Protein 2JS4 (pdb70)

Organism: Bordetella bronchiseptica (strain ATCC BAA-588 / NCTC 13252 / RB50) (NCBI:txid257310)

CATH classification: 2.20.25.10

Solvent-accessible surface area: 6591 Å² total; per-residue (Å²): 241,162,97,224,118,169,50,156,83,49,2,73,116,61,144,27,155,19,67,120,71,210,69,115,33,2,22,9,2,113,74,57,129,46,0,3,32,32,194,142,64,94,62,45,59,99,103,90,123,23,51,15,87,106,59,101,83,135,86,144,126,100,146,122,189,125,132,146,190,196

Foldseek 3Di:
DDDDVDDFDAQPPPRQGWDADPPQGWTQRPVQQKTFHADVPRTRSDPVPIGGNVVVDDDDDDDDDPDDDD

Radius of gyration: 17.33 Å; Cα contacts (8 Å, |Δi|>4): 86; chains: 1; bounding box: 53×32×44 Å

Sequence (70 aa):
MESRLLDILVCPVCKGRLEFQRAQAELVCNADRLAFPVRDGVPIMLEAEARSLDAEAPAQPSLEHHHHHHMESRLLDILVCPVCKGRLEFQRAQAELVCNADRLAFPVRDGVPIMLEAEARSLDAEAPAQPSLEHHHHHHMESRLLDILVCPVCKGRLEFQRAQAELVCNADRLAFPVRDGVPIMLEAEARSLDAEAPAQPSLEHHHHHHMESRLLDILVCPVCKGRLEFQRAQAELVCNADRLAFPVRDGVPIMLEAEARSLDAEAPAQPSLEHHHHHHMESRLLDILVCPVCKGRLEFQRAQAELVCNADRLAFPVRDGVPIMLEAEARSLDAEAPAQPSLEHHHHHHMESRLLDILVCPVCKGRLEFQRAQAELVCNADRLAFPVRDGVPIMLEAEARSLDAEAPAQPSLEHHHHHHMESRLLDILVCPVCKGRLEFQRAQAELVCNADRLAFPVRDGVPIMLEAEARSLDAEAPAQPSLEHHHHHHMESRLLDILVCPVCKGRLEFQRAQAELVCNADRLAFPVRDGVPIMLEAEARSLDAEAPAQPSLEHHHHHHMESRLLDILVCPVCKGRLEFQRAQAELVCNADRLAFPVRDGVPIMLEAEARSLDAEAPAQPSLEHHHHHHMESRLLDILVCPVCKGRLEFQRAQAELVCNADRLAFPVRDGVPIMLEAEARSLDAEAPAQPSLEHHHHHHMESRLLDILVCPVCKGRLEFQRAQAELVCNADRLAFPVRDGVPIMLEAEARSLDAEAPAQPSLEHHHHHHMESRLLDILVCPVCKGRLEFQRAQAELVCNADRLAFPVRDGVPIMLEAEARSLDAEAPAQPSLEHHHHHHMESRLLDILVCPVCKGRLEFQRAQAELVCNADRLAFPVRDGVPIMLEAEARSLDAEAPAQPSLEHHHHHHMESRLLDILVCPVCKGRLEFQRAQAELVCNADRLAFPVRDGVPIMLEAEARSLDAEAPAQPSLEHHHHHHMESRLLDILVCPVCKGRLEFQRAQAELVCNADRLAFPVRDGVPIMLEAEARSLDAEAPAQPSLEHHHHHHMESRLLDILVCPVCKGRLEFQRAQAELVCNADRLAFPVRDGVPIMLEAEARSLDAEAPAQPSLEHHHHHHMESRLLDILVCPVCKGRLEFQRAQAELVCNADRLAFPVRDGVPIMLEAEARSLDAEAPAQPSLEHHHHHHMESRLLDILVCPVCKGRLEFQRAQAELVCNADRLAFPVRDGVPIMLEAEARSLDAEAPAQPSLEHHHHHHMESRLLDILVCPVCKGRLEFQRAQAELVCNADRLAFPVRDGVPIMLEAEARSLDAEAPAQPSLEHHHHHHMESRLLDILVCPVCKGRLEFQRAQAELVCNADRLAFPVRDGVPIMLEAEARSLDAEAPAQPSLEHHHHHH

Nearest PDB structures (foldseek):
  2js4-assembly1_A  TM=6.477E-01  e=1.943E-09  Bordetella bronchiseptica RB50
  2hf1-assembly1_A  TM=7.783E-01  e=9.566E-06  Chromobacterium violaceum ATCC 12472
  2jr6-assembly1_A  TM=6.343E-01  e=2.479E-05  Neisseria meningitidis Z2491
  2pk7-assembly1_B  TM=7.072E-01  e=9.026E-05  Pseudomonas protegens Pf-5
  2jny-assembly1_A  TM=7.180E-01  e=1.571E-03  Corynebacterium glutamicum

InterPro domains:
  IPR005651 Trm112-like [MF_01187] (1-54)
  IPR005651 Trm112-like [PF03966] (3-41)

Secondary structure (DSSP, 8-state):
---------B-TTT-PBEEEETTTTEEEETTTTEEEEEETTEE---GGGSEESSS--------S------

Structure (mmCIF, N/CA/C/O backbone):
data_2JS4
#
_entry.id   2JS4
#
loop_
_atom_site.group_PDB
_atom_site.id
_atom_site.type_symbol
_atom_site.label_atom_id
_atom_site.label_alt_id
_atom_site.label_comp_id
_atom_site.label_asym_id
_atom_site.label_entity_id
_atom_site.label_seq_id
_atom_site.pdbx_PDB_ins_code
_atom_site.Cartn_x
_atom_site.Cartn_y
_atom_site.Cartn_z
_atom_site.occupancy
_atom_site.B_iso_or_equiv
_atom_site.auth_seq_id
_atom_site.auth_comp_id
_atom_site.auth_asym_id
_atom_site.auth_atom_id
_atom_site.pdbx_PDB_model_num
ATOM 1 N N . MET A 1 1 ? -28.354 -2.216 -19.984 1.00 0.00 1 MET A N 1
ATOM 2 C CA . MET A 1 1 ? -27.042 -1.625 -20.321 1.00 0.00 1 MET A CA 1
ATOM 3 C C . MET A 1 1 ? -25.930 -2.571 -19.915 1.00 0.00 1 MET A C 1
ATOM 4 O O . MET A 1 1 ? -26.035 -3.265 -18.902 1.00 0.00 1 MET A O 1
ATOM 20 N N . GLU A 1 2 ? -24.874 -2.604 -20.711 1.00 0.00 2 GLU A N 1
ATOM 21 C CA . GLU A 1 2 ? -23.742 -3.474 -20.441 1.00 0.00 2 GLU A CA 1
ATOM 22 C C . GLU A 1 2 ? -22.562 -2.652 -19.950 1.00 0.00 2 GLU A C 1
ATOM 23 O O . GLU A 1 2 ? -22.160 -1.679 -20.590 1.00 0.00 2 GLU A O 1
ATOM 35 N N . SER A 1 3 ? -22.013 -3.040 -18.812 1.00 0.00 3 SER A N 1
ATOM 36 C CA . SER A 1 3 ? -20.891 -2.325 -18.231 1.00 0.00 3 SER A CA 1
ATOM 37 C C . SER A 1 3 ? -19.587 -3.049 -18.543 1.00 0.00 3 SER A C 1
ATOM 38 O O . SER A 1 3 ? -19.539 -4.282 -18.551 1.00 0.00 3 SER A O 1
ATOM 46 N N . ARG A 1 4 ? -18.544 -2.281 -18.829 1.00 0.00 4 ARG A N 1
ATOM 47 C CA . ARG A 1 4 ? -17.227 -2.843 -19.089 1.00 0.00 4 ARG A CA 1
ATOM 48 C C . ARG A 1 4 ? -16.300 -2.511 -17.921 1.00 0.00 4 ARG A C 1
ATOM 49 O O . ARG A 1 4 ? -16.258 -3.246 -16.931 1.00 0.00 4 ARG A O 1
ATOM 70 N N . LEU A 1 5 ? -15.590 -1.386 -18.043 1.00 0.00 5 LEU A N 1
ATOM 71 C CA . LEU A 1 5 ? -14.790 -0.812 -16.954 1.00 0.00 5 LEU A CA 1
ATOM 72 C C . LEU A 1 5 ? -13.600 -1.680 -16.537 1.00 0.00 5 LEU A C 1
ATOM 73 O O . LEU A 1 5 ? -13.632 -2.906 -16.604 1.00 0.00 5 LEU A O 1
ATOM 89 N N . LEU A 1 6 ? -12.536 -1.007 -16.125 1.00 0.00 6 LEU A N 1
ATOM 90 C CA . LEU A 1 6 ? -11.402 -1.657 -15.480 1.00 0.00 6 LEU A CA 1
ATOM 91 C C . LEU A 1 6 ? -11.280 -1.106 -14.064 1.00 0.00 6 LEU A C 1
ATOM 92 O O . LEU A 1 6 ? -10.240 -1.208 -13.416 1.00 0.00 6 LEU A O 1
ATOM 108 N N . ASP A 1 7 ? -12.377 -0.527 -13.594 1.00 0.00 7 ASP A N 1
ATOM 109 C CA . ASP A 1 7 ? -12.408 0.166 -12.317 1.00 0.00 7 ASP A CA 1
ATOM 110 C C . ASP A 1 7 ? -12.937 -0.756 -11.224 1.00 0.00 7 ASP A C 1
ATOM 111 O O . ASP A 1 7 ? -14.148 -0.931 -11.073 1.00 0.00 7 ASP A O 1
ATOM 120 N N . ILE A 1 8 ? -12.021 -1.378 -10.502 1.00 0.00 8 ILE A N 1
ATOM 121 C CA . ILE A 1 8 ? -12.385 -2.310 -9.438 1.00 0.00 8 ILE A CA 1
ATOM 122 C C . ILE A 1 8 ? -12.261 -1.686 -8.046 1.00 0.00 8 ILE A C 1
ATOM 123 O O . ILE A 1 8 ? -13.150 -1.849 -7.209 1.00 0.00 8 ILE A O 1
ATOM 139 N N . LEU A 1 9 ? -11.167 -0.971 -7.798 1.00 0.00 9 LEU A N 1
ATOM 140 C CA . LEU A 1 9 ? -10.886 -0.455 -6.463 1.00 0.00 9 LEU A CA 1
ATOM 141 C C . LEU A 1 9 ? -10.659 1.051 -6.468 1.00 0.00 9 LEU A C 1
ATOM 142 O O . LEU A 1 9 ? -9.725 1.553 -7.099 1.00 0.00 9 LEU A O 1
ATOM 158 N N . VAL A 1 10 ? -11.521 1.759 -5.761 1.00 0.00 10 VAL A N 1
ATOM 159 C CA . VAL A 1 10 ? -11.348 3.184 -5.541 1.00 0.00 10 VAL A CA 1
ATOM 160 C C . VAL A 1 10 ? -11.057 3.446 -4.068 1.00 0.00 10 VAL A C 1
ATOM 161 O O . VAL A 1 10 ? -11.408 2.635 -3.209 1.00 0.00 10 VAL A O 1
ATOM 174 N N . CYS A 1 11 ? -10.407 4.567 -3.784 1.00 0.00 11 CYS A N 1
ATOM 175 C CA . CYS A 1 11 ? -10.107 4.959 -2.412 1.00 0.00 11 CYS A CA 1
ATOM 176 C C . CYS A 1 11 ? -11.388 5.037 -1.586 1.00 0.00 11 CYS A C 1
ATOM 177 O O . CYS A 1 11 ? -12.347 5.697 -1.980 1.00 0.00 11 CYS A O 1
ATOM 185 N N . PRO A 1 12 ? -11.424 4.358 -0.432 1.00 0.00 12 PRO A N 1
ATOM 186 C CA . PRO A 1 12 ? -12.613 4.323 0.431 1.00 0.00 12 PRO A CA 1
ATOM 187 C C . PRO A 1 12 ? -12.914 5.677 1.076 1.00 0.00 12 PRO A C 1
ATOM 188 O O . PRO A 1 12 ? -13.982 5.876 1.657 1.00 0.00 12 PRO A O 1
ATOM 199 N N . VAL A 1 13 ? -11.968 6.602 0.977 1.00 0.00 13 VAL A N 1
ATOM 200 C CA . VAL A 1 13 ? -12.133 7.919 1.576 1.00 0.00 13 VAL A CA 1
ATOM 201 C C . VAL A 1 13 ? -12.370 8.992 0.512 1.00 0.00 13 VAL A C 1
ATOM 202 O O . VAL A 1 13 ? -13.353 9.731 0.573 1.00 0.00 13 VAL A O 1
ATOM 215 N N . CYS A 1 14 ? -11.474 9.068 -0.462 1.00 0.00 14 CYS A N 1
ATOM 216 C CA . CYS A 1 14 ? -11.532 10.116 -1.474 1.00 0.00 14 CYS A CA 1
ATOM 217 C C . CYS A 1 14 ? -12.297 9.653 -2.714 1.00 0.00 14 CYS A C 1
ATOM 218 O O . CYS A 1 14 ? -12.648 10.462 -3.572 1.00 0.00 14 CYS A O 1
ATOM 226 N N . LYS A 1 15 ? -12.563 8.347 -2.790 1.00 0.00 15 LYS A N 1
ATOM 227 C CA . LYS A 1 15 ? -13.244 7.735 -3.938 1.00 0.00 15 LYS A CA 1
ATOM 228 C C . LYS A 1 15 ? -12.474 7.942 -5.245 1.00 0.00 15 LYS A C 1
ATOM 229 O O . LYS A 1 15 ? -13.025 7.792 -6.335 1.00 0.00 15 LYS A O 1
ATOM 248 N N . GLY A 1 16 ? -11.194 8.262 -5.126 1.00 0.00 16 GLY A N 1
ATOM 249 C CA . GLY A 1 16 ? -10.344 8.354 -6.291 1.00 0.00 16 GLY A CA 1
ATOM 250 C C . GLY A 1 16 ? -9.791 6.998 -6.655 1.00 0.00 16 GLY A C 1
ATOM 251 O O . GLY A 1 16 ? -9.535 6.177 -5.772 1.00 0.00 16 GLY A O 1
ATOM 255 N N . ARG A 1 17 ? -9.626 6.746 -7.944 1.00 0.00 17 ARG A N 1
ATOM 256 C CA . ARG A 1 17 ? -9.142 5.453 -8.406 1.00 0.00 17 ARG A CA 1
ATOM 257 C C . ARG A 1 17 ? -7.708 5.218 -7.941 1.00 0.00 17 ARG A C 1
ATOM 258 O O . ARG A 1 17 ? -6.874 6.126 -7.980 1.00 0.00 17 ARG A O 1
ATOM 279 N N . LEU A 1 18 ? -7.434 4.000 -7.493 1.00 0.00 18 LEU A N 1
ATOM 280 C CA . LEU A 1 18 ? -6.116 3.649 -6.992 1.00 0.00 18 LEU A CA 1
ATOM 281 C C . LEU A 1 18 ? -5.139 3.449 -8.144 1.00 0.00 18 LEU A C 1
ATOM 282 O O . LEU A 1 18 ? -5.526 3.034 -9.238 1.00 0.00 18 LEU A O 1
ATOM 298 N N . GLU A 1 19 ? -3.877 3.756 -7.893 1.00 0.00 19 GLU A N 1
ATOM 299 C CA . GLU A 1 19 ? -2.846 3.672 -8.913 1.00 0.00 19 GLU A CA 1
ATOM 300 C C . GLU A 1 19 ? -1.870 2.567 -8.542 1.00 0.00 19 GLU A C 1
ATOM 301 O O . GLU A 1 19 ? -1.076 2.702 -7.610 1.00 0.00 19 GLU A O 1
ATOM 313 N N . PHE A 1 20 ? -1.963 1.469 -9.264 1.00 0.00 20 PHE A N 1
ATOM 314 C CA . PHE A 1 20 ? -1.226 0.258 -8.925 1.00 0.00 20 PHE A CA 1
ATOM 315 C C . PHE A 1 20 ? 0.208 0.311 -9.431 1.00 0.00 20 PHE A C 1
ATOM 316 O O . PHE A 1 20 ? 0.463 0.213 -10.631 1.00 0.00 20 PHE A O 1
ATOM 333 N N . GLN A 1 21 ? 1.138 0.463 -8.506 1.00 0.00 21 GLN A N 1
ATOM 334 C CA . GLN A 1 21 ? 2.545 0.454 -8.832 1.00 0.00 21 GLN A CA 1
ATOM 335 C C . GLN A 1 21 ? 3.180 -0.853 -8.380 1.00 0.00 21 GLN A C 1
ATOM 336 O O . GLN A 1 21 ? 2.590 -1.611 -7.608 1.00 0.00 21 GLN A O 1
ATOM 350 N N . ARG A 1 22 ? 4.375 -1.119 -8.871 1.00 0.00 22 ARG A N 1
ATOM 351 C CA . ARG A 1 22 ? 5.053 -2.368 -8.568 1.00 0.00 22 ARG A CA 1
ATOM 352 C C . ARG A 1 22 ? 6.394 -2.102 -7.903 1.00 0.00 22 ARG A C 1
ATOM 353 O O . ARG A 1 22 ? 7.303 -2.931 -7.969 1.00 0.00 22 ARG A O 1
ATOM 374 N N . ALA A 1 23 ? 6.506 -0.957 -7.243 1.00 0.00 23 ALA A N 1
ATOM 375 C CA . ALA A 1 23 ? 7.734 -0.604 -6.544 1.00 0.00 23 ALA A CA 1
ATOM 376 C C . ALA A 1 23 ? 7.815 -1.389 -5.243 1.00 0.00 23 ALA A C 1
ATOM 377 O O . ALA A 1 23 ? 8.669 -2.262 -5.078 1.00 0.00 23 ALA A O 1
ATOM 384 N N . GLN A 1 24 ? 6.906 -1.086 -4.333 1.00 0.00 24 GLN A N 1
ATOM 385 C CA . GLN A 1 24 ? 6.742 -1.870 -3.120 1.00 0.00 24 GLN A CA 1
ATOM 386 C C . GLN A 1 24 ? 5.412 -2.606 -3.188 1.00 0.00 24 GLN A C 1
ATOM 387 O O . GLN A 1 24 ? 4.918 -3.119 -2.182 1.00 0.00 24 GLN A O 1
ATOM 401 N N . ALA A 1 25 ? 4.855 -2.650 -4.400 1.00 0.00 25 ALA A N 1
ATOM 402 C CA . ALA A 1 25 ? 3.537 -3.227 -4.649 1.00 0.00 25 ALA A CA 1
ATOM 403 C C . ALA A 1 25 ? 2.475 -2.446 -3.888 1.00 0.00 25 ALA A C 1
ATOM 404 O O . ALA A 1 25 ? 1.949 -2.901 -2.874 1.00 0.00 25 ALA A O 1
ATOM 411 N N . GLU A 1 26 ? 2.186 -1.253 -4.374 1.00 0.00 26 GLU A N 1
ATOM 412 C CA . GLU A 1 26 ? 1.320 -0.338 -3.661 1.00 0.00 26 GLU A CA 1
ATOM 413 C C . GLU A 1 26 ? 0.225 0.240 -4.553 1.00 0.00 26 GLU A C 1
ATOM 414 O O . GLU A 1 26 ? 0.428 0.481 -5.745 1.00 0.00 26 GLU A O 1
ATOM 426 N N . LEU A 1 27 ? -0.945 0.441 -3.962 1.00 0.00 27 LEU A N 1
ATOM 427 C CA . LEU A 1 27 ? -2.042 1.125 -4.627 1.00 0.00 27 LEU A CA 1
ATOM 428 C C . LEU A 1 27 ? -2.048 2.588 -4.202 1.00 0.00 27 LEU A C 1
ATOM 429 O O . LEU A 1 27 ? -2.543 2.933 -3.126 1.00 0.00 27 LEU A O 1
ATOM 445 N N . VAL A 1 28 ? -1.473 3.438 -5.029 1.00 0.00 28 VAL A N 1
ATOM 446 C CA . VAL A 1 28 ? -1.334 4.844 -4.699 1.00 0.00 28 VAL A CA 1
ATOM 447 C C . VAL A 1 28 ? -2.667 5.575 -4.817 1.00 0.00 28 VAL A C 1
ATOM 448 O O . VAL A 1 28 ? -3.315 5.547 -5.861 1.00 0.00 28 VAL A O 1
ATOM 461 N N . CYS A 1 29 ? -3.078 6.208 -3.733 1.00 0.00 29 CYS A N 1
ATOM 462 C CA . CYS A 1 29 ? -4.237 7.079 -3.755 1.00 0.00 29 CYS A CA 1
ATOM 463 C C . CYS A 1 29 ? -3.834 8.401 -4.387 1.00 0.00 29 CYS A C 1
ATOM 464 O O . CYS A 1 29 ? -3.243 9.260 -3.723 1.00 0.00 29 CYS A O 1
ATOM 472 N N . ASN A 1 30 ? -4.131 8.545 -5.672 1.00 0.00 30 ASN A N 1
ATOM 473 C CA . ASN A 1 30 ? -3.628 9.651 -6.472 1.00 0.00 30 ASN A CA 1
ATOM 474 C C . ASN A 1 30 ? -4.394 10.942 -6.188 1.00 0.00 30 ASN A C 1
ATOM 475 O O . ASN A 1 30 ? -4.908 11.598 -7.095 1.00 0.00 30 ASN A O 1
ATOM 486 N N . ALA A 1 31 ? -4.459 11.289 -4.915 1.00 0.00 31 ALA A N 1
ATOM 487 C CA . ALA A 1 31 ? -5.071 12.525 -4.459 1.00 0.00 31 ALA A CA 1
ATOM 488 C C . ALA A 1 31 ? -4.655 12.799 -3.023 1.00 0.00 31 ALA A C 1
ATOM 489 O O . ALA A 1 31 ? -4.388 13.938 -2.640 1.00 0.00 31 ALA A O 1
ATOM 496 N N . ASP A 1 32 ? -4.592 11.732 -2.236 1.00 0.00 32 ASP A N 1
ATOM 497 C CA . ASP A 1 32 ? -4.220 11.828 -0.829 1.00 0.00 32 ASP A CA 1
ATOM 498 C C . ASP A 1 32 ? -2.725 11.593 -0.646 1.00 0.00 32 ASP A C 1
ATOM 499 O O . ASP A 1 32 ? -2.192 11.782 0.446 1.00 0.00 32 ASP A O 1
ATOM 508 N N . ARG A 1 33 ? -2.063 11.169 -1.723 1.00 0.00 33 ARG A N 1
ATOM 509 C CA . ARG A 1 33 ? -0.643 10.822 -1.686 1.00 0.00 33 ARG A CA 1
ATOM 510 C C . ARG A 1 33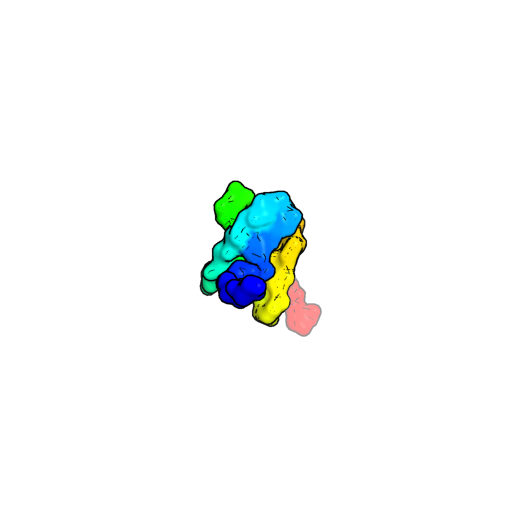 ? -0.400 9.644 -0.748 1.00 0.00 33 ARG A C 1
ATOM 511 O O . ARG A 1 33 ? 0.637 9.553 -0.089 1.00 0.00 33 ARG A O 1
ATOM 532 N N . LEU A 1 34 ? -1.361 8.733 -0.711 1.00 0.00 34 LEU A N 1
ATOM 533 C CA . LEU A 1 34 ? -1.245 7.532 0.102 1.00 0.00 34 LEU A CA 1
ATOM 534 C C . LEU A 1 34 ? -0.979 6.336 -0.793 1.00 0.00 34 LEU A C 1
ATOM 535 O O . LEU A 1 34 ? -1.056 6.446 -2.014 1.00 0.00 34 LEU A O 1
ATOM 551 N N . ALA A 1 35 ? -0.668 5.205 -0.193 1.00 0.00 35 ALA A N 1
ATOM 552 C CA . ALA A 1 35 ? -0.400 3.996 -0.951 1.00 0.00 35 ALA A CA 1
ATOM 553 C C . ALA A 1 35 ? -0.680 2.753 -0.116 1.00 0.00 35 ALA A C 1
ATOM 554 O O . ALA A 1 35 ? 0.011 2.484 0.868 1.00 0.00 35 ALA A O 1
ATOM 561 N N . PHE A 1 36 ? -1.710 2.011 -0.503 1.00 0.00 36 PHE A N 1
ATOM 562 C CA . PHE A 1 36 ? -2.063 0.773 0.180 1.00 0.00 36 PHE A CA 1
ATOM 563 C C . PHE A 1 36 ? -1.159 -0.360 -0.295 1.00 0.00 36 PHE A C 1
ATOM 564 O O . PHE A 1 36 ? -1.120 -0.672 -1.484 1.00 0.00 36 PHE A O 1
ATOM 581 N N . PRO A 1 37 ? -0.413 -0.981 0.620 1.00 0.00 37 PRO A N 1
ATOM 582 C CA . PRO A 1 37 ? 0.554 -2.014 0.267 1.00 0.00 37 PRO A CA 1
ATOM 583 C C . PRO A 1 37 ? -0.086 -3.377 0.028 1.00 0.00 37 PRO A C 1
ATOM 584 O O . PRO A 1 37 ? -0.918 -3.842 0.816 1.00 0.00 37 PRO A O 1
ATOM 595 N N . VAL A 1 38 ? 0.299 -4.012 -1.066 1.00 0.00 38 VAL A N 1
ATOM 596 C CA . VAL A 1 38 ? -0.147 -5.359 -1.360 1.00 0.00 38 VAL A CA 1
ATOM 597 C C . VAL A 1 38 ? 0.876 -6.354 -0.826 1.00 0.00 38 VAL A C 1
ATOM 598 O O . VAL A 1 38 ? 1.936 -6.550 -1.419 1.00 0.00 38 VAL A O 1
ATOM 611 N N . ARG A 1 39 ? 0.560 -6.971 0.299 1.00 0.00 39 ARG A N 1
ATOM 612 C CA . ARG A 1 39 ? 1.482 -7.882 0.956 1.00 0.00 39 ARG A CA 1
ATOM 613 C C . ARG A 1 39 ? 1.361 -9.267 0.341 1.00 0.00 39 ARG A C 1
ATOM 614 O O . ARG A 1 39 ? 0.759 -10.169 0.925 1.00 0.00 39 ARG A O 1
ATOM 635 N N . ASP A 1 40 ? 1.904 -9.390 -0.870 1.00 0.00 40 ASP A N 1
ATOM 636 C CA . ASP A 1 40 ? 1.878 -10.633 -1.643 1.00 0.00 40 ASP A CA 1
ATOM 637 C C . ASP A 1 40 ? 0.473 -11.226 -1.692 1.00 0.00 40 ASP A C 1
ATOM 638 O O . ASP A 1 40 ? 0.145 -12.155 -0.954 1.00 0.00 40 ASP A O 1
ATOM 647 N N . GLY A 1 41 ? -0.366 -10.645 -2.536 1.00 0.00 41 GLY A N 1
ATOM 648 C CA . GLY A 1 41 ? -1.721 -11.126 -2.688 1.00 0.00 41 GLY A CA 1
ATOM 649 C C . GLY A 1 41 ? -2.713 -10.367 -1.833 1.00 0.00 41 GLY A C 1
ATOM 650 O O . GLY A 1 41 ? -3.790 -10.007 -2.304 1.00 0.00 41 GLY A O 1
ATOM 654 N N . VAL A 1 42 ? -2.346 -10.106 -0.582 1.00 0.00 42 VAL A N 1
ATOM 655 C CA . VAL A 1 42 ? -3.254 -9.467 0.360 1.00 0.00 42 VAL A CA 1
ATOM 656 C C . VAL A 1 42 ? -2.985 -7.965 0.452 1.00 0.00 42 VAL A C 1
ATOM 657 O O . VAL A 1 42 ? -1.961 -7.540 0.989 1.00 0.00 42 VAL A O 1
ATOM 670 N N . PRO A 1 43 ? -3.896 -7.143 -0.084 1.00 0.00 43 PRO A N 1
ATOM 671 C CA . PRO A 1 43 ? -3.779 -5.691 -0.050 1.00 0.00 43 PRO A CA 1
ATOM 672 C C . PRO A 1 43 ? -4.284 -5.109 1.267 1.00 0.00 43 PRO A C 1
ATOM 673 O O . PRO A 1 43 ? -5.406 -5.389 1.695 1.00 0.00 43 PRO A O 1
ATOM 684 N N . ILE A 1 44 ? -3.453 -4.302 1.904 1.00 0.00 44 ILE A N 1
ATOM 685 C CA . ILE A 1 44 ? -3.819 -3.670 3.163 1.00 0.00 44 ILE A CA 1
ATOM 686 C C . ILE A 1 44 ? -4.523 -2.344 2.896 1.00 0.00 44 ILE A C 1
ATOM 687 O O . ILE A 1 44 ? -3.878 -1.329 2.636 1.00 0.00 44 ILE A O 1
ATOM 703 N N . MET A 1 45 ? -5.849 -2.366 2.955 1.00 0.00 45 MET A N 1
ATOM 704 C CA . MET A 1 45 ? -6.660 -1.185 2.667 1.00 0.00 45 MET A CA 1
ATOM 705 C C . MET A 1 45 ? -6.850 -0.327 3.919 1.00 0.00 45 MET A C 1
ATOM 706 O O . MET A 1 45 ? -7.789 0.463 4.008 1.00 0.00 45 MET A O 1
ATOM 720 N N . LEU A 1 46 ? -5.946 -0.478 4.875 1.00 0.00 46 LEU A N 1
ATOM 721 C CA . LEU A 1 46 ? -6.000 0.278 6.116 1.00 0.00 46 LEU A CA 1
ATOM 722 C C . LEU A 1 46 ? -4.995 1.422 6.068 1.00 0.00 46 LEU A C 1
ATOM 723 O O . LEU A 1 46 ? -3.790 1.188 5.997 1.00 0.00 46 LEU A O 1
ATOM 739 N N . GLU A 1 47 ? -5.493 2.651 6.122 1.00 0.00 47 GLU A N 1
ATOM 740 C CA . GLU A 1 47 ? -4.661 3.837 5.925 1.00 0.00 47 GLU A CA 1
ATOM 741 C C . GLU A 1 47 ? -3.555 3.944 6.980 1.00 0.00 47 GLU A C 1
ATOM 742 O O . GLU A 1 47 ? -2.418 4.295 6.668 1.00 0.00 47 GLU A O 1
ATOM 754 N N . ALA A 1 48 ? -3.891 3.624 8.221 1.00 0.00 48 ALA A N 1
ATOM 755 C CA . ALA A 1 48 ? -2.948 3.729 9.326 1.00 0.00 48 ALA A CA 1
ATOM 756 C C . ALA A 1 48 ? -1.801 2.733 9.191 1.00 0.00 48 ALA A C 1
ATOM 757 O O . ALA A 1 48 ? -0.692 2.978 9.672 1.00 0.00 48 ALA A O 1
ATOM 764 N N . GLU A 1 49 ? -2.060 1.619 8.523 1.00 0.00 49 GLU A N 1
ATOM 765 C CA . GLU A 1 49 ? -1.068 0.563 8.404 1.00 0.00 49 GLU A CA 1
ATOM 766 C C . GLU A 1 49 ? -0.490 0.521 6.995 1.00 0.00 49 GLU A C 1
ATOM 767 O O . GLU A 1 49 ? 0.255 -0.393 6.639 1.00 0.00 49 GLU A O 1
ATOM 779 N N . ALA A 1 50 ? -0.824 1.532 6.207 1.00 0.00 50 ALA A N 1
ATOM 780 C CA . ALA A 1 50 ? -0.311 1.652 4.855 1.00 0.00 50 ALA A CA 1
ATOM 781 C C . ALA A 1 50 ? 0.897 2.578 4.836 1.00 0.00 50 ALA A C 1
ATOM 782 O O . ALA A 1 50 ? 1.420 2.949 5.890 1.00 0.00 50 ALA A O 1
ATOM 789 N N . ARG A 1 51 ? 1.338 2.948 3.644 1.00 0.00 51 ARG A N 1
ATOM 790 C CA . ARG A 1 51 ? 2.447 3.878 3.502 1.00 0.00 51 ARG A CA 1
ATOM 791 C C . ARG A 1 51 ? 1.969 5.142 2.800 1.00 0.00 51 ARG A C 1
ATOM 792 O O . ARG A 1 51 ? 0.983 5.119 2.065 1.00 0.00 51 ARG A O 1
ATOM 813 N N . SER A 1 52 ? 2.650 6.239 3.044 1.00 0.00 52 SER A N 1
ATOM 814 C CA . SER A 1 52 ? 2.348 7.478 2.373 1.00 0.00 52 SER A CA 1
ATOM 815 C C . SER A 1 52 ? 3.523 7.885 1.504 1.00 0.00 52 SER A C 1
ATOM 816 O O . SER A 1 52 ? 4.573 7.246 1.527 1.00 0.00 52 SER A O 1
ATOM 824 N N . LEU A 1 53 ? 3.331 8.938 0.735 1.00 0.00 53 LEU A N 1
ATOM 825 C CA . LEU A 1 53 ? 4.406 9.519 -0.056 1.00 0.00 53 LEU A CA 1
ATOM 826 C C . LEU A 1 53 ? 5.014 10.677 0.714 1.00 0.00 53 LEU A C 1
ATOM 827 O O . LEU A 1 53 ? 6.024 11.256 0.318 1.00 0.00 53 LEU A O 1
ATOM 843 N N . ASP A 1 54 ? 4.363 11.007 1.822 1.00 0.00 54 ASP A N 1
ATOM 844 C CA . ASP A 1 54 ? 4.827 12.052 2.725 1.00 0.00 54 ASP A CA 1
ATOM 845 C C . ASP A 1 54 ? 5.470 11.431 3.962 1.00 0.00 54 ASP A C 1
ATOM 846 O O . ASP A 1 54 ? 6.402 11.987 4.547 1.00 0.00 54 ASP A O 1
ATOM 855 N N . ALA A 1 55 ? 4.974 10.260 4.335 1.00 0.00 55 ALA A N 1
ATOM 856 C CA . ALA A 1 55 ? 5.441 9.565 5.519 1.00 0.00 55 ALA A CA 1
ATOM 857 C C . ALA A 1 55 ? 5.823 8.136 5.174 1.00 0.00 55 ALA A C 1
ATOM 858 O O . ALA A 1 55 ? 4.960 7.288 4.937 1.00 0.00 55 ALA A O 1
ATOM 865 N N . GLU A 1 56 ? 7.120 7.891 5.107 1.00 0.00 56 GLU A N 1
ATOM 866 C CA . GLU A 1 56 ? 7.636 6.559 4.832 1.00 0.00 56 GLU A CA 1
ATOM 867 C C . GLU A 1 56 ? 7.653 5.722 6.106 1.00 0.00 56 GLU A C 1
ATOM 868 O O . GLU A 1 56 ? 7.438 6.244 7.199 1.00 0.00 56 GLU A O 1
ATOM 880 N N . ALA A 1 57 ? 7.923 4.433 5.959 1.00 0.00 57 ALA A N 1
ATOM 881 C CA . ALA A 1 57 ? 7.987 3.530 7.099 1.00 0.00 57 ALA A CA 1
ATOM 882 C C . ALA A 1 57 ? 9.429 3.309 7.541 1.00 0.00 57 ALA A C 1
ATOM 883 O O . ALA A 1 57 ? 10.227 2.707 6.817 1.00 0.00 57 ALA A O 1
ATOM 890 N N . PRO A 1 58 ? 9.795 3.822 8.721 1.00 0.00 58 PRO A N 1
ATOM 891 C CA . PRO A 1 58 ? 11.130 3.637 9.285 1.00 0.00 58 PRO A CA 1
ATOM 892 C C . PRO A 1 58 ? 11.310 2.233 9.853 1.00 0.00 58 PRO A C 1
ATOM 893 O O . PRO A 1 58 ? 10.633 1.845 10.806 1.00 0.00 58 PRO A O 1
ATOM 904 N N . ALA A 1 59 ? 12.209 1.470 9.258 1.00 0.00 59 ALA A N 1
ATOM 905 C CA . ALA A 1 59 ? 12.439 0.099 9.682 1.00 0.00 59 ALA A CA 1
ATOM 906 C C . ALA A 1 59 ? 13.928 -0.191 9.800 1.00 0.00 59 ALA A C 1
ATOM 907 O O . ALA A 1 59 ? 14.619 -0.379 8.795 1.00 0.00 59 ALA A O 1
ATOM 914 N N . GLN A 1 60 ? 14.425 -0.192 11.029 1.00 0.00 60 GLN A N 1
ATOM 915 C CA . GLN A 1 60 ? 15.816 -0.529 11.298 1.00 0.00 60 GLN A CA 1
ATOM 916 C C . GLN A 1 60 ? 15.888 -1.506 12.466 1.00 0.00 60 GLN A C 1
ATOM 917 O O . GLN A 1 60 ? 15.790 -1.107 13.626 1.00 0.00 60 GLN A O 1
ATOM 931 N N . PRO A 1 61 ? 16.032 -2.804 12.163 1.00 0.00 61 PRO A N 1
ATOM 932 C CA . PRO A 1 61 ? 15.976 -3.874 13.165 1.00 0.00 61 PRO A CA 1
ATOM 933 C C . PRO A 1 61 ? 17.151 -3.852 14.141 1.00 0.00 61 PRO A C 1
ATOM 934 O O . PRO A 1 61 ? 18.257 -4.269 13.795 1.00 0.00 61 PRO A O 1
ATOM 945 N N . SER A 1 62 ? 16.878 -3.322 15.338 1.00 0.00 62 SER A N 1
ATOM 946 C CA . SER A 1 62 ? 17.790 -3.337 16.490 1.00 0.00 62 SER A CA 1
ATOM 947 C C . SER A 1 62 ? 19.269 -3.205 16.119 1.00 0.00 62 SER A C 1
ATOM 948 O O . SER A 1 62 ? 19.956 -4.198 15.867 1.00 0.00 62 SER A O 1
ATOM 956 N N . LEU A 1 63 ? 19.762 -1.976 16.090 1.00 0.00 63 LEU A N 1
ATOM 957 C CA . LEU A 1 63 ? 21.183 -1.739 15.885 1.00 0.00 63 LEU A CA 1
ATOM 958 C C . LEU A 1 63 ? 21.904 -1.876 17.215 1.00 0.00 63 LEU A C 1
ATOM 959 O O . LEU A 1 63 ? 22.015 -0.916 17.980 1.00 0.00 63 LEU A O 1
ATOM 975 N N . GLU A 1 64 ? 22.353 -3.090 17.495 1.00 0.00 64 GLU A N 1
ATOM 976 C CA . GLU A 1 64 ? 22.935 -3.422 18.785 1.00 0.00 64 GLU A CA 1
ATOM 977 C C . GLU A 1 64 ? 23.886 -4.606 18.654 1.00 0.00 64 GLU A C 1
ATOM 978 O O . GLU A 1 64 ? 23.666 -5.497 17.833 1.00 0.00 64 GLU A O 1
ATOM 990 N N . HIS A 1 65 ? 24.946 -4.604 19.453 1.00 0.00 65 HIS A N 1
ATOM 991 C CA . HIS A 1 65 ? 25.830 -5.754 19.540 1.00 0.00 65 HIS A CA 1
ATOM 992 C C . HIS A 1 65 ? 25.271 -6.729 20.574 1.00 0.00 65 HIS A C 1
ATOM 993 O O . HIS A 1 65 ? 25.650 -6.711 21.749 1.00 0.00 65 HIS A O 1
ATOM 1008 N N . HIS A 1 66 ? 24.337 -7.551 20.133 1.00 0.00 66 HIS A N 1
ATOM 1009 C CA . HIS A 1 66 ? 23.598 -8.429 21.025 1.00 0.00 66 HIS A CA 1
ATOM 1010 C C . HIS A 1 66 ? 24.253 -9.801 21.097 1.00 0.00 66 HIS A C 1
ATOM 1011 O O . HIS A 1 66 ? 24.617 -10.379 20.073 1.00 0.00 66 HIS A O 1
ATOM 1026 N N . HIS A 1 67 ? 24.387 -10.318 22.311 1.00 0.00 67 HIS A N 1
ATOM 1027 C CA . HIS A 1 67 ? 24.984 -11.627 22.530 1.00 0.00 67 HIS A CA 1
ATOM 1028 C C . HIS A 1 67 ? 24.078 -12.726 21.977 1.00 0.00 67 HIS A C 1
ATOM 1029 O O . HIS A 1 67 ? 22.875 -12.743 22.234 1.00 0.00 67 HIS A O 1
ATOM 1044 N N . HIS A 1 68 ? 24.666 -13.635 21.217 1.00 0.00 68 HIS A N 1
ATOM 1045 C CA . HIS A 1 68 ? 23.919 -14.735 20.618 1.00 0.00 68 HIS A CA 1
ATOM 1046 C C . HIS A 1 68 ? 24.651 -16.058 20.811 1.00 0.00 68 HIS A C 1
ATOM 1047 O O . HIS A 1 68 ? 25.590 -16.137 21.609 1.00 0.00 68 HIS A O 1
ATOM 1062 N N . HIS A 1 69 ? 24.192 -17.090 20.095 1.00 0.00 69 HIS A N 1
ATOM 1063 C CA . HIS A 1 69 ? 24.740 -18.450 20.182 1.00 0.00 69 HIS A CA 1
ATOM 1064 C C . HIS A 1 69 ? 24.309 -19.140 21.476 1.00 0.00 69 HIS A C 1
ATOM 1065 O O . HIS A 1 69 ? 23.815 -20.268 21.453 1.00 0.00 69 HIS A O 1
ATOM 1080 N N . HIS A 1 70 ? 24.500 -18.466 22.596 1.00 0.00 70 HIS A N 1
ATOM 1081 C CA . HIS A 1 70 ? 24.078 -18.989 23.884 1.00 0.00 70 HIS A CA 1
ATOM 1082 C C . HIS A 1 70 ? 23.692 -17.834 24.797 1.00 0.00 70 HIS A C 1
ATOM 1083 O O . HIS A 1 70 ? 22.591 -17.281 24.614 1.00 0.00 70 HIS A O 1
ATOM 1099 N N . MET A 1 1 ? -11.182 -13.126 -5.900 1.00 0.00 1 MET A N 2
ATOM 1100 C CA . MET A 1 1 ? -10.132 -12.105 -5.690 1.00 0.00 1 MET A CA 2
ATOM 1101 C C . MET A 1 1 ? -8.987 -12.330 -6.681 1.00 0.00 1 MET A C 2
ATOM 1102 O O . MET A 1 1 ? -7.852 -11.895 -6.467 1.00 0.00 1 MET A O 2
ATOM 1118 N N . GLU A 1 2 ? -9.297 -12.999 -7.783 1.00 0.00 2 GLU A N 2
ATOM 1119 C CA . GLU A 1 2 ? -8.292 -13.344 -8.771 1.00 0.00 2 GLU A CA 2
ATOM 1120 C C . GLU A 1 2 ? -8.163 -12.225 -9.797 1.00 0.00 2 GLU A C 2
ATOM 1121 O O . GLU A 1 2 ? -8.921 -11.255 -9.757 1.00 0.00 2 GLU A O 2
ATOM 1133 N N . SER A 1 3 ? -7.193 -12.360 -10.701 1.00 0.00 3 SER A N 2
ATOM 1134 C CA . SER A 1 3 ? -6.913 -11.342 -11.718 1.00 0.00 3 SER A CA 2
ATOM 1135 C C . SER A 1 3 ? -6.382 -10.053 -11.077 1.00 0.00 3 SER A C 2
ATOM 1136 O O . SER A 1 3 ? -6.214 -9.032 -11.745 1.00 0.00 3 SER A O 2
ATOM 1144 N N . ARG A 1 4 ? -6.087 -10.123 -9.781 1.00 0.00 4 ARG A N 2
ATOM 1145 C CA . ARG A 1 4 ? -5.552 -8.985 -9.039 1.00 0.00 4 ARG A CA 2
ATOM 1146 C C . ARG A 1 4 ? -4.045 -8.859 -9.275 1.00 0.00 4 ARG A C 2
ATOM 1147 O O . ARG A 1 4 ? -3.401 -7.932 -8.796 1.00 0.00 4 ARG A O 2
ATOM 1168 N N . LEU A 1 5 ? -3.491 -9.786 -10.047 1.00 0.00 5 LEU A N 2
ATOM 1169 C CA . LEU A 1 5 ? -2.054 -9.805 -10.310 1.00 0.00 5 LEU A CA 2
ATOM 1170 C C . LEU A 1 5 ? -1.639 -8.637 -11.206 1.00 0.00 5 LEU A C 2
ATOM 1171 O O . LEU A 1 5 ? -0.452 -8.412 -11.441 1.00 0.00 5 LEU A O 2
ATOM 1187 N N . LEU A 1 6 ? -2.621 -7.912 -11.721 1.00 0.00 6 LEU A N 2
ATOM 1188 C CA . LEU A 1 6 ? -2.355 -6.684 -12.449 1.00 0.00 6 LEU A CA 2
ATOM 1189 C C . LEU A 1 6 ? -2.674 -5.491 -11.556 1.00 0.00 6 LEU A C 2
ATOM 1190 O O . LEU A 1 6 ? -3.782 -4.941 -11.593 1.00 0.00 6 LEU A O 2
ATOM 1206 N N . ASP A 1 7 ? -1.713 -5.119 -10.725 1.00 0.00 7 ASP A N 2
ATOM 1207 C CA . ASP A 1 7 ? -1.914 -4.063 -9.746 1.00 0.00 7 ASP A CA 2
ATOM 1208 C C . ASP A 1 7 ? -1.764 -2.690 -10.377 1.00 0.00 7 ASP A C 2
ATOM 1209 O O . ASP A 1 7 ? -0.686 -2.102 -10.390 1.00 0.00 7 ASP A O 2
ATOM 1218 N N . ILE A 1 8 ? -2.859 -2.214 -10.946 1.00 0.00 8 ILE A N 2
ATOM 1219 C CA . ILE A 1 8 ? -2.929 -0.869 -11.499 1.00 0.00 8 ILE A CA 2
ATOM 1220 C C . ILE A 1 8 ? -3.994 -0.064 -10.769 1.00 0.00 8 ILE A C 2
ATOM 1221 O O . ILE A 1 8 ? -4.502 0.932 -11.278 1.00 0.00 8 ILE A O 2
ATOM 1237 N N . LEU A 1 9 ? -4.305 -0.511 -9.557 1.00 0.00 9 LEU A N 2
ATOM 1238 C CA . LEU A 1 9 ? -5.321 0.121 -8.726 1.00 0.00 9 LEU A CA 2
ATOM 1239 C C . LEU A 1 9 ? -4.896 1.550 -8.403 1.00 0.00 9 LEU A C 2
ATOM 1240 O O . LEU A 1 9 ? -3.758 1.787 -8.000 1.00 0.00 9 LEU A O 2
ATOM 1256 N N . VAL A 1 10 ? -5.800 2.497 -8.601 1.00 0.00 10 VAL A N 2
ATOM 1257 C CA . VAL A 1 10 ? -5.480 3.902 -8.412 1.00 0.00 10 VAL A CA 2
ATOM 1258 C C . VAL A 1 10 ? -6.178 4.478 -7.182 1.00 0.00 10 VAL A C 2
ATOM 1259 O O . VAL A 1 10 ? -7.194 3.953 -6.727 1.00 0.00 10 VAL A O 2
ATOM 1272 N N . CYS A 1 11 ? -5.610 5.550 -6.645 1.00 0.00 11 CYS A N 2
ATOM 1273 C CA . CYS A 1 11 ? -6.221 6.288 -5.548 1.00 0.00 11 CYS A CA 2
ATOM 1274 C C . CYS A 1 11 ? -7.517 6.937 -6.019 1.00 0.00 11 CYS A C 2
ATOM 1275 O O . CYS A 1 11 ? -7.552 7.542 -7.088 1.00 0.00 11 CYS A O 2
ATOM 1283 N N . PRO A 1 12 ? -8.595 6.832 -5.230 1.00 0.00 12 PRO A N 2
ATOM 1284 C CA . PRO A 1 12 ? -9.896 7.389 -5.603 1.00 0.00 12 PRO A CA 2
ATOM 1285 C C . PRO A 1 12 ? -9.885 8.915 -5.627 1.00 0.00 12 PRO A C 2
ATOM 1286 O O . PRO A 1 12 ? -10.775 9.548 -6.201 1.00 0.00 12 PRO A O 2
ATOM 1297 N N . VAL A 1 13 ? -8.866 9.500 -5.011 1.00 0.00 13 VAL A N 2
ATOM 1298 C CA . VAL A 1 13 ? -8.755 10.946 -4.918 1.00 0.00 13 VAL A CA 2
ATOM 1299 C C . VAL A 1 13 ? -7.877 11.502 -6.036 1.00 0.00 13 VAL A C 2
ATOM 1300 O O . VAL A 1 13 ? -8.358 12.201 -6.926 1.00 0.00 13 VAL A O 2
ATOM 1313 N N . CYS A 1 14 ? -6.596 11.161 -6.004 1.00 0.00 14 CYS A N 2
ATOM 1314 C CA . CYS A 1 14 ? -5.629 11.741 -6.932 1.00 0.00 14 CYS A CA 2
ATOM 1315 C C . CYS A 1 14 ? -5.491 10.905 -8.202 1.00 0.00 14 CYS A C 2
ATOM 1316 O O . CYS A 1 14 ? -4.802 11.308 -9.140 1.00 0.00 14 CYS A O 2
ATOM 1324 N N . LYS A 1 15 ? -6.154 9.747 -8.221 1.00 0.00 15 LYS A N 2
ATOM 1325 C CA . LYS A 1 15 ? -6.065 8.794 -9.330 1.00 0.00 15 LYS A CA 2
ATOM 1326 C C . LYS A 1 15 ? -4.625 8.389 -9.640 1.00 0.00 15 LYS A C 2
ATOM 1327 O O . LYS A 1 15 ? -4.306 7.971 -10.757 1.00 0.00 15 LYS A O 2
ATOM 1346 N N . GLY A 1 16 ? -3.764 8.481 -8.636 1.00 0.00 16 GLY A N 2
ATOM 1347 C CA . GLY A 1 16 ? -2.410 8.008 -8.782 1.00 0.00 16 GLY A CA 2
ATOM 1348 C C . GLY A 1 16 ? -2.338 6.509 -8.602 1.00 0.00 16 GLY A C 2
ATOM 1349 O O . GLY A 1 16 ? -3.093 5.943 -7.812 1.00 0.00 16 GLY A O 2
ATOM 1353 N N . ARG A 1 17 ? -1.448 5.861 -9.336 1.00 0.00 17 ARG A N 2
ATOM 1354 C CA . ARG A 1 17 ? -1.317 4.410 -9.261 1.00 0.00 17 ARG A CA 2
ATOM 1355 C C . ARG A 1 17 ? -0.718 4.000 -7.926 1.00 0.00 17 ARG A C 2
ATOM 1356 O O . ARG A 1 17 ? 0.287 4.571 -7.481 1.00 0.00 17 ARG A O 2
ATOM 1377 N N . LEU A 1 18 ? -1.350 3.030 -7.281 1.00 0.00 18 LEU A N 2
ATOM 1378 C CA . LEU A 1 18 ? -0.879 2.530 -6.002 1.00 0.00 18 LEU A CA 2
ATOM 1379 C C . LEU A 1 18 ? 0.149 1.428 -6.221 1.00 0.00 18 LEU A C 2
ATOM 1380 O O . LEU A 1 18 ? 0.363 0.986 -7.349 1.00 0.00 18 LEU A O 2
ATOM 1396 N N . GLU A 1 19 ? 0.775 0.982 -5.148 1.00 0.00 19 GLU A N 2
ATOM 1397 C CA . GLU A 1 19 ? 1.818 -0.024 -5.245 1.00 0.00 19 GLU A CA 2
ATOM 1398 C C . GLU A 1 19 ? 1.595 -1.090 -4.193 1.00 0.00 19 GLU A C 2
ATOM 1399 O O . GLU A 1 19 ? 1.799 -0.856 -3.000 1.00 0.00 19 GLU A O 2
ATOM 1411 N N . PHE A 1 20 ? 1.145 -2.245 -4.639 1.00 0.00 20 PHE A N 2
ATOM 1412 C CA . PHE A 1 20 ? 0.818 -3.340 -3.739 1.00 0.00 20 PHE A CA 2
ATOM 1413 C C . PHE A 1 20 ? 2.084 -4.040 -3.278 1.00 0.00 20 PHE A C 2
ATOM 1414 O O . PHE A 1 20 ? 2.735 -4.745 -4.046 1.00 0.00 20 PHE A O 2
ATOM 1431 N N . GLN A 1 21 ? 2.440 -3.831 -2.026 1.00 0.00 21 GLN A N 2
ATOM 1432 C CA . GLN A 1 21 ? 3.617 -4.456 -1.470 1.00 0.00 21 GLN A CA 2
ATOM 1433 C C . GLN A 1 21 ? 3.270 -5.813 -0.888 1.00 0.00 21 GLN A C 2
ATOM 1434 O O . GLN A 1 21 ? 2.233 -5.987 -0.248 1.00 0.00 21 GLN A O 2
ATOM 1448 N N . ARG A 1 22 ? 4.146 -6.774 -1.119 1.00 0.00 22 ARG A N 2
ATOM 1449 C CA . ARG A 1 22 ? 3.929 -8.135 -0.653 1.00 0.00 22 ARG A CA 2
ATOM 1450 C C . ARG A 1 22 ? 4.569 -8.334 0.719 1.00 0.00 22 ARG A C 2
ATOM 1451 O O . ARG A 1 22 ? 5.059 -9.415 1.046 1.00 0.00 22 ARG A O 2
ATOM 1472 N N . ALA A 1 23 ? 4.544 -7.281 1.526 1.00 0.00 23 ALA A N 2
ATOM 1473 C CA . ALA A 1 23 ? 5.096 -7.338 2.868 1.00 0.00 23 ALA A CA 2
ATOM 1474 C C . ALA A 1 23 ? 3.996 -7.621 3.882 1.00 0.00 23 ALA A C 2
ATOM 1475 O O . ALA A 1 23 ? 3.993 -8.664 4.531 1.00 0.00 23 ALA A O 2
ATOM 1482 N N . GLN A 1 24 ? 3.056 -6.696 3.998 1.00 0.00 24 GLN A N 2
ATOM 1483 C CA . GLN A 1 24 ? 1.932 -6.857 4.908 1.00 0.00 24 GLN A CA 2
ATOM 1484 C C . GLN A 1 24 ? 0.623 -6.770 4.122 1.00 0.00 24 GLN A C 2
ATOM 1485 O O . GLN A 1 24 ? -0.468 -6.827 4.695 1.00 0.00 24 GLN A O 2
ATOM 1499 N N . ALA A 1 25 ? 0.766 -6.669 2.798 1.00 0.00 25 ALA A N 2
ATOM 1500 C CA . ALA A 1 25 ? -0.352 -6.466 1.878 1.00 0.00 25 ALA A CA 2
ATOM 1501 C C . ALA A 1 25 ? -0.878 -5.044 2.010 1.00 0.00 25 ALA A C 2
ATOM 1502 O O . ALA A 1 25 ? -2.012 -4.809 2.432 1.00 0.00 25 ALA A O 2
ATOM 1509 N N . GLU A 1 26 ? -0.022 -4.094 1.677 1.00 0.00 26 GLU A N 2
ATOM 1510 C CA . GLU A 1 26 ? -0.372 -2.690 1.745 1.00 0.00 26 GLU A CA 2
ATOM 1511 C C . GLU A 1 26 ? -0.290 -2.041 0.367 1.00 0.00 26 GLU A C 2
ATOM 1512 O O . GLU A 1 26 ? 0.577 -2.380 -0.442 1.00 0.00 26 GLU A O 2
ATOM 1524 N N . LEU A 1 27 ? -1.209 -1.126 0.096 1.00 0.00 27 LEU A N 2
ATOM 1525 C CA . LEU A 1 27 ? -1.173 -0.349 -1.133 1.00 0.00 27 LEU A CA 2
ATOM 1526 C C . LEU A 1 27 ? -0.450 0.965 -0.887 1.00 0.00 27 LEU A C 2
ATOM 1527 O O . LEU A 1 27 ? -1.010 1.900 -0.310 1.00 0.00 27 LEU A O 2
ATOM 1543 N N . VAL A 1 28 ? 0.800 1.023 -1.300 1.00 0.00 28 VAL A N 2
ATOM 1544 C CA . VAL A 1 28 ? 1.605 2.216 -1.120 1.00 0.00 28 VAL A CA 2
ATOM 1545 C C . VAL A 1 28 ? 1.313 3.226 -2.226 1.00 0.00 28 VAL A C 2
ATOM 1546 O O . VAL A 1 28 ? 1.670 3.016 -3.383 1.00 0.00 28 VAL A O 2
ATOM 1559 N N . CYS A 1 29 ? 0.643 4.307 -1.868 1.00 0.00 29 CYS A N 2
ATOM 1560 C CA . CYS A 1 29 ? 0.327 5.361 -2.820 1.00 0.00 29 CYS A CA 2
ATOM 1561 C C . CYS A 1 29 ? 1.592 6.133 -3.165 1.00 0.00 29 CYS A C 2
ATOM 1562 O O . CYS A 1 29 ? 2.083 6.918 -2.360 1.00 0.00 29 CYS A O 2
ATOM 1570 N N . ASN A 1 30 ? 2.122 5.907 -4.360 1.00 0.00 30 ASN A N 2
ATOM 1571 C CA . ASN A 1 30 ? 3.376 6.543 -4.765 1.00 0.00 30 ASN A CA 2
ATOM 1572 C C . ASN A 1 30 ? 3.137 7.961 -5.274 1.00 0.00 30 ASN A C 2
ATOM 1573 O O . ASN A 1 30 ? 4.011 8.568 -5.890 1.00 0.00 30 ASN A O 2
ATOM 1584 N N . ALA A 1 31 ? 1.948 8.482 -5.012 1.00 0.00 31 ALA A N 2
ATOM 1585 C CA . ALA A 1 31 ? 1.615 9.855 -5.354 1.00 0.00 31 ALA A CA 2
ATOM 1586 C C . ALA A 1 31 ? 1.096 10.583 -4.119 1.00 0.00 31 ALA A C 2
ATOM 1587 O O . ALA A 1 31 ? 1.573 11.662 -3.765 1.00 0.00 31 ALA A O 2
ATOM 1594 N N . ASP A 1 32 ? 0.117 9.972 -3.465 1.00 0.00 32 ASP A N 2
ATOM 1595 C CA . ASP A 1 32 ? -0.462 10.508 -2.238 1.00 0.00 32 ASP A CA 2
ATOM 1596 C C . ASP A 1 32 ? 0.519 10.380 -1.078 1.00 0.00 32 ASP A C 2
ATOM 1597 O O . ASP A 1 32 ? 0.449 11.135 -0.108 1.00 0.00 32 ASP A O 2
ATOM 1606 N N . ARG A 1 33 ? 1.442 9.426 -1.207 1.00 0.00 33 ARG A N 2
ATOM 1607 C CA . ARG A 1 33 ? 2.368 9.065 -0.138 1.00 0.00 33 ARG A CA 2
ATOM 1608 C C . ARG A 1 33 ? 1.598 8.574 1.078 1.00 0.00 33 ARG A C 2
ATOM 1609 O O . ARG A 1 33 ? 1.743 9.085 2.191 1.00 0.00 33 ARG A O 2
ATOM 1630 N N . LEU A 1 34 ? 0.782 7.565 0.836 1.00 0.00 34 LEU A N 2
ATOM 1631 C CA . LEU A 1 34 ? -0.055 6.968 1.866 1.00 0.00 34 LEU A CA 2
ATOM 1632 C C . LEU A 1 34 ? 0.037 5.457 1.779 1.00 0.00 34 LEU A C 2
ATOM 1633 O O . LEU A 1 34 ? 0.613 4.918 0.833 1.00 0.00 34 LEU A O 2
ATOM 1649 N N . ALA A 1 35 ? -0.531 4.782 2.758 1.00 0.00 35 ALA A N 2
ATOM 1650 C CA . ALA A 1 35 ? -0.545 3.331 2.772 1.00 0.00 35 ALA A CA 2
ATOM 1651 C C . ALA A 1 35 ? -1.939 2.811 3.090 1.00 0.00 35 ALA A C 2
ATOM 1652 O O . ALA A 1 35 ? -2.402 2.911 4.230 1.00 0.00 35 ALA A O 2
ATOM 1659 N N . PHE A 1 36 ? -2.611 2.281 2.080 1.00 0.00 36 PHE A N 2
ATOM 1660 C CA . PHE A 1 36 ? -3.924 1.685 2.271 1.00 0.00 36 PHE A CA 2
ATOM 1661 C C . PHE A 1 36 ? -3.773 0.207 2.603 1.00 0.00 36 PHE A C 2
ATOM 1662 O O . PHE A 1 36 ? -3.360 -0.588 1.758 1.00 0.00 36 PHE A O 2
ATOM 1679 N N . PRO A 1 37 ? -4.092 -0.180 3.842 1.00 0.00 37 PRO A N 2
ATOM 1680 C CA . PRO A 1 37 ? -3.934 -1.554 4.306 1.00 0.00 37 PRO A CA 2
ATOM 1681 C C . PRO A 1 37 ? -5.018 -2.475 3.757 1.00 0.00 37 PRO A C 2
ATOM 1682 O O . PRO A 1 37 ? -6.213 -2.187 3.876 1.00 0.00 37 PRO A O 2
ATOM 1693 N N . VAL A 1 38 ? -4.601 -3.574 3.150 1.00 0.00 38 VAL A N 2
ATOM 1694 C CA . VAL A 1 38 ? -5.535 -4.575 2.672 1.00 0.00 38 VAL A CA 2
ATOM 1695 C C . VAL A 1 38 ? -5.842 -5.557 3.792 1.00 0.00 38 VAL A C 2
ATOM 1696 O O . VAL A 1 38 ? -4.992 -6.356 4.185 1.00 0.00 38 VAL A O 2
ATOM 1709 N N . ARG A 1 39 ? -7.048 -5.463 4.328 1.00 0.00 39 ARG A N 2
ATOM 1710 C CA . ARG A 1 39 ? -7.459 -6.303 5.440 1.00 0.00 39 ARG A CA 2
ATOM 1711 C C . ARG A 1 39 ? -8.271 -7.489 4.939 1.00 0.00 39 ARG A C 2
ATOM 1712 O O . ARG A 1 39 ? -9.461 -7.361 4.646 1.00 0.00 39 ARG A O 2
ATOM 1733 N N . ASP A 1 40 ? -7.599 -8.630 4.819 1.00 0.00 40 ASP A N 2
ATOM 1734 C CA . ASP A 1 40 ? -8.217 -9.870 4.350 1.00 0.00 40 ASP A CA 2
ATOM 1735 C C . ASP A 1 40 ? -8.916 -9.654 3.009 1.00 0.00 40 ASP A C 2
ATOM 1736 O O . ASP A 1 40 ? -10.109 -9.915 2.853 1.00 0.00 40 ASP A O 2
ATOM 1745 N N . GLY A 1 41 ? -8.168 -9.141 2.047 1.00 0.00 41 GLY A N 2
ATOM 1746 C CA . GLY A 1 41 ? -8.713 -8.928 0.721 1.00 0.00 41 GLY A CA 2
ATOM 1747 C C . GLY A 1 41 ? -9.375 -7.572 0.558 1.00 0.00 41 GLY A C 2
ATOM 1748 O O . GLY A 1 41 ? -9.384 -7.014 -0.536 1.00 0.00 41 GLY A O 2
ATOM 1752 N N . VAL A 1 42 ? -9.925 -7.043 1.643 1.00 0.00 42 VAL A N 2
ATOM 1753 C CA . VAL A 1 42 ? -10.627 -5.768 1.597 1.00 0.00 42 VAL A CA 2
ATOM 1754 C C . VAL A 1 42 ? -9.673 -4.616 1.916 1.00 0.00 42 VAL A C 2
ATOM 1755 O O . VAL A 1 42 ? -9.212 -4.476 3.048 1.00 0.00 42 VAL A O 2
ATOM 1768 N N . PRO A 1 43 ? -9.350 -3.788 0.914 1.00 0.00 43 PRO A N 2
ATOM 1769 C CA . PRO A 1 43 ? -8.443 -2.659 1.087 1.00 0.00 43 PRO A CA 2
ATOM 1770 C C . PRO A 1 43 ? -9.123 -1.461 1.744 1.00 0.00 43 PRO A C 2
ATOM 1771 O O . PRO A 1 43 ? -10.133 -0.952 1.252 1.00 0.00 43 PRO A O 2
ATOM 1782 N N . ILE A 1 44 ? -8.574 -1.017 2.864 1.00 0.00 44 ILE A N 2
ATOM 1783 C CA . ILE A 1 44 ? -9.089 0.162 3.538 1.00 0.00 44 ILE A CA 2
ATOM 1784 C C . ILE A 1 44 ? -8.605 1.408 2.808 1.00 0.00 44 ILE A C 2
ATOM 1785 O O . ILE A 1 44 ? -7.514 1.910 3.067 1.00 0.00 44 ILE A O 2
ATOM 1801 N N . MET A 1 45 ? -9.413 1.876 1.867 1.00 0.00 45 MET A N 2
ATOM 1802 C CA . MET A 1 45 ? -9.034 2.994 1.010 1.00 0.00 45 MET A CA 2
ATOM 1803 C C . MET A 1 45 ? -9.513 4.323 1.585 1.00 0.00 45 MET A C 2
ATOM 1804 O O . MET A 1 45 ? -9.567 5.333 0.883 1.00 0.00 45 MET A O 2
ATOM 1818 N N . LEU A 1 46 ? -9.858 4.316 2.865 1.00 0.00 46 LEU A N 2
ATOM 1819 C CA . LEU A 1 46 ? -10.244 5.536 3.559 1.00 0.00 46 LEU A CA 2
ATOM 1820 C C . LEU A 1 46 ? -9.000 6.337 3.912 1.00 0.00 46 LEU A C 2
ATOM 1821 O O . LEU A 1 46 ? -8.266 5.982 4.831 1.00 0.00 46 LEU A O 2
ATOM 1837 N N . GLU A 1 47 ? -8.772 7.417 3.183 1.00 0.00 47 GLU A N 2
ATOM 1838 C CA . GLU A 1 47 ? -7.542 8.194 3.320 1.00 0.00 47 GLU A CA 2
ATOM 1839 C C . GLU A 1 47 ? -7.488 8.969 4.636 1.00 0.00 47 GLU A C 2
ATOM 1840 O O . GLU A 1 47 ? -6.427 9.443 5.037 1.00 0.00 47 GLU A O 2
ATOM 1852 N N . ALA A 1 48 ? -8.623 9.094 5.312 1.00 0.00 48 ALA A N 2
ATOM 1853 C CA . ALA A 1 48 ? -8.663 9.774 6.601 1.00 0.00 48 ALA A CA 2
ATOM 1854 C C . ALA A 1 48 ? -8.391 8.798 7.741 1.00 0.00 48 ALA A C 2
ATOM 1855 O O . ALA A 1 48 ? -8.076 9.209 8.860 1.00 0.00 48 ALA A O 2
ATOM 1862 N N . GLU A 1 49 ? -8.511 7.509 7.443 1.00 0.00 49 GLU A N 2
ATOM 1863 C CA . GLU A 1 49 ? -8.330 6.457 8.441 1.00 0.00 49 GLU A CA 2
ATOM 1864 C C . GLU A 1 49 ? -7.107 5.604 8.119 1.00 0.00 49 GLU A C 2
ATOM 1865 O O . GLU A 1 49 ? -6.867 4.579 8.756 1.00 0.00 49 GLU A O 2
ATOM 1877 N N . ALA A 1 50 ? -6.334 6.036 7.135 1.00 0.00 50 ALA A N 2
ATOM 1878 C CA . ALA A 1 50 ? -5.178 5.277 6.685 1.00 0.00 50 ALA A CA 2
ATOM 1879 C C . ALA A 1 50 ? -3.896 5.803 7.312 1.00 0.00 50 ALA A C 2
ATOM 1880 O O . ALA A 1 50 ? -3.905 6.805 8.026 1.00 0.00 50 ALA A O 2
ATOM 1887 N N . ARG A 1 51 ? -2.798 5.120 7.035 1.00 0.00 51 ARG A N 2
ATOM 1888 C CA . ARG A 1 51 ? -1.498 5.525 7.543 1.00 0.00 51 ARG A CA 2
ATOM 1889 C C . ARG A 1 51 ? -0.767 6.339 6.483 1.00 0.00 51 ARG A C 2
ATOM 1890 O O . ARG A 1 51 ? -0.767 5.977 5.306 1.00 0.00 51 ARG A O 2
ATOM 1911 N N . SER A 1 52 ? -0.156 7.437 6.890 1.00 0.00 52 SER A N 2
ATOM 1912 C CA . SER A 1 52 ? 0.559 8.280 5.956 1.00 0.00 52 SER A CA 2
ATOM 1913 C C . SER A 1 52 ? 2.023 7.893 5.872 1.00 0.00 52 SER A C 2
ATOM 1914 O O . SER A 1 52 ? 2.581 7.302 6.795 1.00 0.00 52 SER A O 2
ATOM 1922 N N . LEU A 1 53 ? 2.621 8.217 4.742 1.00 0.00 53 LEU A N 2
ATOM 1923 C CA . LEU A 1 53 ? 4.047 8.018 4.530 1.00 0.00 53 LEU A CA 2
ATOM 1924 C C . LEU A 1 53 ? 4.698 9.379 4.360 1.00 0.00 53 LEU A C 2
ATOM 1925 O O . LEU A 1 53 ? 5.913 9.511 4.232 1.00 0.00 53 LEU A O 2
ATOM 1941 N N . ASP A 1 54 ? 3.849 10.391 4.354 1.00 0.00 54 ASP A N 2
ATOM 1942 C CA . ASP A 1 54 ? 4.279 11.770 4.236 1.00 0.00 54 ASP A CA 2
ATOM 1943 C C . ASP A 1 54 ? 4.476 12.367 5.620 1.00 0.00 54 ASP A C 2
ATOM 1944 O O . ASP A 1 54 ? 5.349 13.210 5.833 1.00 0.00 54 ASP A O 2
ATOM 1953 N N . ALA A 1 55 ? 3.675 11.903 6.565 1.00 0.00 55 ALA A N 2
ATOM 1954 C CA . ALA A 1 55 ? 3.761 12.380 7.931 1.00 0.00 55 ALA A CA 2
ATOM 1955 C C . ALA A 1 55 ? 4.065 11.238 8.896 1.00 0.00 55 ALA A C 2
ATOM 1956 O O . ALA A 1 55 ? 3.156 10.558 9.380 1.00 0.00 55 ALA A O 2
ATOM 1963 N N . GLU A 1 56 ? 5.353 11.016 9.143 1.00 0.00 56 GLU A N 2
ATOM 1964 C CA . GLU A 1 56 ? 5.802 10.034 10.124 1.00 0.00 56 GLU A CA 2
ATOM 1965 C C . GLU A 1 56 ? 7.276 10.261 10.442 1.00 0.00 56 GLU A C 2
ATOM 1966 O O . GLU A 1 56 ? 7.875 11.226 9.968 1.00 0.00 56 GLU A O 2
ATOM 1978 N N . ALA A 1 57 ? 7.855 9.378 11.243 1.00 0.00 57 ALA A N 2
ATOM 1979 C CA . ALA A 1 57 ? 9.258 9.486 11.608 1.00 0.00 57 ALA A CA 2
ATOM 1980 C C . ALA A 1 57 ? 10.109 8.612 10.688 1.00 0.00 57 ALA A C 2
ATOM 1981 O O . ALA A 1 57 ? 9.739 7.474 10.390 1.00 0.00 57 ALA A O 2
ATOM 1988 N N . PRO A 1 58 ? 11.260 9.132 10.230 1.00 0.00 58 PRO A N 2
ATOM 1989 C CA . PRO A 1 58 ? 12.167 8.398 9.335 1.00 0.00 58 PRO A CA 2
ATOM 1990 C C . PRO A 1 58 ? 12.579 7.044 9.907 1.00 0.00 58 PRO A C 2
ATOM 1991 O O . PRO A 1 58 ? 13.032 6.952 11.048 1.00 0.00 58 PRO A O 2
ATOM 2002 N N . ALA A 1 59 ? 12.402 5.997 9.112 1.00 0.00 59 ALA A N 2
ATOM 2003 C CA . ALA A 1 59 ? 12.746 4.646 9.533 1.00 0.00 59 ALA A CA 2
ATOM 2004 C C . ALA A 1 59 ? 14.239 4.387 9.367 1.00 0.00 59 ALA A C 2
ATOM 2005 O O . ALA A 1 59 ? 14.961 5.198 8.787 1.00 0.00 59 ALA A O 2
ATOM 2012 N N . GLN A 1 60 ? 14.695 3.250 9.875 1.00 0.00 60 GLN A N 2
ATOM 2013 C CA . GLN A 1 60 ? 16.099 2.884 9.777 1.00 0.00 60 GLN A CA 2
ATOM 2014 C C . GLN A 1 60 ? 16.363 2.179 8.448 1.00 0.00 60 GLN A C 2
ATOM 2015 O O . GLN A 1 60 ? 15.555 1.358 8.010 1.00 0.00 60 GLN A O 2
ATOM 2029 N N . PRO A 1 61 ? 17.489 2.509 7.787 1.00 0.00 61 PRO A N 2
ATOM 2030 C CA . PRO A 1 61 ? 17.849 1.951 6.476 1.00 0.00 61 PRO A CA 2
ATOM 2031 C C . PRO A 1 61 ? 17.781 0.435 6.448 1.00 0.00 61 PRO A C 2
ATOM 2032 O O . PRO A 1 61 ? 17.115 -0.165 5.603 1.00 0.00 61 PRO A O 2
ATOM 2043 N N . SER A 1 62 ? 18.474 -0.169 7.375 1.00 0.00 62 SER A N 2
ATOM 2044 C CA . SER A 1 62 ? 18.449 -1.606 7.537 1.00 0.00 62 SER A CA 2
ATOM 2045 C C . SER A 1 62 ? 17.376 -1.989 8.547 1.00 0.00 62 SER A C 2
ATOM 2046 O O . SER A 1 62 ? 17.577 -1.845 9.752 1.00 0.00 62 SER A O 2
ATOM 2054 N N . LEU A 1 63 ? 16.230 -2.439 8.051 1.00 0.00 63 LEU A N 2
ATOM 2055 C CA . LEU A 1 63 ? 15.103 -2.778 8.912 1.00 0.00 63 LEU A CA 2
ATOM 2056 C C . LEU A 1 63 ? 15.463 -3.899 9.880 1.00 0.00 63 LEU A C 2
ATOM 2057 O O . LEU A 1 63 ? 16.384 -4.680 9.628 1.00 0.00 63 LEU A O 2
ATOM 2073 N N . GLU A 1 64 ? 14.711 -3.969 10.975 1.00 0.00 64 GLU A N 2
ATOM 2074 C CA . GLU A 1 64 ? 14.968 -4.910 12.063 1.00 0.00 64 GLU A CA 2
ATOM 2075 C C . GLU A 1 64 ? 14.950 -6.358 11.577 1.00 0.00 64 GLU A C 2
ATOM 2076 O O . GLU A 1 64 ? 13.884 -6.966 11.463 1.00 0.00 64 GLU A O 2
ATOM 2088 N N . HIS A 1 65 ? 16.136 -6.875 11.259 1.00 0.00 65 HIS A N 2
ATOM 2089 C CA . HIS A 1 65 ? 16.319 -8.262 10.822 1.00 0.00 65 HIS A CA 2
ATOM 2090 C C . HIS A 1 65 ? 15.403 -8.591 9.641 1.00 0.00 65 HIS A C 2
ATOM 2091 O O . HIS A 1 65 ? 14.916 -9.713 9.512 1.00 0.00 65 HIS A O 2
ATOM 2106 N N . HIS A 1 66 ? 15.186 -7.611 8.775 1.00 0.00 66 HIS A N 2
ATOM 2107 C CA . HIS A 1 66 ? 14.337 -7.800 7.604 1.00 0.00 66 HIS A CA 2
ATOM 2108 C C . HIS A 1 66 ? 15.178 -7.886 6.338 1.00 0.00 66 HIS A C 2
ATOM 2109 O O . HIS A 1 66 ? 16.060 -7.055 6.117 1.00 0.00 66 HIS A O 2
ATOM 2124 N N . HIS A 1 67 ? 14.903 -8.910 5.531 1.00 0.00 67 HIS A N 2
ATOM 2125 C CA . HIS A 1 67 ? 15.585 -9.122 4.253 1.00 0.00 67 HIS A CA 2
ATOM 2126 C C . HIS A 1 67 ? 17.056 -9.478 4.481 1.00 0.00 67 HIS A C 2
ATOM 2127 O O . HIS A 1 67 ? 17.919 -9.211 3.644 1.00 0.00 67 HIS A O 2
ATOM 2142 N N . HIS A 1 68 ? 17.328 -10.110 5.610 1.00 0.00 68 HIS A N 2
ATOM 2143 C CA . HIS A 1 68 ? 18.679 -10.532 5.944 1.00 0.00 68 HIS A CA 2
ATOM 2144 C C . HIS A 1 68 ? 19.076 -11.738 5.102 1.00 0.00 68 HIS A C 2
ATOM 2145 O O . HIS A 1 68 ? 18.670 -12.864 5.393 1.00 0.00 68 HIS A O 2
ATOM 2160 N N . HIS A 1 69 ? 19.843 -11.477 4.041 1.00 0.00 69 HIS A N 2
ATOM 2161 C CA . HIS A 1 69 ? 20.328 -12.511 3.115 1.00 0.00 69 HIS A CA 2
ATOM 2162 C C . HIS A 1 69 ? 19.210 -13.040 2.209 1.00 0.00 69 HIS A C 2
ATOM 2163 O O . HIS A 1 69 ? 19.471 -13.392 1.067 1.00 0.00 69 HIS A O 2
ATOM 2178 N N . HIS A 1 70 ? 17.984 -13.076 2.742 1.00 0.00 70 HIS A N 2
ATOM 2179 C CA . HIS A 1 70 ? 16.810 -13.698 2.107 1.00 0.00 70 HIS A CA 2
ATOM 2180 C C . HIS A 1 70 ? 17.000 -15.210 1.968 1.00 0.00 70 HIS A C 2
ATOM 2181 O O . HIS A 1 70 ? 17.995 -15.652 1.362 1.00 0.00 70 HIS A O 2
ATOM 2197 N N . MET A 1 1 ? -21.166 -5.535 -19.205 1.00 0.00 1 MET A N 3
ATOM 2198 C CA . MET A 1 1 ? -21.314 -5.466 -20.676 1.00 0.00 1 MET A CA 3
ATOM 2199 C C . MET A 1 1 ? -20.590 -4.245 -21.226 1.00 0.00 1 MET A C 3
ATOM 2200 O O . MET A 1 1 ? -19.463 -4.349 -21.709 1.00 0.00 1 MET A O 3
ATOM 2216 N N . GLU A 1 2 ? -21.227 -3.083 -21.138 1.00 0.00 2 GLU A N 3
ATOM 2217 C CA . GLU A 1 2 ? -20.641 -1.861 -21.662 1.00 0.00 2 GLU A CA 3
ATOM 2218 C C . GLU A 1 2 ? -20.595 -0.781 -20.591 1.00 0.00 2 GLU A C 3
ATOM 2219 O O . GLU A 1 2 ? -21.592 -0.101 -20.343 1.00 0.00 2 GLU A O 3
ATOM 2231 N N . SER A 1 3 ? -19.442 -0.650 -19.950 1.00 0.00 3 SER A N 3
ATOM 2232 C CA . SER A 1 3 ? -19.239 0.351 -18.911 1.00 0.00 3 SER A CA 3
ATOM 2233 C C . SER A 1 3 ? -17.773 0.385 -18.487 1.00 0.00 3 SER A C 3
ATOM 2234 O O . SER A 1 3 ? -17.061 1.350 -18.772 1.00 0.00 3 SER A O 3
ATOM 2242 N N . ARG A 1 4 ? -17.342 -0.692 -17.824 1.00 0.00 4 ARG A N 3
ATOM 2243 C CA . ARG A 1 4 ? -15.976 -0.827 -17.323 1.00 0.00 4 ARG A CA 3
ATOM 2244 C C . ARG A 1 4 ? -15.658 0.278 -16.322 1.00 0.00 4 ARG A C 3
ATOM 2245 O O . ARG A 1 4 ? -15.147 1.342 -16.679 1.00 0.00 4 ARG A O 3
ATOM 2266 N N . LEU A 1 5 ? -15.981 0.023 -15.065 1.00 0.00 5 LEU A N 3
ATOM 2267 C CA . LEU A 1 5 ? -15.782 1.002 -14.012 1.00 0.00 5 LEU A CA 3
ATOM 2268 C C . LEU A 1 5 ? -15.609 0.281 -12.684 1.00 0.00 5 LEU A C 3
ATOM 2269 O O . LEU A 1 5 ? -16.512 -0.433 -12.241 1.00 0.00 5 LEU A O 3
ATOM 2285 N N . LEU A 1 6 ? -14.437 0.456 -12.074 1.00 0.00 6 LEU A N 3
ATOM 2286 C CA . LEU A 1 6 ? -14.103 -0.196 -10.809 1.00 0.00 6 LEU A CA 3
ATOM 2287 C C . LEU A 1 6 ? -14.064 -1.705 -11.027 1.00 0.00 6 LEU A C 3
ATOM 2288 O O . LEU A 1 6 ? -14.660 -2.480 -10.281 1.00 0.00 6 LEU A O 3
ATOM 2304 N N . ASP A 1 7 ? -13.363 -2.109 -12.076 1.00 0.00 7 ASP A N 3
ATOM 2305 C CA . ASP A 1 7 ? -13.294 -3.512 -12.462 1.00 0.00 7 ASP A CA 3
ATOM 2306 C C . ASP A 1 7 ? -12.289 -4.266 -11.601 1.00 0.00 7 ASP A C 3
ATOM 2307 O O . ASP A 1 7 ? -12.658 -5.171 -10.851 1.00 0.00 7 ASP A O 3
ATOM 2316 N N . ILE A 1 8 ? -11.019 -3.889 -11.706 1.00 0.00 8 ILE A N 3
ATOM 2317 C CA . ILE A 1 8 ? -9.953 -4.612 -11.025 1.00 0.00 8 ILE A CA 3
ATOM 2318 C C . ILE A 1 8 ? -9.819 -4.161 -9.569 1.00 0.00 8 ILE A C 3
ATOM 2319 O O . ILE A 1 8 ? -10.496 -4.687 -8.686 1.00 0.00 8 ILE A O 3
ATOM 2335 N N . LEU A 1 9 ? -8.963 -3.169 -9.334 1.00 0.00 9 LEU A N 3
ATOM 2336 C CA . LEU A 1 9 ? -8.695 -2.670 -7.988 1.00 0.00 9 LEU A CA 3
ATOM 2337 C C . LEU A 1 9 ? -8.398 -1.178 -8.023 1.00 0.00 9 LEU A C 3
ATOM 2338 O O . LEU A 1 9 ? -7.628 -0.709 -8.866 1.00 0.00 9 LEU A O 3
ATOM 2354 N N . VAL A 1 10 ? -9.012 -0.433 -7.115 1.00 0.00 10 VAL A N 3
ATOM 2355 C CA . VAL A 1 10 ? -8.787 1.001 -7.021 1.00 0.00 10 VAL A CA 3
ATOM 2356 C C . VAL A 1 10 ? -8.441 1.397 -5.592 1.00 0.00 10 VAL A C 3
ATOM 2357 O O . VAL A 1 10 ? -8.810 0.705 -4.640 1.00 0.00 10 VAL A O 3
ATOM 2370 N N . CYS A 1 11 ? -7.710 2.492 -5.456 1.00 0.00 11 CYS A N 3
ATOM 2371 C CA . CYS A 1 11 ? -7.341 3.013 -4.153 1.00 0.00 11 CYS A CA 3
ATOM 2372 C C . CYS A 1 11 ? -8.586 3.384 -3.356 1.00 0.00 11 CYS A C 3
ATOM 2373 O O . CYS A 1 11 ? -9.438 4.130 -3.842 1.00 0.00 11 CYS A O 3
ATOM 2381 N N . PRO A 1 12 ? -8.703 2.872 -2.118 1.00 0.00 12 PRO A N 3
ATOM 2382 C CA . PRO A 1 12 ? -9.875 3.108 -1.266 1.00 0.00 12 PRO A CA 3
ATOM 2383 C C . PRO A 1 12 ? -10.114 4.591 -1.004 1.00 0.00 12 PRO A C 3
ATOM 2384 O O . PRO A 1 12 ? -11.248 5.022 -0.828 1.00 0.00 12 PRO A O 3
ATOM 2395 N N . VAL A 1 13 ? -9.042 5.371 -0.992 1.00 0.00 13 VAL A N 3
ATOM 2396 C CA . VAL A 1 13 ? -9.136 6.787 -0.670 1.00 0.00 13 VAL A CA 3
ATOM 2397 C C . VAL A 1 13 ? -9.183 7.649 -1.932 1.00 0.00 13 VAL A C 3
ATOM 2398 O O . VAL A 1 13 ? -10.090 8.463 -2.105 1.00 0.00 13 VAL A O 3
ATOM 2411 N N . CYS A 1 14 ? -8.217 7.451 -2.819 1.00 0.00 14 CYS A N 3
ATOM 2412 C CA . CYS A 1 14 ? -8.047 8.331 -3.970 1.00 0.00 14 CYS A CA 3
ATOM 2413 C C . CYS A 1 14 ? -8.816 7.839 -5.203 1.00 0.00 14 CYS A C 3
ATOM 2414 O O . CYS A 1 14 ? -8.928 8.566 -6.191 1.00 0.00 14 CYS A O 3
ATOM 2422 N N . LYS A 1 15 ? -9.363 6.624 -5.132 1.00 0.00 15 LYS A N 3
ATOM 2423 C CA . LYS A 1 15 ? -10.012 5.991 -6.280 1.00 0.00 15 LYS A CA 3
ATOM 2424 C C . LYS A 1 15 ? -9.100 5.942 -7.505 1.00 0.00 15 LYS A C 3
ATOM 2425 O O . LYS A 1 15 ? -9.565 5.887 -8.645 1.00 0.00 15 LYS A O 3
ATOM 2444 N N . GLY A 1 16 ? -7.800 5.931 -7.259 1.00 0.00 16 GLY A N 3
ATOM 2445 C CA . GLY A 1 16 ? -6.845 5.805 -8.336 1.00 0.00 16 GLY A CA 3
ATOM 2446 C C . GLY A 1 16 ? -6.498 4.355 -8.600 1.00 0.00 16 GLY A C 3
ATOM 2447 O O . GLY A 1 16 ? -6.762 3.495 -7.761 1.00 0.00 16 GLY A O 3
ATOM 2451 N N . ARG A 1 17 ? -5.918 4.084 -9.759 1.00 0.00 17 ARG A N 3
ATOM 2452 C CA . ARG A 1 17 ? -5.543 2.722 -10.132 1.00 0.00 17 ARG A CA 3
ATOM 2453 C C . ARG A 1 17 ? -4.461 2.182 -9.201 1.00 0.00 17 ARG A C 3
ATOM 2454 O O . ARG A 1 17 ? -3.476 2.869 -8.918 1.00 0.00 17 ARG A O 3
ATOM 2475 N N . LEU A 1 18 ? -4.649 0.958 -8.725 1.00 0.00 18 LEU A N 3
ATOM 2476 C CA . LEU A 1 18 ? -3.647 0.303 -7.895 1.00 0.00 18 LEU A CA 3
ATOM 2477 C C . LEU A 1 18 ? -2.671 -0.465 -8.768 1.00 0.00 18 LEU A C 3
ATOM 2478 O O . LEU A 1 18 ? -3.078 -1.252 -9.623 1.00 0.00 18 LEU A O 3
ATOM 2494 N N . GLU A 1 19 ? -1.385 -0.231 -8.559 1.00 0.00 19 GLU A N 3
ATOM 2495 C CA . GLU A 1 19 ? -0.363 -0.888 -9.348 1.00 0.00 19 GLU A CA 3
ATOM 2496 C C . GLU A 1 19 ? 0.281 -2.012 -8.558 1.00 0.00 19 GLU A C 3
ATOM 2497 O O . GLU A 1 19 ? 0.810 -1.792 -7.469 1.00 0.00 19 GLU A O 3
ATOM 2509 N N . PHE A 1 20 ? 0.227 -3.213 -9.113 1.00 0.00 20 PHE A N 3
ATOM 2510 C CA . PHE A 1 20 ? 0.809 -4.380 -8.473 1.00 0.00 20 PHE A CA 3
ATOM 2511 C C . PHE A 1 20 ? 2.320 -4.393 -8.665 1.00 0.00 20 PHE A C 3
ATOM 2512 O O . PHE A 1 20 ? 2.823 -4.790 -9.720 1.00 0.00 20 PHE A O 3
ATOM 2529 N N . GLN A 1 21 ? 3.034 -3.923 -7.656 1.00 0.00 21 GLN A N 3
ATOM 2530 C CA . GLN A 1 21 ? 4.483 -3.951 -7.665 1.00 0.00 21 GLN A CA 3
ATOM 2531 C C . GLN A 1 21 ? 4.959 -5.232 -6.998 1.00 0.00 21 GLN A C 3
ATOM 2532 O O . GLN A 1 21 ? 4.149 -6.000 -6.480 1.00 0.00 21 GLN A O 3
ATOM 2546 N N . ARG A 1 22 ? 6.259 -5.477 -7.010 1.00 0.00 22 ARG A N 3
ATOM 2547 C CA . ARG A 1 22 ? 6.770 -6.738 -6.501 1.00 0.00 22 ARG A CA 3
ATOM 2548 C C . ARG A 1 22 ? 8.074 -6.561 -5.731 1.00 0.00 22 ARG A C 3
ATOM 2549 O O . ARG A 1 22 ? 8.962 -7.413 -5.779 1.00 0.00 22 ARG A O 3
ATOM 2570 N N . ALA A 1 23 ? 8.170 -5.466 -4.992 1.00 0.00 23 ALA A N 3
ATOM 2571 C CA . ALA A 1 23 ? 9.286 -5.264 -4.082 1.00 0.00 23 ALA A CA 3
ATOM 2572 C C . ALA A 1 23 ? 8.952 -5.915 -2.751 1.00 0.00 23 ALA A C 3
ATOM 2573 O O . ALA A 1 23 ? 9.724 -6.710 -2.208 1.00 0.00 23 ALA A O 3
ATOM 2580 N N . GLN A 1 24 ? 7.779 -5.577 -2.245 1.00 0.00 24 GLN A N 3
ATOM 2581 C CA . GLN A 1 24 ? 7.215 -6.217 -1.067 1.00 0.00 24 GLN A CA 3
ATOM 2582 C C . GLN A 1 24 ? 5.849 -6.779 -1.430 1.00 0.00 24 GLN A C 3
ATOM 2583 O O . GLN A 1 24 ? 5.062 -7.148 -0.557 1.00 0.00 24 GLN A O 3
ATOM 2597 N N . ALA A 1 25 ? 5.594 -6.832 -2.744 1.00 0.00 25 ALA A N 3
ATOM 2598 C CA . ALA A 1 25 ? 4.288 -7.204 -3.291 1.00 0.00 25 ALA A CA 3
ATOM 2599 C C . ALA A 1 25 ? 3.249 -6.177 -2.869 1.00 0.00 25 ALA A C 3
ATOM 2600 O O . ALA A 1 25 ? 2.211 -6.510 -2.302 1.00 0.00 25 ALA A O 3
ATOM 2607 N N . GLU A 1 26 ? 3.557 -4.919 -3.136 1.00 0.00 26 GLU A N 3
ATOM 2608 C CA . GLU A 1 26 ? 2.730 -3.811 -2.693 1.00 0.00 26 GLU A CA 3
ATOM 2609 C C . GLU A 1 26 ? 1.959 -3.175 -3.853 1.00 0.00 26 GLU A C 3
ATOM 2610 O O . GLU A 1 26 ? 2.433 -3.125 -4.988 1.00 0.00 26 GLU A O 3
ATOM 2622 N N . LEU A 1 27 ? 0.755 -2.709 -3.554 1.00 0.00 27 LEU A N 3
ATOM 2623 C CA . LEU A 1 27 ? -0.024 -1.935 -4.505 1.00 0.00 27 LEU A CA 3
ATOM 2624 C C . LEU A 1 27 ? 0.268 -0.455 -4.290 1.00 0.00 27 LEU A C 3
ATOM 2625 O O . LEU A 1 27 ? -0.177 0.136 -3.304 1.00 0.00 27 LEU A O 3
ATOM 2641 N N . VAL A 1 28 ? 1.031 0.131 -5.196 1.00 0.00 28 VAL A N 3
ATOM 2642 C CA . VAL A 1 28 ? 1.480 1.507 -5.038 1.00 0.00 28 VAL A CA 3
ATOM 2643 C C . VAL A 1 28 ? 0.480 2.491 -5.639 1.00 0.00 28 VAL A C 3
ATOM 2644 O O . VAL A 1 28 ? -0.026 2.293 -6.745 1.00 0.00 28 VAL A O 3
ATOM 2657 N N . CYS A 1 29 ? 0.178 3.530 -4.878 1.00 0.00 29 CYS A N 3
ATOM 2658 C CA . CYS A 1 29 ? -0.642 4.629 -5.354 1.00 0.00 29 CYS A CA 3
ATOM 2659 C C . CYS A 1 29 ? 0.257 5.822 -5.662 1.00 0.00 29 CYS A C 3
ATOM 2660 O O . CYS A 1 29 ? 0.788 6.446 -4.748 1.00 0.00 29 CYS A O 3
ATOM 2668 N N . ASN A 1 30 ? 0.428 6.138 -6.938 1.00 0.00 30 ASN A N 3
ATOM 2669 C CA . ASN A 1 30 ? 1.350 7.200 -7.351 1.00 0.00 30 ASN A CA 3
ATOM 2670 C C . ASN A 1 30 ? 0.831 8.585 -6.967 1.00 0.00 30 ASN A C 3
ATOM 2671 O O . ASN A 1 30 ? 1.531 9.581 -7.118 1.00 0.00 30 ASN A O 3
ATOM 2682 N N . ALA A 1 31 ? -0.396 8.641 -6.473 1.00 0.00 31 ALA A N 3
ATOM 2683 C CA . ALA A 1 31 ? -0.981 9.903 -6.048 1.00 0.00 31 ALA A CA 3
ATOM 2684 C C . ALA A 1 31 ? -0.558 10.246 -4.623 1.00 0.00 31 ALA A C 3
ATOM 2685 O O . ALA A 1 31 ? 0.106 11.258 -4.389 1.00 0.00 31 ALA A O 3
ATOM 2692 N N . ASP A 1 32 ? -0.935 9.396 -3.676 1.00 0.00 32 ASP A N 3
ATOM 2693 C CA . ASP A 1 32 ? -0.626 9.624 -2.266 1.00 0.00 32 ASP A CA 3
ATOM 2694 C C . ASP A 1 32 ? 0.756 9.094 -1.909 1.00 0.00 32 ASP A C 3
ATOM 2695 O O . ASP A 1 32 ? 1.255 9.339 -0.813 1.00 0.00 32 ASP A O 3
ATOM 2704 N N . ARG A 1 33 ? 1.363 8.366 -2.845 1.00 0.00 33 ARG A N 3
ATOM 2705 C CA . ARG A 1 33 ? 2.657 7.726 -2.622 1.00 0.00 33 ARG A CA 3
ATOM 2706 C C . ARG A 1 33 ? 2.569 6.706 -1.493 1.00 0.00 33 ARG A C 3
ATOM 2707 O O . ARG A 1 33 ? 3.482 6.564 -0.681 1.00 0.00 33 ARG A O 3
ATOM 2728 N N . LEU A 1 34 ? 1.454 5.989 -1.476 1.00 0.00 34 LEU A N 3
ATOM 2729 C CA . LEU A 1 34 ? 1.221 4.928 -0.506 1.00 0.00 34 LEU A CA 3
ATOM 2730 C C . LEU A 1 34 ? 1.398 3.571 -1.159 1.00 0.00 34 LEU A C 3
ATOM 2731 O O . LEU A 1 34 ? 1.139 3.409 -2.352 1.00 0.00 34 LEU A O 3
ATOM 2747 N N . ALA A 1 35 ? 1.846 2.608 -0.376 1.00 0.00 35 ALA A N 3
ATOM 2748 C CA . ALA A 1 35 ? 2.023 1.250 -0.858 1.00 0.00 35 ALA A CA 3
ATOM 2749 C C . ALA A 1 35 ? 1.293 0.260 0.041 1.00 0.00 35 ALA A C 3
ATOM 2750 O O . ALA A 1 35 ? 1.581 0.163 1.238 1.00 0.00 35 ALA A O 3
ATOM 2757 N N . PHE A 1 36 ? 0.337 -0.452 -0.536 1.00 0.00 36 PHE A N 3
ATOM 2758 C CA . PHE A 1 36 ? -0.423 -1.458 0.197 1.00 0.00 36 PHE A CA 3
ATOM 2759 C C . PHE A 1 36 ? 0.166 -2.845 -0.056 1.00 0.00 36 PHE A C 3
ATOM 2760 O O . PHE A 1 36 ? -0.100 -3.454 -1.091 1.00 0.00 36 PHE A O 3
ATOM 2777 N N . PRO A 1 37 ? 0.976 -3.360 0.880 1.00 0.00 37 PRO A N 3
ATOM 2778 C CA . PRO A 1 37 ? 1.687 -4.626 0.709 1.00 0.00 37 PRO A CA 3
ATOM 2779 C C . PRO A 1 37 ? 0.795 -5.842 0.949 1.00 0.00 37 PRO A C 3
ATOM 2780 O O . PRO A 1 37 ? -0.066 -5.836 1.831 1.00 0.00 37 PRO A O 3
ATOM 2791 N N . VAL A 1 38 ? 0.996 -6.876 0.148 1.00 0.00 38 VAL A N 3
ATOM 2792 C CA . VAL A 1 38 ? 0.286 -8.131 0.327 1.00 0.00 38 VAL A CA 3
ATOM 2793 C C . VAL A 1 38 ? 0.993 -8.989 1.369 1.00 0.00 38 VAL A C 3
ATOM 2794 O O . VAL A 1 38 ? 2.009 -9.628 1.089 1.00 0.00 38 VAL A O 3
ATOM 2807 N N . ARG A 1 39 ? 0.458 -8.978 2.579 1.00 0.00 39 ARG A N 3
ATOM 2808 C CA . ARG A 1 39 ? 1.049 -9.709 3.686 1.00 0.00 39 ARG A CA 3
ATOM 2809 C C . ARG A 1 39 ? 0.670 -11.186 3.622 1.00 0.00 39 ARG A C 3
ATOM 2810 O O . ARG A 1 39 ? -0.400 -11.582 4.087 1.00 0.00 39 ARG A O 3
ATOM 2831 N N . ASP A 1 40 ? 1.537 -11.976 2.986 1.00 0.00 40 ASP A N 3
ATOM 2832 C CA . ASP A 1 40 ? 1.401 -13.436 2.936 1.00 0.00 40 ASP A CA 3
ATOM 2833 C C . ASP A 1 40 ? 0.059 -13.851 2.325 1.00 0.00 40 ASP A C 3
ATOM 2834 O O . ASP A 1 40 ? -0.483 -14.912 2.633 1.00 0.00 40 ASP A O 3
ATOM 2843 N N . GLY A 1 41 ? -0.466 -13.015 1.438 1.00 0.00 41 GLY A N 3
ATOM 2844 C CA . GLY A 1 41 ? -1.705 -13.345 0.762 1.00 0.00 41 GLY A CA 3
ATOM 2845 C C . GLY A 1 41 ? -2.814 -12.351 1.045 1.00 0.00 41 GLY A C 3
ATOM 2846 O O . GLY A 1 41 ? -3.829 -12.337 0.349 1.00 0.00 41 GLY A O 3
ATOM 2850 N N . VAL A 1 42 ? -2.634 -11.526 2.069 1.00 0.00 42 VAL A N 3
ATOM 2851 C CA . VAL A 1 42 ? -3.636 -10.529 2.431 1.00 0.00 42 VAL A CA 3
ATOM 2852 C C . VAL A 1 42 ? -3.106 -9.116 2.201 1.00 0.00 42 VAL A C 3
ATOM 2853 O O . VAL A 1 42 ? -2.215 -8.656 2.917 1.00 0.00 42 VAL A O 3
ATOM 2866 N N . PRO A 1 43 ? -3.628 -8.420 1.184 1.00 0.00 43 PRO A N 3
ATOM 2867 C CA . PRO A 1 43 ? -3.236 -7.038 0.892 1.00 0.00 43 PRO A CA 3
ATOM 2868 C C . PRO A 1 43 ? -3.669 -6.076 1.992 1.00 0.00 43 PRO A C 3
ATOM 2869 O O . PRO A 1 43 ? -4.860 -5.922 2.268 1.00 0.00 43 PRO A O 3
ATOM 2880 N N . ILE A 1 44 ? -2.699 -5.436 2.625 1.00 0.00 44 ILE A N 3
ATOM 2881 C CA . ILE A 1 44 ? -2.987 -4.477 3.676 1.00 0.00 44 ILE A CA 3
ATOM 2882 C C . ILE A 1 44 ? -3.395 -3.145 3.062 1.00 0.00 44 ILE A C 3
ATOM 2883 O O . ILE A 1 44 ? -2.556 -2.294 2.774 1.00 0.00 44 ILE A O 3
ATOM 2899 N N . MET A 1 45 ? -4.692 -2.987 2.833 1.00 0.00 45 MET A N 3
ATOM 2900 C CA . MET A 1 45 ? -5.217 -1.784 2.200 1.00 0.00 45 MET A CA 3
ATOM 2901 C C . MET A 1 45 ? -5.676 -0.771 3.246 1.00 0.00 45 MET A C 3
ATOM 2902 O O . MET A 1 45 ? -6.417 0.163 2.941 1.00 0.00 45 MET A O 3
ATOM 2916 N N . LEU A 1 46 ? -5.227 -0.964 4.479 1.00 0.00 46 LEU A N 3
ATOM 2917 C CA . LEU A 1 46 ? -5.514 -0.029 5.558 1.00 0.00 46 LEU A CA 3
ATOM 2918 C C . LEU A 1 46 ? -4.448 1.056 5.585 1.00 0.00 46 LEU A C 3
ATOM 2919 O O . LEU A 1 46 ? -3.265 0.753 5.720 1.00 0.00 46 LEU A O 3
ATOM 2935 N N . GLU A 1 47 ? -4.872 2.307 5.465 1.00 0.00 47 GLU A N 3
ATOM 2936 C CA . GLU A 1 47 ? -3.949 3.438 5.389 1.00 0.00 47 GLU A CA 3
ATOM 2937 C C . GLU A 1 47 ? -3.039 3.481 6.612 1.00 0.00 47 GLU A C 3
ATOM 2938 O O . GLU A 1 47 ? -1.849 3.775 6.503 1.00 0.00 47 GLU A O 3
ATOM 2950 N N . ALA A 1 48 ? -3.606 3.169 7.771 1.00 0.00 48 ALA A N 3
ATOM 2951 C CA . ALA A 1 48 ? -2.868 3.216 9.029 1.00 0.00 48 ALA A CA 3
ATOM 2952 C C . ALA A 1 48 ? -1.739 2.185 9.071 1.00 0.00 48 ALA A C 3
ATOM 2953 O O . ALA A 1 48 ? -0.699 2.414 9.694 1.00 0.00 48 ALA A O 3
ATOM 2960 N N . GLU A 1 49 ? -1.935 1.057 8.403 1.00 0.00 49 GLU A N 3
ATOM 2961 C CA . GLU A 1 49 ? -0.962 -0.027 8.451 1.00 0.00 49 GLU A CA 3
ATOM 2962 C C . GLU A 1 49 ? -0.263 -0.194 7.104 1.00 0.00 49 GLU A C 3
ATOM 2963 O O . GLU A 1 49 ? 0.416 -1.194 6.859 1.00 0.00 49 GLU A O 3
ATOM 2975 N N . ALA A 1 50 ? -0.424 0.796 6.239 1.00 0.00 50 ALA A N 3
ATOM 2976 C CA . ALA A 1 50 ? 0.216 0.777 4.936 1.00 0.00 50 ALA A CA 3
ATOM 2977 C C . ALA A 1 50 ? 1.592 1.420 5.013 1.00 0.00 50 ALA A C 3
ATOM 2978 O O . ALA A 1 50 ? 1.894 2.151 5.959 1.00 0.00 50 ALA A O 3
ATOM 2985 N N . ARG A 1 51 ? 2.425 1.147 4.024 1.00 0.00 51 ARG A N 3
ATOM 2986 C CA . ARG A 1 51 ? 3.752 1.736 3.976 1.00 0.00 51 ARG A CA 3
ATOM 2987 C C . ARG A 1 51 ? 3.755 2.922 3.028 1.00 0.00 51 ARG A C 3
ATOM 2988 O O . ARG A 1 51 ? 3.504 2.773 1.836 1.00 0.00 51 ARG A O 3
ATOM 3009 N N . SER A 1 52 ? 4.015 4.099 3.563 1.00 0.00 52 SER A N 3
ATOM 3010 C CA . SER A 1 52 ? 4.084 5.295 2.747 1.00 0.00 52 SER A CA 3
ATOM 3011 C C . SER A 1 52 ? 5.497 5.535 2.268 1.00 0.00 52 SER A C 3
ATOM 3012 O O . SER A 1 52 ? 6.465 5.120 2.903 1.00 0.00 52 SER A O 3
ATOM 3020 N N . LEU A 1 53 ? 5.600 6.206 1.141 1.00 0.00 53 LEU A N 3
ATOM 3021 C CA . LEU A 1 53 ? 6.889 6.553 0.570 1.00 0.00 53 LEU A CA 3
ATOM 3022 C C . LEU A 1 53 ? 7.259 7.973 0.966 1.00 0.00 53 LEU A C 3
ATOM 3023 O O . LEU A 1 53 ? 8.394 8.412 0.788 1.00 0.00 53 LEU A O 3
ATOM 3039 N N . ASP A 1 54 ? 6.282 8.681 1.511 1.00 0.00 54 ASP A N 3
ATOM 3040 C CA . ASP A 1 54 ? 6.486 10.046 1.966 1.00 0.00 54 ASP A CA 3
ATOM 3041 C C . ASP A 1 54 ? 6.658 10.058 3.475 1.00 0.00 54 ASP A C 3
ATOM 3042 O O . ASP A 1 54 ? 7.477 10.797 4.018 1.00 0.00 54 ASP A O 3
ATOM 3051 N N . ALA A 1 55 ? 5.898 9.199 4.143 1.00 0.00 55 ALA A N 3
ATOM 3052 C CA . ALA A 1 55 ? 5.946 9.094 5.593 1.00 0.00 55 ALA A CA 3
ATOM 3053 C C . ALA A 1 55 ? 6.866 7.958 6.022 1.00 0.00 55 ALA A C 3
ATOM 3054 O O . ALA A 1 55 ? 6.715 7.393 7.103 1.00 0.00 55 ALA A O 3
ATOM 3061 N N . GLU A 1 56 ? 7.843 7.653 5.175 1.00 0.00 56 GLU A N 3
ATOM 3062 C CA . GLU A 1 56 ? 8.815 6.600 5.460 1.00 0.00 56 GLU A CA 3
ATOM 3063 C C . GLU A 1 56 ? 9.983 7.175 6.258 1.00 0.00 56 GLU A C 3
ATOM 3064 O O . GLU A 1 56 ? 11.084 6.624 6.292 1.00 0.00 56 GLU A O 3
ATOM 3076 N N . ALA A 1 57 ? 9.718 8.287 6.909 1.00 0.00 57 ALA A N 3
ATOM 3077 C CA . ALA A 1 57 ? 10.713 8.963 7.724 1.00 0.00 57 ALA A CA 3
ATOM 3078 C C . ALA A 1 57 ? 10.434 8.730 9.203 1.00 0.00 57 ALA A C 3
ATOM 3079 O O . ALA A 1 57 ? 9.486 9.290 9.758 1.00 0.00 57 ALA A O 3
ATOM 3086 N N . PRO A 1 58 ? 11.245 7.886 9.857 1.00 0.00 58 PRO A N 3
ATOM 3087 C CA . PRO A 1 58 ? 11.080 7.574 11.276 1.00 0.00 58 PRO A CA 3
ATOM 3088 C C . PRO A 1 58 ? 11.365 8.780 12.162 1.00 0.00 58 PRO A C 3
ATOM 3089 O O . PRO A 1 58 ? 12.312 9.535 11.924 1.00 0.00 58 PRO A O 3
ATOM 3100 N N . ALA A 1 59 ? 10.533 8.962 13.174 1.00 0.00 59 ALA A N 3
ATOM 3101 C CA . ALA A 1 59 ? 10.703 10.059 14.111 1.00 0.00 59 ALA A CA 3
ATOM 3102 C C . ALA A 1 59 ? 11.477 9.586 15.332 1.00 0.00 59 ALA A C 3
ATOM 3103 O O . ALA A 1 59 ? 11.795 10.370 16.229 1.00 0.00 59 ALA A O 3
ATOM 3110 N N . GLN A 1 60 ? 11.774 8.294 15.352 1.00 0.00 60 GLN A N 3
ATOM 3111 C CA . GLN A 1 60 ? 12.552 7.695 16.427 1.00 0.00 60 GLN A CA 3
ATOM 3112 C C . GLN A 1 60 ? 14.040 7.850 16.137 1.00 0.00 60 GLN A C 3
ATOM 3113 O O . GLN A 1 60 ? 14.460 7.769 14.982 1.00 0.00 60 GLN A O 3
ATOM 3127 N N . PRO A 1 61 ? 14.852 8.095 17.176 1.00 0.00 61 PRO A N 3
ATOM 3128 C CA . PRO A 1 61 ? 16.299 8.241 17.028 1.00 0.00 61 PRO A CA 3
ATOM 3129 C C . PRO A 1 61 ? 17.000 6.896 16.853 1.00 0.00 61 PRO A C 3
ATOM 3130 O O . PRO A 1 61 ? 16.355 5.864 16.652 1.00 0.00 61 PRO A O 3
ATOM 3141 N N . SER A 1 62 ? 18.322 6.913 16.926 1.00 0.00 62 SER A N 3
ATOM 3142 C CA . SER A 1 62 ? 19.105 5.695 16.797 1.00 0.00 62 SER A CA 3
ATOM 3143 C C . SER A 1 62 ? 19.110 4.910 18.110 1.00 0.00 62 SER A C 3
ATOM 3144 O O . SER A 1 62 ? 18.555 5.363 19.114 1.00 0.00 62 SER A O 3
ATOM 3152 N N . LEU A 1 63 ? 19.732 3.732 18.083 1.00 0.00 63 LEU A N 3
ATOM 3153 C CA . LEU A 1 63 ? 19.806 2.842 19.245 1.00 0.00 63 LEU A CA 3
ATOM 3154 C C . LEU A 1 63 ? 18.429 2.290 19.615 1.00 0.00 63 LEU A C 3
ATOM 3155 O O . LEU A 1 63 ? 18.229 1.790 20.723 1.00 0.00 63 LEU A O 3
ATOM 3171 N N . GLU A 1 64 ? 17.488 2.368 18.678 1.00 0.00 64 GLU A N 3
ATOM 3172 C CA . GLU A 1 64 ? 16.171 1.771 18.859 1.00 0.00 64 GLU A CA 3
ATOM 3173 C C . GLU A 1 64 ? 16.300 0.261 18.967 1.00 0.00 64 GLU A C 3
ATOM 3174 O O . GLU A 1 64 ? 17.017 -0.361 18.180 1.00 0.00 64 GLU A O 3
ATOM 3186 N N . HIS A 1 65 ? 15.602 -0.329 19.931 1.00 0.00 65 HIS A N 3
ATOM 3187 C CA . HIS A 1 65 ? 15.651 -1.777 20.136 1.00 0.00 65 HIS A CA 3
ATOM 3188 C C . HIS A 1 65 ? 14.703 -2.491 19.179 1.00 0.00 65 HIS A C 3
ATOM 3189 O O . HIS A 1 65 ? 14.245 -3.599 19.454 1.00 0.00 65 HIS A O 3
ATOM 3204 N N . HIS A 1 66 ? 14.412 -1.855 18.055 1.00 0.00 66 HIS A N 3
ATOM 3205 C CA . HIS A 1 66 ? 13.547 -2.450 17.052 1.00 0.00 66 HIS A CA 3
ATOM 3206 C C . HIS A 1 66 ? 14.363 -3.192 16.002 1.00 0.00 66 HIS A C 3
ATOM 3207 O O . HIS A 1 66 ? 14.714 -2.644 14.954 1.00 0.00 66 HIS A O 3
ATOM 3222 N N . HIS A 1 67 ? 14.682 -4.439 16.314 1.00 0.00 67 HIS A N 3
ATOM 3223 C CA . HIS A 1 67 ? 15.395 -5.316 15.399 1.00 0.00 67 HIS A CA 3
ATOM 3224 C C . HIS A 1 67 ? 14.395 -6.296 14.793 1.00 0.00 67 HIS A C 3
ATOM 3225 O O . HIS A 1 67 ? 13.588 -6.881 15.515 1.00 0.00 67 HIS A O 3
ATOM 3240 N N . HIS A 1 68 ? 14.432 -6.467 13.477 1.00 0.00 68 HIS A N 3
ATOM 3241 C CA . HIS A 1 68 ? 13.423 -7.284 12.808 1.00 0.00 68 HIS A CA 3
ATOM 3242 C C . HIS A 1 68 ? 13.512 -8.741 13.251 1.00 0.00 68 HIS A C 3
ATOM 3243 O O . HIS A 1 68 ? 14.592 -9.324 13.313 1.00 0.00 68 HIS A O 3
ATOM 3258 N N . HIS A 1 69 ? 12.362 -9.309 13.587 1.00 0.00 69 HIS A N 3
ATOM 3259 C CA . HIS A 1 69 ? 12.276 -10.712 13.983 1.00 0.00 69 HIS A CA 3
ATOM 3260 C C . HIS A 1 69 ? 12.011 -11.574 12.748 1.00 0.00 69 HIS A C 3
ATOM 3261 O O . HIS A 1 69 ? 11.852 -12.792 12.832 1.00 0.00 69 HIS A O 3
ATOM 3276 N N . HIS A 1 70 ? 11.964 -10.914 11.602 1.00 0.00 70 HIS A N 3
ATOM 3277 C CA . HIS A 1 70 ? 11.749 -11.585 10.332 1.00 0.00 70 HIS A CA 3
ATOM 3278 C C . HIS A 1 70 ? 13.091 -11.848 9.662 1.00 0.00 70 HIS A C 3
ATOM 3279 O O . HIS A 1 70 ? 13.505 -11.023 8.825 1.00 0.00 70 HIS A O 3
ATOM 3295 N N . MET A 1 1 ? -6.167 -22.181 -13.949 1.00 0.00 1 MET A N 4
ATOM 3296 C CA . MET A 1 1 ? -6.262 -20.725 -13.709 1.00 0.00 1 MET A CA 4
ATOM 3297 C C . MET A 1 1 ? -5.017 -20.008 -14.213 1.00 0.00 1 MET A C 4
ATOM 3298 O O . MET A 1 1 ? -3.894 -20.334 -13.821 1.00 0.00 1 MET A O 4
ATOM 3314 N N . GLU A 1 2 ? -5.231 -19.048 -15.103 1.00 0.00 2 GLU A N 4
ATOM 3315 C CA . GLU A 1 2 ? -4.168 -18.193 -15.619 1.00 0.00 2 GLU A CA 4
ATOM 3316 C C . GLU A 1 2 ? -4.691 -16.768 -15.751 1.00 0.00 2 GLU A C 4
ATOM 3317 O O . GLU A 1 2 ? -5.192 -16.369 -16.806 1.00 0.00 2 GLU A O 4
ATOM 3329 N N . SER A 1 3 ? -4.610 -16.013 -14.670 1.00 0.00 3 SER A N 4
ATOM 3330 C CA . SER A 1 3 ? -5.147 -14.660 -14.640 1.00 0.00 3 SER A CA 4
ATOM 3331 C C . SER A 1 3 ? -4.359 -13.786 -13.670 1.00 0.00 3 SER A C 4
ATOM 3332 O O . SER A 1 3 ? -4.219 -14.114 -12.492 1.00 0.00 3 SER A O 4
ATOM 3340 N N . ARG A 1 4 ? -3.844 -12.675 -14.172 1.00 0.00 4 ARG A N 4
ATOM 3341 C CA . ARG A 1 4 ? -3.101 -11.742 -13.342 1.00 0.00 4 ARG A CA 4
ATOM 3342 C C . ARG A 1 4 ? -4.002 -10.575 -12.958 1.00 0.00 4 ARG A C 4
ATOM 3343 O O . ARG A 1 4 ? -4.090 -9.582 -13.679 1.00 0.00 4 ARG A O 4
ATOM 3364 N N . LEU A 1 5 ? -4.695 -10.714 -11.837 1.00 0.00 5 LEU A N 4
ATOM 3365 C CA . LEU A 1 5 ? -5.664 -9.714 -11.411 1.00 0.00 5 LEU A CA 4
ATOM 3366 C C . LEU A 1 5 ? -5.011 -8.656 -10.525 1.00 0.00 5 LEU A C 4
ATOM 3367 O O . LEU A 1 5 ? -5.339 -8.521 -9.345 1.00 0.00 5 LEU A O 4
ATOM 3383 N N . LEU A 1 6 ? -4.067 -7.928 -11.100 1.00 0.00 6 LEU A N 4
ATOM 3384 C CA . LEU A 1 6 ? -3.402 -6.839 -10.402 1.00 0.00 6 LEU A CA 4
ATOM 3385 C C . LEU A 1 6 ? -3.699 -5.525 -11.105 1.00 0.00 6 LEU A C 4
ATOM 3386 O O . LEU A 1 6 ? -4.436 -5.500 -12.091 1.00 0.00 6 LEU A O 4
ATOM 3402 N N . ASP A 1 7 ? -3.130 -4.438 -10.583 1.00 0.00 7 ASP A N 4
ATOM 3403 C CA . ASP A 1 7 ? -3.310 -3.097 -11.150 1.00 0.00 7 ASP A CA 4
ATOM 3404 C C . ASP A 1 7 ? -4.774 -2.668 -11.068 1.00 0.00 7 ASP A C 4
ATOM 3405 O O . ASP A 1 7 ? -5.224 -1.790 -11.806 1.00 0.00 7 ASP A O 4
ATOM 3414 N N . ILE A 1 8 ? -5.503 -3.272 -10.139 1.00 0.00 8 ILE A N 4
ATOM 3415 C CA . ILE A 1 8 ? -6.923 -2.989 -9.965 1.00 0.00 8 ILE A CA 4
ATOM 3416 C C . ILE A 1 8 ? -7.136 -1.976 -8.849 1.00 0.00 8 ILE A C 4
ATOM 3417 O O . ILE A 1 8 ? -8.198 -1.362 -8.746 1.00 0.00 8 ILE A O 4
ATOM 3433 N N . LEU A 1 9 ? -6.120 -1.809 -8.014 1.00 0.00 9 LEU A N 4
ATOM 3434 C CA . LEU A 1 9 ? -6.184 -0.880 -6.897 1.00 0.00 9 LEU A CA 4
ATOM 3435 C C . LEU A 1 9 ? -5.553 0.454 -7.278 1.00 0.00 9 LEU A C 4
ATOM 3436 O O . LEU A 1 9 ? -4.329 0.568 -7.387 1.00 0.00 9 LEU A O 4
ATOM 3452 N N . VAL A 1 10 ? -6.395 1.450 -7.507 1.00 0.00 10 VAL A N 4
ATOM 3453 C CA . VAL A 1 10 ? -5.933 2.774 -7.888 1.00 0.00 10 VAL A CA 4
ATOM 3454 C C . VAL A 1 10 ? -6.686 3.854 -7.122 1.00 0.00 10 VAL A C 4
ATOM 3455 O O . VAL A 1 10 ? -7.776 3.615 -6.604 1.00 0.00 10 VAL A O 4
ATOM 3468 N N . CYS A 1 11 ? -6.088 5.034 -7.048 1.00 0.00 11 CYS A N 4
ATOM 3469 C CA . CYS A 1 11 ? -6.732 6.192 -6.445 1.00 0.00 11 CYS A CA 4
ATOM 3470 C C . CYS A 1 11 ? -7.866 6.686 -7.342 1.00 0.00 11 CYS A C 4
ATOM 3471 O O . CYS A 1 11 ? -7.695 6.809 -8.552 1.00 0.00 11 CYS A O 4
ATOM 3479 N N . PRO A 1 12 ? -9.042 6.971 -6.767 1.00 0.00 12 PRO A N 4
ATOM 3480 C CA . PRO A 1 12 ? -10.192 7.464 -7.530 1.00 0.00 12 PRO A CA 4
ATOM 3481 C C . PRO A 1 12 ? -9.951 8.859 -8.099 1.00 0.00 12 PRO A C 4
ATOM 3482 O O . PRO A 1 12 ? -10.534 9.236 -9.113 1.00 0.00 12 PRO A O 4
ATOM 3493 N N . VAL A 1 13 ? -9.073 9.610 -7.450 1.00 0.00 13 VAL A N 4
ATOM 3494 C CA . VAL A 1 13 ? -8.813 10.990 -7.838 1.00 0.00 13 VAL A CA 4
ATOM 3495 C C . VAL A 1 13 ? -7.802 11.062 -8.978 1.00 0.00 13 VAL A C 4
ATOM 3496 O O . VAL A 1 13 ? -8.148 11.412 -10.108 1.00 0.00 13 VAL A O 4
ATOM 3509 N N . CYS A 1 14 ? -6.558 10.715 -8.683 1.00 0.00 14 CYS A N 4
ATOM 3510 C CA . CYS A 1 14 ? -5.477 10.846 -9.655 1.00 0.00 14 CYS A CA 4
ATOM 3511 C C . CYS A 1 14 ? -5.271 9.561 -10.452 1.00 0.00 14 CYS A C 4
ATOM 3512 O O . CYS A 1 14 ? -4.387 9.497 -11.308 1.00 0.00 14 CYS A O 4
ATOM 3520 N N . LYS A 1 15 ? -6.093 8.546 -10.176 1.00 0.00 15 LYS A N 4
ATOM 3521 C CA . LYS A 1 15 ? -5.973 7.236 -10.821 1.00 0.00 15 LYS A CA 4
ATOM 3522 C C . LYS A 1 15 ? -4.563 6.666 -10.685 1.00 0.00 15 LYS A C 4
ATOM 3523 O O . LYS A 1 15 ? -4.112 5.874 -11.516 1.00 0.00 15 LYS A O 4
ATOM 3542 N N . GLY A 1 16 ? -3.891 7.055 -9.611 1.00 0.00 16 GLY A N 4
ATOM 3543 C CA . GLY A 1 16 ? -2.567 6.549 -9.336 1.00 0.00 16 GLY A CA 4
ATOM 3544 C C . GLY A 1 16 ? -2.613 5.144 -8.776 1.00 0.00 16 GLY A C 4
ATOM 3545 O O . GLY A 1 16 ? -3.420 4.850 -7.895 1.00 0.00 16 GLY A O 4
ATOM 3549 N N . ARG A 1 17 ? -1.768 4.277 -9.308 1.00 0.00 17 ARG A N 4
ATOM 3550 C CA . ARG A 1 17 ? -1.708 2.888 -8.869 1.00 0.00 17 ARG A CA 4
ATOM 3551 C C . ARG A 1 17 ? -1.237 2.805 -7.425 1.00 0.00 17 ARG A C 4
ATOM 3552 O O . ARG A 1 17 ? -0.306 3.509 -7.026 1.00 0.00 17 ARG A O 4
ATOM 3573 N N . LEU A 1 18 ? -1.896 1.963 -6.643 1.00 0.00 18 LEU A N 4
ATOM 3574 C CA . LEU A 1 18 ? -1.527 1.771 -5.252 1.00 0.00 18 LEU A CA 4
ATOM 3575 C C . LEU A 1 18 ? -0.416 0.732 -5.143 1.00 0.00 18 LEU A C 4
ATOM 3576 O O . LEU A 1 18 ? -0.334 -0.191 -5.959 1.00 0.00 18 LEU A O 4
ATOM 3592 N N . GLU A 1 19 ? 0.432 0.886 -4.140 1.00 0.00 19 GLU A N 4
ATOM 3593 C CA . GLU A 1 19 ? 1.542 -0.030 -3.925 1.00 0.00 19 GLU A CA 4
ATOM 3594 C C . GLU A 1 19 ? 1.462 -0.623 -2.527 1.00 0.00 19 GLU A C 4
ATOM 3595 O O . GLU A 1 19 ? 1.253 0.096 -1.552 1.00 0.00 19 GLU A O 4
ATOM 3607 N N . PHE A 1 20 ? 1.625 -1.935 -2.435 1.00 0.00 20 PHE A N 4
ATOM 3608 C CA . PHE A 1 20 ? 1.435 -2.637 -1.177 1.00 0.00 20 PHE A CA 4
ATOM 3609 C C . PHE A 1 20 ? 2.721 -2.681 -0.361 1.00 0.00 20 PHE A C 4
ATOM 3610 O O . PHE A 1 20 ? 3.720 -3.270 -0.776 1.00 0.00 20 PHE A O 4
ATOM 3627 N N . GLN A 1 21 ? 2.688 -2.042 0.793 1.00 0.00 21 GLN A N 4
ATOM 3628 C CA . GLN A 1 21 ? 3.790 -2.093 1.733 1.00 0.00 21 GLN A CA 4
ATOM 3629 C C . GLN A 1 21 ? 3.670 -3.334 2.606 1.00 0.00 21 GLN A C 4
ATOM 3630 O O . GLN A 1 21 ? 2.766 -3.430 3.443 1.00 0.00 21 GLN A O 4
ATOM 3644 N N . ARG A 1 22 ? 4.565 -4.288 2.393 1.00 0.00 22 ARG A N 4
ATOM 3645 C CA . ARG A 1 22 ? 4.591 -5.503 3.197 1.00 0.00 22 ARG A CA 4
ATOM 3646 C C . ARG A 1 22 ? 5.147 -5.213 4.583 1.00 0.00 22 ARG A C 4
ATOM 3647 O O . ARG A 1 22 ? 6.342 -5.360 4.833 1.00 0.00 22 ARG A O 4
ATOM 3668 N N . ALA A 1 23 ? 4.266 -4.781 5.468 1.00 0.00 23 ALA A N 4
ATOM 3669 C CA . ALA A 1 23 ? 4.632 -4.426 6.828 1.00 0.00 23 ALA A CA 4
ATOM 3670 C C . ALA A 1 23 ? 3.378 -4.229 7.667 1.00 0.00 23 ALA A C 4
ATOM 3671 O O . ALA A 1 23 ? 3.147 -4.940 8.639 1.00 0.00 23 ALA A O 4
ATOM 3678 N N . GLN A 1 24 ? 2.563 -3.260 7.274 1.00 0.00 24 GLN A N 4
ATOM 3679 C CA . GLN A 1 24 ? 1.339 -2.955 8.006 1.00 0.00 24 GLN A CA 4
ATOM 3680 C C . GLN A 1 24 ? 0.128 -3.059 7.090 1.00 0.00 24 GLN A C 4
ATOM 3681 O O . GLN A 1 24 ? -0.953 -2.568 7.421 1.00 0.00 24 GLN A O 4
ATOM 3695 N N . ALA A 1 25 ? 0.319 -3.731 5.957 1.00 0.00 25 ALA A N 4
ATOM 3696 C CA . ALA A 1 25 ? -0.708 -3.840 4.926 1.00 0.00 25 ALA A CA 4
ATOM 3697 C C . ALA A 1 25 ? -1.191 -2.460 4.489 1.00 0.00 25 ALA A C 4
ATOM 3698 O O . ALA A 1 25 ? -2.346 -2.090 4.707 1.00 0.00 25 ALA A O 4
ATOM 3705 N N . GLU A 1 26 ? -0.290 -1.696 3.885 1.00 0.00 26 GLU A N 4
ATOM 3706 C CA . GLU A 1 26 ? -0.595 -0.332 3.474 1.00 0.00 26 GLU A CA 4
ATOM 3707 C C . GLU A 1 26 ? -0.491 -0.189 1.962 1.00 0.00 26 GLU A C 4
ATOM 3708 O O . GLU A 1 26 ? 0.514 -0.574 1.370 1.00 0.00 26 GLU A O 4
ATOM 3720 N N . LEU A 1 27 ? -1.532 0.345 1.341 1.00 0.00 27 LEU A N 4
ATOM 3721 C CA . LEU A 1 27 ? -1.497 0.647 -0.083 1.00 0.00 27 LEU A CA 4
ATOM 3722 C C . LEU A 1 27 ? -1.180 2.117 -0.288 1.00 0.00 27 LEU A C 4
ATOM 3723 O O . LEU A 1 27 ? -2.024 2.984 -0.061 1.00 0.00 27 LEU A O 4
ATOM 3739 N N . VAL A 1 28 ? 0.040 2.398 -0.696 1.00 0.00 28 VAL A N 4
ATOM 3740 C CA . VAL A 1 28 ? 0.464 3.768 -0.905 1.00 0.00 28 VAL A CA 4
ATOM 3741 C C . VAL A 1 28 ? 0.116 4.231 -2.312 1.00 0.00 28 VAL A C 4
ATOM 3742 O O . VAL A 1 28 ? 0.538 3.625 -3.296 1.00 0.00 28 VAL A O 4
ATOM 3755 N N . CYS A 1 29 ? -0.685 5.282 -2.400 1.00 0.00 29 CYS A N 4
ATOM 3756 C CA . CYS A 1 29 ? -0.958 5.919 -3.673 1.00 0.00 29 CYS A CA 4
ATOM 3757 C C . CYS A 1 29 ? 0.300 6.606 -4.158 1.00 0.00 29 CYS A C 4
ATOM 3758 O O . CYS A 1 29 ? 0.753 7.587 -3.563 1.00 0.00 29 CYS A O 4
ATOM 3766 N N . ASN A 1 30 ? 0.861 6.093 -5.240 1.00 0.00 30 ASN A N 4
ATOM 3767 C CA . ASN A 1 30 ? 2.139 6.578 -5.738 1.00 0.00 30 ASN A CA 4
ATOM 3768 C C . ASN A 1 30 ? 1.968 7.895 -6.493 1.00 0.00 30 ASN A C 4
ATOM 3769 O O . ASN A 1 30 ? 2.870 8.352 -7.192 1.00 0.00 30 ASN A O 4
ATOM 3780 N N . ALA A 1 31 ? 0.802 8.498 -6.341 1.00 0.00 31 ALA A N 4
ATOM 3781 C CA . ALA A 1 31 ? 0.528 9.796 -6.923 1.00 0.00 31 ALA A CA 4
ATOM 3782 C C . ALA A 1 31 ? 0.302 10.824 -5.821 1.00 0.00 31 ALA A C 4
ATOM 3783 O O . ALA A 1 31 ? 0.946 11.873 -5.793 1.00 0.00 31 ALA A O 4
ATOM 3790 N N . ASP A 1 32 ? -0.575 10.487 -4.883 1.00 0.00 32 ASP A N 4
ATOM 3791 C CA . ASP A 1 32 ? -1.009 11.433 -3.856 1.00 0.00 32 ASP A CA 4
ATOM 3792 C C . ASP A 1 32 ? -0.188 11.319 -2.576 1.00 0.00 32 ASP A C 4
ATOM 3793 O O . ASP A 1 32 ? -0.448 12.040 -1.613 1.00 0.00 32 ASP A O 4
ATOM 3802 N N . ARG A 1 33 ? 0.802 10.424 -2.566 1.00 0.00 33 ARG A N 4
ATOM 3803 C CA . ARG A 1 33 ? 1.605 10.174 -1.375 1.00 0.00 33 ARG A CA 4
ATOM 3804 C C . ARG A 1 33 ? 0.738 9.830 -0.168 1.00 0.00 33 ARG A C 4
ATOM 3805 O O . ARG A 1 33 ? 0.971 10.320 0.936 1.00 0.00 33 ARG A O 4
ATOM 3826 N N . LEU A 1 34 ? -0.233 8.953 -0.376 1.00 0.00 34 LEU A N 4
ATOM 3827 C CA . LEU A 1 34 ? -1.155 8.581 0.690 1.00 0.00 34 LEU A CA 4
ATOM 3828 C C . LEU A 1 34 ? -1.202 7.077 0.877 1.00 0.00 34 LEU A C 4
ATOM 3829 O O . LEU A 1 34 ? -1.335 6.329 -0.088 1.00 0.00 34 LEU A O 4
ATOM 3845 N N . ALA A 1 35 ? -1.103 6.648 2.122 1.00 0.00 35 ALA A N 4
ATOM 3846 C CA . ALA A 1 35 ? -1.120 5.232 2.461 1.00 0.00 35 ALA A CA 4
ATOM 3847 C C . ALA A 1 35 ? -2.491 4.813 2.971 1.00 0.00 35 ALA A C 4
ATOM 3848 O O . ALA A 1 35 ? -2.992 5.349 3.964 1.00 0.00 35 ALA A O 4
ATOM 3855 N N . PHE A 1 36 ? -3.096 3.874 2.264 1.00 0.00 36 PHE A N 4
ATOM 3856 C CA . PHE A 1 36 ? -4.408 3.364 2.617 1.00 0.00 36 PHE A CA 4
ATOM 3857 C C . PHE A 1 36 ? -4.294 1.944 3.169 1.00 0.00 36 PHE A C 4
ATOM 3858 O O . PHE A 1 36 ? -3.942 1.013 2.442 1.00 0.00 36 PHE A O 4
ATOM 3875 N N . PRO A 1 37 ? -4.577 1.761 4.465 1.00 0.00 37 PRO A N 4
ATOM 3876 C CA . PRO A 1 37 ? -4.445 0.465 5.134 1.00 0.00 37 PRO A CA 4
ATOM 3877 C C . PRO A 1 37 ? -5.496 -0.544 4.674 1.00 0.00 37 PRO A C 4
ATOM 3878 O O . PRO A 1 37 ? -6.679 -0.216 4.543 1.00 0.00 37 PRO A O 4
ATOM 3889 N N . VAL A 1 38 ? -5.056 -1.770 4.427 1.00 0.00 38 VAL A N 4
ATOM 3890 C CA . VAL A 1 38 ? -5.959 -2.844 4.040 1.00 0.00 38 VAL A CA 4
ATOM 3891 C C . VAL A 1 38 ? -6.560 -3.489 5.286 1.00 0.00 38 VAL A C 4
ATOM 3892 O O . VAL A 1 38 ? -5.874 -4.197 6.022 1.00 0.00 38 VAL A O 4
ATOM 3905 N N . ARG A 1 39 ? -7.841 -3.247 5.520 1.00 0.00 39 ARG A N 4
ATOM 3906 C CA . ARG A 1 39 ? -8.499 -3.732 6.724 1.00 0.00 39 ARG A CA 4
ATOM 3907 C C . ARG A 1 39 ? -9.112 -5.100 6.455 1.00 0.00 39 ARG A C 4
ATOM 3908 O O . ARG A 1 39 ? -10.330 -5.242 6.372 1.00 0.00 39 ARG A O 4
ATOM 3929 N N . ASP A 1 40 ? -8.230 -6.087 6.274 1.00 0.00 40 ASP A N 4
ATOM 3930 C CA . ASP A 1 40 ? -8.621 -7.471 5.991 1.00 0.00 40 ASP A CA 4
ATOM 3931 C C . ASP A 1 40 ? -9.554 -7.550 4.784 1.00 0.00 40 ASP A C 4
ATOM 3932 O O . ASP A 1 40 ? -10.774 -7.654 4.922 1.00 0.00 40 ASP A O 4
ATOM 3941 N N . GLY A 1 41 ? -8.977 -7.453 3.593 1.00 0.00 41 GLY A N 4
ATOM 3942 C CA . GLY A 1 41 ? -9.763 -7.555 2.379 1.00 0.00 41 GLY A CA 4
ATOM 3943 C C . GLY A 1 41 ? -10.118 -6.205 1.789 1.00 0.00 41 GLY A C 4
ATOM 3944 O O . GLY A 1 41 ? -9.926 -5.979 0.595 1.00 0.00 41 GLY A O 4
ATOM 3948 N N . VAL A 1 42 ? -10.618 -5.299 2.617 1.00 0.00 42 VAL A N 4
ATOM 3949 C CA . VAL A 1 42 ? -11.067 -4.003 2.133 1.00 0.00 42 VAL A CA 4
ATOM 3950 C C . VAL A 1 42 ? -10.060 -2.916 2.487 1.00 0.00 42 VAL A C 4
ATOM 3951 O O . VAL A 1 42 ? -9.806 -2.659 3.666 1.00 0.00 42 VAL A O 4
ATOM 3964 N N . PRO A 1 43 ? -9.461 -2.281 1.471 1.00 0.00 43 PRO A N 4
ATOM 3965 C CA . PRO A 1 43 ? -8.545 -1.161 1.673 1.00 0.00 43 PRO A CA 4
ATOM 3966 C C . PRO A 1 43 ? -9.284 0.100 2.104 1.00 0.00 43 PRO A C 4
ATOM 3967 O O . PRO A 1 43 ? -10.132 0.614 1.375 1.00 0.00 43 PRO A O 4
ATOM 3978 N N . ILE A 1 44 ? -8.970 0.590 3.290 1.00 0.00 44 ILE A N 4
ATOM 3979 C CA . ILE A 1 44 ? -9.634 1.767 3.817 1.00 0.00 44 ILE A CA 4
ATOM 3980 C C . ILE A 1 44 ? -9.055 3.024 3.188 1.00 0.00 44 ILE A C 4
ATOM 3981 O O . ILE A 1 44 ? -8.003 3.517 3.597 1.00 0.00 44 ILE A O 4
ATOM 3997 N N . MET A 1 45 ? -9.745 3.527 2.176 1.00 0.00 45 MET A N 4
ATOM 3998 C CA . MET A 1 45 ? -9.301 4.715 1.461 1.00 0.00 45 MET A CA 4
ATOM 3999 C C . MET A 1 45 ? -9.982 5.957 2.021 1.00 0.00 45 MET A C 4
ATOM 4000 O O . MET A 1 45 ? -10.116 6.971 1.341 1.00 0.00 45 MET A O 4
ATOM 4014 N N . LEU A 1 46 ? -10.392 5.866 3.278 1.00 0.00 46 LEU A N 4
ATOM 4015 C CA . LEU A 1 46 ? -11.032 6.978 3.965 1.00 0.00 46 LEU A CA 4
ATOM 4016 C C . LEU A 1 46 ? -9.972 7.892 4.561 1.00 0.00 46 LEU A C 4
ATOM 4017 O O . LEU A 1 46 ? -9.017 7.416 5.172 1.00 0.00 46 LEU A O 4
ATOM 4033 N N . GLU A 1 47 ? -10.154 9.197 4.391 1.00 0.00 47 GLU A N 4
ATOM 4034 C CA . GLU A 1 47 ? -9.182 10.185 4.853 1.00 0.00 47 GLU A CA 4
ATOM 4035 C C . GLU A 1 47 ? -9.013 10.132 6.365 1.00 0.00 47 GLU A C 4
ATOM 4036 O O . GLU A 1 47 ? -7.928 10.390 6.885 1.00 0.00 47 GLU A O 4
ATOM 4048 N N . ALA A 1 48 ? -10.087 9.780 7.061 1.00 0.00 48 ALA A N 4
ATOM 4049 C CA . ALA A 1 48 ? -10.061 9.662 8.514 1.00 0.00 48 ALA A CA 4
ATOM 4050 C C . ALA A 1 48 ? -9.087 8.576 8.962 1.00 0.00 48 ALA A C 4
ATOM 4051 O O . ALA A 1 48 ? -8.593 8.592 10.088 1.00 0.00 48 ALA A O 4
ATOM 4058 N N . GLU A 1 49 ? -8.807 7.637 8.066 1.00 0.00 49 GLU A N 4
ATOM 4059 C CA . GLU A 1 49 ? -7.922 6.521 8.370 1.00 0.00 49 GLU A CA 4
ATOM 4060 C C . GLU A 1 49 ? -6.687 6.548 7.474 1.00 0.00 49 GLU A C 4
ATOM 4061 O O . GLU A 1 49 ? -5.857 5.637 7.515 1.00 0.00 49 GLU A O 4
ATOM 4073 N N . ALA A 1 50 ? -6.560 7.602 6.681 1.00 0.00 50 ALA A N 4
ATOM 4074 C CA . ALA A 1 50 ? -5.489 7.696 5.704 1.00 0.00 50 ALA A CA 4
ATOM 4075 C C . ALA A 1 50 ? -4.222 8.262 6.324 1.00 0.00 50 ALA A C 4
ATOM 4076 O O . ALA A 1 50 ? -4.270 9.189 7.139 1.00 0.00 50 ALA A O 4
ATOM 4083 N N . ARG A 1 51 ? -3.092 7.692 5.941 1.00 0.00 51 ARG A N 4
ATOM 4084 C CA . ARG A 1 51 ? -1.798 8.168 6.397 1.00 0.00 51 ARG A CA 4
ATOM 4085 C C . ARG A 1 51 ? -1.067 8.861 5.256 1.00 0.00 51 ARG A C 4
ATOM 4086 O O . ARG A 1 51 ? -0.890 8.282 4.189 1.00 0.00 51 ARG A O 4
ATOM 4107 N N . SER A 1 52 ? -0.656 10.096 5.475 1.00 0.00 52 SER A N 4
ATOM 4108 C CA . SER A 1 52 ? 0.135 10.807 4.490 1.00 0.00 52 SER A CA 4
ATOM 4109 C C . SER A 1 52 ? 1.604 10.465 4.657 1.00 0.00 52 SER A C 4
ATOM 4110 O O . SER A 1 52 ? 2.040 10.033 5.726 1.00 0.00 52 SER A O 4
ATOM 4118 N N . LEU A 1 53 ? 2.359 10.654 3.594 1.00 0.00 53 LEU A N 4
ATOM 4119 C CA . LEU A 1 53 ? 3.794 10.424 3.634 1.00 0.00 53 LEU A CA 4
ATOM 4120 C C . LEU A 1 53 ? 4.504 11.677 4.123 1.00 0.00 53 LEU A C 4
ATOM 4121 O O . LEU A 1 53 ? 5.725 11.701 4.274 1.00 0.00 53 LEU A O 4
ATOM 4137 N N . ASP A 1 54 ? 3.718 12.719 4.363 1.00 0.00 54 ASP A N 4
ATOM 4138 C CA . ASP A 1 54 ? 4.231 13.962 4.915 1.00 0.00 54 ASP A CA 4
ATOM 4139 C C . ASP A 1 54 ? 4.488 13.807 6.409 1.00 0.00 54 ASP A C 4
ATOM 4140 O O . ASP A 1 54 ? 5.563 14.142 6.907 1.00 0.00 54 ASP A O 4
ATOM 4149 N N . ALA A 1 55 ? 3.494 13.286 7.115 1.00 0.00 55 ALA A N 4
ATOM 4150 C CA . ALA A 1 55 ? 3.617 13.049 8.547 1.00 0.00 55 ALA A CA 4
ATOM 4151 C C . ALA A 1 55 ? 4.302 11.712 8.795 1.00 0.00 55 ALA A C 4
ATOM 4152 O O . ALA A 1 55 ? 3.650 10.700 9.064 1.00 0.00 55 ALA A O 4
ATOM 4159 N N . GLU A 1 56 ? 5.615 11.713 8.676 1.00 0.00 56 GLU A N 4
ATOM 4160 C CA . GLU A 1 56 ? 6.392 10.496 8.785 1.00 0.00 56 GLU A CA 4
ATOM 4161 C C . GLU A 1 56 ? 7.701 10.755 9.517 1.00 0.00 56 GLU A C 4
ATOM 4162 O O . GLU A 1 56 ? 8.305 11.819 9.376 1.00 0.00 56 GLU A O 4
ATOM 4174 N N . ALA A 1 57 ? 8.122 9.786 10.311 1.00 0.00 57 ALA A N 4
ATOM 4175 C CA . ALA A 1 57 ? 9.399 9.861 10.993 1.00 0.00 57 ALA A CA 4
ATOM 4176 C C . ALA A 1 57 ? 10.404 8.941 10.313 1.00 0.00 57 ALA A C 4
ATOM 4177 O O . ALA A 1 57 ? 10.176 7.736 10.216 1.00 0.00 57 ALA A O 4
ATOM 4184 N N . PRO A 1 58 ? 11.514 9.505 9.809 1.00 0.00 58 PRO A N 4
ATOM 4185 C CA . PRO A 1 58 ? 12.567 8.731 9.145 1.00 0.00 58 PRO A CA 4
ATOM 4186 C C . PRO A 1 58 ? 13.065 7.570 10.000 1.00 0.00 58 PRO A C 4
ATOM 4187 O O . PRO A 1 58 ? 13.153 7.674 11.226 1.00 0.00 58 PRO A O 4
ATOM 4198 N N . ALA A 1 59 ? 13.393 6.467 9.349 1.00 0.00 59 ALA A N 4
ATOM 4199 C CA . ALA A 1 59 ? 13.833 5.272 10.047 1.00 0.00 59 ALA A CA 4
ATOM 4200 C C . ALA A 1 59 ? 15.345 5.266 10.205 1.00 0.00 59 ALA A C 4
ATOM 4201 O O . ALA A 1 59 ? 16.078 5.615 9.277 1.00 0.00 59 ALA A O 4
ATOM 4208 N N . GLN A 1 60 ? 15.798 4.895 11.393 1.00 0.00 60 GLN A N 4
ATOM 4209 C CA . GLN A 1 60 ? 17.221 4.788 11.680 1.00 0.00 60 GLN A CA 4
ATOM 4210 C C . GLN A 1 60 ? 17.776 3.484 11.103 1.00 0.00 60 GLN A C 4
ATOM 4211 O O . GLN A 1 60 ? 17.010 2.558 10.829 1.00 0.00 60 GLN A O 4
ATOM 4225 N N . PRO A 1 61 ? 19.107 3.400 10.892 1.00 0.00 61 PRO A N 4
ATOM 4226 C CA . PRO A 1 61 ? 19.756 2.194 10.359 1.00 0.00 61 PRO A CA 4
ATOM 4227 C C . PRO A 1 61 ? 19.442 0.949 11.187 1.00 0.00 61 PRO A C 4
ATOM 4228 O O . PRO A 1 61 ? 20.059 0.703 12.221 1.00 0.00 61 PRO A O 4
ATOM 4239 N N . SER A 1 62 ? 18.463 0.180 10.730 1.00 0.00 62 SER A N 4
ATOM 4240 C CA . SER A 1 62 ? 18.016 -1.005 11.450 1.00 0.00 62 SER A CA 4
ATOM 4241 C C . SER A 1 62 ? 18.080 -2.237 10.551 1.00 0.00 62 SER A C 4
ATOM 4242 O O . SER A 1 62 ? 17.464 -3.264 10.832 1.00 0.00 62 SER A O 4
ATOM 4250 N N . LEU A 1 63 ? 18.846 -2.131 9.473 1.00 0.00 63 LEU A N 4
ATOM 4251 C CA . LEU A 1 63 ? 18.958 -3.215 8.509 1.00 0.00 63 LEU A CA 4
ATOM 4252 C C . LEU A 1 63 ? 20.124 -4.130 8.857 1.00 0.00 63 LEU A C 4
ATOM 4253 O O . LEU A 1 63 ? 21.288 -3.738 8.742 1.00 0.00 63 LEU A O 4
ATOM 4269 N N . GLU A 1 64 ? 19.808 -5.341 9.290 1.00 0.00 64 GLU A N 4
ATOM 4270 C CA . GLU A 1 64 ? 20.828 -6.324 9.615 1.00 0.00 64 GLU A CA 4
ATOM 4271 C C . GLU A 1 64 ? 21.209 -7.120 8.369 1.00 0.00 64 GLU A C 4
ATOM 4272 O O . GLU A 1 64 ? 20.793 -6.774 7.260 1.00 0.00 64 GLU A O 4
ATOM 4284 N N . HIS A 1 65 ? 22.009 -8.168 8.545 1.00 0.00 65 HIS A N 4
ATOM 4285 C CA . HIS A 1 65 ? 22.420 -9.009 7.423 1.00 0.00 65 HIS A CA 4
ATOM 4286 C C . HIS A 1 65 ? 21.263 -9.894 6.984 1.00 0.00 65 HIS A C 4
ATOM 4287 O O . HIS A 1 65 ? 21.135 -11.042 7.410 1.00 0.00 65 HIS A O 4
ATOM 4302 N N . HIS A 1 66 ? 20.420 -9.341 6.136 1.00 0.00 66 HIS A N 4
ATOM 4303 C CA . HIS A 1 66 ? 19.171 -9.982 5.764 1.00 0.00 66 HIS A CA 4
ATOM 4304 C C . HIS A 1 66 ? 19.354 -10.953 4.603 1.00 0.00 66 HIS A C 4
ATOM 4305 O O . HIS A 1 66 ? 19.739 -10.564 3.500 1.00 0.00 66 HIS A O 4
ATOM 4320 N N . HIS A 1 67 ? 19.102 -12.224 4.871 1.00 0.00 67 HIS A N 4
ATOM 4321 C CA . HIS A 1 67 ? 18.997 -13.216 3.812 1.00 0.00 67 HIS A CA 4
ATOM 4322 C C . HIS A 1 67 ? 17.569 -13.741 3.780 1.00 0.00 67 HIS A C 4
ATOM 4323 O O . HIS A 1 67 ? 17.074 -14.155 2.736 1.00 0.00 67 HIS A O 4
ATOM 4338 N N . HIS A 1 68 ? 16.922 -13.688 4.952 1.00 0.00 68 HIS A N 4
ATOM 4339 C CA . HIS A 1 68 ? 15.529 -14.101 5.136 1.00 0.00 68 HIS A CA 4
ATOM 4340 C C . HIS A 1 68 ? 15.266 -15.500 4.579 1.00 0.00 68 HIS A C 4
ATOM 4341 O O . HIS A 1 68 ? 15.425 -16.497 5.284 1.00 0.00 68 HIS A O 4
ATOM 4356 N N . HIS A 1 69 ? 14.887 -15.558 3.312 1.00 0.00 69 HIS A N 4
ATOM 4357 C CA . HIS A 1 69 ? 14.537 -16.805 2.659 1.00 0.00 69 HIS A CA 4
ATOM 4358 C C . HIS A 1 69 ? 14.625 -16.624 1.149 1.00 0.00 69 HIS A C 4
ATOM 4359 O O . HIS A 1 69 ? 14.108 -15.648 0.609 1.00 0.00 69 HIS A O 4
ATOM 4374 N N . HIS A 1 70 ? 15.295 -17.543 0.478 1.00 0.00 70 HIS A N 4
ATOM 4375 C CA . HIS A 1 70 ? 15.405 -17.504 -0.972 1.00 0.00 70 HIS A CA 4
ATOM 4376 C C . HIS A 1 70 ? 14.992 -18.844 -1.552 1.00 0.00 70 HIS A C 4
ATOM 4377 O O . HIS A 1 70 ? 15.830 -19.768 -1.557 1.00 0.00 70 HIS A O 4
ATOM 4393 N N . MET A 1 1 ? -9.261 -18.021 1.329 1.00 0.00 1 MET A N 5
ATOM 4394 C CA . MET A 1 1 ? -8.129 -17.096 1.543 1.00 0.00 1 MET A CA 5
ATOM 4395 C C . MET A 1 1 ? -8.097 -16.031 0.451 1.00 0.00 1 MET A C 5
ATOM 4396 O O . MET A 1 1 ? -7.151 -15.250 0.364 1.00 0.00 1 MET A O 5
ATOM 4412 N N . GLU A 1 2 ? -9.137 -16.001 -0.374 1.00 0.00 2 GLU A N 5
ATOM 4413 C CA . GLU A 1 2 ? -9.188 -15.093 -1.505 1.00 0.00 2 GLU A CA 5
ATOM 4414 C C . GLU A 1 2 ? -10.437 -14.220 -1.431 1.00 0.00 2 GLU A C 5
ATOM 4415 O O . GLU A 1 2 ? -11.554 -14.714 -1.596 1.00 0.00 2 GLU A O 5
ATOM 4427 N N . SER A 1 3 ? -10.251 -12.935 -1.159 1.00 0.00 3 SER A N 5
ATOM 4428 C CA . SER A 1 3 ? -11.352 -11.984 -1.212 1.00 0.00 3 SER A CA 5
ATOM 4429 C C . SER A 1 3 ? -11.773 -11.805 -2.669 1.00 0.00 3 SER A C 5
ATOM 4430 O O . SER A 1 3 ? -12.800 -12.327 -3.098 1.00 0.00 3 SER A O 5
ATOM 4438 N N . ARG A 1 4 ? -10.946 -11.086 -3.422 1.00 0.00 4 ARG A N 5
ATOM 4439 C CA . ARG A 1 4 ? -11.090 -10.965 -4.867 1.00 0.00 4 ARG A CA 5
ATOM 4440 C C . ARG A 1 4 ? -9.706 -10.788 -5.464 1.00 0.00 4 ARG A C 5
ATOM 4441 O O . ARG A 1 4 ? -8.834 -10.198 -4.827 1.00 0.00 4 ARG A O 5
ATOM 4462 N N . LEU A 1 5 ? -9.493 -11.305 -6.660 1.00 0.00 5 LEU A N 5
ATOM 4463 C CA . LEU A 1 5 ? -8.175 -11.266 -7.270 1.00 0.00 5 LEU A CA 5
ATOM 4464 C C . LEU A 1 5 ? -7.965 -9.961 -8.023 1.00 0.00 5 LEU A C 5
ATOM 4465 O O . LEU A 1 5 ? -8.639 -9.683 -9.015 1.00 0.00 5 LEU A O 5
ATOM 4481 N N . LEU A 1 6 ? -7.033 -9.162 -7.531 1.00 0.00 6 LEU A N 5
ATOM 4482 C CA . LEU A 1 6 ? -6.733 -7.869 -8.119 1.00 0.00 6 LEU A CA 5
ATOM 4483 C C . LEU A 1 6 ? -5.371 -7.921 -8.802 1.00 0.00 6 LEU A C 5
ATOM 4484 O O . LEU A 1 6 ? -4.452 -8.582 -8.315 1.00 0.00 6 LEU A O 5
ATOM 4500 N N . ASP A 1 7 ? -5.250 -7.238 -9.933 1.00 0.00 7 ASP A N 5
ATOM 4501 C CA . ASP A 1 7 ? -4.008 -7.240 -10.696 1.00 0.00 7 ASP A CA 5
ATOM 4502 C C . ASP A 1 7 ? -3.131 -6.064 -10.268 1.00 0.00 7 ASP A C 5
ATOM 4503 O O . ASP A 1 7 ? -2.121 -6.252 -9.591 1.00 0.00 7 ASP A O 5
ATOM 4512 N N . ILE A 1 8 ? -3.527 -4.853 -10.659 1.00 0.00 8 ILE A N 5
ATOM 4513 C CA . ILE A 1 8 ? -2.869 -3.632 -10.197 1.00 0.00 8 ILE A CA 5
ATOM 4514 C C . ILE A 1 8 ? -3.857 -2.473 -10.124 1.00 0.00 8 ILE A C 5
ATOM 4515 O O . ILE A 1 8 ? -4.949 -2.544 -10.690 1.00 0.00 8 ILE A O 5
ATOM 4531 N N . LEU A 1 9 ? -3.463 -1.418 -9.423 1.00 0.00 9 LEU A N 5
ATOM 4532 C CA . LEU A 1 9 ? -4.227 -0.175 -9.375 1.00 0.00 9 LEU A CA 5
ATOM 4533 C C . LEU A 1 9 ? -3.269 1.005 -9.370 1.00 0.00 9 LEU A C 5
ATOM 4534 O O . LEU A 1 9 ? -2.130 0.882 -8.907 1.00 0.00 9 LEU A O 5
ATOM 4550 N N . VAL A 1 10 ? -3.719 2.139 -9.885 1.00 0.00 10 VAL A N 5
ATOM 4551 C CA . VAL A 1 10 ? -2.874 3.317 -9.972 1.00 0.00 10 VAL A CA 5
ATOM 4552 C C . VAL A 1 10 ? -3.338 4.394 -9.003 1.00 0.00 10 VAL A C 5
ATOM 4553 O O . VAL A 1 10 ? -4.525 4.483 -8.683 1.00 0.00 10 VAL A O 5
ATOM 4566 N N . CYS A 1 11 ? -2.392 5.190 -8.523 1.00 0.00 11 CYS A N 5
ATOM 4567 C CA . CYS A 1 11 ? -2.696 6.296 -7.631 1.00 0.00 11 CYS A CA 5
ATOM 4568 C C . CYS A 1 11 ? -3.640 7.286 -8.313 1.00 0.00 11 CYS A C 5
ATOM 4569 O O . CYS A 1 11 ? -3.501 7.553 -9.507 1.00 0.00 11 CYS A O 5
ATOM 4577 N N . PRO A 1 12 ? -4.614 7.840 -7.571 1.00 0.00 12 PRO A N 5
ATOM 4578 C CA . PRO A 1 12 ? -5.592 8.783 -8.126 1.00 0.00 12 PRO A CA 5
ATOM 4579 C C . PRO A 1 12 ? -4.931 9.994 -8.787 1.00 0.00 12 PRO A C 5
ATOM 4580 O O . PRO A 1 12 ? -5.302 10.389 -9.891 1.00 0.00 12 PRO A O 5
ATOM 4591 N N . VAL A 1 13 ? -3.941 10.564 -8.116 1.00 0.00 13 VAL A N 5
ATOM 4592 C CA . VAL A 1 13 ? -3.257 11.746 -8.624 1.00 0.00 13 VAL A CA 5
ATOM 4593 C C . VAL A 1 13 ? -2.057 11.363 -9.490 1.00 0.00 13 VAL A C 5
ATOM 4594 O O . VAL A 1 13 ? -2.065 11.570 -10.703 1.00 0.00 13 VAL A O 5
ATOM 4607 N N . CYS A 1 14 ? -1.042 10.774 -8.861 1.00 0.00 14 CYS A N 5
ATOM 4608 C CA . CYS A 1 14 ? 0.225 10.470 -9.531 1.00 0.00 14 CYS A CA 5
ATOM 4609 C C . CYS A 1 14 ? 0.075 9.395 -10.610 1.00 0.00 14 CYS A C 5
ATOM 4610 O O . CYS A 1 14 ? 0.919 9.288 -11.505 1.00 0.00 14 CYS A O 5
ATOM 4618 N N . LYS A 1 15 ? -1.002 8.610 -10.526 1.00 0.00 15 LYS A N 5
ATOM 4619 C CA . LYS A 1 15 ? -1.232 7.492 -11.443 1.00 0.00 15 LYS A CA 5
ATOM 4620 C C . LYS A 1 15 ? -0.075 6.488 -11.389 1.00 0.00 15 LYS A C 5
ATOM 4621 O O . LYS A 1 15 ? 0.245 5.834 -12.385 1.00 0.00 15 LYS A O 5
ATOM 4640 N N . GLY A 1 16 ? 0.532 6.360 -10.215 1.00 0.00 16 GLY A N 5
ATOM 4641 C CA . GLY A 1 16 ? 1.642 5.438 -10.045 1.00 0.00 16 GLY A CA 5
ATOM 4642 C C . GLY A 1 16 ? 1.188 4.079 -9.551 1.00 0.00 16 GLY A C 5
ATOM 4643 O O . GLY A 1 16 ? -0.003 3.866 -9.323 1.00 0.00 16 GLY A O 5
ATOM 4647 N N . ARG A 1 17 ? 2.135 3.170 -9.368 1.00 0.00 17 ARG A N 5
ATOM 4648 C CA . ARG A 1 17 ? 1.820 1.800 -8.974 1.00 0.00 17 ARG A CA 5
ATOM 4649 C C . ARG A 1 17 ? 1.646 1.696 -7.460 1.00 0.00 17 ARG A C 5
ATOM 4650 O O . ARG A 1 17 ? 2.509 2.134 -6.694 1.00 0.00 17 ARG A O 5
ATOM 4671 N N . LEU A 1 18 ? 0.533 1.118 -7.037 1.00 0.00 18 LEU A N 5
ATOM 4672 C CA . LEU A 1 18 ? 0.262 0.910 -5.621 1.00 0.00 18 LEU A CA 5
ATOM 4673 C C . LEU A 1 18 ? 0.861 -0.416 -5.153 1.00 0.00 18 LEU A C 5
ATOM 4674 O O . LEU A 1 18 ? 1.120 -1.307 -5.963 1.00 0.00 18 LEU A O 5
ATOM 4690 N N . GLU A 1 19 ? 1.079 -0.542 -3.850 1.00 0.00 19 GLU A N 5
ATOM 4691 C CA . GLU A 1 19 ? 1.654 -1.758 -3.284 1.00 0.00 19 GLU A CA 5
ATOM 4692 C C . GLU A 1 19 ? 0.677 -2.397 -2.311 1.00 0.00 19 GLU A C 5
ATOM 4693 O O . GLU A 1 19 ? -0.005 -1.701 -1.563 1.00 0.00 19 GLU A O 5
ATOM 4705 N N . PHE A 1 20 ? 0.618 -3.716 -2.319 1.00 0.00 20 PHE A N 5
ATOM 4706 C CA . PHE A 1 20 ? -0.352 -4.436 -1.506 1.00 0.00 20 PHE A CA 5
ATOM 4707 C C . PHE A 1 20 ? 0.288 -5.000 -0.241 1.00 0.00 20 PHE A C 5
ATOM 4708 O O . PHE A 1 20 ? 1.244 -5.778 -0.307 1.00 0.00 20 PHE A O 5
ATOM 4725 N N . GLN A 1 21 ? -0.249 -4.601 0.907 1.00 0.00 21 GLN A N 5
ATOM 4726 C CA . GLN A 1 21 ? 0.175 -5.146 2.190 1.00 0.00 21 GLN A CA 5
ATOM 4727 C C . GLN A 1 21 ? -0.485 -6.499 2.436 1.00 0.00 21 GLN A C 5
ATOM 4728 O O . GLN A 1 21 ? -1.711 -6.592 2.500 1.00 0.00 21 GLN A O 5
ATOM 4742 N N . ARG A 1 22 ? 0.332 -7.535 2.614 1.00 0.00 22 ARG A N 5
ATOM 4743 C CA . ARG A 1 22 ? -0.158 -8.915 2.750 1.00 0.00 22 ARG A CA 5
ATOM 4744 C C . ARG A 1 22 ? -0.692 -9.194 4.160 1.00 0.00 22 ARG A C 5
ATOM 4745 O O . ARG A 1 22 ? -0.587 -10.311 4.666 1.00 0.00 22 ARG A O 5
ATOM 4766 N N . ALA A 1 23 ? -1.285 -8.183 4.776 1.00 0.00 23 ALA A N 5
ATOM 4767 C CA . ALA A 1 23 ? -1.833 -8.315 6.119 1.00 0.00 23 ALA A CA 5
ATOM 4768 C C . ALA A 1 23 ? -2.850 -7.213 6.379 1.00 0.00 23 ALA A C 5
ATOM 4769 O O . ALA A 1 23 ? -3.946 -7.460 6.872 1.00 0.00 23 ALA A O 5
ATOM 4776 N N . GLN A 1 24 ? -2.465 -5.992 6.032 1.00 0.00 24 GLN A N 5
ATOM 4777 C CA . GLN A 1 24 ? -3.334 -4.830 6.187 1.00 0.00 24 GLN A CA 5
ATOM 4778 C C . GLN A 1 24 ? -4.362 -4.749 5.065 1.00 0.00 24 GLN A C 5
ATOM 4779 O O . GLN A 1 24 ? -5.432 -4.170 5.243 1.00 0.00 24 GLN A O 5
ATOM 4793 N N . ALA A 1 25 ? -4.021 -5.332 3.913 1.00 0.00 25 ALA A N 5
ATOM 4794 C CA . ALA A 1 25 ? -4.869 -5.276 2.724 1.00 0.00 25 ALA A CA 5
ATOM 4795 C C . ALA A 1 25 ? -5.034 -3.834 2.242 1.00 0.00 25 ALA A C 5
ATOM 4796 O O . ALA A 1 25 ? -6.022 -3.488 1.598 1.00 0.00 25 ALA A O 5
ATOM 4803 N N . GLU A 1 26 ? -4.051 -3.001 2.557 1.00 0.00 26 GLU A N 5
ATOM 4804 C CA . GLU A 1 26 ? -4.052 -1.611 2.123 1.00 0.00 26 GLU A CA 5
ATOM 4805 C C . GLU A 1 26 ? -3.061 -1.413 0.980 1.00 0.00 26 GLU A C 5
ATOM 4806 O O . GLU A 1 26 ? -2.055 -2.125 0.886 1.00 0.00 26 GLU A O 5
ATOM 4818 N N . LEU A 1 27 ? -3.366 -0.469 0.104 1.00 0.00 27 LEU A N 5
ATOM 4819 C CA . LEU A 1 27 ? -2.512 -0.173 -1.036 1.00 0.00 27 LEU A CA 5
ATOM 4820 C C . LEU A 1 27 ? -1.661 1.055 -0.746 1.00 0.00 27 LEU A C 5
ATOM 4821 O O . LEU A 1 27 ? -2.170 2.173 -0.686 1.00 0.00 27 LEU A O 5
ATOM 4837 N N . VAL A 1 28 ? -0.371 0.831 -0.562 1.00 0.00 28 VAL A N 5
ATOM 4838 C CA . VAL A 1 28 ? 0.555 1.887 -0.177 1.00 0.00 28 VAL A CA 5
ATOM 4839 C C . VAL A 1 28 ? 0.936 2.765 -1.367 1.00 0.00 28 VAL A C 5
ATOM 4840 O O . VAL A 1 28 ? 1.354 2.267 -2.416 1.00 0.00 28 VAL A O 5
ATOM 4853 N N . CYS A 1 29 ? 0.783 4.068 -1.188 1.00 0.00 29 CYS A N 5
ATOM 4854 C CA . CYS A 1 29 ? 1.191 5.045 -2.184 1.00 0.00 29 CYS A CA 5
ATOM 4855 C C . CYS A 1 29 ? 2.614 5.500 -1.885 1.00 0.00 29 CYS A C 5
ATOM 4856 O O . CYS A 1 29 ? 2.829 6.430 -1.103 1.00 0.00 29 CYS A O 5
ATOM 4864 N N . ASN A 1 30 ? 3.581 4.835 -2.504 1.00 0.00 30 ASN A N 5
ATOM 4865 C CA . ASN A 1 30 ? 4.997 5.066 -2.213 1.00 0.00 30 ASN A CA 5
ATOM 4866 C C . ASN A 1 30 ? 5.424 6.497 -2.522 1.00 0.00 30 ASN A C 5
ATOM 4867 O O . ASN A 1 30 ? 6.327 7.032 -1.884 1.00 0.00 30 ASN A O 5
ATOM 4878 N N . ALA A 1 31 ? 4.767 7.119 -3.489 1.00 0.00 31 ALA A N 5
ATOM 4879 C CA . ALA A 1 31 ? 5.140 8.464 -3.911 1.00 0.00 31 ALA A CA 5
ATOM 4880 C C . ALA A 1 31 ? 4.306 9.534 -3.209 1.00 0.00 31 ALA A C 5
ATOM 4881 O O . ALA A 1 31 ? 4.627 10.721 -3.276 1.00 0.00 31 ALA A O 5
ATOM 4888 N N . ASP A 1 32 ? 3.246 9.116 -2.529 1.00 0.00 32 ASP A N 5
ATOM 4889 C CA . ASP A 1 32 ? 2.321 10.063 -1.909 1.00 0.00 32 ASP A CA 5
ATOM 4890 C C . ASP A 1 32 ? 2.370 9.990 -0.387 1.00 0.00 32 ASP A C 5
ATOM 4891 O O . ASP A 1 32 ? 1.789 10.837 0.295 1.00 0.00 32 ASP A O 5
ATOM 4900 N N . ARG A 1 33 ? 3.068 8.977 0.136 1.00 0.00 33 ARG A N 5
ATOM 4901 C CA . ARG A 1 33 ? 3.162 8.755 1.582 1.00 0.00 33 ARG A CA 5
ATOM 4902 C C . ARG A 1 33 ? 1.787 8.450 2.172 1.00 0.00 33 ARG A C 5
ATOM 4903 O O . ARG A 1 33 ? 1.505 8.769 3.328 1.00 0.00 33 ARG A O 5
ATOM 4924 N N . LEU A 1 34 ? 0.948 7.812 1.373 1.00 0.00 34 LEU A N 5
ATOM 4925 C CA . LEU A 1 34 ? -0.402 7.463 1.787 1.00 0.00 34 LEU A CA 5
ATOM 4926 C C . LEU A 1 34 ? -0.632 5.972 1.607 1.00 0.00 34 LEU A C 5
ATOM 4927 O O . LEU A 1 34 ? 0.261 5.252 1.163 1.00 0.00 34 LEU A O 5
ATOM 4943 N N . ALA A 1 35 ? -1.826 5.516 1.953 1.00 0.00 35 ALA A N 5
ATOM 4944 C CA . ALA A 1 35 ? -2.203 4.121 1.786 1.00 0.00 35 ALA A CA 5
ATOM 4945 C C . ALA A 1 35 ? -3.717 3.992 1.728 1.00 0.00 35 ALA A C 5
ATOM 4946 O O . ALA A 1 35 ? -4.428 4.591 2.536 1.00 0.00 35 ALA A O 5
ATOM 4953 N N . PHE A 1 36 ? -4.203 3.231 0.761 1.00 0.00 36 PHE A N 5
ATOM 4954 C CA . PHE A 1 36 ? -5.635 3.025 0.586 1.00 0.00 36 PHE A CA 5
ATOM 4955 C C . PHE A 1 36 ? -6.053 1.690 1.186 1.00 0.00 36 PHE A C 5
ATOM 4956 O O . PHE A 1 36 ? -5.788 0.636 0.609 1.00 0.00 36 PHE A O 5
ATOM 4973 N N . PRO A 1 37 ? -6.695 1.716 2.358 1.00 0.00 37 PRO A N 5
ATOM 4974 C CA . PRO A 1 37 ? -7.078 0.512 3.084 1.00 0.00 37 PRO A CA 5
ATOM 4975 C C . PRO A 1 37 ? -8.352 -0.127 2.536 1.00 0.00 37 PRO A C 5
ATOM 4976 O O . PRO A 1 37 ? -9.398 0.520 2.439 1.00 0.00 37 PRO A O 5
ATOM 4987 N N . VAL A 1 38 ? -8.259 -1.391 2.159 1.00 0.00 38 VAL A N 5
ATOM 4988 C CA . VAL A 1 38 ? -9.431 -2.147 1.755 1.00 0.00 38 VAL A CA 5
ATOM 4989 C C . VAL A 1 38 ? -10.103 -2.737 2.990 1.00 0.00 38 VAL A C 5
ATOM 4990 O O . VAL A 1 38 ? -9.493 -3.520 3.718 1.00 0.00 38 VAL A O 5
ATOM 5003 N N . ARG A 1 39 ? -11.355 -2.368 3.223 1.00 0.00 39 ARG A N 5
ATOM 5004 C CA . ARG A 1 39 ? -12.078 -2.806 4.414 1.00 0.00 39 ARG A CA 5
ATOM 5005 C C . ARG A 1 39 ? -12.687 -4.188 4.182 1.00 0.00 39 ARG A C 5
ATOM 5006 O O . ARG A 1 39 ? -13.845 -4.439 4.516 1.00 0.00 39 ARG A O 5
ATOM 5027 N N . ASP A 1 40 ? -11.871 -5.078 3.617 1.00 0.00 40 ASP A N 5
ATOM 5028 C CA . ASP A 1 40 ? -12.280 -6.443 3.283 1.00 0.00 40 ASP A CA 5
ATOM 5029 C C . ASP A 1 40 ? -13.508 -6.436 2.374 1.00 0.00 40 ASP A C 5
ATOM 5030 O O . ASP A 1 40 ? -14.648 -6.450 2.836 1.00 0.00 40 ASP A O 5
ATOM 5039 N N . GLY A 1 41 ? -13.264 -6.383 1.077 1.00 0.00 41 GLY A N 5
ATOM 5040 C CA . GLY A 1 41 ? -14.350 -6.326 0.120 1.00 0.00 41 GLY A CA 5
ATOM 5041 C C . GLY A 1 41 ? -14.540 -4.931 -0.438 1.00 0.00 41 GLY A C 5
ATOM 5042 O O . GLY A 1 41 ? -14.615 -4.748 -1.651 1.00 0.00 41 GLY A O 5
ATOM 5046 N N . VAL A 1 42 ? -14.608 -3.947 0.450 1.00 0.00 42 VAL A N 5
ATOM 5047 C CA . VAL A 1 42 ? -14.777 -2.559 0.044 1.00 0.00 42 VAL A CA 5
ATOM 5048 C C . VAL A 1 42 ? -13.442 -1.820 0.085 1.00 0.00 42 VAL A C 5
ATOM 5049 O O . VAL A 1 42 ? -12.919 -1.522 1.162 1.00 0.00 42 VAL A O 5
ATOM 5062 N N . PRO A 1 43 ? -12.858 -1.536 -1.086 1.00 0.00 43 PRO A N 5
ATOM 5063 C CA . PRO A 1 43 ? -11.598 -0.809 -1.188 1.00 0.00 43 PRO A CA 5
ATOM 5064 C C . PRO A 1 43 ? -11.800 0.693 -1.021 1.00 0.00 43 PRO A C 5
ATOM 5065 O O . PRO A 1 43 ? -12.587 1.304 -1.746 1.00 0.00 43 PRO A O 5
ATOM 5076 N N . ILE A 1 44 ? -11.109 1.284 -0.058 1.00 0.00 44 ILE A N 5
ATOM 5077 C CA . ILE A 1 44 ? -11.214 2.714 0.177 1.00 0.00 44 ILE A CA 5
ATOM 5078 C C . ILE A 1 44 ? -10.073 3.451 -0.513 1.00 0.00 44 ILE A C 5
ATOM 5079 O O . ILE A 1 44 ? -8.943 3.455 -0.032 1.00 0.00 44 ILE A O 5
ATOM 5095 N N . MET A 1 45 ? -10.377 4.052 -1.654 1.00 0.00 45 MET A N 5
ATOM 5096 C CA . MET A 1 45 ? -9.392 4.817 -2.405 1.00 0.00 45 MET A CA 5
ATOM 5097 C C . MET A 1 45 ? -9.568 6.304 -2.129 1.00 0.00 45 MET A C 5
ATOM 5098 O O . MET A 1 45 ? -8.933 7.151 -2.759 1.00 0.00 45 MET A O 5
ATOM 5112 N N . LEU A 1 46 ? -10.449 6.611 -1.185 1.00 0.00 46 LEU A N 5
ATOM 5113 C CA . LEU A 1 46 ? -10.685 7.983 -0.779 1.00 0.00 46 LEU A CA 5
ATOM 5114 C C . LEU A 1 46 ? -9.524 8.473 0.074 1.00 0.00 46 LEU A C 5
ATOM 5115 O O . LEU A 1 46 ? -9.281 7.952 1.161 1.00 0.00 46 LEU A O 5
ATOM 5131 N N . GLU A 1 47 ? -8.815 9.480 -0.420 1.00 0.00 47 GLU A N 5
ATOM 5132 C CA . GLU A 1 47 ? -7.649 10.016 0.273 1.00 0.00 47 GLU A CA 5
ATOM 5133 C C . GLU A 1 47 ? -8.045 10.640 1.611 1.00 0.00 47 GLU A C 5
ATOM 5134 O O . GLU A 1 47 ? -7.206 10.825 2.493 1.00 0.00 47 GLU A O 5
ATOM 5146 N N . ALA A 1 48 ? -9.329 10.944 1.757 1.00 0.00 48 ALA A N 5
ATOM 5147 C CA . ALA A 1 48 ? -9.855 11.482 3.006 1.00 0.00 48 ALA A CA 5
ATOM 5148 C C . ALA A 1 48 ? -9.864 10.414 4.102 1.00 0.00 48 ALA A C 5
ATOM 5149 O O . ALA A 1 48 ? -9.692 10.718 5.282 1.00 0.00 48 ALA A O 5
ATOM 5156 N N . GLU A 1 49 ? -10.041 9.161 3.698 1.00 0.00 49 GLU A N 5
ATOM 5157 C CA . GLU A 1 49 ? -10.084 8.046 4.639 1.00 0.00 49 GLU A CA 5
ATOM 5158 C C . GLU A 1 49 ? -8.795 7.233 4.546 1.00 0.00 49 GLU A C 5
ATOM 5159 O O . GLU A 1 49 ? -8.679 6.158 5.134 1.00 0.00 49 GLU A O 5
ATOM 5171 N N . ALA A 1 50 ? -7.830 7.760 3.803 1.00 0.00 50 ALA A N 5
ATOM 5172 C CA . ALA A 1 50 ? -6.586 7.052 3.550 1.00 0.00 50 ALA A CA 5
ATOM 5173 C C . ALA A 1 50 ? -5.668 7.082 4.765 1.00 0.00 50 ALA A C 5
ATOM 5174 O O . ALA A 1 50 ? -5.735 7.995 5.592 1.00 0.00 50 ALA A O 5
ATOM 5181 N N . ARG A 1 51 ? -4.817 6.079 4.860 1.00 0.00 51 ARG A N 5
ATOM 5182 C CA . ARG A 1 51 ? -3.870 5.974 5.952 1.00 0.00 51 ARG A CA 5
ATOM 5183 C C . ARG A 1 51 ? -2.570 6.666 5.566 1.00 0.00 51 ARG A C 5
ATOM 5184 O O . ARG A 1 51 ? -1.901 6.259 4.622 1.00 0.00 51 ARG A O 5
ATOM 5205 N N . SER A 1 52 ? -2.230 7.727 6.271 1.00 0.00 52 SER A N 5
ATOM 5206 C CA . SER A 1 52 ? -1.009 8.451 5.992 1.00 0.00 52 SER A CA 5
ATOM 5207 C C . SER A 1 52 ? 0.186 7.775 6.629 1.00 0.00 52 SER A C 5
ATOM 5208 O O . SER A 1 52 ? 0.101 7.209 7.721 1.00 0.00 52 SER A O 5
ATOM 5216 N N . LEU A 1 53 ? 1.300 7.848 5.932 1.00 0.00 53 LEU A N 5
ATOM 5217 C CA . LEU A 1 53 ? 2.547 7.278 6.415 1.00 0.00 53 LEU A CA 5
ATOM 5218 C C . LEU A 1 53 ? 3.318 8.332 7.191 1.00 0.00 53 LEU A C 5
ATOM 5219 O O . LEU A 1 53 ? 4.302 8.036 7.866 1.00 0.00 53 LEU A O 5
ATOM 5235 N N . ASP A 1 54 ? 2.845 9.566 7.088 1.00 0.00 54 ASP A N 5
ATOM 5236 C CA . ASP A 1 54 ? 3.430 10.680 7.818 1.00 0.00 54 ASP A CA 5
ATOM 5237 C C . ASP A 1 54 ? 2.783 10.785 9.195 1.00 0.00 54 ASP A C 5
ATOM 5238 O O . ASP A 1 54 ? 3.422 11.177 10.171 1.00 0.00 54 ASP A O 5
ATOM 5247 N N . ALA A 1 55 ? 1.510 10.410 9.263 1.00 0.00 55 ALA A N 5
ATOM 5248 C CA . ALA A 1 55 ? 0.771 10.422 10.520 1.00 0.00 55 ALA A CA 5
ATOM 5249 C C . ALA A 1 55 ? 0.894 9.080 11.236 1.00 0.00 55 ALA A C 5
ATOM 5250 O O . ALA A 1 55 ? 0.383 8.899 12.342 1.00 0.00 55 ALA A O 5
ATOM 5257 N N . GLU A 1 56 ? 1.562 8.138 10.592 1.00 0.00 56 GLU A N 5
ATOM 5258 C CA . GLU A 1 56 ? 1.786 6.822 11.168 1.00 0.00 56 GLU A CA 5
ATOM 5259 C C . GLU A 1 56 ? 3.189 6.748 11.767 1.00 0.00 56 GLU A C 5
ATOM 5260 O O . GLU A 1 56 ? 4.047 7.575 11.453 1.00 0.00 56 GLU A O 5
ATOM 5272 N N . ALA A 1 57 ? 3.410 5.773 12.639 1.00 0.00 57 ALA A N 5
ATOM 5273 C CA . ALA A 1 57 ? 4.718 5.568 13.237 1.00 0.00 57 ALA A CA 5
ATOM 5274 C C . ALA A 1 57 ? 5.659 4.886 12.247 1.00 0.00 57 ALA A C 5
ATOM 5275 O O . ALA A 1 57 ? 5.424 3.745 11.840 1.00 0.00 57 ALA A O 5
ATOM 5282 N N . PRO A 1 58 ? 6.727 5.586 11.833 1.00 0.00 58 PRO A N 5
ATOM 5283 C CA . PRO A 1 58 ? 7.685 5.069 10.852 1.00 0.00 58 PRO A CA 5
ATOM 5284 C C . PRO A 1 58 ? 8.478 3.888 11.395 1.00 0.00 58 PRO A C 5
ATOM 5285 O O . PRO A 1 58 ? 8.957 3.917 12.532 1.00 0.00 58 PRO A O 5
ATOM 5296 N N . ALA A 1 59 ? 8.603 2.848 10.582 1.00 0.00 59 ALA A N 5
ATOM 5297 C CA . ALA A 1 59 ? 9.359 1.669 10.966 1.00 0.00 59 ALA A CA 5
ATOM 5298 C C . ALA A 1 59 ? 10.837 2.006 11.103 1.00 0.00 59 ALA A C 5
ATOM 5299 O O . ALA A 1 59 ? 11.401 2.731 10.276 1.00 0.00 59 ALA A O 5
ATOM 5306 N N . GLN A 1 60 ? 11.453 1.493 12.156 1.00 0.00 60 GLN A N 5
ATOM 5307 C CA . GLN A 1 60 ? 12.869 1.715 12.397 1.00 0.00 60 GLN A CA 5
ATOM 5308 C C . GLN A 1 60 ? 13.702 1.015 11.328 1.00 0.00 60 GLN A C 5
ATOM 5309 O O . GLN A 1 60 ? 13.284 -0.016 10.790 1.00 0.00 60 GLN A O 5
ATOM 5323 N N . PRO A 1 61 ? 14.875 1.586 10.995 1.00 0.00 61 PRO A N 5
ATOM 5324 C CA . PRO A 1 61 ? 15.764 1.052 9.954 1.00 0.00 61 PRO A CA 5
ATOM 5325 C C . PRO A 1 61 ? 16.016 -0.444 10.111 1.00 0.00 61 PRO A C 5
ATOM 5326 O O . PRO A 1 61 ? 16.419 -0.909 11.180 1.00 0.00 61 PRO A O 5
ATOM 5337 N N . SER A 1 62 ? 15.765 -1.183 9.038 1.00 0.00 62 SER A N 5
ATOM 5338 C CA . SER A 1 62 ? 15.907 -2.631 9.037 1.00 0.00 62 SER A CA 5
ATOM 5339 C C . SER A 1 62 ? 17.312 -3.054 9.457 1.00 0.00 62 SER A C 5
ATOM 5340 O O . SER A 1 62 ? 18.310 -2.462 9.031 1.00 0.00 62 SER A O 5
ATOM 5348 N N . LEU A 1 63 ? 17.378 -4.067 10.310 1.00 0.00 63 LEU A N 5
ATOM 5349 C CA . LEU A 1 63 ? 18.648 -4.590 10.788 1.00 0.00 63 LEU A CA 5
ATOM 5350 C C . LEU A 1 63 ? 19.467 -5.147 9.632 1.00 0.00 63 LEU A C 5
ATOM 5351 O O . LEU A 1 63 ? 18.981 -5.989 8.876 1.00 0.00 63 LEU A O 5
ATOM 5367 N N . GLU A 1 64 ? 20.698 -4.650 9.499 1.00 0.00 64 GLU A N 5
ATOM 5368 C CA . GLU A 1 64 ? 21.644 -5.136 8.497 1.00 0.00 64 GLU A CA 5
ATOM 5369 C C . GLU A 1 64 ? 21.143 -4.821 7.080 1.00 0.00 64 GLU A C 5
ATOM 5370 O O . GLU A 1 64 ? 20.360 -5.571 6.492 1.00 0.00 64 GLU A O 5
ATOM 5382 N N . HIS A 1 65 ? 21.600 -3.696 6.542 1.00 0.00 65 HIS A N 5
ATOM 5383 C CA . HIS A 1 65 ? 21.119 -3.201 5.256 1.00 0.00 65 HIS A CA 5
ATOM 5384 C C . HIS A 1 65 ? 21.792 -3.910 4.087 1.00 0.00 65 HIS A C 5
ATOM 5385 O O . HIS A 1 65 ? 22.661 -3.349 3.420 1.00 0.00 65 HIS A O 5
ATOM 5400 N N . HIS A 1 66 ? 21.390 -5.144 3.849 1.00 0.00 66 HIS A N 5
ATOM 5401 C CA . HIS A 1 66 ? 21.899 -5.910 2.717 1.00 0.00 66 HIS A CA 5
ATOM 5402 C C . HIS A 1 66 ? 21.220 -5.483 1.418 1.00 0.00 66 HIS A C 5
ATOM 5403 O O . HIS A 1 66 ? 20.018 -5.687 1.236 1.00 0.00 66 HIS A O 5
ATOM 5418 N N . HIS A 1 67 ? 21.996 -4.879 0.525 1.00 0.00 67 HIS A N 5
ATOM 5419 C CA . HIS A 1 67 ? 21.486 -4.441 -0.773 1.00 0.00 67 HIS A CA 5
ATOM 5420 C C . HIS A 1 67 ? 21.497 -5.602 -1.759 1.00 0.00 67 HIS A C 5
ATOM 5421 O O . HIS A 1 67 ? 22.410 -6.425 -1.743 1.00 0.00 67 HIS A O 5
ATOM 5436 N N . HIS A 1 68 ? 20.481 -5.672 -2.605 1.00 0.00 68 HIS A N 5
ATOM 5437 C CA . HIS A 1 68 ? 20.380 -6.743 -3.586 1.00 0.00 68 HIS A CA 5
ATOM 5438 C C . HIS A 1 68 ? 21.109 -6.355 -4.871 1.00 0.00 68 HIS A C 5
ATOM 5439 O O . HIS A 1 68 ? 20.639 -5.511 -5.630 1.00 0.00 68 HIS A O 5
ATOM 5454 N N . HIS A 1 69 ? 22.265 -6.967 -5.103 1.00 0.00 69 HIS A N 5
ATOM 5455 C CA . HIS A 1 69 ? 23.095 -6.644 -6.262 1.00 0.00 69 HIS A CA 5
ATOM 5456 C C . HIS A 1 69 ? 23.846 -7.884 -6.734 1.00 0.00 69 HIS A C 5
ATOM 5457 O O . HIS A 1 69 ? 24.256 -8.709 -5.918 1.00 0.00 69 HIS A O 5
ATOM 5472 N N . HIS A 1 70 ? 24.010 -8.024 -8.042 1.00 0.00 70 HIS A N 5
ATOM 5473 C CA . HIS A 1 70 ? 24.783 -9.131 -8.587 1.00 0.00 70 HIS A CA 5
ATOM 5474 C C . HIS A 1 70 ? 26.184 -8.657 -8.946 1.00 0.00 70 HIS A C 5
ATOM 5475 O O . HIS A 1 70 ? 26.426 -8.362 -10.133 1.00 0.00 70 HIS A O 5
ATOM 5491 N N . MET A 1 1 ? -13.535 -11.835 -23.040 1.00 0.00 1 MET A N 6
ATOM 5492 C CA . MET A 1 1 ? -13.883 -11.547 -21.631 1.00 0.00 1 MET A CA 6
ATOM 5493 C C . MET A 1 1 ? -13.151 -12.496 -20.703 1.00 0.00 1 MET A C 6
ATOM 5494 O O . MET A 1 1 ? -13.619 -13.600 -20.422 1.00 0.00 1 MET A O 6
ATOM 5510 N N . GLU A 1 2 ? -11.979 -12.075 -20.261 1.00 0.00 2 GLU A N 6
ATOM 5511 C CA . GLU A 1 2 ? -11.177 -12.868 -19.354 1.00 0.00 2 GLU A CA 6
ATOM 5512 C C . GLU A 1 2 ? -11.486 -12.442 -17.930 1.00 0.00 2 GLU A C 6
ATOM 5513 O O . GLU A 1 2 ? -10.982 -11.421 -17.462 1.00 0.00 2 GLU A O 6
ATOM 5525 N N . SER A 1 3 ? -12.345 -13.219 -17.269 1.00 0.00 3 SER A N 6
ATOM 5526 C CA . SER A 1 3 ? -12.907 -12.846 -15.973 1.00 0.00 3 SER A CA 6
ATOM 5527 C C . SER A 1 3 ? -13.782 -11.598 -16.130 1.00 0.00 3 SER A C 6
ATOM 5528 O O . SER A 1 3 ? -14.088 -11.184 -17.253 1.00 0.00 3 SER A O 6
ATOM 5536 N N . ARG A 1 4 ? -14.213 -11.016 -15.022 1.00 0.00 4 ARG A N 6
ATOM 5537 C CA . ARG A 1 4 ? -14.975 -9.778 -15.084 1.00 0.00 4 ARG A CA 6
ATOM 5538 C C . ARG A 1 4 ? -14.033 -8.597 -15.304 1.00 0.00 4 ARG A C 6
ATOM 5539 O O . ARG A 1 4 ? -14.002 -8.003 -16.384 1.00 0.00 4 ARG A O 6
ATOM 5560 N N . LEU A 1 5 ? -13.257 -8.274 -14.278 1.00 0.00 5 LEU A N 6
ATOM 5561 C CA . LEU A 1 5 ? -12.300 -7.179 -14.346 1.00 0.00 5 LEU A CA 6
ATOM 5562 C C . LEU A 1 5 ? -11.022 -7.562 -13.611 1.00 0.00 5 LEU A C 6
ATOM 5563 O O . LEU A 1 5 ? -11.033 -7.762 -12.398 1.00 0.00 5 LEU A O 6
ATOM 5579 N N . LEU A 1 6 ? -9.924 -7.671 -14.346 1.00 0.00 6 LEU A N 6
ATOM 5580 C CA . LEU A 1 6 ? -8.644 -8.049 -13.753 1.00 0.00 6 LEU A CA 6
ATOM 5581 C C . LEU A 1 6 ? -7.863 -6.816 -13.306 1.00 0.00 6 LEU A C 6
ATOM 5582 O O . LEU A 1 6 ? -6.638 -6.848 -13.166 1.00 0.00 6 LEU A O 6
ATOM 5598 N N . ASP A 1 7 ? -8.589 -5.732 -13.079 1.00 0.00 7 ASP A N 6
ATOM 5599 C CA . ASP A 1 7 ? -8.013 -4.502 -12.554 1.00 0.00 7 ASP A CA 6
ATOM 5600 C C . ASP A 1 7 ? -9.115 -3.689 -11.890 1.00 0.00 7 ASP A C 6
ATOM 5601 O O . ASP A 1 7 ? -9.935 -3.065 -12.569 1.00 0.00 7 ASP A O 6
ATOM 5610 N N . ILE A 1 8 ? -9.155 -3.731 -10.565 1.00 0.00 8 ILE A N 6
ATOM 5611 C CA . ILE A 1 8 ? -10.244 -3.114 -9.815 1.00 0.00 8 ILE A CA 6
ATOM 5612 C C . ILE A 1 8 ? -9.776 -1.920 -8.982 1.00 0.00 8 ILE A C 6
ATOM 5613 O O . ILE A 1 8 ? -10.322 -0.822 -9.100 1.00 0.00 8 ILE A O 6
ATOM 5629 N N . LEU A 1 9 ? -8.766 -2.123 -8.146 1.00 0.00 9 LEU A N 6
ATOM 5630 C CA . LEU A 1 9 ? -8.317 -1.076 -7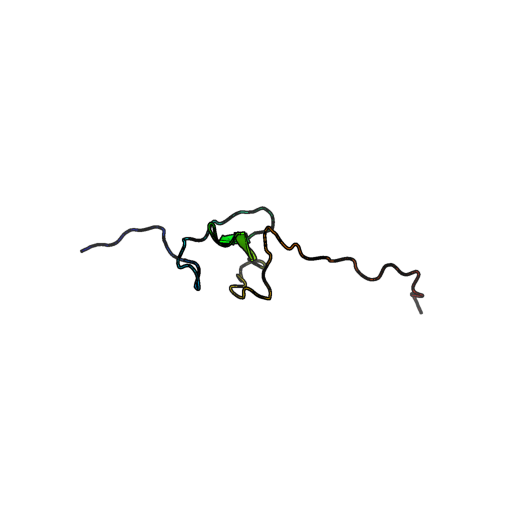.240 1.00 0.00 9 LEU A CA 6
ATOM 5631 C C . LEU A 1 9 ? -7.086 -0.367 -7.777 1.00 0.00 9 LEU A C 6
ATOM 5632 O O . LEU A 1 9 ? -6.009 -0.954 -7.878 1.00 0.00 9 LEU A O 6
ATOM 5648 N N . VAL A 1 10 ? -7.253 0.897 -8.117 1.00 0.00 10 VAL A N 6
ATOM 5649 C CA . VAL A 1 10 ? -6.153 1.712 -8.593 1.00 0.00 10 VAL A CA 6
ATOM 5650 C C . VAL A 1 10 ? -6.044 2.980 -7.758 1.00 0.00 10 VAL A C 6
ATOM 5651 O O . VAL A 1 10 ? -7.045 3.466 -7.232 1.00 0.00 10 VAL A O 6
ATOM 5664 N N . CYS A 1 11 ? -4.826 3.482 -7.604 1.00 0.00 11 CYS A N 6
ATOM 5665 C CA . CYS A 1 11 ? -4.599 4.738 -6.903 1.00 0.00 11 CYS A CA 6
ATOM 5666 C C . CYS A 1 11 ? -5.413 5.853 -7.548 1.00 0.00 11 CYS A C 6
ATOM 5667 O O . CYS A 1 11 ? -5.295 6.096 -8.748 1.00 0.00 11 CYS A O 6
ATOM 5675 N N . PRO A 1 12 ? -6.253 6.543 -6.764 1.00 0.00 12 PRO A N 6
ATOM 5676 C CA . PRO A 1 12 ? -7.108 7.622 -7.273 1.00 0.00 12 PRO A CA 6
ATOM 5677 C C . PRO A 1 12 ? -6.305 8.729 -7.954 1.00 0.00 12 PRO A C 6
ATOM 5678 O O . PRO A 1 12 ? -6.756 9.330 -8.930 1.00 0.00 12 PRO A O 6
ATOM 5689 N N . VAL A 1 13 ? -5.104 8.975 -7.450 1.00 0.00 13 VAL A N 6
ATOM 5690 C CA . VAL A 1 13 ? -4.272 10.060 -7.952 1.00 0.00 13 VAL A CA 6
ATOM 5691 C C . VAL A 1 13 ? -3.445 9.619 -9.160 1.00 0.00 13 VAL A C 6
ATOM 5692 O O . VAL A 1 13 ? -3.642 10.106 -10.272 1.00 0.00 13 VAL A O 6
ATOM 5705 N N . CYS A 1 14 ? -2.538 8.679 -8.940 1.00 0.00 14 CYS A N 6
ATOM 5706 C CA . CYS A 1 14 ? -1.570 8.294 -9.963 1.00 0.00 14 CYS A CA 6
ATOM 5707 C C . CYS A 1 14 ? -2.088 7.175 -10.862 1.00 0.00 14 CYS A C 6
ATOM 5708 O O . CYS A 1 14 ? -1.509 6.908 -11.911 1.00 0.00 14 CYS A O 6
ATOM 5716 N N . LYS A 1 15 ? -3.186 6.536 -10.454 1.00 0.00 15 LYS A N 6
ATOM 5717 C CA . LYS A 1 15 ? -3.747 5.397 -11.182 1.00 0.00 15 LYS A CA 6
ATOM 5718 C C . LYS A 1 15 ? -2.725 4.266 -11.331 1.00 0.00 15 LYS A C 6
ATOM 5719 O O . LYS A 1 15 ? -2.798 3.472 -12.264 1.00 0.00 15 LYS A O 6
ATOM 5738 N N . GLY A 1 16 ? -1.804 4.171 -10.376 1.00 0.00 16 GLY A N 6
ATOM 5739 C CA . GLY A 1 16 ? -0.747 3.174 -10.451 1.00 0.00 16 GLY A CA 6
ATOM 5740 C C . GLY A 1 16 ? -1.152 1.831 -9.872 1.00 0.00 16 GLY A C 6
ATOM 5741 O O . GLY A 1 16 ? -0.311 0.951 -9.688 1.00 0.00 16 GLY A O 6
ATOM 5745 N N . ARG A 1 17 ? -2.446 1.688 -9.598 1.00 0.00 17 ARG A N 6
ATOM 5746 C CA . ARG A 1 17 ? -3.024 0.460 -9.030 1.00 0.00 17 ARG A CA 6
ATOM 5747 C C . ARG A 1 17 ? -2.615 0.267 -7.564 1.00 0.00 17 ARG A C 6
ATOM 5748 O O . ARG A 1 17 ? -1.595 0.790 -7.109 1.00 0.00 17 ARG A O 6
ATOM 5769 N N . LEU A 1 18 ? -3.443 -0.455 -6.821 1.00 0.00 18 LEU A N 6
ATOM 5770 C CA . LEU A 1 18 ? -3.173 -0.741 -5.420 1.00 0.00 18 LEU A CA 6
ATOM 5771 C C . LEU A 1 18 ? -2.992 -2.243 -5.223 1.00 0.00 18 LEU A C 6
ATOM 5772 O O . LEU A 1 18 ? -3.832 -3.036 -5.648 1.00 0.00 18 LEU A O 6
ATOM 5788 N N . GLU A 1 19 ? -1.900 -2.628 -4.583 1.00 0.00 19 GLU A N 6
ATOM 5789 C CA . GLU A 1 19 ? -1.572 -4.035 -4.415 1.00 0.00 19 GLU A CA 6
ATOM 5790 C C . GLU A 1 19 ? -1.963 -4.522 -3.022 1.00 0.00 19 GLU A C 6
ATOM 5791 O O . GLU A 1 19 ? -1.657 -3.876 -2.017 1.00 0.00 19 GLU A O 6
ATOM 5803 N N . PHE A 1 20 ? -2.637 -5.661 -2.968 1.00 0.00 20 PHE A N 6
ATOM 5804 C CA . PHE A 1 20 ? -3.121 -6.206 -1.707 1.00 0.00 20 PHE A CA 6
ATOM 5805 C C . PHE A 1 20 ? -1.998 -6.878 -0.924 1.00 0.00 20 PHE A C 6
ATOM 5806 O O . PHE A 1 20 ? -1.473 -7.914 -1.337 1.00 0.00 20 PHE A O 6
ATOM 5823 N N . GLN A 1 21 ? -1.638 -6.285 0.203 1.00 0.00 21 GLN A N 6
ATOM 5824 C CA . GLN A 1 21 ? -0.629 -6.856 1.070 1.00 0.00 21 GLN A CA 6
ATOM 5825 C C . GLN A 1 21 ? -1.286 -7.685 2.165 1.00 0.00 21 GLN A C 6
ATOM 5826 O O . GLN A 1 21 ? -2.425 -7.424 2.557 1.00 0.00 21 GLN A O 6
ATOM 5840 N N . ARG A 1 22 ? -0.562 -8.673 2.665 1.00 0.00 22 ARG A N 6
ATOM 5841 C CA . ARG A 1 22 ? -1.098 -9.580 3.675 1.00 0.00 22 ARG A CA 6
ATOM 5842 C C . ARG A 1 22 ? -0.758 -9.088 5.078 1.00 0.00 22 ARG A C 6
ATOM 5843 O O . ARG A 1 22 ? -0.879 -9.816 6.063 1.00 0.00 22 ARG A O 6
ATOM 5864 N N . ALA A 1 23 ? -0.367 -7.825 5.154 1.00 0.00 23 ALA A N 6
ATOM 5865 C CA . ALA A 1 23 ? -0.072 -7.179 6.414 1.00 0.00 23 ALA A CA 6
ATOM 5866 C C . ALA A 1 23 ? -1.069 -6.055 6.639 1.00 0.00 23 ALA A C 6
ATOM 5867 O O . ALA A 1 23 ? -1.074 -5.070 5.908 1.00 0.00 23 ALA A O 6
ATOM 5874 N N . GLN A 1 24 ? -1.955 -6.265 7.607 1.00 0.00 24 GLN A N 6
ATOM 5875 C CA . GLN A 1 24 ? -2.996 -5.292 7.971 1.00 0.00 24 GLN A CA 6
ATOM 5876 C C . GLN A 1 24 ? -4.078 -5.197 6.895 1.00 0.00 24 GLN A C 6
ATOM 5877 O O . GLN A 1 24 ? -5.014 -4.409 7.025 1.00 0.00 24 GLN A O 6
ATOM 5891 N N . ALA A 1 25 ? -3.944 -6.018 5.848 1.00 0.00 25 ALA A N 6
ATOM 5892 C CA . ALA A 1 25 ? -4.888 -6.030 4.729 1.00 0.00 25 ALA A CA 6
ATOM 5893 C C . ALA A 1 25 ? -4.944 -4.662 4.055 1.00 0.00 25 ALA A C 6
ATOM 5894 O O . ALA A 1 25 ? -5.995 -4.231 3.575 1.00 0.00 25 ALA A O 6
ATOM 5901 N N . GLU A 1 26 ? -3.801 -3.992 4.010 1.00 0.00 26 GLU A N 6
ATOM 5902 C CA . GLU A 1 26 ? -3.723 -2.665 3.427 1.00 0.00 26 GLU A CA 6
ATOM 5903 C C . GLU A 1 26 ? -3.199 -2.740 1.993 1.00 0.00 26 GLU A C 6
ATOM 5904 O O . GLU A 1 26 ? -2.287 -3.513 1.688 1.00 0.00 26 GLU A O 6
ATOM 5916 N N . LEU A 1 27 ? -3.804 -1.955 1.113 1.00 0.00 27 LEU A N 6
ATOM 5917 C CA . LEU A 1 27 ? -3.404 -1.910 -0.283 1.00 0.00 27 LEU A CA 6
ATOM 5918 C C . LEU A 1 27 ? -2.262 -0.925 -0.461 1.00 0.00 27 LEU A C 6
ATOM 5919 O O . LEU A 1 27 ? -2.459 0.287 -0.374 1.00 0.00 27 LEU A O 6
ATOM 5935 N N . VAL A 1 28 ? -1.073 -1.442 -0.701 1.00 0.00 28 VAL A N 6
ATOM 5936 C CA . VAL A 1 28 ? 0.103 -0.602 -0.815 1.00 0.00 28 VAL A CA 6
ATOM 5937 C C . VAL A 1 28 ? 0.396 -0.266 -2.271 1.00 0.00 28 VAL A C 6
ATOM 5938 O O . VAL A 1 28 ? 0.570 -1.155 -3.105 1.00 0.00 28 VAL A O 6
ATOM 5951 N N . CYS A 1 29 ? 0.429 1.021 -2.572 1.00 0.00 29 CYS A N 6
ATOM 5952 C CA . CYS A 1 29 ? 0.825 1.489 -3.887 1.00 0.00 29 CYS A CA 6
ATOM 5953 C C . CYS A 1 29 ? 2.324 1.730 -3.888 1.00 0.00 29 CYS A C 6
ATOM 5954 O O . CYS A 1 29 ? 2.814 2.619 -3.193 1.00 0.00 29 CYS A O 6
ATOM 5962 N N . ASN A 1 30 ? 3.051 0.930 -4.654 1.00 0.00 30 ASN A N 6
ATOM 5963 C CA . ASN A 1 30 ? 4.509 1.006 -4.671 1.00 0.00 30 ASN A CA 6
ATOM 5964 C C . ASN A 1 30 ? 4.992 2.325 -5.262 1.00 0.00 30 ASN A C 6
ATOM 5965 O O . ASN A 1 30 ? 6.117 2.754 -5.008 1.00 0.00 30 ASN A O 6
ATOM 5976 N N . ALA A 1 31 ? 4.134 2.969 -6.043 1.00 0.00 31 ALA A N 6
ATOM 5977 C CA . ALA A 1 31 ? 4.475 4.232 -6.678 1.00 0.00 31 ALA A CA 6
ATOM 5978 C C . ALA A 1 31 ? 4.277 5.403 -5.720 1.00 0.00 31 ALA A C 6
ATOM 5979 O O . ALA A 1 31 ? 5.028 6.378 -5.763 1.00 0.00 31 ALA A O 6
ATOM 5986 N N . ASP A 1 32 ? 3.276 5.298 -4.851 1.00 0.00 32 ASP A N 6
ATOM 5987 C CA . ASP A 1 32 ? 2.933 6.392 -3.942 1.00 0.00 32 ASP A CA 6
ATOM 5988 C C . ASP A 1 32 ? 3.499 6.170 -2.549 1.00 0.00 32 ASP A C 6
ATOM 5989 O O . ASP A 1 32 ? 3.538 7.097 -1.740 1.00 0.00 32 ASP A O 6
ATOM 5998 N N . ARG A 1 33 ? 3.918 4.937 -2.270 1.00 0.00 33 ARG A N 6
ATOM 5999 C CA . ARG A 1 33 ? 4.448 4.562 -0.954 1.00 0.00 33 ARG A CA 6
ATOM 6000 C C . ARG A 1 33 ? 3.361 4.688 0.108 1.00 0.00 33 ARG A C 6
ATOM 6001 O O . ARG A 1 33 ? 3.640 4.889 1.290 1.00 0.00 33 ARG A O 6
ATOM 6022 N N . LEU A 1 34 ? 2.120 4.546 -0.335 1.00 0.00 34 LEU A N 6
ATOM 6023 C CA . LEU A 1 34 ? 0.962 4.684 0.537 1.00 0.00 34 LEU A CA 6
ATOM 6024 C C . LEU A 1 34 ? 0.249 3.355 0.692 1.00 0.00 34 LEU A C 6
ATOM 6025 O O . LEU A 1 34 ? 0.257 2.527 -0.222 1.00 0.00 34 LEU A O 6
ATOM 6041 N N . ALA A 1 35 ? -0.367 3.163 1.841 1.00 0.00 35 ALA A N 6
ATOM 6042 C CA . ALA A 1 35 ? -1.078 1.930 2.128 1.00 0.00 35 ALA A CA 6
ATOM 6043 C C . ALA A 1 35 ? -2.523 2.211 2.525 1.00 0.00 35 ALA A C 6
ATOM 6044 O O . ALA A 1 35 ? -2.783 2.842 3.548 1.00 0.00 35 ALA A O 6
ATOM 6051 N N . PHE A 1 36 ? -3.452 1.749 1.701 1.00 0.00 36 PHE A N 6
ATOM 6052 C CA . PHE A 1 36 ? -4.877 1.953 1.940 1.00 0.00 36 PHE A CA 6
ATOM 6053 C C . PHE A 1 36 ? -5.511 0.692 2.529 1.00 0.00 36 PHE A C 6
ATOM 6054 O O . PHE A 1 36 ? -5.742 -0.280 1.815 1.00 0.00 36 PHE A O 6
ATOM 6071 N N . PRO A 1 37 ? -5.802 0.691 3.835 1.00 0.00 37 PRO A N 6
ATOM 6072 C CA . PRO A 1 37 ? -6.318 -0.492 4.533 1.00 0.00 37 PRO A CA 6
ATOM 6073 C C . PRO A 1 37 ? -7.742 -0.851 4.117 1.00 0.00 37 PRO A C 6
ATOM 6074 O O . PRO A 1 37 ? -8.605 0.023 3.996 1.00 0.00 37 PRO A O 6
ATOM 6085 N N . VAL A 1 38 ? -7.981 -2.137 3.890 1.00 0.00 38 VAL A N 6
ATOM 6086 C CA . VAL A 1 38 ? -9.318 -2.621 3.581 1.00 0.00 38 VAL A CA 6
ATOM 6087 C C . VAL A 1 38 ? -10.053 -2.970 4.867 1.00 0.00 38 VAL A C 6
ATOM 6088 O O . VAL A 1 38 ? -9.740 -3.962 5.525 1.00 0.00 38 VAL A O 6
ATOM 6101 N N . ARG A 1 39 ? -11.028 -2.149 5.221 1.00 0.00 39 ARG A N 6
ATOM 6102 C CA . ARG A 1 39 ? -11.753 -2.329 6.462 1.00 0.00 39 ARG A CA 6
ATOM 6103 C C . ARG A 1 39 ? -12.998 -3.179 6.225 1.00 0.00 39 ARG A C 6
ATOM 6104 O O . ARG A 1 39 ? -14.122 -2.671 6.192 1.00 0.00 39 ARG A O 6
ATOM 6125 N N . ASP A 1 40 ? -12.761 -4.469 6.015 1.00 0.00 40 ASP A N 6
ATOM 6126 C CA . ASP A 1 40 ? -13.816 -5.458 5.792 1.00 0.00 40 ASP A CA 6
ATOM 6127 C C . ASP A 1 40 ? -14.695 -5.093 4.596 1.00 0.00 40 ASP A C 6
ATOM 6128 O O . ASP A 1 40 ? -15.703 -4.399 4.733 1.00 0.00 40 ASP A O 6
ATOM 6137 N N . GLY A 1 41 ? -14.287 -5.537 3.416 1.00 0.00 41 GLY A N 6
ATOM 6138 C CA . GLY A 1 41 ? -15.077 -5.311 2.218 1.00 0.00 41 GLY A CA 6
ATOM 6139 C C . GLY A 1 41 ? -14.853 -3.942 1.597 1.00 0.00 41 GLY A C 6
ATOM 6140 O O . GLY A 1 41 ? -14.949 -3.787 0.379 1.00 0.00 41 GLY A O 6
ATOM 6144 N N . VAL A 1 42 ? -14.555 -2.946 2.422 1.00 0.00 42 VAL A N 6
ATOM 6145 C CA . VAL A 1 42 ? -14.406 -1.581 1.938 1.00 0.00 42 VAL A CA 6
ATOM 6146 C C . VAL A 1 42 ? -12.975 -1.079 2.113 1.00 0.00 42 VAL A C 6
ATOM 6147 O O . VAL A 1 42 ? -12.506 -0.908 3.239 1.00 0.00 42 VAL A O 6
ATOM 6160 N N . PRO A 1 43 ? -12.258 -0.855 1.000 1.00 0.00 43 PRO A N 6
ATOM 6161 C CA . PRO A 1 43 ? -10.915 -0.271 1.020 1.00 0.00 43 PRO A CA 6
ATOM 6162 C C . PRO A 1 43 ? -10.966 1.208 1.379 1.00 0.00 43 PRO A C 6
ATOM 6163 O O . PRO A 1 43 ? -11.519 2.020 0.632 1.00 0.00 43 PRO A O 6
ATOM 6174 N N . ILE A 1 44 ? -10.398 1.556 2.523 1.00 0.00 44 ILE A N 6
ATOM 6175 C CA . ILE A 1 44 ? -10.455 2.922 3.013 1.00 0.00 44 ILE A CA 6
ATOM 6176 C C . ILE A 1 44 ? -9.396 3.775 2.329 1.00 0.00 44 ILE A C 6
ATOM 6177 O O . ILE A 1 44 ? -8.262 3.880 2.799 1.00 0.00 44 ILE A O 6
ATOM 6193 N N . MET A 1 45 ? -9.764 4.354 1.194 1.00 0.00 45 MET A N 6
ATOM 6194 C CA . MET A 1 45 ? -8.862 5.220 0.452 1.00 0.00 45 MET A CA 6
ATOM 6195 C C . MET A 1 45 ? -9.002 6.661 0.924 1.00 0.00 45 MET A C 6
ATOM 6196 O O . MET A 1 45 ? -9.487 7.524 0.196 1.00 0.00 45 MET A O 6
ATOM 6210 N N . LEU A 1 46 ? -8.604 6.901 2.164 1.00 0.00 46 LEU A N 6
ATOM 6211 C CA . LEU A 1 46 ? -8.643 8.238 2.743 1.00 0.00 46 LEU A CA 6
ATOM 6212 C C . LEU A 1 46 ? -7.240 8.665 3.147 1.00 0.00 46 LEU A C 6
ATOM 6213 O O . LEU A 1 46 ? -6.471 7.861 3.673 1.00 0.00 46 LEU A O 6
ATOM 6229 N N . GLU A 1 47 ? -6.913 9.932 2.923 1.00 0.00 47 GLU A N 6
ATOM 6230 C CA . GLU A 1 47 ? -5.564 10.431 3.174 1.00 0.00 47 GLU A CA 6
ATOM 6231 C C . GLU A 1 47 ? -5.331 10.629 4.675 1.00 0.00 47 GLU A C 6
ATOM 6232 O O . GLU A 1 47 ? -4.204 10.828 5.123 1.00 0.00 47 GLU A O 6
ATOM 6244 N N . ALA A 1 48 ? -6.408 10.573 5.449 1.00 0.00 48 ALA A N 6
ATOM 6245 C CA . ALA A 1 48 ? -6.308 10.664 6.902 1.00 0.00 48 ALA A CA 6
ATOM 6246 C C . ALA A 1 48 ? -6.175 9.278 7.531 1.00 0.00 48 ALA A C 6
ATOM 6247 O O . ALA A 1 48 ? -5.855 9.150 8.715 1.00 0.00 48 ALA A O 6
ATOM 6254 N N . GLU A 1 49 ? -6.415 8.249 6.730 1.00 0.00 49 GLU A N 6
ATOM 6255 C CA . GLU A 1 49 ? -6.396 6.872 7.216 1.00 0.00 49 GLU A CA 6
ATOM 6256 C C . GLU A 1 49 ? -5.208 6.100 6.650 1.00 0.00 49 GLU A C 6
ATOM 6257 O O . GLU A 1 49 ? -4.700 5.176 7.287 1.00 0.00 49 GLU A O 6
ATOM 6269 N N . ALA A 1 50 ? -4.776 6.479 5.453 1.00 0.00 50 ALA A N 6
ATOM 6270 C CA . ALA A 1 50 ? -3.681 5.793 4.781 1.00 0.00 50 ALA A CA 6
ATOM 6271 C C . ALA A 1 50 ? -2.333 6.261 5.307 1.00 0.00 50 ALA A C 6
ATOM 6272 O O . ALA A 1 50 ? -2.083 7.461 5.424 1.00 0.00 50 ALA A O 6
ATOM 6279 N N . ARG A 1 51 ? -1.469 5.310 5.618 1.00 0.00 51 ARG A N 6
ATOM 6280 C CA . ARG A 1 51 ? -0.136 5.629 6.101 1.00 0.00 51 ARG A CA 6
ATOM 6281 C C . ARG A 1 51 ? 0.874 5.582 4.960 1.00 0.00 51 ARG A C 6
ATOM 6282 O O . ARG A 1 51 ? 0.706 4.828 3.999 1.00 0.00 51 ARG A O 6
ATOM 6303 N N . SER A 1 52 ? 1.906 6.406 5.054 1.00 0.00 52 SER A N 6
ATOM 6304 C CA . SER A 1 52 ? 2.991 6.356 4.103 1.00 0.00 52 SER A CA 6
ATOM 6305 C C . SER A 1 52 ? 4.176 5.622 4.687 1.00 0.00 52 SER A C 6
ATOM 6306 O O . SER A 1 52 ? 4.465 5.723 5.877 1.00 0.00 52 SER A O 6
ATOM 6314 N N . LEU A 1 53 ? 4.873 4.920 3.821 1.00 0.00 53 LEU A N 6
ATOM 6315 C CA . LEU A 1 53 ? 6.011 4.100 4.220 1.00 0.00 53 LEU A CA 6
ATOM 6316 C C . LEU A 1 53 ? 7.261 4.957 4.368 1.00 0.00 53 LEU A C 6
ATOM 6317 O O . LEU A 1 53 ? 8.298 4.499 4.847 1.00 0.00 53 LEU A O 6
ATOM 6333 N N . ASP A 1 54 ? 7.155 6.206 3.943 1.00 0.00 54 ASP A N 6
ATOM 6334 C CA . ASP A 1 54 ? 8.273 7.134 4.007 1.00 0.00 54 ASP A CA 6
ATOM 6335 C C . ASP A 1 54 ? 8.044 8.163 5.108 1.00 0.00 54 ASP A C 6
ATOM 6336 O O . ASP A 1 54 ? 8.983 8.793 5.598 1.00 0.00 54 ASP A O 6
ATOM 6345 N N . ALA A 1 55 ? 6.785 8.311 5.507 1.00 0.00 55 ALA A N 6
ATOM 6346 C CA . ALA A 1 55 ? 6.407 9.298 6.512 1.00 0.00 55 ALA A CA 6
ATOM 6347 C C . ALA A 1 55 ? 6.602 8.769 7.928 1.00 0.00 55 ALA A C 6
ATOM 6348 O O . ALA A 1 55 ? 6.914 9.534 8.840 1.00 0.00 55 ALA A O 6
ATOM 6355 N N . GLU A 1 56 ? 6.415 7.469 8.118 1.00 0.00 56 GLU A N 6
ATOM 6356 C CA . GLU A 1 56 ? 6.569 6.874 9.439 1.00 0.00 56 GLU A CA 6
ATOM 6357 C C . GLU A 1 56 ? 8.010 6.419 9.666 1.00 0.00 56 GLU A C 6
ATOM 6358 O O . GLU A 1 56 ? 8.905 6.747 8.881 1.00 0.00 56 GLU A O 6
ATOM 6370 N N . ALA A 1 57 ? 8.228 5.680 10.750 1.00 0.00 57 ALA A N 6
ATOM 6371 C CA . ALA A 1 57 ? 9.556 5.196 11.102 1.00 0.00 57 ALA A CA 6
ATOM 6372 C C . ALA A 1 57 ? 9.990 4.078 10.163 1.00 0.00 57 ALA A C 6
ATOM 6373 O O . ALA A 1 57 ? 9.305 3.059 10.037 1.00 0.00 57 ALA A O 6
ATOM 6380 N N . PRO A 1 58 ? 11.135 4.266 9.492 1.00 0.00 58 PRO A N 6
ATOM 6381 C CA . PRO A 1 58 ? 11.670 3.302 8.535 1.00 0.00 58 PRO A CA 6
ATOM 6382 C C . PRO A 1 58 ? 12.367 2.125 9.215 1.00 0.00 58 PRO A C 6
ATOM 6383 O O . PRO A 1 58 ? 12.113 1.824 10.386 1.00 0.00 58 PRO A O 6
ATOM 6394 N N . ALA A 1 59 ? 13.243 1.460 8.467 1.00 0.00 59 ALA A N 6
ATOM 6395 C CA . ALA A 1 59 ? 13.990 0.321 8.987 1.00 0.00 59 ALA A CA 6
ATOM 6396 C C . ALA A 1 59 ? 14.921 0.752 10.113 1.00 0.00 59 ALA A C 6
ATOM 6397 O O . ALA A 1 59 ? 15.359 1.905 10.154 1.00 0.00 59 ALA A O 6
ATOM 6404 N N . GLN A 1 60 ? 15.227 -0.185 11.006 1.00 0.00 60 GLN A N 6
ATOM 6405 C CA . GLN A 1 60 ? 16.027 0.091 12.191 1.00 0.00 60 GLN A CA 6
ATOM 6406 C C . GLN A 1 60 ? 17.422 0.577 11.808 1.00 0.00 60 GLN A C 6
ATOM 6407 O O . GLN A 1 60 ? 18.162 -0.117 11.108 1.00 0.00 60 GLN A O 6
ATOM 6421 N N . PRO A 1 61 ? 17.791 1.787 12.249 1.00 0.00 61 PRO A N 6
ATOM 6422 C CA . PRO A 1 61 ? 19.115 2.348 12.003 1.00 0.00 61 PRO A CA 6
ATOM 6423 C C . PRO A 1 61 ? 20.168 1.676 12.877 1.00 0.00 61 PRO A C 6
ATOM 6424 O O . PRO A 1 61 ? 20.518 2.171 13.949 1.00 0.00 61 PRO A O 6
ATOM 6435 N N . SER A 1 62 ? 20.635 0.524 12.431 1.00 0.00 62 SER A N 6
ATOM 6436 C CA . SER A 1 62 ? 21.617 -0.249 13.173 1.00 0.00 62 SER A CA 6
ATOM 6437 C C . SER A 1 62 ? 22.615 -0.883 12.207 1.00 0.00 62 SER A C 6
ATOM 6438 O O . SER A 1 62 ? 22.782 -0.406 11.088 1.00 0.00 62 SER A O 6
ATOM 6446 N N . LEU A 1 63 ? 23.264 -1.966 12.623 1.00 0.00 63 LEU A N 6
ATOM 6447 C CA . LEU A 1 63 ? 24.275 -2.615 11.790 1.00 0.00 63 LEU A CA 6
ATOM 6448 C C . LEU A 1 63 ? 23.637 -3.465 10.691 1.00 0.00 63 LEU A C 6
ATOM 6449 O O . LEU A 1 63 ? 24.330 -4.180 9.965 1.00 0.00 63 LEU A O 6
ATOM 6465 N N . GLU A 1 64 ? 22.320 -3.374 10.564 1.00 0.00 64 GLU A N 6
ATOM 6466 C CA . GLU A 1 64 ? 21.591 -4.157 9.580 1.00 0.00 64 GLU A CA 6
ATOM 6467 C C . GLU A 1 64 ? 21.599 -3.457 8.222 1.00 0.00 64 GLU A C 6
ATOM 6468 O O . GLU A 1 64 ? 20.636 -2.789 7.846 1.00 0.00 64 GLU A O 6
ATOM 6480 N N . HIS A 1 65 ? 22.715 -3.573 7.517 1.00 0.00 65 HIS A N 6
ATOM 6481 C CA . HIS A 1 65 ? 22.852 -3.017 6.173 1.00 0.00 65 HIS A CA 6
ATOM 6482 C C . HIS A 1 65 ? 23.730 -3.938 5.338 1.00 0.00 65 HIS A C 6
ATOM 6483 O O . HIS A 1 65 ? 24.284 -4.910 5.855 1.00 0.00 65 HIS A O 6
ATOM 6498 N N . HIS A 1 66 ? 23.865 -3.636 4.057 1.00 0.00 66 HIS A N 6
ATOM 6499 C CA . HIS A 1 66 ? 24.734 -4.409 3.180 1.00 0.00 66 HIS A CA 6
ATOM 6500 C C . HIS A 1 66 ? 25.990 -3.619 2.846 1.00 0.00 66 HIS A C 6
ATOM 6501 O O . HIS A 1 66 ? 25.942 -2.637 2.104 1.00 0.00 66 HIS A O 6
ATOM 6516 N N . HIS A 1 67 ? 27.106 -4.037 3.426 1.00 0.00 67 HIS A N 6
ATOM 6517 C CA . HIS A 1 67 ? 28.393 -3.395 3.195 1.00 0.00 67 HIS A CA 6
ATOM 6518 C C . HIS A 1 67 ? 29.523 -4.377 3.481 1.00 0.00 67 HIS A C 6
ATOM 6519 O O . HIS A 1 67 ? 29.281 -5.575 3.645 1.00 0.00 67 HIS A O 6
ATOM 6534 N N . HIS A 1 68 ? 30.750 -3.875 3.542 1.00 0.00 68 HIS A N 6
ATOM 6535 C CA . HIS A 1 68 ? 31.911 -4.717 3.799 1.00 0.00 68 HIS A CA 6
ATOM 6536 C C . HIS A 1 68 ? 31.954 -5.135 5.262 1.00 0.00 68 HIS A C 6
ATOM 6537 O O . HIS A 1 68 ? 32.091 -4.295 6.157 1.00 0.00 68 HIS A O 6
ATOM 6552 N N . HIS A 1 69 ? 31.828 -6.431 5.500 1.00 0.00 69 HIS A N 6
ATOM 6553 C CA . HIS A 1 69 ? 31.899 -6.965 6.849 1.00 0.00 69 HIS A CA 6
ATOM 6554 C C . HIS A 1 69 ? 33.349 -6.994 7.319 1.00 0.00 69 HIS A C 6
ATOM 6555 O O . HIS A 1 69 ? 34.113 -7.892 6.965 1.00 0.00 69 HIS A O 6
ATOM 6570 N N . HIS A 1 70 ? 33.727 -5.984 8.083 1.00 0.00 70 HIS A N 6
ATOM 6571 C CA . HIS A 1 70 ? 35.075 -5.888 8.613 1.00 0.00 70 HIS A CA 6
ATOM 6572 C C . HIS A 1 70 ? 35.150 -6.589 9.962 1.00 0.00 70 HIS A C 6
ATOM 6573 O O . HIS A 1 70 ? 35.615 -7.742 10.009 1.00 0.00 70 HIS A O 6
ATOM 6589 N N . MET A 1 1 ? -10.277 -11.982 -19.729 1.00 0.00 1 MET A N 7
ATOM 6590 C CA . MET A 1 1 ? -8.808 -11.877 -19.874 1.00 0.00 1 MET A CA 7
ATOM 6591 C C . MET A 1 1 ? -8.384 -10.426 -19.682 1.00 0.00 1 MET A C 7
ATOM 6592 O O . MET A 1 1 ? -9.126 -9.511 -20.048 1.00 0.00 1 MET A O 7
ATOM 6608 N N . GLU A 1 2 ? -7.216 -10.224 -19.074 1.00 0.00 2 GLU A N 7
ATOM 6609 C CA . GLU A 1 2 ? -6.645 -8.891 -18.881 1.00 0.00 2 GLU A CA 7
ATOM 6610 C C . GLU A 1 2 ? -7.441 -8.101 -17.834 1.00 0.00 2 GLU A C 7
ATOM 6611 O O . GLU A 1 2 ? -7.180 -8.238 -16.636 1.00 0.00 2 GLU A O 7
ATOM 6623 N N . SER A 1 3 ? -8.416 -7.305 -18.285 1.00 0.00 3 SER A N 7
ATOM 6624 C CA . SER A 1 3 ? -9.237 -6.478 -17.395 1.00 0.00 3 SER A CA 7
ATOM 6625 C C . SER A 1 3 ? -8.380 -5.726 -16.369 1.00 0.00 3 SER A C 7
ATOM 6626 O O . SER A 1 3 ? -8.699 -5.693 -15.181 1.00 0.00 3 SER A O 7
ATOM 6634 N N . ARG A 1 4 ? -7.306 -5.100 -16.835 1.00 0.00 4 ARG A N 7
ATOM 6635 C CA . ARG A 1 4 ? -6.356 -4.437 -15.946 1.00 0.00 4 ARG A CA 7
ATOM 6636 C C . ARG A 1 4 ? -6.630 -2.938 -15.873 1.00 0.00 4 ARG A C 7
ATOM 6637 O O . ARG A 1 4 ? -5.722 -2.141 -15.629 1.00 0.00 4 ARG A O 7
ATOM 6658 N N . LEU A 1 5 ? -7.891 -2.569 -16.066 1.00 0.00 5 LEU A N 7
ATOM 6659 C CA . LEU A 1 5 ? -8.290 -1.164 -16.066 1.00 0.00 5 LEU A CA 7
ATOM 6660 C C . LEU A 1 5 ? -8.328 -0.594 -14.651 1.00 0.00 5 LEU A C 7
ATOM 6661 O O . LEU A 1 5 ? -7.632 0.377 -14.356 1.00 0.00 5 LEU A O 7
ATOM 6677 N N . LEU A 1 6 ? -9.150 -1.200 -13.787 1.00 0.00 6 LEU A N 7
ATOM 6678 C CA . LEU A 1 6 ? -9.279 -0.768 -12.391 1.00 0.00 6 LEU A CA 7
ATOM 6679 C C . LEU A 1 6 ? -9.703 0.699 -12.315 1.00 0.00 6 LEU A C 7
ATOM 6680 O O . LEU A 1 6 ? -9.217 1.465 -11.482 1.00 0.00 6 LEU A O 7
ATOM 6696 N N . ASP A 1 7 ? -10.648 1.062 -13.173 1.00 0.00 7 ASP A N 7
ATOM 6697 C CA . ASP A 1 7 ? -11.067 2.454 -13.337 1.00 0.00 7 ASP A CA 7
ATOM 6698 C C . ASP A 1 7 ? -11.969 2.915 -12.190 1.00 0.00 7 ASP A C 7
ATOM 6699 O O . ASP A 1 7 ? -12.101 4.112 -11.932 1.00 0.00 7 ASP A O 7
ATOM 6708 N N . ILE A 1 8 ? -12.565 1.962 -11.485 1.00 0.00 8 ILE A N 7
ATOM 6709 C CA . ILE A 1 8 ? -13.545 2.280 -10.449 1.00 0.00 8 ILE A CA 7
ATOM 6710 C C . ILE A 1 8 ? -12.893 2.591 -9.101 1.00 0.00 8 ILE A C 7
ATOM 6711 O O . ILE A 1 8 ? -13.577 2.957 -8.145 1.00 0.00 8 ILE A O 7
ATOM 6727 N N . LEU A 1 9 ? -11.578 2.453 -9.019 1.00 0.00 9 LEU A N 7
ATOM 6728 C CA . LEU A 1 9 ? -10.862 2.730 -7.779 1.00 0.00 9 LEU A CA 7
ATOM 6729 C C . LEU A 1 9 ? -9.847 3.845 -7.984 1.00 0.00 9 LEU A C 7
ATOM 6730 O O . LEU A 1 9 ? -8.888 3.691 -8.739 1.00 0.00 9 LEU A O 7
ATOM 6746 N N . VAL A 1 10 ? -10.066 4.966 -7.308 1.00 0.00 10 VAL A N 7
ATOM 6747 C CA . VAL A 1 10 ? -9.183 6.117 -7.431 1.00 0.00 10 VAL A CA 7
ATOM 6748 C C . VAL A 1 10 ? -8.698 6.603 -6.070 1.00 0.00 10 VAL A C 7
ATOM 6749 O O . VAL A 1 10 ? -9.414 6.521 -5.071 1.00 0.00 10 VAL A O 7
ATOM 6762 N N . CYS A 1 11 ? -7.467 7.087 -6.051 1.00 0.00 11 CYS A N 7
ATOM 6763 C CA . CYS A 1 11 ? -6.863 7.678 -4.865 1.00 0.00 11 CYS A CA 7
ATOM 6764 C C . CYS A 1 11 ? -7.594 8.960 -4.474 1.00 0.00 11 CYS A C 7
ATOM 6765 O O . CYS A 1 11 ? -7.960 9.755 -5.338 1.00 0.00 11 CYS A O 7
ATOM 6773 N N . PRO A 1 12 ? -7.826 9.171 -3.167 1.00 0.00 12 PRO A N 7
ATOM 6774 C CA . PRO A 1 12 ? -8.510 10.370 -2.669 1.00 0.00 12 PRO A CA 7
ATOM 6775 C C . PRO A 1 12 ? -7.700 11.650 -2.890 1.00 0.00 12 PRO A C 7
ATOM 6776 O O . PRO A 1 12 ? -8.264 12.731 -3.070 1.00 0.00 12 PRO A O 7
ATOM 6787 N N . VAL A 1 13 ? -6.380 11.520 -2.892 1.00 0.00 13 VAL A N 7
ATOM 6788 C CA . VAL A 1 13 ? -5.503 12.675 -3.033 1.00 0.00 13 VAL A CA 7
ATOM 6789 C C . VAL A 1 13 ? -5.099 12.892 -4.489 1.00 0.00 13 VAL A C 7
ATOM 6790 O O . VAL A 1 13 ? -5.514 13.865 -5.118 1.00 0.00 13 VAL A O 7
ATOM 6803 N N . CYS A 1 14 ? -4.312 11.969 -5.024 1.00 0.00 14 CYS A N 7
ATOM 6804 C CA . CYS A 1 14 ? -3.746 12.127 -6.360 1.00 0.00 14 CYS A CA 7
ATOM 6805 C C . CYS A 1 14 ? -4.751 11.746 -7.449 1.00 0.00 14 CYS A C 7
ATOM 6806 O O . CYS A 1 14 ? -4.492 11.941 -8.640 1.00 0.00 14 CYS A O 7
ATOM 6814 N N . LYS A 1 15 ? -5.900 11.213 -7.028 1.00 0.00 15 LYS A N 7
ATOM 6815 C CA . LYS A 1 15 ? -6.956 10.770 -7.943 1.00 0.00 15 LYS A CA 7
ATOM 6816 C C . LYS A 1 15 ? -6.426 9.802 -9.000 1.00 0.00 15 LYS A C 7
ATOM 6817 O O . LYS A 1 15 ? -6.934 9.751 -10.118 1.00 0.00 15 LYS A O 7
ATOM 6836 N N . GLY A 1 16 ? -5.412 9.033 -8.633 1.00 0.00 16 GLY A N 7
ATOM 6837 C CA . GLY A 1 16 ? -4.887 8.023 -9.525 1.00 0.00 16 GLY A CA 7
ATOM 6838 C C . GLY A 1 16 ? -5.527 6.679 -9.262 1.00 0.00 16 GLY A C 7
ATOM 6839 O O . GLY A 1 16 ? -6.088 6.469 -8.192 1.00 0.00 16 GLY A O 7
ATOM 6843 N N . ARG A 1 17 ? -5.450 5.775 -10.222 1.00 0.00 17 ARG A N 7
ATOM 6844 C CA . ARG A 1 17 ? -6.086 4.468 -10.086 1.00 0.00 17 ARG A CA 7
ATOM 6845 C C . ARG A 1 17 ? -5.413 3.621 -9.011 1.00 0.00 17 ARG A C 7
ATOM 6846 O O . ARG A 1 17 ? -4.189 3.634 -8.859 1.00 0.00 17 ARG A O 7
ATOM 6867 N N . LEU A 1 18 ? -6.232 2.897 -8.264 1.00 0.00 18 LEU A N 7
ATOM 6868 C CA . LEU A 1 18 ? -5.749 2.008 -7.221 1.00 0.00 18 LEU A CA 7
ATOM 6869 C C . LEU A 1 18 ? -5.670 0.584 -7.750 1.00 0.00 18 LEU A C 7
ATOM 6870 O O . LEU A 1 18 ? -6.551 0.144 -8.493 1.00 0.00 18 LEU A O 7
ATOM 6886 N N . GLU A 1 19 ? -4.628 -0.136 -7.368 1.00 0.00 19 GLU A N 7
ATOM 6887 C CA . GLU A 1 19 ? -4.436 -1.489 -7.847 1.00 0.00 19 GLU A CA 7
ATOM 6888 C C . GLU A 1 19 ? -4.384 -2.475 -6.686 1.00 0.00 19 GLU A C 7
ATOM 6889 O O . GLU A 1 19 ? -3.705 -2.240 -5.685 1.00 0.00 19 GLU A O 7
ATOM 6901 N N . PHE A 1 20 ? -5.113 -3.569 -6.827 1.00 0.00 20 PHE A N 7
ATOM 6902 C CA . PHE A 1 20 ? -5.164 -4.593 -5.795 1.00 0.00 20 PHE A CA 7
ATOM 6903 C C . PHE A 1 20 ? -3.979 -5.536 -5.935 1.00 0.00 20 PHE A C 7
ATOM 6904 O O . PHE A 1 20 ? -3.922 -6.343 -6.863 1.00 0.00 20 PHE A O 7
ATOM 6921 N N . GLN A 1 21 ? -3.027 -5.415 -5.028 1.00 0.00 21 GLN A N 7
ATOM 6922 C CA . GLN A 1 21 ? -1.866 -6.280 -5.031 1.00 0.00 21 GLN A CA 7
ATOM 6923 C C . GLN A 1 21 ? -2.023 -7.374 -3.994 1.00 0.00 21 GLN A C 7
ATOM 6924 O O . GLN A 1 21 ? -2.494 -7.129 -2.881 1.00 0.00 21 GLN A O 7
ATOM 6938 N N . ARG A 1 22 ? -1.639 -8.585 -4.355 1.00 0.00 22 ARG A N 7
ATOM 6939 C CA . ARG A 1 22 ? -1.769 -9.704 -3.452 1.00 0.00 22 ARG A CA 7
ATOM 6940 C C . ARG A 1 22 ? -0.498 -9.871 -2.629 1.00 0.00 22 ARG A C 7
ATOM 6941 O O . ARG A 1 22 ? 0.281 -10.806 -2.827 1.00 0.00 22 ARG A O 7
ATOM 6962 N N . ALA A 1 23 ? -0.267 -8.913 -1.749 1.00 0.00 23 ALA A N 7
ATOM 6963 C CA . ALA A 1 23 ? 0.776 -9.031 -0.747 1.00 0.00 23 ALA A CA 7
ATOM 6964 C C . ALA A 1 23 ? 0.114 -9.401 0.565 1.00 0.00 23 ALA A C 7
ATOM 6965 O O . ALA A 1 23 ? 0.400 -10.439 1.159 1.00 0.00 23 ALA A O 7
ATOM 6972 N N . GLN A 1 24 ? -0.796 -8.545 0.987 1.00 0.00 24 GLN A N 7
ATOM 6973 C CA . GLN A 1 24 ? -1.708 -8.858 2.064 1.00 0.00 24 GLN A CA 7
ATOM 6974 C C . GLN A 1 24 ? -3.117 -8.845 1.491 1.00 0.00 24 GLN A C 7
ATOM 6975 O O . GLN A 1 24 ? -3.826 -9.852 1.552 1.00 0.00 24 GLN A O 7
ATOM 6989 N N . ALA A 1 25 ? -3.463 -7.709 0.879 1.00 0.00 25 ALA A N 7
ATOM 6990 C CA . ALA A 1 25 ? -4.781 -7.460 0.282 1.00 0.00 25 ALA A CA 7
ATOM 6991 C C . ALA A 1 25 ? -4.983 -5.958 0.104 1.00 0.00 25 ALA A C 7
ATOM 6992 O O . ALA A 1 25 ? -6.092 -5.451 0.262 1.00 0.00 25 ALA A O 7
ATOM 6999 N N . GLU A 1 26 ? -3.921 -5.244 -0.234 1.00 0.00 26 GLU A N 7
ATOM 7000 C CA . GLU A 1 26 ? -3.957 -3.789 -0.218 1.00 0.00 26 GLU A CA 7
ATOM 7001 C C . GLU A 1 26 ? -4.053 -3.186 -1.613 1.00 0.00 26 GLU A C 7
ATOM 7002 O O . GLU A 1 26 ? -3.495 -3.710 -2.583 1.00 0.00 26 GLU A O 7
ATOM 7014 N N . LEU A 1 27 ? -4.787 -2.080 -1.698 1.00 0.00 27 LEU A N 7
ATOM 7015 C CA . LEU A 1 27 ? -4.845 -1.280 -2.906 1.00 0.00 27 LEU A CA 7
ATOM 7016 C C . LEU A 1 27 ? -3.677 -0.307 -2.911 1.00 0.00 27 LEU A C 7
ATOM 7017 O O . LEU A 1 27 ? -3.687 0.697 -2.193 1.00 0.00 27 LEU A O 7
ATOM 7033 N N . VAL A 1 28 ? -2.670 -0.610 -3.705 1.00 0.00 28 VAL A N 7
ATOM 7034 C CA . VAL A 1 28 ? -1.445 0.168 -3.708 1.00 0.00 28 VAL A CA 7
ATOM 7035 C C . VAL A 1 28 ? -1.587 1.428 -4.554 1.00 0.00 28 VAL A C 7
ATOM 7036 O O . VAL A 1 28 ? -2.033 1.381 -5.701 1.00 0.00 28 VAL A O 7
ATOM 7049 N N . CYS A 1 29 ? -1.220 2.551 -3.959 1.00 0.00 29 CYS A N 7
ATOM 7050 C CA . CYS A 1 29 ? -1.216 3.830 -4.641 1.00 0.00 29 CYS A CA 7
ATOM 7051 C C . CYS A 1 29 ? 0.201 4.139 -5.109 1.00 0.00 29 CYS A C 7
ATOM 7052 O O . CYS A 1 29 ? 1.054 4.512 -4.308 1.00 0.00 29 CYS A O 7
ATOM 7060 N N . ASN A 1 30 ? 0.452 3.965 -6.398 1.00 0.00 30 ASN A N 7
ATOM 7061 C CA . ASN A 1 30 ? 1.800 4.121 -6.943 1.00 0.00 30 ASN A CA 7
ATOM 7062 C C . ASN A 1 30 ? 2.320 5.542 -6.759 1.00 0.00 30 ASN A C 7
ATOM 7063 O O . ASN A 1 30 ? 3.517 5.748 -6.569 1.00 0.00 30 ASN A O 7
ATOM 7074 N N . ALA A 1 31 ? 1.424 6.520 -6.805 1.00 0.00 31 ALA A N 7
ATOM 7075 C CA . ALA A 1 31 ? 1.824 7.918 -6.683 1.00 0.00 31 ALA A CA 7
ATOM 7076 C C . ALA A 1 31 ? 2.116 8.293 -5.232 1.00 0.00 31 ALA A C 7
ATOM 7077 O O . ALA A 1 31 ? 3.153 8.884 -4.925 1.00 0.00 31 ALA A O 7
ATOM 7084 N N . ASP A 1 32 ? 1.197 7.936 -4.347 1.00 0.00 32 ASP A N 7
ATOM 7085 C CA . ASP A 1 32 ? 1.294 8.295 -2.934 1.00 0.00 32 ASP A CA 7
ATOM 7086 C C . ASP A 1 32 ? 2.268 7.383 -2.196 1.00 0.00 32 ASP A C 7
ATOM 7087 O O . ASP A 1 32 ? 2.717 7.703 -1.096 1.00 0.00 32 ASP A O 7
ATOM 7096 N N . ARG A 1 33 ? 2.588 6.251 -2.818 1.00 0.00 33 ARG A N 7
ATOM 7097 C CA . ARG A 1 33 ? 3.387 5.201 -2.190 1.00 0.00 33 ARG A CA 7
ATOM 7098 C C . ARG A 1 33 ? 2.708 4.715 -0.914 1.00 0.00 33 ARG A C 7
ATOM 7099 O O . ARG A 1 33 ? 3.348 4.480 0.112 1.00 0.00 33 ARG A O 7
ATOM 7120 N N . LEU A 1 34 ? 1.396 4.558 -1.004 1.00 0.00 34 LEU A N 7
ATOM 7121 C CA . LEU A 1 34 ? 0.594 4.050 0.096 1.00 0.00 34 LEU A CA 7
ATOM 7122 C C . LEU A 1 34 ? -0.164 2.809 -0.353 1.00 0.00 34 LEU A C 7
ATOM 7123 O O . LEU A 1 34 ? -0.096 2.423 -1.520 1.00 0.00 34 LEU A O 7
ATOM 7139 N N . ALA A 1 35 ? -0.882 2.190 0.566 1.00 0.00 35 ALA A N 7
ATOM 7140 C CA . ALA A 1 35 ? -1.643 0.991 0.261 1.00 0.00 35 ALA A CA 7
ATOM 7141 C C . ALA A 1 35 ? -2.823 0.834 1.214 1.00 0.00 35 ALA A C 7
ATOM 7142 O O . ALA A 1 35 ? -2.648 0.827 2.433 1.00 0.00 35 ALA A O 7
ATOM 7149 N N . PHE A 1 36 ? -4.017 0.713 0.655 1.00 0.00 36 PHE A N 7
ATOM 7150 C CA . PHE A 1 36 ? -5.230 0.537 1.451 1.00 0.00 36 PHE A CA 7
ATOM 7151 C C . PHE A 1 36 ? -5.586 -0.945 1.557 1.00 0.00 36 PHE A C 7
ATOM 7152 O O . PHE A 1 36 ? -6.092 -1.532 0.604 1.00 0.00 36 PHE A O 7
ATOM 7169 N N . PRO A 1 37 ? -5.314 -1.570 2.711 1.00 0.00 37 PRO A N 7
ATOM 7170 C CA . PRO A 1 37 ? -5.509 -3.006 2.907 1.00 0.00 37 PRO A CA 7
ATOM 7171 C C . PRO A 1 37 ? -6.977 -3.375 3.114 1.00 0.00 37 PRO A C 7
ATOM 7172 O O . PRO A 1 37 ? -7.695 -2.722 3.870 1.00 0.00 37 PRO A O 7
ATOM 7183 N N . VAL A 1 38 ? -7.420 -4.415 2.429 1.00 0.00 38 VAL A N 7
ATOM 7184 C CA . VAL A 1 38 ? -8.773 -4.917 2.599 1.00 0.00 38 VAL A CA 7
ATOM 7185 C C . VAL A 1 38 ? -8.826 -5.908 3.753 1.00 0.00 38 VAL A C 7
ATOM 7186 O O . VAL A 1 38 ? -8.153 -6.941 3.733 1.00 0.00 38 VAL A O 7
ATOM 7199 N N . ARG A 1 39 ? -9.613 -5.574 4.763 1.00 0.00 39 ARG A N 7
ATOM 7200 C CA . ARG A 1 39 ? -9.789 -6.427 5.926 1.00 0.00 39 ARG A CA 7
ATOM 7201 C C . ARG A 1 39 ? -11.119 -7.172 5.835 1.00 0.00 39 ARG A C 7
ATOM 7202 O O . ARG A 1 39 ? -12.156 -6.662 6.261 1.00 0.00 39 ARG A O 7
ATOM 7223 N N . ASP A 1 40 ? -11.070 -8.360 5.231 1.00 0.00 40 ASP A N 7
ATOM 7224 C CA . ASP A 1 40 ? -12.237 -9.235 5.065 1.00 0.00 40 ASP A CA 7
ATOM 7225 C C . ASP A 1 40 ? -13.463 -8.464 4.578 1.00 0.00 40 ASP A C 7
ATOM 7226 O O . ASP A 1 40 ? -14.421 -8.245 5.321 1.00 0.00 40 ASP A O 7
ATOM 7235 N N . GLY A 1 41 ? -13.406 -8.018 3.332 1.00 0.00 41 GLY A N 7
ATOM 7236 C CA . GLY A 1 41 ? -14.529 -7.319 2.742 1.00 0.00 41 GLY A CA 7
ATOM 7237 C C . GLY A 1 41 ? -14.488 -5.820 2.967 1.00 0.00 41 GLY A C 7
ATOM 7238 O O . GLY A 1 41 ? -15.045 -5.057 2.177 1.00 0.00 41 GLY A O 7
ATOM 7242 N N . VAL A 1 42 ? -13.839 -5.389 4.044 1.00 0.00 42 VAL A N 7
ATOM 7243 C CA . VAL A 1 42 ? -13.769 -3.967 4.372 1.00 0.00 42 VAL A CA 7
ATOM 7244 C C . VAL A 1 42 ? -12.409 -3.374 4.000 1.00 0.00 42 VAL A C 7
ATOM 7245 O O . VAL A 1 42 ? -11.415 -3.612 4.683 1.00 0.00 42 VAL A O 7
ATOM 7258 N N . PRO A 1 43 ? -12.345 -2.603 2.902 1.00 0.00 43 PRO A N 7
ATOM 7259 C CA . PRO A 1 43 ? -11.123 -1.902 2.497 1.00 0.00 43 PRO A CA 7
ATOM 7260 C C . PRO A 1 43 ? -10.814 -0.749 3.443 1.00 0.00 43 PRO A C 7
ATOM 7261 O O . PRO A 1 43 ? -11.597 0.199 3.560 1.00 0.00 43 PRO A O 7
ATOM 7272 N N . ILE A 1 44 ? -9.684 -0.838 4.131 1.00 0.00 44 ILE A N 7
ATOM 7273 C CA . ILE A 1 44 ? -9.306 0.177 5.093 1.00 0.00 44 ILE A CA 7
ATOM 7274 C C . ILE A 1 44 ? -8.803 1.426 4.381 1.00 0.00 44 ILE A C 7
ATOM 7275 O O . ILE A 1 44 ? -7.617 1.556 4.084 1.00 0.00 44 ILE A O 7
ATOM 7291 N N . MET A 1 45 ? -9.730 2.327 4.085 1.00 0.00 45 MET A N 7
ATOM 7292 C CA . MET A 1 45 ? -9.408 3.592 3.441 1.00 0.00 45 MET A CA 7
ATOM 7293 C C . MET A 1 45 ? -9.043 4.643 4.485 1.00 0.00 45 MET A C 7
ATOM 7294 O O . MET A 1 45 ? -9.098 5.842 4.221 1.00 0.00 45 MET A O 7
ATOM 7308 N N . LEU A 1 46 ? -8.674 4.179 5.672 1.00 0.00 46 LEU A N 7
ATOM 7309 C CA . LEU A 1 46 ? -8.272 5.065 6.753 1.00 0.00 46 LEU A CA 7
ATOM 7310 C C . LEU A 1 46 ? -6.815 5.471 6.572 1.00 0.00 46 LEU A C 7
ATOM 7311 O O . LEU A 1 46 ? -5.918 4.630 6.578 1.00 0.00 46 LEU A O 7
ATOM 7327 N N . GLU A 1 47 ? -6.592 6.767 6.426 1.00 0.00 47 GLU A N 7
ATOM 7328 C CA . GLU A 1 47 ? -5.284 7.296 6.052 1.00 0.00 47 GLU A CA 7
ATOM 7329 C C . GLU A 1 47 ? -4.223 7.019 7.122 1.00 0.00 47 GLU A C 7
ATOM 7330 O O . GLU A 1 47 ? -3.032 6.925 6.821 1.00 0.00 47 GLU A O 7
ATOM 7342 N N . ALA A 1 48 ? -4.652 6.878 8.370 1.00 0.00 48 ALA A N 7
ATOM 7343 C CA . ALA A 1 48 ? -3.719 6.664 9.467 1.00 0.00 48 ALA A CA 7
ATOM 7344 C C . ALA A 1 48 ? -3.561 5.181 9.794 1.00 0.00 48 ALA A C 7
ATOM 7345 O O . ALA A 1 48 ? -2.818 4.820 10.707 1.00 0.00 48 ALA A O 7
ATOM 7352 N N . GLU A 1 49 ? -4.260 4.326 9.053 1.00 0.00 49 GLU A N 7
ATOM 7353 C CA . GLU A 1 49 ? -4.127 2.882 9.231 1.00 0.00 49 GLU A CA 7
ATOM 7354 C C . GLU A 1 49 ? -3.772 2.207 7.912 1.00 0.00 49 GLU A C 7
ATOM 7355 O O . GLU A 1 49 ? -3.722 0.980 7.820 1.00 0.00 49 GLU A O 7
ATOM 7367 N N . ALA A 1 50 ? -3.519 3.016 6.897 1.00 0.00 50 ALA A N 7
ATOM 7368 C CA . ALA A 1 50 ? -3.126 2.499 5.598 1.00 0.00 50 ALA A CA 7
ATOM 7369 C C . ALA A 1 50 ? -1.651 2.111 5.607 1.00 0.00 50 ALA A C 7
ATOM 7370 O O . ALA A 1 50 ? -0.833 2.774 6.246 1.00 0.00 50 ALA A O 7
ATOM 7377 N N . ARG A 1 51 ? -1.317 1.036 4.904 1.00 0.00 51 ARG A N 7
ATOM 7378 C CA . ARG A 1 51 ? 0.062 0.584 4.812 1.00 0.00 51 ARG A CA 7
ATOM 7379 C C . ARG A 1 51 ? 0.866 1.566 3.973 1.00 0.00 51 ARG A C 7
ATOM 7380 O O . ARG A 1 51 ? 0.435 1.966 2.897 1.00 0.00 51 ARG A O 7
ATOM 7401 N N . SER A 1 52 ? 2.008 1.984 4.474 1.00 0.00 52 SER A N 7
ATOM 7402 C CA . SER A 1 52 ? 2.843 2.897 3.737 1.00 0.00 52 SER A CA 7
ATOM 7403 C C . SER A 1 52 ? 4.013 2.190 3.100 1.00 0.00 52 SER A C 7
ATOM 7404 O O . SER A 1 52 ? 4.606 1.276 3.671 1.00 0.00 52 SER A O 7
ATOM 7412 N N . LEU A 1 53 ? 4.328 2.640 1.911 1.00 0.00 53 LEU A N 7
ATOM 7413 C CA . LEU A 1 53 ? 5.468 2.140 1.166 1.00 0.00 53 LEU A CA 7
ATOM 7414 C C . LEU A 1 53 ? 6.521 3.233 1.095 1.00 0.00 53 LEU A C 7
ATOM 7415 O O . LEU A 1 53 ? 7.656 3.005 0.688 1.00 0.00 53 LEU A O 7
ATOM 7431 N N . ASP A 1 54 ? 6.119 4.428 1.510 1.00 0.00 54 ASP A N 7
ATOM 7432 C CA . ASP A 1 54 ? 7.024 5.564 1.605 1.00 0.00 54 ASP A CA 7
ATOM 7433 C C . ASP A 1 54 ? 7.870 5.413 2.859 1.00 0.00 54 ASP A C 7
ATOM 7434 O O . ASP A 1 54 ? 9.010 5.868 2.924 1.00 0.00 54 ASP A O 7
ATOM 7443 N N . ALA A 1 55 ? 7.301 4.742 3.850 1.00 0.00 55 ALA A N 7
ATOM 7444 C CA . ALA A 1 55 ? 7.999 4.472 5.096 1.00 0.00 55 ALA A CA 7
ATOM 7445 C C . ALA A 1 55 ? 8.593 3.070 5.109 1.00 0.00 55 ALA A C 7
ATOM 7446 O O . ALA A 1 55 ? 9.390 2.734 5.985 1.00 0.00 55 ALA A O 7
ATOM 7453 N N . GLU A 1 56 ? 8.199 2.251 4.144 1.00 0.00 56 GLU A N 7
ATOM 7454 C CA . GLU A 1 56 ? 8.670 0.871 4.089 1.00 0.00 56 GLU A CA 7
ATOM 7455 C C . GLU A 1 56 ? 9.965 0.795 3.277 1.00 0.00 56 GLU A C 7
ATOM 7456 O O . GLU A 1 56 ? 10.633 1.816 3.085 1.00 0.00 56 GLU A O 7
ATOM 7468 N N . ALA A 1 57 ? 10.302 -0.412 2.807 1.00 0.00 57 ALA A N 7
ATOM 7469 C CA . ALA A 1 57 ? 11.570 -0.687 2.127 1.00 0.00 57 ALA A CA 7
ATOM 7470 C C . ALA A 1 57 ? 12.731 -0.641 3.122 1.00 0.00 57 ALA A C 7
ATOM 7471 O O . ALA A 1 57 ? 12.566 -0.153 4.242 1.00 0.00 57 ALA A O 7
ATOM 7478 N N . PRO A 1 58 ? 13.908 -1.187 2.757 1.00 0.00 58 PRO A N 7
ATOM 7479 C CA . PRO A 1 58 ? 15.073 -1.200 3.648 1.00 0.00 58 PRO A CA 7
ATOM 7480 C C . PRO A 1 58 ? 15.502 0.201 4.080 1.00 0.00 58 PRO A C 7
ATOM 7481 O O . PRO A 1 58 ? 16.222 0.898 3.360 1.00 0.00 58 PRO A O 7
ATOM 7492 N N . ALA A 1 59 ? 15.037 0.615 5.251 1.00 0.00 59 ALA A N 7
ATOM 7493 C CA . ALA A 1 59 ? 15.395 1.910 5.805 1.00 0.00 59 ALA A CA 7
ATOM 7494 C C . ALA A 1 59 ? 16.799 1.857 6.383 1.00 0.00 59 ALA A C 7
ATOM 7495 O O . ALA A 1 59 ? 17.255 0.796 6.813 1.00 0.00 59 ALA A O 7
ATOM 7502 N N . GLN A 1 60 ? 17.484 2.994 6.382 1.00 0.00 60 GLN A N 7
ATOM 7503 C CA . GLN A 1 60 ? 18.858 3.060 6.860 1.00 0.00 60 GLN A CA 7
ATOM 7504 C C . GLN A 1 60 ? 18.879 3.326 8.363 1.00 0.00 60 GLN A C 7
ATOM 7505 O O . GLN A 1 60 ? 18.475 4.398 8.816 1.00 0.00 60 GLN A O 7
ATOM 7519 N N . PRO A 1 61 ? 19.322 2.346 9.158 1.00 0.00 61 PRO A N 7
ATOM 7520 C CA . PRO A 1 61 ? 19.365 2.464 10.610 1.00 0.00 61 PRO A CA 7
ATOM 7521 C C . PRO A 1 61 ? 20.580 3.253 11.084 1.00 0.00 61 PRO A C 7
ATOM 7522 O O . PRO A 1 61 ? 21.713 2.958 10.693 1.00 0.00 61 PRO A O 7
ATOM 7533 N N . SER A 1 62 ? 20.340 4.255 11.919 1.00 0.00 62 SER A N 7
ATOM 7534 C CA . SER A 1 62 ? 21.412 5.068 12.470 1.00 0.00 62 SER A CA 7
ATOM 7535 C C . SER A 1 62 ? 22.369 4.200 13.289 1.00 0.00 62 SER A C 7
ATOM 7536 O O . SER A 1 62 ? 21.943 3.480 14.195 1.00 0.00 62 SER A O 7
ATOM 7544 N N . LEU A 1 63 ? 23.654 4.257 12.956 1.00 0.00 63 LEU A N 7
ATOM 7545 C CA . LEU A 1 63 ? 24.650 3.438 13.629 1.00 0.00 63 LEU A CA 7
ATOM 7546 C C . LEU A 1 63 ? 24.942 3.996 15.020 1.00 0.00 63 LEU A C 7
ATOM 7547 O O . LEU A 1 63 ? 25.756 4.905 15.188 1.00 0.00 63 LEU A O 7
ATOM 7563 N N . GLU A 1 64 ? 24.229 3.471 16.001 1.00 0.00 64 GLU A N 7
ATOM 7564 C CA . GLU A 1 64 ? 24.447 3.823 17.391 1.00 0.00 64 GLU A CA 7
ATOM 7565 C C . GLU A 1 64 ? 25.546 2.921 17.950 1.00 0.00 64 GLU A C 7
ATOM 7566 O O . GLU A 1 64 ? 25.887 1.909 17.334 1.00 0.00 64 GLU A O 7
ATOM 7578 N N . HIS A 1 65 ? 26.100 3.279 19.098 1.00 0.00 65 HIS A N 7
ATOM 7579 C CA . HIS A 1 65 ? 27.123 2.460 19.736 1.00 0.00 65 HIS A CA 7
ATOM 7580 C C . HIS A 1 65 ? 26.465 1.209 20.304 1.00 0.00 65 HIS A C 7
ATOM 7581 O O . HIS A 1 65 ? 26.073 1.170 21.469 1.00 0.00 65 HIS A O 7
ATOM 7596 N N . HIS A 1 66 ? 26.309 0.204 19.459 1.00 0.00 66 HIS A N 7
ATOM 7597 C CA . HIS A 1 66 ? 25.549 -0.982 19.812 1.00 0.00 66 HIS A CA 7
ATOM 7598 C C . HIS A 1 66 ? 26.324 -2.253 19.512 1.00 0.00 66 HIS A C 7
ATOM 7599 O O . HIS A 1 66 ? 27.395 -2.219 18.911 1.00 0.00 66 HIS A O 7
ATOM 7614 N N . HIS A 1 67 ? 25.755 -3.370 19.933 1.00 0.00 67 HIS A N 7
ATOM 7615 C CA . HIS A 1 67 ? 26.320 -4.681 19.670 1.00 0.00 67 HIS A CA 7
ATOM 7616 C C . HIS A 1 67 ? 26.005 -5.065 18.226 1.00 0.00 67 HIS A C 7
ATOM 7617 O O . HIS A 1 67 ? 24.845 -5.016 17.810 1.00 0.00 67 HIS A O 7
ATOM 7632 N N . HIS A 1 68 ? 27.034 -5.428 17.463 1.00 0.00 68 HIS A N 7
ATOM 7633 C CA . HIS A 1 68 ? 26.872 -5.689 16.031 1.00 0.00 68 HIS A CA 7
ATOM 7634 C C . HIS A 1 68 ? 26.049 -6.949 15.768 1.00 0.00 68 HIS A C 7
ATOM 7635 O O . HIS A 1 68 ? 25.452 -7.094 14.703 1.00 0.00 68 HIS A O 7
ATOM 7650 N N . HIS A 1 69 ? 26.024 -7.862 16.728 1.00 0.00 69 HIS A N 7
ATOM 7651 C CA . HIS A 1 69 ? 25.168 -9.040 16.627 1.00 0.00 69 HIS A CA 7
ATOM 7652 C C . HIS A 1 69 ? 24.452 -9.273 17.948 1.00 0.00 69 HIS A C 7
ATOM 7653 O O . HIS A 1 69 ? 24.633 -8.510 18.891 1.00 0.00 69 HIS A O 7
ATOM 7668 N N . HIS A 1 70 ? 23.639 -10.315 18.016 1.00 0.00 70 HIS A N 7
ATOM 7669 C CA . HIS A 1 70 ? 22.936 -10.639 19.248 1.00 0.00 70 HIS A CA 7
ATOM 7670 C C . HIS A 1 70 ? 23.759 -11.620 20.071 1.00 0.00 70 HIS A C 7
ATOM 7671 O O . HIS A 1 70 ? 24.446 -11.176 21.011 1.00 0.00 70 HIS A O 7
ATOM 7687 N N . MET A 1 1 ? -21.281 -3.497 -12.249 1.00 0.00 1 MET A N 8
ATOM 7688 C CA . MET A 1 1 ? -20.002 -2.799 -11.975 1.00 0.00 1 MET A CA 8
ATOM 7689 C C . MET A 1 1 ? -19.122 -3.627 -11.041 1.00 0.00 1 MET A C 8
ATOM 7690 O O . MET A 1 1 ? -18.263 -3.083 -10.346 1.00 0.00 1 MET A O 8
ATOM 7706 N N . GLU A 1 2 ? -19.319 -4.944 -11.029 1.00 0.00 2 GLU A N 8
ATOM 7707 C CA . GLU A 1 2 ? -18.512 -5.818 -10.192 1.00 0.00 2 GLU A CA 8
ATOM 7708 C C . GLU A 1 2 ? -17.566 -6.634 -11.063 1.00 0.00 2 GLU A C 8
ATOM 7709 O O . GLU A 1 2 ? -17.987 -7.556 -11.764 1.00 0.00 2 GLU A O 8
ATOM 7721 N N . SER A 1 3 ? -16.296 -6.260 -11.039 1.00 0.00 3 SER A N 8
ATOM 7722 C CA . SER A 1 3 ? -15.284 -6.910 -11.854 1.00 0.00 3 SER A CA 8
ATOM 7723 C C . SER A 1 3 ? -14.939 -8.289 -11.305 1.00 0.00 3 SER A C 8
ATOM 7724 O O . SER A 1 3 ? -15.149 -8.580 -10.126 1.00 0.00 3 SER A O 8
ATOM 7732 N N . ARG A 1 4 ? -14.417 -9.132 -12.180 1.00 0.00 4 ARG A N 8
ATOM 7733 C CA . ARG A 1 4 ? -13.946 -10.452 -11.797 1.00 0.00 4 ARG A CA 8
ATOM 7734 C C . ARG A 1 4 ? -12.427 -10.504 -11.901 1.00 0.00 4 ARG A C 8
ATOM 7735 O O . ARG A 1 4 ? -11.822 -11.576 -11.914 1.00 0.00 4 ARG A O 8
ATOM 7756 N N . LEU A 1 5 ? -11.822 -9.325 -11.981 1.00 0.00 5 LEU A N 8
ATOM 7757 C CA . LEU A 1 5 ? -10.375 -9.206 -12.104 1.00 0.00 5 LEU A CA 8
ATOM 7758 C C . LEU A 1 5 ? -9.796 -8.421 -10.927 1.00 0.00 5 LEU A C 8
ATOM 7759 O O . LEU A 1 5 ? -8.919 -8.911 -10.218 1.00 0.00 5 LEU A O 8
ATOM 7775 N N . LEU A 1 6 ? -10.292 -7.194 -10.741 1.00 0.00 6 LEU A N 8
ATOM 7776 C CA . LEU A 1 6 ? -9.845 -6.313 -9.648 1.00 0.00 6 LEU A CA 8
ATOM 7777 C C . LEU A 1 6 ? -8.361 -5.963 -9.761 1.00 0.00 6 LEU A C 8
ATOM 7778 O O . LEU A 1 6 ? -7.764 -5.440 -8.824 1.00 0.00 6 LEU A O 8
ATOM 7794 N N . ASP A 1 7 ? -7.777 -6.228 -10.921 1.00 0.00 7 ASP A N 8
ATOM 7795 C CA . ASP A 1 7 ? -6.372 -5.906 -11.166 1.00 0.00 7 ASP A CA 8
ATOM 7796 C C . ASP A 1 7 ? -6.241 -4.446 -11.598 1.00 0.00 7 ASP A C 8
ATOM 7797 O O . ASP A 1 7 ? -5.146 -3.918 -11.770 1.00 0.00 7 ASP A O 8
ATOM 7806 N N . ILE A 1 8 ? -7.384 -3.794 -11.731 1.00 0.00 8 ILE A N 8
ATOM 7807 C CA . ILE A 1 8 ? -7.450 -2.418 -12.207 1.00 0.00 8 ILE A CA 8
ATOM 7808 C C . ILE A 1 8 ? -7.312 -1.419 -11.062 1.00 0.00 8 ILE A C 8
ATOM 7809 O O . ILE A 1 8 ? -7.592 -0.229 -11.228 1.00 0.00 8 ILE A O 8
ATOM 7825 N N . LEU A 1 9 ? -6.871 -1.902 -9.906 1.00 0.00 9 LEU A N 8
ATOM 7826 C CA . LEU A 1 9 ? -6.712 -1.050 -8.734 1.00 0.00 9 LEU A CA 8
ATOM 7827 C C . LEU A 1 9 ? -5.489 -0.150 -8.885 1.00 0.00 9 LEU A C 8
ATOM 7828 O O . LEU A 1 9 ? -4.355 -0.565 -8.635 1.00 0.00 9 LEU A O 8
ATOM 7844 N N . VAL A 1 10 ? -5.724 1.077 -9.322 1.00 0.00 10 VAL A N 8
ATOM 7845 C CA . VAL A 1 10 ? -4.650 2.034 -9.537 1.00 0.00 10 VAL A CA 8
ATOM 7846 C C . VAL A 1 10 ? -4.508 2.982 -8.353 1.00 0.00 10 VAL A C 8
ATOM 7847 O O . VAL A 1 10 ? -5.453 3.189 -7.594 1.00 0.00 10 VAL A O 8
ATOM 7860 N N . CYS A 1 11 ? -3.314 3.535 -8.190 1.00 0.00 11 CYS A N 8
ATOM 7861 C CA . CYS A 1 11 ? -3.063 4.527 -7.159 1.00 0.00 11 CYS A CA 8
ATOM 7862 C C . CYS A 1 11 ? -3.893 5.778 -7.424 1.00 0.00 11 CYS A C 8
ATOM 7863 O O . CYS A 1 11 ? -3.854 6.328 -8.524 1.00 0.00 11 CYS A O 8
ATOM 7871 N N . PRO A 1 12 ? -4.663 6.241 -6.427 1.00 0.00 12 PRO A N 8
ATOM 7872 C CA . PRO A 1 12 ? -5.504 7.431 -6.573 1.00 0.00 12 PRO A CA 8
ATOM 7873 C C . PRO A 1 12 ? -4.685 8.683 -6.873 1.00 0.00 12 PRO A C 8
ATOM 7874 O O . PRO A 1 12 ? -5.195 9.645 -7.438 1.00 0.00 12 PRO A O 8
ATOM 7885 N N . VAL A 1 13 ? -3.409 8.656 -6.505 1.00 0.00 13 VAL A N 8
ATOM 7886 C CA . VAL A 1 13 ? -2.537 9.800 -6.707 1.00 0.00 13 VAL A CA 8
ATOM 7887 C C . VAL A 1 13 ? -1.892 9.767 -8.094 1.00 0.00 13 VAL A C 8
ATOM 7888 O O . VAL A 1 13 ? -2.257 10.547 -8.971 1.00 0.00 13 VAL A O 8
ATOM 7901 N N . CYS A 1 14 ? -0.951 8.852 -8.300 1.00 0.00 14 CYS A N 8
ATOM 7902 C CA . CYS A 1 14 ? -0.167 8.837 -9.535 1.00 0.00 14 CYS A CA 8
ATOM 7903 C C . CYS A 1 14 ? -0.735 7.872 -10.578 1.00 0.00 14 CYS A C 8
ATOM 7904 O O . CYS A 1 14 ? -0.187 7.750 -11.674 1.00 0.00 14 CYS A O 8
ATOM 7912 N N . LYS A 1 15 ? -1.828 7.195 -10.229 1.00 0.00 15 LYS A N 8
ATOM 7913 C CA . LYS A 1 15 ? -2.507 6.254 -11.131 1.00 0.00 15 LYS A CA 8
ATOM 7914 C C . LYS A 1 15 ? -1.607 5.082 -11.542 1.00 0.00 15 LYS A C 8
ATOM 7915 O O . LYS A 1 15 ? -1.946 4.323 -12.446 1.00 0.00 15 LYS A O 8
ATOM 7934 N N . GLY A 1 16 ? -0.492 4.907 -10.844 1.00 0.00 16 GLY A N 8
ATOM 7935 C CA . GLY A 1 16 ? 0.481 3.896 -11.228 1.00 0.00 16 GLY A CA 8
ATOM 7936 C C . GLY A 1 16 ? 0.229 2.546 -10.596 1.00 0.00 16 GLY A C 8
ATOM 7937 O O . GLY A 1 16 ? 1.170 1.809 -10.297 1.00 0.00 16 GLY A O 8
ATOM 7941 N N . ARG A 1 17 ? -1.046 2.237 -10.405 1.00 0.00 17 ARG A N 8
ATOM 7942 C CA . ARG A 1 17 ? -1.487 0.976 -9.795 1.00 0.00 17 ARG A CA 8
ATOM 7943 C C . ARG A 1 17 ? -1.098 0.912 -8.310 1.00 0.00 17 ARG A C 8
ATOM 7944 O O . ARG A 1 17 ? -0.245 1.668 -7.844 1.00 0.00 17 ARG A O 8
ATOM 7965 N N . LEU A 1 18 ? -1.761 0.040 -7.564 1.00 0.00 18 LEU A N 8
ATOM 7966 C CA . LEU A 1 18 ? -1.421 -0.189 -6.168 1.00 0.00 18 LEU A CA 8
ATOM 7967 C C . LEU A 1 18 ? -0.971 -1.629 -5.969 1.00 0.00 18 LEU A C 8
ATOM 7968 O O . LEU A 1 18 ? -1.185 -2.480 -6.837 1.00 0.00 18 LEU A O 8
ATOM 7984 N N . GLU A 1 19 ? -0.343 -1.902 -4.837 1.00 0.00 19 GLU A N 8
ATOM 7985 C CA . GLU A 1 19 ? 0.143 -3.237 -4.547 1.00 0.00 19 GLU A CA 8
ATOM 7986 C C . GLU A 1 19 ? -0.642 -3.863 -3.410 1.00 0.00 19 GLU A C 8
ATOM 7987 O O . GLU A 1 19 ? -0.761 -3.276 -2.335 1.00 0.00 19 GLU A O 8
ATOM 7999 N N . PHE A 1 20 ? -1.170 -5.054 -3.651 1.00 0.00 20 PHE A N 8
ATOM 8000 C CA . PHE A 1 20 ? -1.874 -5.795 -2.622 1.00 0.00 20 PHE A CA 8
ATOM 8001 C C . PHE A 1 20 ? -0.869 -6.473 -1.701 1.00 0.00 20 PHE A C 8
ATOM 8002 O O . PHE A 1 20 ? -0.299 -7.515 -2.038 1.00 0.00 20 PHE A O 8
ATOM 8019 N N . GLN A 1 21 ? -0.627 -5.858 -0.560 1.00 0.00 21 GLN A N 8
ATOM 8020 C CA . GLN A 1 21 ? 0.309 -6.387 0.408 1.00 0.00 21 GLN A CA 8
ATOM 8021 C C . GLN A 1 21 ? -0.439 -7.004 1.577 1.00 0.00 21 GLN A C 8
ATOM 8022 O O . GLN A 1 21 ? -1.605 -6.686 1.815 1.00 0.00 21 GLN A O 8
ATOM 8036 N N . ARG A 1 22 ? 0.222 -7.892 2.303 1.00 0.00 22 ARG A N 8
ATOM 8037 C CA . ARG A 1 22 ? -0.458 -8.647 3.337 1.00 0.00 22 ARG A CA 8
ATOM 8038 C C . ARG A 1 22 ? 0.211 -8.472 4.697 1.00 0.00 22 ARG A C 8
ATOM 8039 O O . ARG A 1 22 ? 0.951 -9.342 5.158 1.00 0.00 22 ARG A O 8
ATOM 8060 N N . ALA A 1 23 ? -0.022 -7.324 5.310 1.00 0.00 23 ALA A N 8
ATOM 8061 C CA . ALA A 1 23 ? 0.335 -7.116 6.705 1.00 0.00 23 ALA A CA 8
ATOM 8062 C C . ALA A 1 23 ? -0.926 -7.279 7.536 1.00 0.00 23 ALA A C 8
ATOM 8063 O O . ALA A 1 23 ? -0.939 -7.935 8.577 1.00 0.00 23 ALA A O 8
ATOM 8070 N N . GLN A 1 24 ? -1.986 -6.673 7.034 1.00 0.00 24 GLN A N 8
ATOM 8071 C CA . GLN A 1 24 ? -3.333 -6.892 7.526 1.00 0.00 24 GLN A CA 8
ATOM 8072 C C . GLN A 1 24 ? -4.203 -7.228 6.325 1.00 0.00 24 GLN A C 8
ATOM 8073 O O . GLN A 1 24 ? -4.755 -8.325 6.227 1.00 0.00 24 GLN A O 8
ATOM 8087 N N . ALA A 1 25 ? -4.259 -6.265 5.407 1.00 0.00 25 ALA A N 8
ATOM 8088 C CA . ALA A 1 25 ? -4.960 -6.371 4.130 1.00 0.00 25 ALA A CA 8
ATOM 8089 C C . ALA A 1 25 ? -5.033 -4.979 3.519 1.00 0.00 25 ALA A C 8
ATOM 8090 O O . ALA A 1 25 ? -5.995 -4.251 3.751 1.00 0.00 25 ALA A O 8
ATOM 8097 N N . GLU A 1 26 ? -4.000 -4.575 2.790 1.00 0.00 26 GLU A N 8
ATOM 8098 C CA . GLU A 1 26 ? -3.931 -3.198 2.330 1.00 0.00 26 GLU A CA 8
ATOM 8099 C C . GLU A 1 26 ? -3.219 -3.047 0.993 1.00 0.00 26 GLU A C 8
ATOM 8100 O O . GLU A 1 26 ? -2.383 -3.866 0.609 1.00 0.00 26 GLU A O 8
ATOM 8112 N N . LEU A 1 27 ? -3.581 -1.983 0.289 1.00 0.00 27 LEU A N 8
ATOM 8113 C CA . LEU A 1 27 ? -2.897 -1.581 -0.927 1.00 0.00 27 LEU A CA 8
ATOM 8114 C C . LEU A 1 27 ? -1.913 -0.471 -0.583 1.00 0.00 27 LEU A C 8
ATOM 8115 O O . LEU A 1 27 ? -2.320 0.616 -0.169 1.00 0.00 27 LEU A O 8
ATOM 8131 N N . VAL A 1 28 ? -0.629 -0.746 -0.728 1.00 0.00 28 VAL A N 8
ATOM 8132 C CA . VAL A 1 28 ? 0.399 0.186 -0.286 1.00 0.00 28 VAL A CA 8
ATOM 8133 C C . VAL A 1 28 ? 0.914 1.057 -1.431 1.00 0.00 28 VAL A C 8
ATOM 8134 O O . VAL A 1 28 ? 1.251 0.562 -2.509 1.00 0.00 28 VAL A O 8
ATOM 8147 N N . CYS A 1 29 ? 0.955 2.360 -1.186 1.00 0.00 29 CYS A N 8
ATOM 8148 C CA . CYS A 1 29 ? 1.568 3.303 -2.104 1.00 0.00 29 CYS A CA 8
ATOM 8149 C C . CYS A 1 29 ? 3.010 3.532 -1.672 1.00 0.00 29 CYS A C 8
ATOM 8150 O O . CYS A 1 29 ? 3.257 4.203 -0.674 1.00 0.00 29 CYS A O 8
ATOM 8158 N N . ASN A 1 30 ? 3.955 2.962 -2.415 1.00 0.00 30 ASN A N 8
ATOM 8159 C CA . ASN A 1 30 ? 5.372 2.989 -2.025 1.00 0.00 30 ASN A CA 8
ATOM 8160 C C . ASN A 1 30 ? 5.916 4.410 -1.930 1.00 0.00 30 ASN A C 8
ATOM 8161 O O . ASN A 1 30 ? 6.868 4.666 -1.194 1.00 0.00 30 ASN A O 8
ATOM 8172 N N . ALA A 1 31 ? 5.310 5.330 -2.671 1.00 0.00 31 ALA A N 8
ATOM 8173 C CA . ALA A 1 31 ? 5.771 6.712 -2.694 1.00 0.00 31 ALA A CA 8
ATOM 8174 C C . ALA A 1 31 ? 5.507 7.404 -1.361 1.00 0.00 31 ALA A C 8
ATOM 8175 O O . ALA A 1 31 ? 6.380 8.071 -0.813 1.00 0.00 31 ALA A O 8
ATOM 8182 N N . ASP A 1 32 ? 4.302 7.228 -0.838 1.00 0.00 32 ASP A N 8
ATOM 8183 C CA . ASP A 1 32 ? 3.897 7.887 0.401 1.00 0.00 32 ASP A CA 8
ATOM 8184 C C . ASP A 1 32 ? 4.109 6.974 1.596 1.00 0.00 32 ASP A C 8
ATOM 8185 O O . ASP A 1 32 ? 4.093 7.422 2.744 1.00 0.00 32 ASP A O 8
ATOM 8194 N N . ARG A 1 33 ? 4.299 5.689 1.310 1.00 0.00 33 ARG A N 8
ATOM 8195 C CA . ARG A 1 33 ? 4.361 4.654 2.338 1.00 0.00 33 ARG A CA 8
ATOM 8196 C C . ARG A 1 33 ? 3.045 4.600 3.107 1.00 0.00 33 ARG A C 8
ATOM 8197 O O . ARG A 1 33 ? 3.007 4.259 4.289 1.00 0.00 33 ARG A O 8
ATOM 8218 N N . LEU A 1 34 ? 1.967 4.930 2.405 1.00 0.00 34 LEU A N 8
ATOM 8219 C CA . LEU A 1 34 ? 0.627 4.855 2.963 1.00 0.00 34 LEU A CA 8
ATOM 8220 C C . LEU A 1 34 ? -0.029 3.553 2.551 1.00 0.00 34 LEU A C 8
ATOM 8221 O O . LEU A 1 34 ? 0.162 3.078 1.428 1.00 0.00 34 LEU A O 8
ATOM 8237 N N . ALA A 1 35 ? -0.800 2.985 3.454 1.00 0.00 35 ALA A N 8
ATOM 8238 C CA . ALA A 1 35 ? -1.441 1.706 3.204 1.00 0.00 35 ALA A CA 8
ATOM 8239 C C . ALA A 1 35 ? -2.957 1.831 3.257 1.00 0.00 35 ALA A C 8
ATOM 8240 O O . ALA A 1 35 ? -3.537 2.041 4.329 1.00 0.00 35 ALA A O 8
ATOM 8247 N N . PHE A 1 36 ? -3.590 1.701 2.096 1.00 0.00 36 PHE A N 8
ATOM 8248 C CA . PHE A 1 36 ? -5.043 1.787 1.984 1.00 0.00 36 PHE A CA 8
ATOM 8249 C C . PHE A 1 36 ? -5.678 0.475 2.432 1.00 0.00 36 PHE A C 8
ATOM 8250 O O . PHE A 1 36 ? -5.480 -0.562 1.798 1.00 0.00 36 PHE A O 8
ATOM 8267 N N . PRO A 1 37 ? -6.442 0.503 3.531 1.00 0.00 37 PRO A N 8
ATOM 8268 C CA . PRO A 1 37 ? -6.986 -0.711 4.145 1.00 0.00 37 PRO A CA 8
ATOM 8269 C C . PRO A 1 37 ? -8.120 -1.345 3.339 1.00 0.00 37 PRO A C 8
ATOM 8270 O O . PRO A 1 37 ? -9.103 -0.691 2.991 1.00 0.00 37 PRO A O 8
ATOM 8281 N N . VAL A 1 38 ? -7.970 -2.626 3.043 1.00 0.00 38 VAL A N 8
ATOM 8282 C CA . VAL A 1 38 ? -9.012 -3.389 2.384 1.00 0.00 38 VAL A CA 8
ATOM 8283 C C . VAL A 1 38 ? -9.768 -4.209 3.422 1.00 0.00 38 VAL A C 8
ATOM 8284 O O . VAL A 1 38 ? -9.240 -5.173 3.979 1.00 0.00 38 VAL A O 8
ATOM 8297 N N . ARG A 1 39 ? -10.998 -3.819 3.691 1.00 0.00 39 ARG A N 8
ATOM 8298 C CA . ARG A 1 39 ? -11.779 -4.452 4.734 1.00 0.00 39 ARG A CA 8
ATOM 8299 C C . ARG A 1 39 ? -12.592 -5.604 4.158 1.00 0.00 39 ARG A C 8
ATOM 8300 O O . ARG A 1 39 ? -13.798 -5.479 3.946 1.00 0.00 39 ARG A O 8
ATOM 8321 N N . ASP A 1 40 ? -11.892 -6.702 3.868 1.00 0.00 40 ASP A N 8
ATOM 8322 C CA . ASP A 1 40 ? -12.488 -7.926 3.324 1.00 0.00 40 ASP A CA 8
ATOM 8323 C C . ASP A 1 40 ? -13.427 -7.636 2.154 1.00 0.00 40 ASP A C 8
ATOM 8324 O O . ASP A 1 40 ? -14.639 -7.492 2.331 1.00 0.00 40 ASP A O 8
ATOM 8333 N N . GLY A 1 41 ? -12.856 -7.519 0.964 1.00 0.00 41 GLY A N 8
ATOM 8334 C CA . GLY A 1 41 ? -13.648 -7.260 -0.221 1.00 0.00 41 GLY A CA 8
ATOM 8335 C C . GLY A 1 41 ? -13.782 -5.781 -0.528 1.00 0.00 41 GLY A C 8
ATOM 8336 O O . GLY A 1 41 ? -13.739 -5.378 -1.689 1.00 0.00 41 GLY A O 8
ATOM 8340 N N . VAL A 1 42 ? -13.932 -4.965 0.512 1.00 0.00 42 VAL A N 8
ATOM 8341 C CA . VAL A 1 42 ? -14.130 -3.530 0.333 1.00 0.00 42 VAL A CA 8
ATOM 8342 C C . VAL A 1 42 ? -12.832 -2.759 0.589 1.00 0.00 42 VAL A C 8
ATOM 8343 O O . VAL A 1 42 ? -12.414 -2.592 1.735 1.00 0.00 42 VAL A O 8
ATOM 8356 N N . PRO A 1 43 ? -12.176 -2.284 -0.479 1.00 0.00 43 PRO A N 8
ATOM 8357 C CA . PRO A 1 43 ? -10.935 -1.529 -0.367 1.00 0.00 43 PRO A CA 8
ATOM 8358 C C . PRO A 1 43 ? -11.179 -0.048 -0.076 1.00 0.00 43 PRO A C 8
ATOM 8359 O O . PRO A 1 43 ? -11.789 0.664 -0.875 1.00 0.00 43 PRO A O 8
ATOM 8370 N N . ILE A 1 44 ? -10.712 0.414 1.073 1.00 0.00 44 ILE A N 8
ATOM 8371 C CA . ILE A 1 44 ? -10.871 1.809 1.449 1.00 0.00 44 ILE A CA 8
ATOM 8372 C C . ILE A 1 44 ? -9.756 2.636 0.822 1.00 0.00 44 ILE A C 8
ATOM 8373 O O . ILE A 1 44 ? -8.698 2.844 1.419 1.00 0.00 44 ILE A O 8
ATOM 8389 N N . MET A 1 45 ? -9.989 3.070 -0.411 1.00 0.00 45 MET A N 8
ATOM 8390 C CA . MET A 1 45 ? -9.001 3.833 -1.157 1.00 0.00 45 MET A CA 8
ATOM 8391 C C . MET A 1 45 ? -9.151 5.323 -0.878 1.00 0.00 45 MET A C 8
ATOM 8392 O O . MET A 1 45 ? -9.404 6.116 -1.783 1.00 0.00 45 MET A O 8
ATOM 8406 N N . LEU A 1 46 ? -9.006 5.690 0.385 1.00 0.00 46 LEU A N 8
ATOM 8407 C CA . LEU A 1 46 ? -9.102 7.081 0.797 1.00 0.00 46 LEU A CA 8
ATOM 8408 C C . LEU A 1 46 ? -7.898 7.448 1.649 1.00 0.00 46 LEU A C 8
ATOM 8409 O O . LEU A 1 46 ? -7.700 6.894 2.728 1.00 0.00 46 LEU A O 8
ATOM 8425 N N . GLU A 1 47 ? -7.088 8.367 1.146 1.00 0.00 47 GLU A N 8
ATOM 8426 C CA . GLU A 1 47 ? -5.834 8.744 1.792 1.00 0.00 47 GLU A CA 8
ATOM 8427 C C . GLU A 1 47 ? -6.051 9.207 3.229 1.00 0.00 47 GLU A C 8
ATOM 8428 O O . GLU A 1 47 ? -5.262 8.884 4.115 1.00 0.00 47 GLU A O 8
ATOM 8440 N N . ALA A 1 48 ? -7.130 9.947 3.456 1.00 0.00 48 ALA A N 8
ATOM 8441 C CA . ALA A 1 48 ? -7.419 10.487 4.783 1.00 0.00 48 ALA A CA 8
ATOM 8442 C C . ALA A 1 48 ? -7.945 9.408 5.725 1.00 0.00 48 ALA A C 8
ATOM 8443 O O . ALA A 1 48 ? -8.150 9.654 6.913 1.00 0.00 48 ALA A O 8
ATOM 8450 N N . GLU A 1 49 ? -8.171 8.219 5.189 1.00 0.00 49 GLU A N 8
ATOM 8451 C CA . GLU A 1 49 ? -8.626 7.088 5.988 1.00 0.00 49 GLU A CA 8
ATOM 8452 C C . GLU A 1 49 ? -7.607 5.956 5.934 1.00 0.00 49 GLU A C 8
ATOM 8453 O O . GLU A 1 49 ? -7.894 4.822 6.319 1.00 0.00 49 GLU A O 8
ATOM 8465 N N . ALA A 1 50 ? -6.409 6.277 5.468 1.00 0.00 50 ALA A N 8
ATOM 8466 C CA . ALA A 1 50 ? -5.327 5.308 5.406 1.00 0.00 50 ALA A CA 8
ATOM 8467 C C . ALA A 1 50 ? -4.236 5.677 6.403 1.00 0.00 50 ALA A C 8
ATOM 8468 O O . ALA A 1 50 ? -4.060 6.851 6.731 1.00 0.00 50 ALA A O 8
ATOM 8475 N N . ARG A 1 51 ? -3.511 4.683 6.897 1.00 0.00 51 ARG A N 8
ATOM 8476 C CA . ARG A 1 51 ? -2.439 4.937 7.849 1.00 0.00 51 ARG A CA 8
ATOM 8477 C C . ARG A 1 51 ? -1.087 4.713 7.188 1.00 0.00 51 ARG A C 8
ATOM 8478 O O . ARG A 1 51 ? -0.990 4.002 6.181 1.00 0.00 51 ARG A O 8
ATOM 8499 N N . SER A 1 52 ? -0.053 5.329 7.741 1.00 0.00 52 SER A N 8
ATOM 8500 C CA . SER A 1 52 ? 1.278 5.238 7.173 1.00 0.00 52 SER A CA 8
ATOM 8501 C C . SER A 1 52 ? 2.021 4.034 7.724 1.00 0.00 52 SER A C 8
ATOM 8502 O O . SER A 1 52 ? 1.647 3.466 8.751 1.00 0.00 52 SER A O 8
ATOM 8510 N N . LEU A 1 53 ? 3.076 3.660 7.031 1.00 0.00 53 LEU A N 8
ATOM 8511 C CA . LEU A 1 53 ? 3.868 2.500 7.402 1.00 0.00 53 LEU A CA 8
ATOM 8512 C C . LEU A 1 53 ? 5.229 2.914 7.946 1.00 0.00 53 LEU A C 8
ATOM 8513 O O . LEU A 1 53 ? 6.009 2.069 8.388 1.00 0.00 53 LEU A O 8
ATOM 8529 N N . ASP A 1 54 ? 5.522 4.207 7.914 1.00 0.00 54 ASP A N 8
ATOM 8530 C CA . ASP A 1 54 ? 6.825 4.684 8.367 1.00 0.00 54 ASP A CA 8
ATOM 8531 C C . ASP A 1 54 ? 6.677 5.873 9.314 1.00 0.00 54 ASP A C 8
ATOM 8532 O O . ASP A 1 54 ? 7.662 6.385 9.848 1.00 0.00 54 ASP A O 8
ATOM 8541 N N . ALA A 1 55 ? 5.439 6.301 9.531 1.00 0.00 55 ALA A N 8
ATOM 8542 C CA . ALA A 1 55 ? 5.169 7.438 10.403 1.00 0.00 55 ALA A CA 8
ATOM 8543 C C . ALA A 1 55 ? 4.634 6.981 11.758 1.00 0.00 55 ALA A C 8
ATOM 8544 O O . ALA A 1 55 ? 4.060 7.772 12.508 1.00 0.00 55 ALA A O 8
ATOM 8551 N N . GLU A 1 56 ? 4.828 5.708 12.070 1.00 0.00 56 GLU A N 8
ATOM 8552 C CA . GLU A 1 56 ? 4.413 5.161 13.353 1.00 0.00 56 GLU A CA 8
ATOM 8553 C C . GLU A 1 56 ? 5.588 4.416 13.977 1.00 0.00 56 GLU A C 8
ATOM 8554 O O . GLU A 1 56 ? 6.564 4.122 13.280 1.00 0.00 56 GLU A O 8
ATOM 8566 N N . ALA A 1 57 ? 5.489 4.128 15.279 1.00 0.00 57 ALA A N 8
ATOM 8567 C CA . ALA A 1 57 ? 6.551 3.457 16.034 1.00 0.00 57 ALA A CA 8
ATOM 8568 C C . ALA A 1 57 ? 7.744 4.394 16.262 1.00 0.00 57 ALA A C 8
ATOM 8569 O O . ALA A 1 57 ? 7.927 5.366 15.529 1.00 0.00 57 ALA A O 8
ATOM 8576 N N . PRO A 1 58 ? 8.553 4.137 17.304 1.00 0.00 58 PRO A N 8
ATOM 8577 C CA . PRO A 1 58 ? 9.742 4.944 17.596 1.00 0.00 58 PRO A CA 8
ATOM 8578 C C . PRO A 1 58 ? 10.770 4.884 16.469 1.00 0.00 58 PRO A C 8
ATOM 8579 O O . PRO A 1 58 ? 11.516 3.911 16.345 1.00 0.00 58 PRO A O 8
ATOM 8590 N N . ALA A 1 59 ? 10.777 5.911 15.634 1.00 0.00 59 ALA A N 8
ATOM 8591 C CA . ALA A 1 59 ? 11.719 5.995 14.532 1.00 0.00 59 ALA A CA 8
ATOM 8592 C C . ALA A 1 59 ? 13.042 6.589 14.998 1.00 0.00 59 ALA A C 8
ATOM 8593 O O . ALA A 1 59 ? 13.067 7.560 15.761 1.00 0.00 59 ALA A O 8
ATOM 8600 N N . GLN A 1 60 ? 14.133 5.997 14.541 1.00 0.00 60 GLN A N 8
ATOM 8601 C CA . GLN A 1 60 ? 15.471 6.457 14.890 1.00 0.00 60 GLN A CA 8
ATOM 8602 C C . GLN A 1 60 ? 16.245 6.807 13.625 1.00 0.00 60 GLN A C 8
ATOM 8603 O O . GLN A 1 60 ? 15.853 6.397 12.530 1.00 0.00 60 GLN A O 8
ATOM 8617 N N . PRO A 1 61 ? 17.340 7.579 13.748 1.00 0.00 61 PRO A N 8
ATOM 8618 C CA . PRO A 1 61 ? 18.268 7.797 12.637 1.00 0.00 61 PRO A CA 8
ATOM 8619 C C . PRO A 1 61 ? 18.766 6.465 12.087 1.00 0.00 61 PRO A C 8
ATOM 8620 O O . PRO A 1 61 ? 18.958 5.506 12.842 1.00 0.00 61 PRO A O 8
ATOM 8631 N N . SER A 1 62 ? 18.968 6.396 10.781 1.00 0.00 62 SER A N 8
ATOM 8632 C CA . SER A 1 62 ? 19.290 5.134 10.137 1.00 0.00 62 SER A CA 8
ATOM 8633 C C . SER A 1 62 ? 20.726 4.700 10.424 1.00 0.00 62 SER A C 8
ATOM 8634 O O . SER A 1 62 ? 21.655 5.043 9.689 1.00 0.00 62 SER A O 8
ATOM 8642 N N . LEU A 1 63 ? 20.901 3.977 11.522 1.00 0.00 63 LEU A N 8
ATOM 8643 C CA . LEU A 1 63 ? 22.160 3.324 11.813 1.00 0.00 63 LEU A CA 8
ATOM 8644 C C . LEU A 1 63 ? 22.200 2.009 11.055 1.00 0.00 63 LEU A C 8
ATOM 8645 O O . LEU A 1 63 ? 21.467 1.071 11.382 1.00 0.00 63 LEU A O 8
ATOM 8661 N N . GLU A 1 64 ? 23.023 1.955 10.026 1.00 0.00 64 GLU A N 8
ATOM 8662 C CA . GLU A 1 64 ? 23.038 0.810 9.134 1.00 0.00 64 GLU A CA 8
ATOM 8663 C C . GLU A 1 64 ? 23.610 -0.425 9.813 1.00 0.00 64 GLU A C 8
ATOM 8664 O O . GLU A 1 64 ? 24.468 -0.333 10.693 1.00 0.00 64 GLU A O 8
ATOM 8676 N N . HIS A 1 65 ? 23.107 -1.580 9.411 1.00 0.00 65 HIS A N 8
ATOM 8677 C CA . HIS A 1 65 ? 23.710 -2.843 9.786 1.00 0.00 65 HIS A CA 8
ATOM 8678 C C . HIS A 1 65 ? 24.755 -3.186 8.741 1.00 0.00 65 HIS A C 8
ATOM 8679 O O . HIS A 1 65 ? 24.421 -3.681 7.665 1.00 0.00 65 HIS A O 8
ATOM 8694 N N . HIS A 1 66 ? 26.013 -2.881 9.050 1.00 0.00 66 HIS A N 8
ATOM 8695 C CA . HIS A 1 66 ? 27.087 -2.960 8.065 1.00 0.00 66 HIS A CA 8
ATOM 8696 C C . HIS A 1 66 ? 27.154 -4.337 7.413 1.00 0.00 66 HIS A C 8
ATOM 8697 O O . HIS A 1 66 ? 27.059 -5.371 8.082 1.00 0.00 66 HIS A O 8
ATOM 8712 N N . HIS A 1 67 ? 27.280 -4.328 6.096 1.00 0.00 67 HIS A N 8
ATOM 8713 C CA . HIS A 1 67 ? 27.394 -5.552 5.319 1.00 0.00 67 HIS A CA 8
ATOM 8714 C C . HIS A 1 67 ? 28.852 -5.950 5.177 1.00 0.00 67 HIS A C 8
ATOM 8715 O O . HIS A 1 67 ? 29.717 -5.093 4.982 1.00 0.00 67 HIS A O 8
ATOM 8730 N N . HIS A 1 68 ? 29.127 -7.238 5.287 1.00 0.00 68 HIS A N 8
ATOM 8731 C CA . HIS A 1 68 ? 30.447 -7.748 4.956 1.00 0.00 68 HIS A CA 8
ATOM 8732 C C . HIS A 1 68 ? 30.515 -7.955 3.450 1.00 0.00 68 HIS A C 8
ATOM 8733 O O . HIS A 1 68 ? 29.478 -8.012 2.789 1.00 0.00 68 HIS A O 8
ATOM 8748 N N . HIS A 1 69 ? 31.720 -8.048 2.908 1.00 0.00 69 HIS A N 8
ATOM 8749 C CA . HIS A 1 69 ? 31.894 -8.168 1.466 1.00 0.00 69 HIS A CA 8
ATOM 8750 C C . HIS A 1 69 ? 31.244 -9.451 0.949 1.00 0.00 69 HIS A C 8
ATOM 8751 O O . HIS A 1 69 ? 31.736 -10.549 1.205 1.00 0.00 69 HIS A O 8
ATOM 8766 N N . HIS A 1 70 ? 30.133 -9.280 0.234 1.00 0.00 70 HIS A N 8
ATOM 8767 C CA . HIS A 1 70 ? 29.345 -10.387 -0.305 1.00 0.00 70 HIS A CA 8
ATOM 8768 C C . HIS A 1 70 ? 28.912 -11.345 0.795 1.00 0.00 70 HIS A C 8
ATOM 8769 O O . HIS A 1 70 ? 28.000 -10.986 1.563 1.00 0.00 70 HIS A O 8
ATOM 8785 N N . MET A 1 1 ? -0.191 -12.444 -15.082 1.00 0.00 1 MET A N 9
ATOM 8786 C CA . MET A 1 1 ? 0.528 -11.317 -15.711 1.00 0.00 1 MET A CA 9
ATOM 8787 C C . MET A 1 1 ? -0.467 -10.218 -16.058 1.00 0.00 1 MET A C 9
ATOM 8788 O O . MET A 1 1 ? -1.303 -10.396 -16.944 1.00 0.00 1 MET A O 9
ATOM 8804 N N . GLU A 1 2 ? -0.371 -9.096 -15.342 1.00 0.00 2 GLU A N 9
ATOM 8805 C CA . GLU A 1 2 ? -1.322 -7.993 -15.470 1.00 0.00 2 GLU A CA 9
ATOM 8806 C C . GLU A 1 2 ? -2.719 -8.431 -15.043 1.00 0.00 2 GLU A C 9
ATOM 8807 O O . GLU A 1 2 ? -3.472 -9.006 -15.831 1.00 0.00 2 GLU A O 9
ATOM 8819 N N . SER A 1 3 ? -3.043 -8.185 -13.783 1.00 0.00 3 SER A N 9
ATOM 8820 C CA . SER A 1 3 ? -4.366 -8.493 -13.262 1.00 0.00 3 SER A CA 9
ATOM 8821 C C . SER A 1 3 ? -5.404 -7.586 -13.921 1.00 0.00 3 SER A C 9
ATOM 8822 O O . SER A 1 3 ? -5.614 -6.449 -13.495 1.00 0.00 3 SER A O 9
ATOM 8830 N N . ARG A 1 4 ? -6.027 -8.090 -14.977 1.00 0.00 4 ARG A N 9
ATOM 8831 C CA . ARG A 1 4 ? -6.927 -7.285 -15.786 1.00 0.00 4 ARG A CA 9
ATOM 8832 C C . ARG A 1 4 ? -8.347 -7.325 -15.242 1.00 0.00 4 ARG A C 9
ATOM 8833 O O . ARG A 1 4 ? -8.911 -8.400 -15.042 1.00 0.00 4 ARG A O 9
ATOM 8854 N N . LEU A 1 5 ? -8.906 -6.138 -15.010 1.00 0.00 5 LEU A N 9
ATOM 8855 C CA . LEU A 1 5 ? -10.279 -5.982 -14.528 1.00 0.00 5 LEU A CA 9
ATOM 8856 C C . LEU A 1 5 ? -10.486 -6.666 -13.181 1.00 0.00 5 LEU A C 9
ATOM 8857 O O . LEU A 1 5 ? -10.957 -7.801 -13.111 1.00 0.00 5 LEU A O 9
ATOM 8873 N N . LEU A 1 6 ? -10.119 -5.973 -12.115 1.00 0.00 6 LEU A N 9
ATOM 8874 C CA . LEU A 1 6 ? -10.304 -6.487 -10.766 1.00 0.00 6 LEU A CA 9
ATOM 8875 C C . LEU A 1 6 ? -10.604 -5.324 -9.829 1.00 0.00 6 LEU A C 9
ATOM 8876 O O . LEU A 1 6 ? -9.698 -4.576 -9.460 1.00 0.00 6 LEU A O 9
ATOM 8892 N N . ASP A 1 7 ? -11.884 -5.172 -9.481 1.00 0.00 7 ASP A N 9
ATOM 8893 C CA . ASP A 1 7 ? -12.372 -4.058 -8.650 1.00 0.00 7 ASP A CA 9
ATOM 8894 C C . ASP A 1 7 ? -12.202 -2.713 -9.352 1.00 0.00 7 ASP A C 9
ATOM 8895 O O . ASP A 1 7 ? -13.182 -2.125 -9.807 1.00 0.00 7 ASP A O 9
ATOM 8904 N N . ILE A 1 8 ? -10.955 -2.254 -9.452 1.00 0.00 8 ILE A N 9
ATOM 8905 C CA . ILE A 1 8 ? -10.627 -0.973 -10.080 1.00 0.00 8 ILE A CA 9
ATOM 8906 C C . ILE A 1 8 ? -11.161 0.200 -9.256 1.00 0.00 8 ILE A C 9
ATOM 8907 O O . ILE A 1 8 ? -12.336 0.557 -9.340 1.00 0.00 8 ILE A O 9
ATOM 8923 N N . LEU A 1 9 ? -10.286 0.785 -8.451 1.00 0.00 9 LEU A N 9
ATOM 8924 C CA . LEU A 1 9 ? -10.646 1.914 -7.606 1.00 0.00 9 LEU A CA 9
ATOM 8925 C C . LEU A 1 9 ? -9.688 3.074 -7.847 1.00 0.00 9 LEU A C 9
ATOM 8926 O O . LEU A 1 9 ? -8.516 2.862 -8.177 1.00 0.00 9 LEU A O 9
ATOM 8942 N N . VAL A 1 10 ? -10.187 4.291 -7.700 1.00 0.00 10 VAL A N 9
ATOM 8943 C CA . VAL A 1 10 ? -9.369 5.480 -7.900 1.00 0.00 10 VAL A CA 9
ATOM 8944 C C . VAL A 1 10 ? -9.396 6.375 -6.667 1.00 0.00 10 VAL A C 9
ATOM 8945 O O . VAL A 1 10 ? -10.266 6.237 -5.806 1.00 0.00 10 VAL A O 9
ATOM 8958 N N . CYS A 1 11 ? -8.434 7.282 -6.591 1.00 0.00 11 CYS A N 9
ATOM 8959 C CA . CYS A 1 11 ? -8.373 8.252 -5.510 1.00 0.00 11 CYS A CA 9
ATOM 8960 C C . CYS A 1 11 ? -9.521 9.249 -5.633 1.00 0.00 11 CYS A C 9
ATOM 8961 O O . CYS A 1 11 ? -9.750 9.812 -6.703 1.00 0.00 11 CYS A O 9
ATOM 8969 N N . PRO A 1 12 ? -10.259 9.479 -4.537 1.00 0.00 12 PRO A N 9
ATOM 8970 C CA . PRO A 1 12 ? -11.405 10.393 -4.532 1.00 0.00 12 PRO A CA 9
ATOM 8971 C C . PRO A 1 12 ? -11.024 11.809 -4.953 1.00 0.00 12 PRO A C 9
ATOM 8972 O O . PRO A 1 12 ? -11.771 12.477 -5.668 1.00 0.00 12 PRO A O 9
ATOM 8983 N N . VAL A 1 13 ? -9.849 12.255 -4.530 1.00 0.00 13 VAL A N 9
ATOM 8984 C CA . VAL A 1 13 ? -9.412 13.618 -4.799 1.00 0.00 13 VAL A CA 9
ATOM 8985 C C . VAL A 1 13 ? -8.583 13.691 -6.079 1.00 0.00 13 VAL A C 9
ATOM 8986 O O . VAL A 1 13 ? -8.961 14.363 -7.036 1.00 0.00 13 VAL A O 9
ATOM 8999 N N . CYS A 1 14 ? -7.468 12.971 -6.103 1.00 0.00 14 CYS A N 9
ATOM 9000 C CA . CYS A 1 14 ? -6.508 13.076 -7.200 1.00 0.00 14 CYS A CA 9
ATOM 9001 C C . CYS A 1 14 ? -6.958 12.297 -8.437 1.00 0.00 14 CYS A C 9
ATOM 9002 O O . CYS A 1 14 ? -6.392 12.471 -9.516 1.00 0.00 14 CYS A O 9
ATOM 9010 N N . LYS A 1 15 ? -7.973 11.446 -8.269 1.00 0.00 15 LYS A N 9
ATOM 9011 C CA . LYS A 1 15 ? -8.504 10.614 -9.354 1.00 0.00 15 LYS A CA 9
ATOM 9012 C C . LYS A 1 15 ? -7.433 9.716 -9.977 1.00 0.00 15 LYS A C 9
ATOM 9013 O O . LYS A 1 15 ? -7.602 9.213 -11.086 1.00 0.00 15 LYS A O 9
ATOM 9032 N N . GLY A 1 16 ? -6.343 9.504 -9.253 1.00 0.00 16 GLY A N 9
ATOM 9033 C CA . GLY A 1 16 ? -5.317 8.590 -9.707 1.00 0.00 16 GLY A CA 9
ATOM 9034 C C . GLY A 1 16 ? -5.656 7.166 -9.329 1.00 0.00 16 GLY A C 9
ATOM 9035 O O . GLY A 1 16 ? -6.578 6.938 -8.546 1.00 0.00 16 GLY A O 9
ATOM 9039 N N . ARG A 1 17 ? -4.919 6.206 -9.869 1.00 0.00 17 ARG A N 9
ATOM 9040 C CA . ARG A 1 17 ? -5.195 4.798 -9.592 1.00 0.00 17 ARG A CA 9
ATOM 9041 C C . ARG A 1 17 ? -4.878 4.457 -8.139 1.00 0.00 17 ARG A C 9
ATOM 9042 O O . ARG A 1 17 ? -3.948 5.013 -7.548 1.00 0.00 17 ARG A O 9
ATOM 9063 N N . LEU A 1 18 ? -5.665 3.565 -7.560 1.00 0.00 18 LEU A N 9
ATOM 9064 C CA . LEU A 1 18 ? -5.323 2.977 -6.279 1.00 0.00 18 LEU A CA 9
ATOM 9065 C C . LEU A 1 18 ? -4.649 1.638 -6.533 1.00 0.00 18 LEU A C 9
ATOM 9066 O O . LEU A 1 18 ? -5.233 0.748 -7.152 1.00 0.00 18 LEU A O 9
ATOM 9082 N N . GLU A 1 19 ? -3.423 1.501 -6.071 1.00 0.00 19 GLU A N 9
ATOM 9083 C CA . GLU A 1 19 ? -2.623 0.335 -6.400 1.00 0.00 19 GLU A CA 9
ATOM 9084 C C . GLU A 1 19 ? -2.825 -0.753 -5.362 1.00 0.00 19 GLU A C 9
ATOM 9085 O O . GLU A 1 19 ? -2.375 -0.634 -4.225 1.00 0.00 19 GLU A O 9
ATOM 9097 N N . PHE A 1 20 ? -3.514 -1.802 -5.759 1.00 0.00 20 PHE A N 9
ATOM 9098 C CA . PHE A 1 20 ? -3.805 -2.908 -4.863 1.00 0.00 20 PHE A CA 9
ATOM 9099 C C . PHE A 1 20 ? -2.549 -3.729 -4.601 1.00 0.00 20 PHE A C 9
ATOM 9100 O O . PHE A 1 20 ? -2.041 -4.410 -5.493 1.00 0.00 20 PHE A O 9
ATOM 9117 N N . GLN A 1 21 ? -2.029 -3.626 -3.391 1.00 0.00 21 GLN A N 9
ATOM 9118 C CA . GLN A 1 21 ? -0.904 -4.429 -2.977 1.00 0.00 21 GLN A CA 9
ATOM 9119 C C . GLN A 1 21 ? -1.382 -5.507 -2.018 1.00 0.00 21 GLN A C 9
ATOM 9120 O O . GLN A 1 21 ? -2.523 -5.469 -1.552 1.00 0.00 21 GLN A O 9
ATOM 9134 N N . ARG A 1 22 ? -0.521 -6.463 -1.722 1.00 0.00 22 ARG A N 9
ATOM 9135 C CA . ARG A 1 22 ? -0.897 -7.556 -0.846 1.00 0.00 22 ARG A CA 9
ATOM 9136 C C . ARG A 1 22 ? 0.113 -7.752 0.274 1.00 0.00 22 ARG A C 9
ATOM 9137 O O . ARG A 1 22 ? 0.931 -8.673 0.244 1.00 0.00 22 ARG A O 9
ATOM 9158 N N . ALA A 1 23 ? 0.079 -6.842 1.233 1.00 0.00 23 ALA A N 9
ATOM 9159 C CA . ALA A 1 23 ? 0.775 -7.029 2.494 1.00 0.00 23 ALA A CA 9
ATOM 9160 C C . ALA A 1 23 ? -0.263 -7.225 3.586 1.00 0.00 23 ALA A C 9
ATOM 9161 O O . ALA A 1 23 ? -0.098 -8.047 4.487 1.00 0.00 23 ALA A O 9
ATOM 9168 N N . GLN A 1 24 ? -1.341 -6.456 3.480 1.00 0.00 24 GLN A N 9
ATOM 9169 C CA . GLN A 1 24 ? -2.524 -6.649 4.306 1.00 0.00 24 GLN A CA 9
ATOM 9170 C C . GLN A 1 24 ? -3.735 -6.091 3.559 1.00 0.00 24 GLN A C 9
ATOM 9171 O O . GLN A 1 24 ? -4.696 -5.607 4.159 1.00 0.00 24 GLN A O 9
ATOM 9185 N N . ALA A 1 25 ? -3.660 -6.180 2.226 1.00 0.00 25 ALA A N 9
ATOM 9186 C CA . ALA A 1 25 ? -4.707 -5.694 1.328 1.00 0.00 25 ALA A CA 9
ATOM 9187 C C . ALA A 1 25 ? -4.827 -4.177 1.404 1.00 0.00 25 ALA A C 9
ATOM 9188 O O . ALA A 1 25 ? -5.728 -3.639 2.049 1.00 0.00 25 ALA A O 9
ATOM 9195 N N . GLU A 1 26 ? -3.888 -3.494 0.766 1.00 0.00 26 GLU A N 9
ATOM 9196 C CA . GLU A 1 26 ? -3.863 -2.042 0.767 1.00 0.00 26 GLU A CA 9
ATOM 9197 C C . GLU A 1 26 ? -3.981 -1.484 -0.648 1.00 0.00 26 GLU A C 9
ATOM 9198 O O . GLU A 1 26 ? -3.421 -2.037 -1.595 1.00 0.00 26 GLU A O 9
ATOM 9210 N N . LEU A 1 27 ? -4.724 -0.395 -0.787 1.00 0.00 27 LEU A N 9
ATOM 9211 C CA . LEU A 1 27 ? -4.830 0.298 -2.061 1.00 0.00 27 LEU A CA 9
ATOM 9212 C C . LEU A 1 27 ? -3.976 1.556 -2.022 1.00 0.00 27 LEU A C 9
ATOM 9213 O O . LEU A 1 27 ? -4.373 2.570 -1.446 1.00 0.00 27 LEU A O 9
ATOM 9229 N N . VAL A 1 28 ? -2.798 1.477 -2.608 1.00 0.00 28 VAL A N 9
ATOM 9230 C CA . VAL A 1 28 ? -1.864 2.591 -2.607 1.00 0.00 28 VAL A CA 9
ATOM 9231 C C . VAL A 1 28 ? -2.389 3.757 -3.436 1.00 0.00 28 VAL A C 9
ATOM 9232 O O . VAL A 1 28 ? -2.609 3.629 -4.638 1.00 0.00 28 VAL A O 9
ATOM 9245 N N . CYS A 1 29 ? -2.613 4.885 -2.776 1.00 0.00 29 CYS A N 9
ATOM 9246 C CA . CYS A 1 29 ? -2.997 6.107 -3.461 1.00 0.00 29 CYS A CA 9
ATOM 9247 C C . CYS A 1 29 ? -1.812 6.603 -4.275 1.00 0.00 29 CYS A C 9
ATOM 9248 O O . CYS A 1 29 ? -0.875 7.190 -3.732 1.00 0.00 29 CYS A O 9
ATOM 9256 N N . ASN A 1 30 ? -1.853 6.342 -5.570 1.00 0.00 30 ASN A N 9
ATOM 9257 C CA . ASN A 1 30 ? -0.697 6.536 -6.437 1.00 0.00 30 ASN A CA 9
ATOM 9258 C C . ASN A 1 30 ? -0.221 7.985 -6.453 1.00 0.00 30 ASN A C 9
ATOM 9259 O O . ASN A 1 30 ? 0.978 8.252 -6.517 1.00 0.00 30 ASN A O 9
ATOM 9270 N N . ALA A 1 31 ? -1.157 8.914 -6.374 1.00 0.00 31 ALA A N 9
ATOM 9271 C CA . ALA A 1 31 ? -0.826 10.328 -6.456 1.00 0.00 31 ALA A CA 9
ATOM 9272 C C . ALA A 1 31 ? -0.780 10.966 -5.073 1.00 0.00 31 ALA A C 9
ATOM 9273 O O . ALA A 1 31 ? -0.626 12.179 -4.947 1.00 0.00 31 ALA A O 9
ATOM 9280 N N . ASP A 1 32 ? -0.900 10.145 -4.036 1.00 0.00 32 ASP A N 9
ATOM 9281 C CA . ASP A 1 32 ? -0.943 10.656 -2.669 1.00 0.00 32 ASP A CA 9
ATOM 9282 C C . ASP A 1 32 ? 0.106 9.989 -1.787 1.00 0.00 32 ASP A C 9
ATOM 9283 O O . ASP A 1 32 ? 0.369 10.451 -0.674 1.00 0.00 32 ASP A O 9
ATOM 9292 N N . ARG A 1 33 ? 0.697 8.899 -2.287 1.00 0.00 33 ARG A N 9
ATOM 9293 C CA . ARG A 1 33 ? 1.702 8.140 -1.537 1.00 0.00 33 ARG A CA 9
ATOM 9294 C C . ARG A 1 33 ? 1.091 7.554 -0.268 1.00 0.00 33 ARG A C 9
ATOM 9295 O O . ARG A 1 33 ? 1.762 7.397 0.752 1.00 0.00 33 ARG A O 9
ATOM 9316 N N . LEU A 1 34 ? -0.183 7.210 -0.359 1.00 0.00 34 LEU A N 9
ATOM 9317 C CA . LEU A 1 34 ? -0.919 6.658 0.771 1.00 0.00 34 LEU A CA 9
ATOM 9318 C C . LEU A 1 34 ? -1.349 5.236 0.456 1.00 0.00 34 LEU A C 9
ATOM 9319 O O . LEU A 1 34 ? -1.009 4.706 -0.598 1.00 0.00 34 LEU A O 9
ATOM 9335 N N . ALA A 1 35 ? -2.095 4.628 1.362 1.00 0.00 35 ALA A N 9
ATOM 9336 C CA . ALA A 1 35 ? -2.614 3.285 1.152 1.00 0.00 35 ALA A CA 9
ATOM 9337 C C . ALA A 1 35 ? -3.892 3.073 1.951 1.00 0.00 35 ALA A C 9
ATOM 9338 O O . ALA A 1 35 ? -3.892 3.184 3.180 1.00 0.00 35 ALA A O 9
ATOM 9345 N N . PHE A 1 36 ? -4.978 2.785 1.247 1.00 0.00 36 PHE A N 9
ATOM 9346 C CA . PHE A 1 36 ? -6.257 2.503 1.886 1.00 0.00 36 PHE A CA 9
ATOM 9347 C C . PHE A 1 36 ? -6.393 1.007 2.150 1.00 0.00 36 PHE A C 9
ATOM 9348 O O . PHE A 1 36 ? -6.494 0.218 1.211 1.00 0.00 36 PHE A O 9
ATOM 9365 N N . PRO A 1 37 ? -6.375 0.601 3.425 1.00 0.00 37 PRO A N 9
ATOM 9366 C CA . PRO A 1 37 ? -6.442 -0.805 3.819 1.00 0.00 37 PRO A CA 9
ATOM 9367 C C . PRO A 1 37 ? -7.865 -1.365 3.752 1.00 0.00 37 PRO A C 9
ATOM 9368 O O . PRO A 1 37 ? -8.809 -0.747 4.248 1.00 0.00 37 PRO A O 9
ATOM 9379 N N . VAL A 1 38 ? -8.012 -2.530 3.140 1.00 0.00 38 VAL A N 9
ATOM 9380 C CA . VAL A 1 38 ? -9.298 -3.206 3.080 1.00 0.00 38 VAL A CA 9
ATOM 9381 C C . VAL A 1 38 ? -9.359 -4.264 4.174 1.00 0.00 38 VAL A C 9
ATOM 9382 O O . VAL A 1 38 ? -8.789 -5.345 4.036 1.00 0.00 38 VAL A O 9
ATOM 9395 N N . ARG A 1 39 ? -10.024 -3.940 5.271 1.00 0.00 39 ARG A N 9
ATOM 9396 C CA . ARG A 1 39 ? -10.051 -4.826 6.424 1.00 0.00 39 ARG A CA 9
ATOM 9397 C C . ARG A 1 39 ? -11.424 -5.457 6.607 1.00 0.00 39 ARG A C 9
ATOM 9398 O O . ARG A 1 39 ? -12.409 -4.757 6.849 1.00 0.00 39 ARG A O 9
ATOM 9419 N N . ASP A 1 40 ? -11.474 -6.781 6.468 1.00 0.00 40 ASP A N 9
ATOM 9420 C CA . ASP A 1 40 ? -12.680 -7.564 6.745 1.00 0.00 40 ASP A CA 9
ATOM 9421 C C . ASP A 1 40 ? -13.869 -7.069 5.918 1.00 0.00 40 ASP A C 9
ATOM 9422 O O . ASP A 1 40 ? -14.944 -6.782 6.449 1.00 0.00 40 ASP A O 9
ATOM 9431 N N . GLY A 1 41 ? -13.661 -6.956 4.612 1.00 0.00 41 GLY A N 9
ATOM 9432 C CA . GLY A 1 41 ? -14.729 -6.562 3.713 1.00 0.00 41 GLY A CA 9
ATOM 9433 C C . GLY A 1 41 ? -14.992 -5.066 3.706 1.00 0.00 41 GLY A C 9
ATOM 9434 O O . GLY A 1 41 ? -15.838 -4.591 2.950 1.00 0.00 41 GLY A O 9
ATOM 9438 N N . VAL A 1 42 ? -14.276 -4.326 4.544 1.00 0.00 42 VAL A N 9
ATOM 9439 C CA . VAL A 1 42 ? -14.470 -2.885 4.647 1.00 0.00 42 VAL A CA 9
ATOM 9440 C C . VAL A 1 42 ? -13.215 -2.136 4.205 1.00 0.00 42 VAL A C 9
ATOM 9441 O O . VAL A 1 42 ? -12.206 -2.131 4.911 1.00 0.00 42 VAL A O 9
ATOM 9454 N N . PRO A 1 43 ? -13.256 -1.510 3.021 1.00 0.00 43 PRO A N 9
ATOM 9455 C CA . PRO A 1 43 ? -12.158 -0.679 2.527 1.00 0.00 43 PRO A CA 9
ATOM 9456 C C . PRO A 1 43 ? -12.075 0.643 3.285 1.00 0.00 43 PRO A C 9
ATOM 9457 O O . PRO A 1 43 ? -12.966 1.492 3.179 1.00 0.00 43 PRO A O 9
ATOM 9468 N N . ILE A 1 44 ? -11.016 0.810 4.062 1.00 0.00 44 ILE A N 9
ATOM 9469 C CA . ILE A 1 44 ? -10.841 2.005 4.864 1.00 0.00 44 ILE A CA 9
ATOM 9470 C C . ILE A 1 44 ? -10.316 3.153 4.011 1.00 0.00 44 ILE A C 9
ATOM 9471 O O . ILE A 1 44 ? -9.125 3.233 3.723 1.00 0.00 44 ILE A O 9
ATOM 9487 N N . MET A 1 45 ? -11.222 4.025 3.590 1.00 0.00 45 MET A N 9
ATOM 9488 C CA . MET A 1 45 ? -10.853 5.198 2.810 1.00 0.00 45 MET A CA 9
ATOM 9489 C C . MET A 1 45 ? -10.703 6.413 3.718 1.00 0.00 45 MET A C 9
ATOM 9490 O O . MET A 1 45 ? -10.848 7.557 3.282 1.00 0.00 45 MET A O 9
ATOM 9504 N N . LEU A 1 46 ? -10.397 6.151 4.981 1.00 0.00 46 LEU A N 9
ATOM 9505 C CA . LEU A 1 46 ? -10.221 7.205 5.968 1.00 0.00 46 LEU A CA 9
ATOM 9506 C C . LEU A 1 46 ? -8.809 7.770 5.878 1.00 0.00 46 LEU A C 9
ATOM 9507 O O . LEU A 1 46 ? -7.832 7.056 6.093 1.00 0.00 46 LEU A O 9
ATOM 9523 N N . GLU A 1 47 ? -8.722 9.056 5.570 1.00 0.00 47 GLU A N 9
ATOM 9524 C CA . GLU A 1 47 ? -7.457 9.694 5.225 1.00 0.00 47 GLU A CA 9
ATOM 9525 C C . GLU A 1 47 ? -6.472 9.703 6.396 1.00 0.00 47 GLU A C 9
ATOM 9526 O O . GLU A 1 47 ? -5.317 9.310 6.246 1.00 0.00 47 GLU A O 9
ATOM 9538 N N . ALA A 1 48 ? -6.927 10.146 7.562 1.00 0.00 48 ALA A N 9
ATOM 9539 C CA . ALA A 1 48 ? -6.050 10.257 8.727 1.00 0.00 48 ALA A CA 9
ATOM 9540 C C . ALA A 1 48 ? -5.765 8.883 9.328 1.00 0.00 48 ALA A C 9
ATOM 9541 O O . ALA A 1 48 ? -4.812 8.703 10.090 1.00 0.00 48 ALA A O 9
ATOM 9548 N N . GLU A 1 49 ? -6.597 7.914 8.974 1.00 0.00 49 GLU A N 9
ATOM 9549 C CA . GLU A 1 49 ? -6.433 6.553 9.456 1.00 0.00 49 GLU A CA 9
ATOM 9550 C C . GLU A 1 49 ? -5.731 5.697 8.407 1.00 0.00 49 GLU A C 9
ATOM 9551 O O . GLU A 1 49 ? -5.558 4.492 8.587 1.00 0.00 49 GLU A O 9
ATOM 9563 N N . ALA A 1 50 ? -5.325 6.331 7.315 1.00 0.00 50 ALA A N 9
ATOM 9564 C CA . ALA A 1 50 ? -4.657 5.631 6.232 1.00 0.00 50 ALA A CA 9
ATOM 9565 C C . ALA A 1 50 ? -3.177 5.433 6.533 1.00 0.00 50 ALA A C 9
ATOM 9566 O O . ALA A 1 50 ? -2.605 6.105 7.395 1.00 0.00 50 ALA A O 9
ATOM 9573 N N . ARG A 1 51 ? -2.568 4.511 5.811 1.00 0.00 51 ARG A N 9
ATOM 9574 C CA . ARG A 1 51 ? -1.159 4.198 5.981 1.00 0.00 51 ARG A CA 9
ATOM 9575 C C . ARG A 1 51 ? -0.350 4.808 4.843 1.00 0.00 51 ARG A C 9
ATOM 9576 O O . ARG A 1 51 ? -0.603 4.526 3.677 1.00 0.00 51 ARG A O 9
ATOM 9597 N N . SER A 1 52 ? 0.606 5.655 5.180 1.00 0.00 52 SER A N 9
ATOM 9598 C CA . SER A 1 52 ? 1.402 6.331 4.169 1.00 0.00 52 SER A CA 9
ATOM 9599 C C . SER A 1 52 ? 2.640 5.529 3.824 1.00 0.00 52 SER A C 9
ATOM 9600 O O . SER A 1 52 ? 3.132 4.734 4.625 1.00 0.00 52 SER A O 9
ATOM 9608 N N . LEU A 1 53 ? 3.143 5.767 2.626 1.00 0.00 53 LEU A N 9
ATOM 9609 C CA . LEU A 1 53 ? 4.324 5.077 2.131 1.00 0.00 53 LEU A CA 9
ATOM 9610 C C . LEU A 1 53 ? 5.581 5.710 2.707 1.00 0.00 53 LEU A C 9
ATOM 9611 O O . LEU A 1 53 ? 6.654 5.111 2.706 1.00 0.00 53 LEU A O 9
ATOM 9627 N N . ASP A 1 54 ? 5.433 6.932 3.200 1.00 0.00 54 ASP A N 9
ATOM 9628 C CA . ASP A 1 54 ? 6.544 7.666 3.777 1.00 0.00 54 ASP A CA 9
ATOM 9629 C C . ASP A 1 54 ? 6.563 7.496 5.289 1.00 0.00 54 ASP A C 9
ATOM 9630 O O . ASP A 1 54 ? 7.388 8.086 5.989 1.00 0.00 54 ASP A O 9
ATOM 9639 N N . ALA A 1 55 ? 5.641 6.677 5.784 1.00 0.00 55 ALA A N 9
ATOM 9640 C CA . ALA A 1 55 ? 5.559 6.375 7.205 1.00 0.00 55 ALA A CA 9
ATOM 9641 C C . ALA A 1 55 ? 5.990 4.937 7.466 1.00 0.00 55 ALA A C 9
ATOM 9642 O O . ALA A 1 55 ? 5.907 4.441 8.593 1.00 0.00 55 ALA A O 9
ATOM 9649 N N . GLU A 1 56 ? 6.454 4.278 6.416 1.00 0.00 56 GLU A N 9
ATOM 9650 C CA . GLU A 1 56 ? 6.912 2.902 6.509 1.00 0.00 56 GLU A CA 9
ATOM 9651 C C . GLU A 1 56 ? 8.315 2.841 7.094 1.00 0.00 56 GLU A C 9
ATOM 9652 O O . GLU A 1 56 ? 9.233 3.496 6.598 1.00 0.00 56 GLU A O 9
ATOM 9664 N N . ALA A 1 57 ? 8.468 2.077 8.161 1.00 0.00 57 ALA A N 9
ATOM 9665 C CA . ALA A 1 57 ? 9.773 1.865 8.762 1.00 0.00 57 ALA A CA 9
ATOM 9666 C C . ALA A 1 57 ? 10.566 0.856 7.940 1.00 0.00 57 ALA A C 9
ATOM 9667 O O . ALA A 1 57 ? 10.088 -0.250 7.682 1.00 0.00 57 ALA A O 9
ATOM 9674 N N . PRO A 1 58 ? 11.773 1.234 7.496 1.00 0.00 58 PRO A N 9
ATOM 9675 C CA . PRO A 1 58 ? 12.624 0.360 6.688 1.00 0.00 58 PRO A CA 9
ATOM 9676 C C . PRO A 1 58 ? 13.121 -0.838 7.482 1.00 0.00 58 PRO A C 9
ATOM 9677 O O . PRO A 1 58 ? 13.249 -0.773 8.705 1.00 0.00 58 PRO A O 9
ATOM 9688 N N . ALA A 1 59 ? 13.388 -1.933 6.785 1.00 0.00 59 ALA A N 9
ATOM 9689 C CA . ALA A 1 59 ? 13.901 -3.138 7.421 1.00 0.00 59 ALA A CA 9
ATOM 9690 C C . ALA A 1 59 ? 15.291 -2.892 7.991 1.00 0.00 59 ALA A C 9
ATOM 9691 O O . ALA A 1 59 ? 16.281 -2.850 7.255 1.00 0.00 59 ALA A O 9
ATOM 9698 N N . GLN A 1 60 ? 15.352 -2.696 9.295 1.00 0.00 60 GLN A N 9
ATOM 9699 C CA . GLN A 1 60 ? 16.612 -2.444 9.971 1.00 0.00 60 GLN A CA 9
ATOM 9700 C C . GLN A 1 60 ? 17.363 -3.745 10.211 1.00 0.00 60 GLN A C 9
ATOM 9701 O O . GLN A 1 60 ? 16.776 -4.736 10.654 1.00 0.00 60 GLN A O 9
ATOM 9715 N N . PRO A 1 61 ? 18.671 -3.763 9.906 1.00 0.00 61 PRO A N 9
ATOM 9716 C CA . PRO A 1 61 ? 19.525 -4.919 10.177 1.00 0.00 61 PRO A CA 9
ATOM 9717 C C . PRO A 1 61 ? 19.500 -5.302 11.654 1.00 0.00 61 PRO A C 9
ATOM 9718 O O . PRO A 1 61 ? 19.462 -4.437 12.531 1.00 0.00 61 PRO A O 9
ATOM 9729 N N . SER A 1 62 ? 19.509 -6.596 11.925 1.00 0.00 62 SER A N 9
ATOM 9730 C CA . SER A 1 62 ? 19.430 -7.088 13.289 1.00 0.00 62 SER A CA 9
ATOM 9731 C C . SER A 1 62 ? 20.825 -7.340 13.852 1.00 0.00 62 SER A C 9
ATOM 9732 O O . SER A 1 62 ? 21.750 -7.692 13.116 1.00 0.00 62 SER A O 9
ATOM 9740 N N . LEU A 1 63 ? 20.971 -7.139 15.154 1.00 0.00 63 LEU A N 9
ATOM 9741 C CA . LEU A 1 63 ? 22.258 -7.287 15.813 1.00 0.00 63 LEU A CA 9
ATOM 9742 C C . LEU A 1 63 ? 22.497 -8.737 16.233 1.00 0.00 63 LEU A C 9
ATOM 9743 O O . LEU A 1 63 ? 21.825 -9.651 15.745 1.00 0.00 63 LEU A O 9
ATOM 9759 N N . GLU A 1 64 ? 23.469 -8.932 17.130 1.00 0.00 64 GLU A N 9
ATOM 9760 C CA . GLU A 1 64 ? 23.855 -10.262 17.606 1.00 0.00 64 GLU A CA 9
ATOM 9761 C C . GLU A 1 64 ? 24.393 -11.107 16.461 1.00 0.00 64 GLU A C 9
ATOM 9762 O O . GLU A 1 64 ? 24.260 -12.331 16.454 1.00 0.00 64 GLU A O 9
ATOM 9774 N N . HIS A 1 65 ? 25.015 -10.430 15.502 1.00 0.00 65 HIS A N 9
ATOM 9775 C CA . HIS A 1 65 ? 25.642 -11.093 14.365 1.00 0.00 65 HIS A CA 9
ATOM 9776 C C . HIS A 1 65 ? 26.751 -12.034 14.827 1.00 0.00 65 HIS A C 9
ATOM 9777 O O . HIS A 1 65 ? 27.507 -11.719 15.748 1.00 0.00 65 HIS A O 9
ATOM 9792 N N . HIS A 1 66 ? 26.839 -13.188 14.192 1.00 0.00 66 HIS A N 9
ATOM 9793 C CA . HIS A 1 66 ? 27.828 -14.186 14.562 1.00 0.00 66 HIS A CA 9
ATOM 9794 C C . HIS A 1 66 ? 29.049 -14.088 13.661 1.00 0.00 66 HIS A C 9
ATOM 9795 O O . HIS A 1 66 ? 28.954 -13.638 12.517 1.00 0.00 66 HIS A O 9
ATOM 9810 N N . HIS A 1 67 ? 30.193 -14.499 14.181 1.00 0.00 67 HIS A N 9
ATOM 9811 C CA . HIS A 1 67 ? 31.435 -14.459 13.425 1.00 0.00 67 HIS A CA 9
ATOM 9812 C C . HIS A 1 67 ? 31.860 -15.884 13.078 1.00 0.00 67 HIS A C 9
ATOM 9813 O O . HIS A 1 67 ? 32.199 -16.669 13.960 1.00 0.00 67 HIS A O 9
ATOM 9828 N N . HIS A 1 68 ? 31.848 -16.204 11.790 1.00 0.00 68 HIS A N 9
ATOM 9829 C CA . HIS A 1 68 ? 32.016 -17.583 11.331 1.00 0.00 68 HIS A CA 9
ATOM 9830 C C . HIS A 1 68 ? 33.491 -17.918 11.092 1.00 0.00 68 HIS A C 9
ATOM 9831 O O . HIS A 1 68 ? 33.820 -18.942 10.499 1.00 0.00 68 HIS A O 9
ATOM 9846 N N . HIS A 1 69 ? 34.378 -17.052 11.554 1.00 0.00 69 HIS A N 9
ATOM 9847 C CA . HIS A 1 69 ? 35.813 -17.292 11.454 1.00 0.00 69 HIS A CA 9
ATOM 9848 C C . HIS A 1 69 ? 36.488 -16.882 12.750 1.00 0.00 69 HIS A C 9
ATOM 9849 O O . HIS A 1 69 ? 36.016 -15.974 13.430 1.00 0.00 69 HIS A O 9
ATOM 9864 N N . HIS A 1 70 ? 37.577 -17.544 13.098 1.00 0.00 70 HIS A N 9
ATOM 9865 C CA . HIS A 1 70 ? 38.306 -17.212 14.312 1.00 0.00 70 HIS A CA 9
ATOM 9866 C C . HIS A 1 70 ? 39.805 -17.287 14.053 1.00 0.00 70 HIS A C 9
ATOM 9867 O O . HIS A 1 70 ? 40.570 -17.505 15.014 1.00 0.00 70 HIS A O 9
ATOM 9883 N N . MET A 1 1 ? -19.503 -11.635 -6.107 1.00 0.00 1 MET A N 10
ATOM 9884 C CA . MET A 1 1 ? -19.031 -10.763 -7.206 1.00 0.00 1 MET A CA 10
ATOM 9885 C C . MET A 1 1 ? -19.204 -11.447 -8.554 1.00 0.00 1 MET A C 10
ATOM 9886 O O . MET A 1 1 ? -20.092 -11.089 -9.327 1.00 0.00 1 MET A O 10
ATOM 9902 N N . GLU A 1 2 ? -18.360 -12.451 -8.810 1.00 0.00 2 GLU A N 10
ATOM 9903 C CA . GLU A 1 2 ? -18.295 -13.135 -10.102 1.00 0.00 2 GLU A CA 10
ATOM 9904 C C . GLU A 1 2 ? -17.816 -12.179 -11.194 1.00 0.00 2 GLU A C 10
ATOM 9905 O O . GLU A 1 2 ? -16.684 -12.288 -11.663 1.00 0.00 2 GLU A O 10
ATOM 9917 N N . SER A 1 3 ? -18.659 -11.237 -11.583 1.00 0.00 3 SER A N 10
ATOM 9918 C CA . SER A 1 3 ? -18.269 -10.222 -12.540 1.00 0.00 3 SER A CA 10
ATOM 9919 C C . SER A 1 3 ? -17.568 -9.079 -11.812 1.00 0.00 3 SER A C 10
ATOM 9920 O O . SER A 1 3 ? -18.211 -8.261 -11.151 1.00 0.00 3 SER A O 10
ATOM 9928 N N . ARG A 1 4 ? -16.248 -9.044 -11.905 1.00 0.00 4 ARG A N 10
ATOM 9929 C CA . ARG A 1 4 ? -15.471 -8.033 -11.210 1.00 0.00 4 ARG A CA 10
ATOM 9930 C C . ARG A 1 4 ? -15.397 -6.747 -12.028 1.00 0.00 4 ARG A C 10
ATOM 9931 O O . ARG A 1 4 ? -14.701 -6.668 -13.040 1.00 0.00 4 ARG A O 10
ATOM 9952 N N . LEU A 1 5 ? -16.143 -5.749 -11.579 1.00 0.00 5 LEU A N 10
ATOM 9953 C CA . LEU A 1 5 ? -16.222 -4.464 -12.267 1.00 0.00 5 LEU A CA 10
ATOM 9954 C C . LEU A 1 5 ? -14.937 -3.663 -12.083 1.00 0.00 5 LEU A C 10
ATOM 9955 O O . LEU A 1 5 ? -14.540 -2.891 -12.956 1.00 0.00 5 LEU A O 10
ATOM 9971 N N . LEU A 1 6 ? -14.295 -3.849 -10.941 1.00 0.00 6 LEU A N 10
ATOM 9972 C CA . LEU A 1 6 ? -13.061 -3.144 -10.639 1.00 0.00 6 LEU A CA 10
ATOM 9973 C C . LEU A 1 6 ? -11.862 -3.932 -11.148 1.00 0.00 6 LEU A C 10
ATOM 9974 O O . LEU A 1 6 ? -11.496 -4.962 -10.580 1.00 0.00 6 LEU A O 10
ATOM 9990 N N . ASP A 1 7 ? -11.271 -3.452 -12.232 1.00 0.00 7 ASP A N 10
ATOM 9991 C CA . ASP A 1 7 ? -10.143 -4.130 -12.861 1.00 0.00 7 ASP A CA 10
ATOM 9992 C C . ASP A 1 7 ? -8.822 -3.435 -12.543 1.00 0.00 7 ASP A C 10
ATOM 9993 O O . ASP A 1 7 ? -7.903 -4.051 -12.000 1.00 0.00 7 ASP A O 10
ATOM 10002 N N . ILE A 1 8 ? -8.739 -2.152 -12.871 1.00 0.00 8 ILE A N 10
ATOM 10003 C CA . ILE A 1 8 ? -7.491 -1.406 -12.732 1.00 0.00 8 ILE A CA 10
ATOM 10004 C C . ILE A 1 8 ? -7.206 -1.048 -11.275 1.00 0.00 8 ILE A C 10
ATOM 10005 O O . ILE A 1 8 ? -6.211 -1.505 -10.710 1.00 0.00 8 ILE A O 10
ATOM 10021 N N . LEU A 1 9 ? -8.091 -0.231 -10.689 1.00 0.00 9 LEU A N 10
ATOM 10022 C CA . LEU A 1 9 ? -7.941 0.261 -9.310 1.00 0.00 9 LEU A CA 10
ATOM 10023 C C . LEU A 1 9 ? -6.841 1.323 -9.208 1.00 0.00 9 LEU A C 10
ATOM 10024 O O . LEU A 1 9 ? -5.693 1.093 -9.592 1.00 0.00 9 LEU A O 10
ATOM 10040 N N . VAL A 1 10 ? -7.211 2.492 -8.695 1.00 0.00 10 VAL A N 10
ATOM 10041 C CA . VAL A 1 10 ? -6.276 3.595 -8.510 1.00 0.00 10 VAL A CA 10
ATOM 10042 C C . VAL A 1 10 ? -6.512 4.262 -7.158 1.00 0.00 10 VAL A C 10
ATOM 10043 O O . VAL A 1 10 ? -7.477 3.941 -6.465 1.00 0.00 10 VAL A O 10
ATOM 10056 N N . CYS A 1 11 ? -5.624 5.179 -6.784 1.00 0.00 11 CYS A N 10
ATOM 10057 C CA . CYS A 1 11 ? -5.776 5.928 -5.542 1.00 0.00 11 CYS A CA 10
ATOM 10058 C C . CYS A 1 11 ? -6.994 6.848 -5.624 1.00 0.00 11 CYS A C 10
ATOM 10059 O O . CYS A 1 11 ? -7.171 7.564 -6.608 1.00 0.00 11 CYS A O 10
ATOM 10067 N N . PRO A 1 12 ? -7.849 6.841 -4.591 1.00 0.00 12 PRO A N 10
ATOM 10068 C CA . PRO A 1 12 ? -9.066 7.657 -4.573 1.00 0.00 12 PRO A CA 10
ATOM 10069 C C . PRO A 1 12 ? -8.769 9.142 -4.379 1.00 0.00 12 PRO A C 10
ATOM 10070 O O . PRO A 1 12 ? -9.616 9.992 -4.651 1.00 0.00 12 PRO A O 10
ATOM 10081 N N . VAL A 1 13 ? -7.561 9.447 -3.917 1.00 0.00 13 VAL A N 10
ATOM 10082 C CA . VAL A 1 13 ? -7.175 10.823 -3.640 1.00 0.00 13 VAL A CA 10
ATOM 10083 C C . VAL A 1 13 ? -6.608 11.495 -4.889 1.00 0.00 13 VAL A C 10
ATOM 10084 O O . VAL A 1 13 ? -7.267 12.328 -5.508 1.00 0.00 13 VAL A O 10
ATOM 10097 N N . CYS A 1 14 ? -5.396 11.114 -5.274 1.00 0.00 14 CYS A N 10
ATOM 10098 C CA . CYS A 1 14 ? -4.716 11.766 -6.387 1.00 0.00 14 CYS A CA 10
ATOM 10099 C C . CYS A 1 14 ? -4.973 11.046 -7.704 1.00 0.00 14 CYS A C 10
ATOM 10100 O O . CYS A 1 14 ? -4.706 11.592 -8.775 1.00 0.00 14 CYS A O 10
ATOM 10108 N N . LYS A 1 15 ? -5.534 9.837 -7.621 1.00 0.00 15 LYS A N 10
ATOM 10109 C CA . LYS A 1 15 ? -5.677 8.968 -8.782 1.00 0.00 15 LYS A CA 10
ATOM 10110 C C . LYS A 1 15 ? -4.336 8.808 -9.495 1.00 0.00 15 LYS A C 10
ATOM 10111 O O . LYS A 1 15 ? -4.208 9.093 -10.686 1.00 0.00 15 LYS A O 10
ATOM 10130 N N . GLY A 1 16 ? -3.335 8.361 -8.745 1.00 0.00 16 GLY A N 10
ATOM 10131 C CA . GLY A 1 16 ? -2.004 8.231 -9.294 1.00 0.00 16 GLY A CA 10
ATOM 10132 C C . GLY A 1 16 ? -1.533 6.792 -9.375 1.00 0.00 16 GLY A C 10
ATOM 10133 O O . GLY A 1 16 ? -2.304 5.894 -9.712 1.00 0.00 16 GLY A O 10
ATOM 10137 N N . ARG A 1 17 ? -0.270 6.580 -9.029 1.00 0.00 17 ARG A N 10
ATOM 10138 C CA . ARG A 1 17 ? 0.386 5.289 -9.207 1.00 0.00 17 ARG A CA 10
ATOM 10139 C C . ARG A 1 17 ? 0.349 4.449 -7.934 1.00 0.00 17 ARG A C 10
ATOM 10140 O O . ARG A 1 17 ? 0.901 4.845 -6.902 1.00 0.00 17 ARG A O 10
ATOM 10161 N N . LEU A 1 18 ? -0.307 3.297 -8.012 1.00 0.00 18 LEU A N 10
ATOM 10162 C CA . LEU A 1 18 ? -0.286 2.322 -6.928 1.00 0.00 18 LEU A CA 10
ATOM 10163 C C . LEU A 1 18 ? 0.717 1.220 -7.241 1.00 0.00 18 LEU A C 10
ATOM 10164 O O . LEU A 1 18 ? 0.874 0.828 -8.399 1.00 0.00 18 LEU A O 10
ATOM 10180 N N . GLU A 1 19 ? 1.399 0.729 -6.216 1.00 0.00 19 GLU A N 10
ATOM 10181 C CA . GLU A 1 19 ? 2.359 -0.346 -6.382 1.00 0.00 19 GLU A CA 10
ATOM 10182 C C . GLU A 1 19 ? 2.124 -1.417 -5.329 1.00 0.00 19 GLU A C 10
ATOM 10183 O O . GLU A 1 19 ? 2.111 -1.129 -4.134 1.00 0.00 19 GLU A O 10
ATOM 10195 N N . PHE A 1 20 ? 1.934 -2.644 -5.770 1.00 0.00 20 PHE A N 10
ATOM 10196 C CA . PHE A 1 20 ? 1.654 -3.737 -4.855 1.00 0.00 20 PHE A CA 10
ATOM 10197 C C . PHE A 1 20 ? 2.948 -4.384 -4.393 1.00 0.00 20 PHE A C 10
ATOM 10198 O O . PHE A 1 20 ? 3.717 -4.905 -5.202 1.00 0.00 20 PHE A O 10
ATOM 10215 N N . GLN A 1 21 ? 3.200 -4.328 -3.094 1.00 0.00 21 GLN A N 10
ATOM 10216 C CA . GLN A 1 21 ? 4.325 -5.034 -2.518 1.00 0.00 21 GLN A CA 10
ATOM 10217 C C . GLN A 1 21 ? 3.866 -6.390 -2.004 1.00 0.00 21 GLN A C 10
ATOM 10218 O O . GLN A 1 21 ? 2.949 -6.470 -1.182 1.00 0.00 21 GLN A O 10
ATOM 10232 N N . ARG A 1 22 ? 4.506 -7.451 -2.482 1.00 0.00 22 ARG A N 10
ATOM 10233 C CA . ARG A 1 22 ? 4.165 -8.812 -2.072 1.00 0.00 22 ARG A CA 10
ATOM 10234 C C . ARG A 1 22 ? 4.774 -9.141 -0.707 1.00 0.00 22 ARG A C 10
ATOM 10235 O O . ARG A 1 22 ? 5.231 -10.258 -0.472 1.00 0.00 22 ARG A O 10
ATOM 10256 N N . ALA A 1 23 ? 4.764 -8.163 0.191 1.00 0.00 23 ALA A N 10
ATOM 10257 C CA . ALA A 1 23 ? 5.280 -8.349 1.537 1.00 0.00 23 ALA A CA 10
ATOM 10258 C C . ALA A 1 23 ? 4.130 -8.389 2.538 1.00 0.00 23 ALA A C 10
ATOM 10259 O O . ALA A 1 23 ? 3.779 -9.451 3.054 1.00 0.00 23 ALA A O 10
ATOM 10266 N N . GLN A 1 24 ? 3.523 -7.233 2.784 1.00 0.00 24 GLN A N 10
ATOM 10267 C CA . GLN A 1 24 ? 2.405 -7.137 3.714 1.00 0.00 24 GLN A CA 10
ATOM 10268 C C . GLN A 1 24 ? 1.083 -7.071 2.946 1.00 0.00 24 GLN A C 10
ATOM 10269 O O . GLN A 1 24 ? 0.020 -6.881 3.535 1.00 0.00 24 GLN A O 10
ATOM 10283 N N . ALA A 1 25 ? 1.172 -7.259 1.627 1.00 0.00 25 ALA A N 10
ATOM 10284 C CA . ALA A 1 25 ? 0.025 -7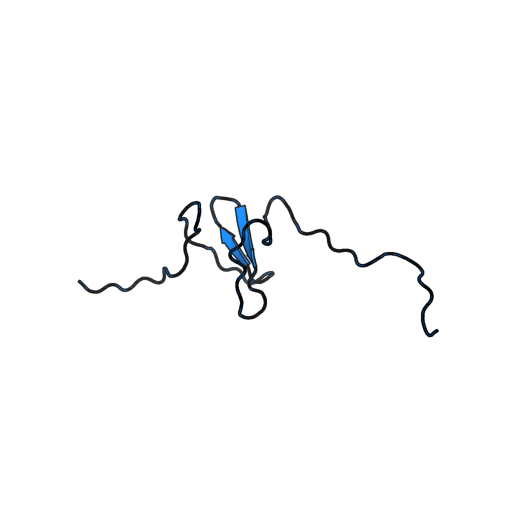.137 0.729 1.00 0.00 25 ALA A CA 10
ATOM 10285 C C . ALA A 1 25 ? -0.564 -5.735 0.810 1.00 0.00 25 ALA A C 10
ATOM 10286 O O . ALA A 1 25 ? -1.590 -5.507 1.452 1.00 0.00 25 ALA A O 10
ATOM 10293 N N . GLU A 1 26 ? 0.109 -4.793 0.165 1.00 0.00 26 GLU A N 10
ATOM 10294 C CA . GLU A 1 26 ? -0.256 -3.390 0.258 1.00 0.00 26 GLU A CA 10
ATOM 10295 C C . GLU A 1 26 ? -0.034 -2.676 -1.069 1.00 0.00 26 GLU A C 10
ATOM 10296 O O . GLU A 1 26 ? 0.942 -2.944 -1.773 1.00 0.00 26 GLU A O 10
ATOM 10308 N N . LEU A 1 27 ? -0.963 -1.793 -1.415 1.00 0.00 27 LEU A N 10
ATOM 10309 C CA . LEU A 1 27 ? -0.822 -0.952 -2.592 1.00 0.00 27 LEU A CA 10
ATOM 10310 C C . LEU A 1 27 ? -0.248 0.395 -2.183 1.00 0.00 27 LEU A C 10
ATOM 10311 O O . LEU A 1 27 ? -0.969 1.271 -1.704 1.00 0.00 27 LEU A O 10
ATOM 10327 N N . VAL A 1 28 ? 1.051 0.543 -2.347 1.00 0.00 28 VAL A N 10
ATOM 10328 C CA . VAL A 1 28 ? 1.734 1.763 -1.963 1.00 0.00 28 VAL A CA 10
ATOM 10329 C C . VAL A 1 28 ? 1.568 2.830 -3.034 1.00 0.00 28 VAL A C 10
ATOM 10330 O O . VAL A 1 28 ? 2.134 2.724 -4.123 1.00 0.00 28 VAL A O 10
ATOM 10343 N N . CYS A 1 29 ? 0.761 3.835 -2.741 1.00 0.00 29 CYS A N 10
ATOM 10344 C CA . CYS A 1 29 ? 0.644 4.980 -3.621 1.00 0.00 29 CYS A CA 10
ATOM 10345 C C . CYS A 1 29 ? 1.921 5.795 -3.535 1.00 0.00 29 CYS A C 10
ATOM 10346 O O . CYS A 1 29 ? 2.251 6.333 -2.482 1.00 0.00 29 CYS A O 10
ATOM 10354 N N . ASN A 1 30 ? 2.642 5.874 -4.638 1.00 0.00 30 ASN A N 10
ATOM 10355 C CA . ASN A 1 30 ? 3.945 6.532 -4.649 1.00 0.00 30 ASN A CA 10
ATOM 10356 C C . ASN A 1 30 ? 3.801 8.040 -4.480 1.00 0.00 30 ASN A C 10
ATOM 10357 O O . ASN A 1 30 ? 4.715 8.709 -4.003 1.00 0.00 30 ASN A O 10
ATOM 10368 N N . ALA A 1 31 ? 2.641 8.563 -4.850 1.00 0.00 31 ALA A N 10
ATOM 10369 C CA . ALA A 1 31 ? 2.407 9.998 -4.806 1.00 0.00 31 ALA A CA 10
ATOM 10370 C C . ALA A 1 31 ? 2.027 10.464 -3.401 1.00 0.00 31 ALA A C 10
ATOM 10371 O O . ALA A 1 31 ? 2.569 11.447 -2.900 1.00 0.00 31 ALA A O 10
ATOM 10378 N N . ASP A 1 32 ? 1.105 9.749 -2.768 1.00 0.00 32 ASP A N 10
ATOM 10379 C CA . ASP A 1 32 ? 0.599 10.150 -1.454 1.00 0.00 32 ASP A CA 10
ATOM 10380 C C . ASP A 1 32 ? 1.393 9.485 -0.335 1.00 0.00 32 ASP A C 10
ATOM 10381 O O . ASP A 1 32 ? 1.239 9.836 0.836 1.00 0.00 32 ASP A O 10
ATOM 10390 N N . ARG A 1 33 ? 2.242 8.526 -0.710 1.00 0.00 33 ARG A N 10
ATOM 10391 C CA . ARG A 1 33 ? 3.016 7.743 0.254 1.00 0.00 33 ARG A CA 10
ATOM 10392 C C . ARG A 1 33 ? 2.089 6.984 1.196 1.00 0.00 33 ARG A C 10
ATOM 10393 O O . ARG A 1 33 ? 2.349 6.867 2.395 1.00 0.00 33 ARG A O 10
ATOM 10414 N N . LEU A 1 34 ? 1.018 6.449 0.625 1.00 0.00 34 LEU A N 10
ATOM 10415 C CA . LEU A 1 34 ? 0.018 5.709 1.389 1.00 0.00 34 LEU A CA 10
ATOM 10416 C C . LEU A 1 34 ? -0.099 4.283 0.883 1.00 0.00 34 LEU A C 10
ATOM 10417 O O . LEU A 1 34 ? -0.353 4.050 -0.299 1.00 0.00 34 LEU A O 10
ATOM 10433 N N . ALA A 1 35 ? 0.091 3.338 1.782 1.00 0.00 35 ALA A N 10
ATOM 10434 C CA . ALA A 1 35 ? -0.013 1.927 1.446 1.00 0.00 35 ALA A CA 10
ATOM 10435 C C . ALA A 1 35 ? -1.380 1.384 1.841 1.00 0.00 35 ALA A C 10
ATOM 10436 O O . ALA A 1 35 ? -1.699 1.278 3.027 1.00 0.00 35 ALA A O 10
ATOM 10443 N N . PHE A 1 36 ? -2.188 1.060 0.844 1.00 0.00 36 PHE A N 10
ATOM 10444 C CA . PHE A 1 36 ? -3.517 0.510 1.078 1.00 0.00 36 PHE A CA 10
ATOM 10445 C C . PHE A 1 36 ? -3.433 -1.000 1.271 1.00 0.00 36 PHE A C 10
ATOM 10446 O O . PHE A 1 36 ? -3.072 -1.729 0.347 1.00 0.00 36 PHE A O 10
ATOM 10463 N N . PRO A 1 37 ? -3.750 -1.482 2.482 1.00 0.00 37 PRO A N 10
ATOM 10464 C CA . PRO A 1 37 ? -3.648 -2.901 2.829 1.00 0.00 37 PRO A CA 10
ATOM 10465 C C . PRO A 1 37 ? -4.690 -3.749 2.111 1.00 0.00 37 PRO A C 10
ATOM 10466 O O . PRO A 1 37 ? -5.878 -3.436 2.126 1.00 0.00 37 PRO A O 10
ATOM 10477 N N . VAL A 1 38 ? -4.240 -4.823 1.484 1.00 0.00 38 VAL A N 10
ATOM 10478 C CA . VAL A 1 38 ? -5.135 -5.704 0.756 1.00 0.00 38 VAL A CA 10
ATOM 10479 C C . VAL A 1 38 ? -5.532 -6.901 1.615 1.00 0.00 38 VAL A C 10
ATOM 10480 O O . VAL A 1 38 ? -4.680 -7.675 2.054 1.00 0.00 38 VAL A O 10
ATOM 10493 N N . ARG A 1 39 ? -6.827 -7.042 1.856 1.00 0.00 39 ARG A N 10
ATOM 10494 C CA . ARG A 1 39 ? -7.349 -8.165 2.618 1.00 0.00 39 ARG A CA 10
ATOM 10495 C C . ARG A 1 39 ? -7.938 -9.214 1.690 1.00 0.00 39 ARG A C 10
ATOM 10496 O O . ARG A 1 39 ? -9.133 -9.175 1.387 1.00 0.00 39 ARG A O 10
ATOM 10517 N N . ASP A 1 40 ? -7.087 -10.123 1.221 1.00 0.00 40 ASP A N 10
ATOM 10518 C CA . ASP A 1 40 ? -7.506 -11.228 0.361 1.00 0.00 40 ASP A CA 10
ATOM 10519 C C . ASP A 1 40 ? -8.325 -10.725 -0.830 1.00 0.00 40 ASP A C 10
ATOM 10520 O O . ASP A 1 40 ? -9.550 -10.857 -0.868 1.00 0.00 40 ASP A O 10
ATOM 10529 N N . GLY A 1 41 ? -7.643 -10.099 -1.782 1.00 0.00 41 GLY A N 10
ATOM 10530 C CA . GLY A 1 41 ? -8.307 -9.617 -2.980 1.00 0.00 41 GLY A CA 10
ATOM 10531 C C . GLY A 1 41 ? -8.926 -8.237 -2.815 1.00 0.00 41 GLY A C 10
ATOM 10532 O O . GLY A 1 41 ? -8.931 -7.441 -3.756 1.00 0.00 41 GLY A O 10
ATOM 10536 N N . VAL A 1 42 ? -9.445 -7.947 -1.628 1.00 0.00 42 VAL A N 10
ATOM 10537 C CA . VAL A 1 42 ? -10.128 -6.680 -1.379 1.00 0.00 42 VAL A CA 10
ATOM 10538 C C . VAL A 1 42 ? -9.209 -5.687 -0.674 1.00 0.00 42 VAL A C 10
ATOM 10539 O O . VAL A 1 42 ? -8.846 -5.881 0.488 1.00 0.00 42 VAL A O 10
ATOM 10552 N N . PRO A 1 43 ? -8.820 -4.611 -1.370 1.00 0.00 43 PRO A N 10
ATOM 10553 C CA . PRO A 1 43 ? -7.960 -3.571 -0.814 1.00 0.00 43 PRO A CA 10
ATOM 10554 C C . PRO A 1 43 ? -8.729 -2.600 0.079 1.00 0.00 43 PRO A C 10
ATOM 10555 O O . PRO A 1 43 ? -9.797 -2.105 -0.293 1.00 0.00 43 PRO A O 10
ATOM 10566 N N . ILE A 1 44 ? -8.185 -2.334 1.256 1.00 0.00 44 ILE A N 10
ATOM 10567 C CA . ILE A 1 44 ? -8.779 -1.376 2.174 1.00 0.00 44 ILE A CA 10
ATOM 10568 C C . ILE A 1 44 ? -8.382 0.035 1.764 1.00 0.00 44 ILE A C 10
ATOM 10569 O O . ILE A 1 44 ? -7.280 0.495 2.060 1.00 0.00 44 ILE A O 10
ATOM 10585 N N . MET A 1 45 ? -9.286 0.708 1.069 1.00 0.00 45 MET A N 10
ATOM 10586 C CA . MET A 1 45 ? -9.011 2.032 0.530 1.00 0.00 45 MET A CA 10
ATOM 10587 C C . MET A 1 45 ? -9.347 3.115 1.552 1.00 0.00 45 MET A C 10
ATOM 10588 O O . MET A 1 45 ? -9.505 4.283 1.205 1.00 0.00 45 MET A O 10
ATOM 10602 N N . LEU A 1 46 ? -9.447 2.718 2.811 1.00 0.00 46 LEU A N 10
ATOM 10603 C CA . LEU A 1 46 ? -9.772 3.641 3.885 1.00 0.00 46 LEU A CA 10
ATOM 10604 C C . LEU A 1 46 ? -8.498 4.231 4.472 1.00 0.00 46 LEU A C 10
ATOM 10605 O O . LEU A 1 46 ? -7.658 3.505 5.000 1.00 0.00 46 LEU A O 10
ATOM 10621 N N . GLU A 1 47 ? -8.374 5.547 4.384 1.00 0.00 47 GLU A N 10
ATOM 10622 C CA . GLU A 1 47 ? -7.183 6.256 4.848 1.00 0.00 47 GLU A CA 10
ATOM 10623 C C . GLU A 1 47 ? -6.936 6.024 6.340 1.00 0.00 47 GLU A C 10
ATOM 10624 O O . GLU A 1 47 ? -5.793 5.854 6.769 1.00 0.00 47 GLU A O 10
ATOM 10636 N N . ALA A 1 48 ? -8.013 5.986 7.118 1.00 0.00 48 ALA A N 10
ATOM 10637 C CA . ALA A 1 48 ? -7.913 5.823 8.567 1.00 0.00 48 ALA A CA 10
ATOM 10638 C C . ALA A 1 48 ? -7.416 4.429 8.949 1.00 0.00 48 ALA A C 10
ATOM 10639 O O . ALA A 1 48 ? -7.085 4.177 10.110 1.00 0.00 48 ALA A O 10
ATOM 10646 N N . GLU A 1 49 ? -7.371 3.523 7.976 1.00 0.00 49 GLU A N 10
ATOM 10647 C CA . GLU A 1 49 ? -6.929 2.155 8.222 1.00 0.00 49 GLU A CA 10
ATOM 10648 C C . GLU A 1 49 ? -5.822 1.760 7.250 1.00 0.00 49 GLU A C 10
ATOM 10649 O O . GLU A 1 49 ? -5.508 0.578 7.089 1.00 0.00 49 GLU A O 10
ATOM 10661 N N . ALA A 1 50 ? -5.224 2.758 6.618 1.00 0.00 50 ALA A N 10
ATOM 10662 C CA . ALA A 1 50 ? -4.153 2.530 5.660 1.00 0.00 50 ALA A CA 10
ATOM 10663 C C . ALA A 1 50 ? -2.795 2.790 6.299 1.00 0.00 50 ALA A C 10
ATOM 10664 O O . ALA A 1 50 ? -2.693 3.493 7.303 1.00 0.00 50 ALA A O 10
ATOM 10671 N N . ARG A 1 51 ? -1.754 2.224 5.709 1.00 0.00 51 ARG A N 10
ATOM 10672 C CA . ARG A 1 51 ? -0.408 2.385 6.228 1.00 0.00 51 ARG A CA 10
ATOM 10673 C C . ARG A 1 51 ? 0.267 3.583 5.574 1.00 0.00 51 ARG A C 10
ATOM 10674 O O . ARG A 1 51 ? 0.681 3.514 4.419 1.00 0.00 51 ARG A O 10
ATOM 10695 N N . SER A 1 52 ? 0.355 4.686 6.295 1.00 0.00 52 SER A N 10
ATOM 10696 C CA . SER A 1 52 ? 1.042 5.850 5.782 1.00 0.00 52 SER A CA 10
ATOM 10697 C C . SER A 1 52 ? 2.538 5.712 5.941 1.00 0.00 52 SER A C 10
ATOM 10698 O O . SER A 1 52 ? 3.037 5.301 6.988 1.00 0.00 52 SER A O 10
ATOM 10706 N N . LEU A 1 53 ? 3.236 6.076 4.891 1.00 0.00 53 LEU A N 10
ATOM 10707 C CA . LEU A 1 53 ? 4.689 6.034 4.875 1.00 0.00 53 LEU A CA 10
ATOM 10708 C C . LEU A 1 53 ? 5.239 7.432 5.094 1.00 0.00 53 LEU A C 10
ATOM 10709 O O . LEU A 1 53 ? 6.451 7.653 5.104 1.00 0.00 53 LEU A O 10
ATOM 10725 N N . ASP A 1 54 ? 4.328 8.377 5.259 1.00 0.00 54 ASP A N 10
ATOM 10726 C CA . ASP A 1 54 ? 4.699 9.750 5.554 1.00 0.00 54 ASP A CA 10
ATOM 10727 C C . ASP A 1 54 ? 4.713 9.952 7.059 1.00 0.00 54 ASP A C 10
ATOM 10728 O O . ASP A 1 54 ? 5.458 10.780 7.586 1.00 0.00 54 ASP A O 10
ATOM 10737 N N . ALA A 1 55 ? 3.885 9.173 7.747 1.00 0.00 55 ALA A N 10
ATOM 10738 C CA . ALA A 1 55 ? 3.844 9.192 9.201 1.00 0.00 55 ALA A CA 10
ATOM 10739 C C . ALA A 1 55 ? 4.812 8.165 9.776 1.00 0.00 55 ALA A C 10
ATOM 10740 O O . ALA A 1 55 ? 5.447 8.409 10.802 1.00 0.00 55 ALA A O 10
ATOM 10747 N N . GLU A 1 56 ? 4.923 7.017 9.106 1.00 0.00 56 GLU A N 10
ATOM 10748 C CA . GLU A 1 56 ? 5.830 5.959 9.543 1.00 0.00 56 GLU A CA 10
ATOM 10749 C C . GLU A 1 56 ? 7.278 6.425 9.406 1.00 0.00 56 GLU A C 10
ATOM 10750 O O . GLU A 1 56 ? 7.620 7.138 8.459 1.00 0.00 56 GLU A O 10
ATOM 10762 N N . ALA A 1 57 ? 8.118 6.031 10.358 1.00 0.00 57 ALA A N 10
ATOM 10763 C CA . ALA A 1 57 ? 9.516 6.446 10.377 1.00 0.00 57 ALA A CA 10
ATOM 10764 C C . ALA A 1 57 ? 10.259 5.939 9.143 1.00 0.00 57 ALA A C 10
ATOM 10765 O O . ALA A 1 57 ? 9.994 4.836 8.660 1.00 0.00 57 ALA A O 10
ATOM 10772 N N . PRO A 1 58 ? 11.185 6.746 8.607 1.00 0.00 58 PRO A N 10
ATOM 10773 C CA . PRO A 1 58 ? 11.974 6.378 7.433 1.00 0.00 58 PRO A CA 10
ATOM 10774 C C . PRO A 1 58 ? 12.997 5.291 7.752 1.00 0.00 58 PRO A C 10
ATOM 10775 O O . PRO A 1 58 ? 14.104 5.573 8.220 1.00 0.00 58 PRO A O 10
ATOM 10786 N N . ALA A 1 59 ? 12.612 4.047 7.527 1.00 0.00 59 ALA A N 10
ATOM 10787 C CA . ALA A 1 59 ? 13.488 2.921 7.800 1.00 0.00 59 ALA A CA 10
ATOM 10788 C C . ALA A 1 59 ? 14.443 2.684 6.639 1.00 0.00 59 ALA A C 10
ATOM 10789 O O . ALA A 1 59 ? 14.063 2.114 5.613 1.00 0.00 59 ALA A O 10
ATOM 10796 N N . GLN A 1 60 ? 15.674 3.148 6.797 1.00 0.00 60 GLN A N 10
ATOM 10797 C CA . GLN A 1 60 ? 16.697 2.939 5.788 1.00 0.00 60 GLN A CA 10
ATOM 10798 C C . GLN A 1 60 ? 17.071 1.464 5.723 1.00 0.00 60 GLN A C 10
ATOM 10799 O O . GLN A 1 60 ? 17.252 0.818 6.755 1.00 0.00 60 GLN A O 10
ATOM 10813 N N . PRO A 1 61 ? 17.177 0.911 4.512 1.00 0.00 61 PRO A N 10
ATOM 10814 C CA . PRO A 1 61 ? 17.537 -0.493 4.322 1.00 0.00 61 PRO A CA 10
ATOM 10815 C C . PRO A 1 61 ? 18.920 -0.801 4.882 1.00 0.00 61 PRO A C 10
ATOM 10816 O O . PRO A 1 61 ? 19.931 -0.344 4.349 1.00 0.00 61 PRO A O 10
ATOM 10827 N N . SER A 1 62 ? 18.953 -1.551 5.971 1.00 0.00 62 SER A N 10
ATOM 10828 C CA . SER A 1 62 ? 20.205 -1.940 6.590 1.00 0.00 62 SER A CA 10
ATOM 10829 C C . SER A 1 62 ? 20.751 -3.179 5.889 1.00 0.00 62 SER A C 10
ATOM 10830 O O . SER A 1 62 ? 20.115 -4.235 5.894 1.00 0.00 62 SER A O 10
ATOM 10838 N N . LEU A 1 63 ? 21.919 -3.038 5.277 1.00 0.00 63 LEU A N 10
ATOM 10839 C CA . LEU A 1 63 ? 22.497 -4.112 4.478 1.00 0.00 63 LEU A CA 10
ATOM 10840 C C . LEU A 1 63 ? 23.272 -5.103 5.337 1.00 0.00 63 LEU A C 10
ATOM 10841 O O . LEU A 1 63 ? 23.535 -4.849 6.518 1.00 0.00 63 LEU A O 10
ATOM 10857 N N . GLU A 1 64 ? 23.625 -6.229 4.713 1.00 0.00 64 GLU A N 10
ATOM 10858 C CA . GLU A 1 64 ? 24.436 -7.280 5.328 1.00 0.00 64 GLU A CA 10
ATOM 10859 C C . GLU A 1 64 ? 23.677 -8.071 6.383 1.00 0.00 64 GLU A C 10
ATOM 10860 O O . GLU A 1 64 ? 23.125 -7.522 7.336 1.00 0.00 64 GLU A O 10
ATOM 10872 N N . HIS A 1 65 ? 23.670 -9.383 6.201 1.00 0.00 65 HIS A N 10
ATOM 10873 C CA . HIS A 1 65 ? 23.061 -10.292 7.160 1.00 0.00 65 HIS A CA 10
ATOM 10874 C C . HIS A 1 65 ? 23.898 -10.324 8.439 1.00 0.00 65 HIS A C 10
ATOM 10875 O O . HIS A 1 65 ? 23.402 -10.660 9.514 1.00 0.00 65 HIS A O 10
ATOM 10890 N N . HIS A 1 66 ? 25.172 -9.965 8.301 1.00 0.00 66 HIS A N 10
ATOM 10891 C CA . HIS A 1 66 ? 26.074 -9.834 9.440 1.00 0.00 66 HIS A CA 10
ATOM 10892 C C . HIS A 1 66 ? 25.575 -8.737 10.379 1.00 0.00 66 HIS A C 10
ATOM 10893 O O . HIS A 1 66 ? 25.655 -7.553 10.064 1.00 0.00 66 HIS A O 10
ATOM 10908 N N . HIS A 1 67 ? 25.035 -9.139 11.517 1.00 0.00 67 HIS A N 10
ATOM 10909 C CA . HIS A 1 67 ? 24.500 -8.197 12.492 1.00 0.00 67 HIS A CA 10
ATOM 10910 C C . HIS A 1 67 ? 24.944 -8.573 13.900 1.00 0.00 67 HIS A C 10
ATOM 10911 O O . HIS A 1 67 ? 25.041 -9.755 14.237 1.00 0.00 67 HIS A O 10
ATOM 10926 N N . HIS A 1 68 ? 25.219 -7.565 14.713 1.00 0.00 68 HIS A N 10
ATOM 10927 C CA . HIS A 1 68 ? 25.640 -7.770 16.093 1.00 0.00 68 HIS A CA 10
ATOM 10928 C C . HIS A 1 68 ? 25.076 -6.640 16.950 1.00 0.00 68 HIS A C 10
ATOM 10929 O O . HIS A 1 68 ? 24.940 -5.520 16.469 1.00 0.00 68 HIS A O 10
ATOM 10944 N N . HIS A 1 69 ? 24.717 -6.940 18.196 1.00 0.00 69 HIS A N 10
ATOM 10945 C CA . HIS A 1 69 ? 24.147 -5.924 19.088 1.00 0.00 69 HIS A CA 10
ATOM 10946 C C . HIS A 1 69 ? 25.202 -4.892 19.478 1.00 0.00 69 HIS A C 10
ATOM 10947 O O . HIS A 1 69 ? 25.313 -3.836 18.859 1.00 0.00 69 HIS A O 10
ATOM 10962 N N . HIS A 1 70 ? 25.974 -5.220 20.509 1.00 0.00 70 HIS A N 10
ATOM 10963 C CA . HIS A 1 70 ? 27.074 -4.383 20.978 1.00 0.00 70 HIS A CA 10
ATOM 10964 C C . HIS A 1 70 ? 27.803 -5.105 22.101 1.00 0.00 70 HIS A C 10
ATOM 10965 O O . HIS A 1 70 ? 28.069 -4.489 23.154 1.00 0.00 70 HIS A O 10
ATOM 10981 N N . MET A 1 1 ? -9.531 -14.952 -0.535 1.00 0.00 1 MET A N 11
ATOM 10982 C CA . MET A 1 1 ? -8.218 -14.840 -1.207 1.00 0.00 1 MET A CA 11
ATOM 10983 C C . MET A 1 1 ? -8.310 -13.861 -2.371 1.00 0.00 1 MET A C 11
ATOM 10984 O O . MET A 1 1 ? -9.373 -13.288 -2.626 1.00 0.00 1 MET A O 11
ATOM 11000 N N . GLU A 1 2 ? -7.196 -13.662 -3.064 1.00 0.00 2 GLU A N 11
ATOM 11001 C CA . GLU A 1 2 ? -7.160 -12.778 -4.217 1.00 0.00 2 GLU A CA 11
ATOM 11002 C C . GLU A 1 2 ? -7.849 -13.434 -5.415 1.00 0.00 2 GLU A C 11
ATOM 11003 O O . GLU A 1 2 ? -7.192 -13.985 -6.295 1.00 0.00 2 GLU A O 11
ATOM 11015 N N . SER A 1 3 ? -9.174 -13.398 -5.428 1.00 0.00 3 SER A N 11
ATOM 11016 C CA . SER A 1 3 ? -9.949 -13.994 -6.514 1.00 0.00 3 SER A CA 11
ATOM 11017 C C . SER A 1 3 ? -10.147 -12.996 -7.653 1.00 0.00 3 SER A C 11
ATOM 11018 O O . SER A 1 3 ? -10.727 -13.316 -8.692 1.00 0.00 3 SER A O 11
ATOM 11026 N N . ARG A 1 4 ? -9.665 -11.784 -7.445 1.00 0.00 4 ARG A N 11
ATOM 11027 C CA . ARG A 1 4 ? -9.739 -10.742 -8.453 1.00 0.00 4 ARG A CA 11
ATOM 11028 C C . ARG A 1 4 ? -8.350 -10.177 -8.702 1.00 0.00 4 ARG A C 11
ATOM 11029 O O . ARG A 1 4 ? -7.771 -9.527 -7.833 1.00 0.00 4 ARG A O 11
ATOM 11050 N N . LEU A 1 5 ? -7.814 -10.443 -9.882 1.00 0.00 5 LEU A N 11
ATOM 11051 C CA . LEU A 1 5 ? -6.443 -10.071 -10.202 1.00 0.00 5 LEU A CA 11
ATOM 11052 C C . LEU A 1 5 ? -6.363 -8.643 -10.740 1.00 0.00 5 LEU A C 11
ATOM 11053 O O . LEU A 1 5 ? -6.540 -8.395 -11.934 1.00 0.00 5 LEU A O 11
ATOM 11069 N N . LEU A 1 6 ? -6.125 -7.702 -9.841 1.00 0.00 6 LEU A N 11
ATOM 11070 C CA . LEU A 1 6 ? -5.911 -6.317 -10.228 1.00 0.00 6 LEU A CA 11
ATOM 11071 C C . LEU A 1 6 ? -4.418 -6.045 -10.351 1.00 0.00 6 LEU A C 11
ATOM 11072 O O . LEU A 1 6 ? -3.710 -5.954 -9.347 1.00 0.00 6 LEU A O 11
ATOM 11088 N N . ASP A 1 7 ? -3.937 -5.948 -11.583 1.00 0.00 7 ASP A N 11
ATOM 11089 C CA . ASP A 1 7 ? -2.524 -5.686 -11.828 1.00 0.00 7 ASP A CA 11
ATOM 11090 C C . ASP A 1 7 ? -2.168 -4.275 -11.398 1.00 0.00 7 ASP A C 11
ATOM 11091 O O . ASP A 1 7 ? -1.118 -4.044 -10.799 1.00 0.00 7 ASP A O 11
ATOM 11100 N N . ILE A 1 8 ? -3.047 -3.335 -11.704 1.00 0.00 8 ILE A N 11
ATOM 11101 C CA . ILE A 1 8 ? -2.886 -1.963 -11.249 1.00 0.00 8 ILE A CA 11
ATOM 11102 C C . ILE A 1 8 ? -4.181 -1.460 -10.634 1.00 0.00 8 ILE A C 11
ATOM 11103 O O . ILE A 1 8 ? -5.220 -1.428 -11.291 1.00 0.00 8 ILE A O 11
ATOM 11119 N N . LEU A 1 9 ? -4.131 -1.102 -9.365 1.00 0.00 9 LEU A N 11
ATOM 11120 C CA . LEU A 1 9 ? -5.298 -0.563 -8.692 1.00 0.00 9 LEU A CA 11
ATOM 11121 C C . LEU A 1 9 ? -5.316 0.945 -8.876 1.00 0.00 9 LEU A C 11
ATOM 11122 O O . LEU A 1 9 ? -4.315 1.618 -8.637 1.00 0.00 9 LEU A O 11
ATOM 11138 N N . VAL A 1 10 ? -6.443 1.465 -9.329 1.00 0.00 10 VAL A N 11
ATOM 11139 C CA . VAL A 1 10 ? -6.588 2.892 -9.551 1.00 0.00 10 VAL A CA 11
ATOM 11140 C C . VAL A 1 10 ? -7.583 3.494 -8.568 1.00 0.00 10 VAL A C 11
ATOM 11141 O O . VAL A 1 10 ? -8.626 2.909 -8.279 1.00 0.00 10 VAL A O 11
ATOM 11154 N N . CYS A 1 11 ? -7.240 4.653 -8.037 1.00 0.00 11 CYS A N 11
ATOM 11155 C CA . CYS A 1 11 ? -8.115 5.357 -7.115 1.00 0.00 11 CYS A CA 11
ATOM 11156 C C . CYS A 1 11 ? -9.263 6.003 -7.883 1.00 0.00 11 CYS A C 11
ATOM 11157 O O . CYS A 1 11 ? -9.032 6.830 -8.759 1.00 0.00 11 CYS A O 11
ATOM 11165 N N . PRO A 1 12 ? -10.514 5.641 -7.561 1.00 0.00 12 PRO A N 11
ATOM 11166 C CA . PRO A 1 12 ? -11.696 6.151 -8.269 1.00 0.00 12 PRO A CA 11
ATOM 11167 C C . PRO A 1 12 ? -11.879 7.657 -8.099 1.00 0.00 12 PRO A C 11
ATOM 11168 O O . PRO A 1 12 ? -12.610 8.297 -8.855 1.00 0.00 12 PRO A O 11
ATOM 11179 N N . VAL A 1 13 ? -11.198 8.216 -7.109 1.00 0.00 13 VAL A N 11
ATOM 11180 C CA . VAL A 1 13 ? -11.329 9.628 -6.788 1.00 0.00 13 VAL A CA 11
ATOM 11181 C C . VAL A 1 13 ? -10.545 10.501 -7.771 1.00 0.00 13 VAL A C 11
ATOM 11182 O O . VAL A 1 13 ? -11.103 11.408 -8.389 1.00 0.00 13 VAL A O 11
ATOM 11195 N N . CYS A 1 14 ? -9.256 10.221 -7.925 1.00 0.00 14 CYS A N 11
ATOM 11196 C CA . CYS A 1 14 ? -8.396 11.071 -8.742 1.00 0.00 14 CYS A CA 11
ATOM 11197 C C . CYS A 1 14 ? -7.842 10.328 -9.955 1.00 0.00 14 CYS A C 11
ATOM 11198 O O . CYS A 1 14 ? -7.289 10.950 -10.861 1.00 0.00 14 CYS A O 11
ATOM 11206 N N . LYS A 1 15 ? -8.009 9.003 -9.976 1.00 0.00 15 LYS A N 11
ATOM 11207 C CA . LYS A 1 15 ? -7.393 8.154 -10.997 1.00 0.00 15 LYS A CA 11
ATOM 11208 C C . LYS A 1 15 ? -5.897 8.425 -11.086 1.00 0.00 15 LYS A C 11
ATOM 11209 O O . LYS A 1 15 ? -5.368 8.776 -12.143 1.00 0.00 15 LYS A O 11
ATOM 11228 N N . GLY A 1 16 ? -5.223 8.261 -9.958 1.00 0.00 16 GLY A N 11
ATOM 11229 C CA . GLY A 1 16 ? -3.814 8.569 -9.885 1.00 0.00 16 GLY A CA 11
ATOM 11230 C C . GLY A 1 16 ? -2.960 7.350 -9.612 1.00 0.00 16 GLY A C 11
ATOM 11231 O O . GLY A 1 16 ? -3.476 6.260 -9.367 1.00 0.00 16 GLY A O 11
ATOM 11235 N N . ARG A 1 17 ? -1.655 7.556 -9.649 1.00 0.00 17 ARG A N 11
ATOM 11236 C CA . ARG A 1 17 ? -0.679 6.490 -9.472 1.00 0.00 17 ARG A CA 11
ATOM 11237 C C . ARG A 1 17 ? -0.701 5.936 -8.047 1.00 0.00 17 ARG A C 11
ATOM 11238 O O . ARG A 1 17 ? -0.389 6.651 -7.088 1.00 0.00 17 ARG A O 11
ATOM 11259 N N . LEU A 1 18 ? -1.076 4.667 -7.920 1.00 0.00 18 LEU A N 11
ATOM 11260 C CA . LEU A 1 18 ? -1.009 3.965 -6.643 1.00 0.00 18 LEU A CA 11
ATOM 11261 C C . LEU A 1 18 ? 0.110 2.931 -6.699 1.00 0.00 18 LEU A C 11
ATOM 11262 O O . LEU A 1 18 ? 0.133 2.085 -7.599 1.00 0.00 18 LEU A O 11
ATOM 11278 N N . GLU A 1 19 ? 1.042 2.999 -5.759 1.00 0.00 19 GLU A N 11
ATOM 11279 C CA . GLU A 1 19 ? 2.182 2.099 -5.755 1.00 0.00 19 GLU A CA 11
ATOM 11280 C C . GLU A 1 19 ? 2.310 1.388 -4.422 1.00 0.00 19 GLU A C 11
ATOM 11281 O O . GLU A 1 19 ? 2.197 2.012 -3.367 1.00 0.00 19 GLU A O 11
ATOM 11293 N N . PHE A 1 20 ? 2.555 0.088 -4.478 1.00 0.00 20 PHE A N 11
ATOM 11294 C CA . PHE A 1 20 ? 2.733 -0.706 -3.276 1.00 0.00 20 PHE A CA 11
ATOM 11295 C C . PHE A 1 20 ? 4.154 -0.541 -2.746 1.00 0.00 20 PHE A C 11
ATOM 11296 O O . PHE A 1 20 ? 5.092 -1.161 -3.245 1.00 0.00 20 PHE A O 11
ATOM 11313 N N . GLN A 1 21 ? 4.312 0.325 -1.760 1.00 0.00 21 GLN A N 11
ATOM 11314 C CA . GLN A 1 21 ? 5.601 0.542 -1.133 1.00 0.00 21 GLN A CA 11
ATOM 11315 C C . GLN A 1 21 ? 5.649 -0.188 0.201 1.00 0.00 21 GLN A C 11
ATOM 11316 O O . GLN A 1 21 ? 4.682 -0.165 0.963 1.00 0.00 21 GLN A O 11
ATOM 11330 N N . ARG A 1 22 ? 6.759 -0.851 0.478 1.00 0.00 22 ARG A N 11
ATOM 11331 C CA . ARG A 1 22 ? 6.855 -1.669 1.673 1.00 0.00 22 ARG A CA 11
ATOM 11332 C C . ARG A 1 22 ? 7.416 -0.884 2.855 1.00 0.00 22 ARG A C 11
ATOM 11333 O O . ARG A 1 22 ? 8.596 -0.985 3.193 1.00 0.00 22 ARG A O 11
ATOM 11354 N N . ALA A 1 23 ? 6.564 -0.057 3.439 1.00 0.00 23 ALA A N 11
ATOM 11355 C CA . ALA A 1 23 ? 6.865 0.581 4.711 1.00 0.00 23 ALA A CA 11
ATOM 11356 C C . ALA A 1 23 ? 5.951 -0.006 5.774 1.00 0.00 23 ALA A C 11
ATOM 11357 O O . ALA A 1 23 ? 6.401 -0.529 6.792 1.00 0.00 23 ALA A O 11
ATOM 11364 N N . GLN A 1 24 ? 4.657 0.086 5.511 1.00 0.00 24 GLN A N 11
ATOM 11365 C CA . GLN A 1 24 ? 3.642 -0.590 6.303 1.00 0.00 24 GLN A CA 11
ATOM 11366 C C . GLN A 1 24 ? 2.760 -1.400 5.352 1.00 0.00 24 GLN A C 11
ATOM 11367 O O . GLN A 1 24 ? 1.701 -1.908 5.725 1.00 0.00 24 GLN A O 11
ATOM 11381 N N . ALA A 1 25 ? 3.242 -1.514 4.116 1.00 0.00 25 ALA A N 11
ATOM 11382 C CA . ALA A 1 25 ? 2.514 -2.157 3.027 1.00 0.00 25 ALA A CA 11
ATOM 11383 C C . ALA A 1 25 ? 1.279 -1.344 2.659 1.00 0.00 25 ALA A C 11
ATOM 11384 O O . ALA A 1 25 ? 0.153 -1.690 3.023 1.00 0.00 25 ALA A O 11
ATOM 11391 N N . GLU A 1 26 ? 1.500 -0.240 1.962 1.00 0.00 26 GLU A N 11
ATOM 11392 C CA . GLU A 1 26 ? 0.409 0.629 1.556 1.00 0.00 26 GLU A CA 11
ATOM 11393 C C . GLU A 1 26 ? 0.563 1.073 0.107 1.00 0.00 26 GLU A C 11
ATOM 11394 O O . GLU A 1 26 ? 1.668 1.076 -0.444 1.00 0.00 26 GLU A O 11
ATOM 11406 N N . LEU A 1 27 ? -0.557 1.433 -0.506 1.00 0.00 27 LEU A N 11
ATOM 11407 C CA . LEU A 1 27 ? -0.559 1.957 -1.861 1.00 0.00 27 LEU A CA 11
ATOM 11408 C C . LEU A 1 27 ? -0.428 3.473 -1.826 1.00 0.00 27 LEU A C 11
ATOM 11409 O O . LEU A 1 27 ? -1.414 4.191 -1.634 1.00 0.00 27 LEU A O 11
ATOM 11425 N N . VAL A 1 28 ? 0.793 3.946 -1.990 1.00 0.00 28 VAL A N 11
ATOM 11426 C CA . VAL A 1 28 ? 1.089 5.366 -1.916 1.00 0.00 28 VAL A CA 11
ATOM 11427 C C . VAL A 1 28 ? 0.477 6.122 -3.091 1.00 0.00 28 VAL A C 11
ATOM 11428 O O . VAL A 1 28 ? 0.705 5.781 -4.254 1.00 0.00 28 VAL A O 11
ATOM 11441 N N . CYS A 1 29 ? -0.312 7.136 -2.769 1.00 0.00 29 CYS A N 11
ATOM 11442 C CA . CYS A 1 29 ? -0.939 7.980 -3.766 1.00 0.00 29 CYS A CA 11
ATOM 11443 C C . CYS A 1 29 ? -0.101 9.240 -3.962 1.00 0.00 29 CYS A C 11
ATOM 11444 O O . CYS A 1 29 ? -0.178 10.179 -3.166 1.00 0.00 29 CYS A O 11
ATOM 11452 N N . ASN A 1 30 ? 0.692 9.258 -5.022 1.00 0.00 30 ASN A N 11
ATOM 11453 C CA . ASN A 1 30 ? 1.650 10.340 -5.247 1.00 0.00 30 ASN A CA 11
ATOM 11454 C C . ASN A 1 30 ? 0.987 11.540 -5.915 1.00 0.00 30 ASN A C 11
ATOM 11455 O O . ASN A 1 30 ? 1.457 12.046 -6.935 1.00 0.00 30 ASN A O 11
ATOM 11466 N N . ALA A 1 31 ? -0.104 11.991 -5.322 1.00 0.00 31 ALA A N 11
ATOM 11467 C CA . ALA A 1 31 ? -0.810 13.171 -5.793 1.00 0.00 31 ALA A CA 11
ATOM 11468 C C . ALA A 1 31 ? -1.492 13.865 -4.624 1.00 0.00 31 ALA A C 11
ATOM 11469 O O . ALA A 1 31 ? -1.141 14.984 -4.252 1.00 0.00 31 ALA A O 11
ATOM 11476 N N . ASP A 1 32 ? -2.450 13.173 -4.026 1.00 0.00 32 ASP A N 11
ATOM 11477 C CA . ASP A 1 32 ? -3.185 13.700 -2.882 1.00 0.00 32 ASP A CA 11
ATOM 11478 C C . ASP A 1 32 ? -2.429 13.458 -1.581 1.00 0.00 32 ASP A C 11
ATOM 11479 O O . ASP A 1 32 ? -2.944 13.743 -0.501 1.00 0.00 32 ASP A O 11
ATOM 11488 N N . ARG A 1 33 ? -1.206 12.929 -1.691 1.00 0.00 33 ARG A N 11
ATOM 11489 C CA . ARG A 1 33 ? -0.377 12.639 -0.522 1.00 0.00 33 ARG A CA 11
ATOM 11490 C C . ARG A 1 33 ? -1.056 11.637 0.409 1.00 0.00 33 ARG A C 11
ATOM 11491 O O . ARG A 1 33 ? -0.970 11.751 1.631 1.00 0.00 33 ARG A O 11
ATOM 11512 N N . LEU A 1 34 ? -1.705 10.645 -0.178 1.00 0.00 34 LEU A N 11
ATOM 11513 C CA . LEU A 1 34 ? -2.400 9.624 0.593 1.00 0.00 34 LEU A CA 11
ATOM 11514 C C . LEU A 1 34 ? -1.713 8.279 0.428 1.00 0.00 34 LEU A C 11
ATOM 11515 O O . LEU A 1 34 ? -0.760 8.153 -0.340 1.00 0.00 34 LEU A O 11
ATOM 11531 N N . ALA A 1 35 ? -2.198 7.285 1.153 1.00 0.00 35 ALA A N 11
ATOM 11532 C CA . ALA A 1 35 ? -1.684 5.932 1.048 1.00 0.00 35 ALA A CA 11
ATOM 11533 C C . ALA A 1 35 ? -2.712 4.939 1.575 1.00 0.00 35 ALA A C 11
ATOM 11534 O O . ALA A 1 35 ? -3.024 4.933 2.769 1.00 0.00 35 ALA A O 11
ATOM 11541 N N . PHE A 1 36 ? -3.250 4.119 0.681 1.00 0.00 36 PHE A N 11
ATOM 11542 C CA . PHE A 1 36 ? -4.232 3.109 1.059 1.00 0.00 36 PHE A CA 11
ATOM 11543 C C . PHE A 1 36 ? -3.527 1.888 1.640 1.00 0.00 36 PHE A C 11
ATOM 11544 O O . PHE A 1 36 ? -2.828 1.169 0.929 1.00 0.00 36 PHE A O 11
ATOM 11561 N N . PRO A 1 37 ? -3.691 1.646 2.944 1.00 0.00 37 PRO A N 11
ATOM 11562 C CA . PRO A 1 37 ? -2.992 0.570 3.646 1.00 0.00 37 PRO A CA 11
ATOM 11563 C C . PRO A 1 37 ? -3.553 -0.804 3.307 1.00 0.00 37 PRO A C 11
ATOM 11564 O O . PRO A 1 37 ? -4.770 -0.986 3.209 1.00 0.00 37 PRO A O 11
ATOM 11575 N N . VAL A 1 38 ? -2.667 -1.765 3.108 1.00 0.00 38 VAL A N 11
ATOM 11576 C CA . VAL A 1 38 ? -3.082 -3.132 2.875 1.00 0.00 38 VAL A CA 11
ATOM 11577 C C . VAL A 1 38 ? -3.180 -3.861 4.207 1.00 0.00 38 VAL A C 11
ATOM 11578 O O . VAL A 1 38 ? -2.168 -4.269 4.782 1.00 0.00 38 VAL A O 11
ATOM 11591 N N . ARG A 1 39 ? -4.398 -3.984 4.709 1.00 0.00 39 ARG A N 11
ATOM 11592 C CA . ARG A 1 39 ? -4.643 -4.615 5.993 1.00 0.00 39 ARG A CA 11
ATOM 11593 C C . ARG A 1 39 ? -4.599 -6.132 5.837 1.00 0.00 39 ARG A C 11
ATOM 11594 O O . ARG A 1 39 ? -5.632 -6.779 5.653 1.00 0.00 39 ARG A O 11
ATOM 11615 N N . ASP A 1 40 ? -3.381 -6.670 5.857 1.00 0.00 40 ASP A N 11
ATOM 11616 C CA . ASP A 1 40 ? -3.120 -8.097 5.646 1.00 0.00 40 ASP A CA 11
ATOM 11617 C C . ASP A 1 40 ? -3.509 -8.526 4.233 1.00 0.00 40 ASP A C 11
ATOM 11618 O O . ASP A 1 40 ? -2.655 -8.626 3.351 1.00 0.00 40 ASP A O 11
ATOM 11627 N N . GLY A 1 41 ? -4.794 -8.765 4.018 1.00 0.00 41 GLY A N 11
ATOM 11628 C CA . GLY A 1 41 ? -5.267 -9.163 2.707 1.00 0.00 41 GLY A CA 11
ATOM 11629 C C . GLY A 1 41 ? -6.423 -8.306 2.238 1.00 0.00 41 GLY A C 11
ATOM 11630 O O . GLY A 1 41 ? -7.059 -8.600 1.225 1.00 0.00 41 GLY A O 11
ATOM 11634 N N . VAL A 1 42 ? -6.707 -7.247 2.984 1.00 0.00 42 VAL A N 11
ATOM 11635 C CA . VAL A 1 42 ? -7.792 -6.339 2.640 1.00 0.00 42 VAL A CA 11
ATOM 11636 C C . VAL A 1 42 ? -7.275 -4.909 2.508 1.00 0.00 42 VAL A C 11
ATOM 11637 O O . VAL A 1 42 ? -6.973 -4.258 3.505 1.00 0.00 42 VAL A O 11
ATOM 11650 N N . PRO A 1 43 ? -7.142 -4.412 1.272 1.00 0.00 43 PRO A N 11
ATOM 11651 C CA . PRO A 1 43 ? -6.726 -3.031 1.022 1.00 0.00 43 PRO A CA 11
ATOM 11652 C C . PRO A 1 43 ? -7.802 -2.041 1.455 1.00 0.00 43 PRO A C 11
ATOM 11653 O O . PRO A 1 43 ? -8.960 -2.147 1.043 1.00 0.00 43 PRO A O 11
ATOM 11664 N N . ILE A 1 44 ? -7.425 -1.094 2.300 1.00 0.00 44 ILE A N 11
ATOM 11665 C CA . ILE A 1 44 ? -8.369 -0.117 2.813 1.00 0.00 44 ILE A CA 11
ATOM 11666 C C . ILE A 1 44 ? -8.484 1.063 1.855 1.00 0.00 44 ILE A C 11
ATOM 11667 O O . ILE A 1 44 ? -7.608 1.925 1.811 1.00 0.00 44 ILE A O 11
ATOM 11683 N N . MET A 1 45 ? -9.561 1.082 1.077 1.00 0.00 45 MET A N 11
ATOM 11684 C CA . MET A 1 45 ? -9.790 2.148 0.108 1.00 0.00 45 MET A CA 11
ATOM 11685 C C . MET A 1 45 ? -10.457 3.349 0.763 1.00 0.00 45 MET A C 11
ATOM 11686 O O . MET A 1 45 ? -10.555 4.421 0.167 1.00 0.00 45 MET A O 11
ATOM 11700 N N . LEU A 1 46 ? -10.918 3.159 1.991 1.00 0.00 46 LEU A N 11
ATOM 11701 C CA . LEU A 1 46 ? -11.567 4.222 2.739 1.00 0.00 46 LEU A CA 11
ATOM 11702 C C . LEU A 1 46 ? -10.535 5.229 3.221 1.00 0.00 46 LEU A C 11
ATOM 11703 O O . LEU A 1 46 ? -9.651 4.888 4.011 1.00 0.00 46 LEU A O 11
ATOM 11719 N N . GLU A 1 47 ? -10.652 6.467 2.753 1.00 0.00 47 GLU A N 11
ATOM 11720 C CA . GLU A 1 47 ? -9.688 7.510 3.093 1.00 0.00 47 GLU A CA 11
ATOM 11721 C C . GLU A 1 47 ? -9.673 7.768 4.596 1.00 0.00 47 GLU A C 11
ATOM 11722 O O . GLU A 1 47 ? -8.650 8.150 5.157 1.00 0.00 47 GLU A O 11
ATOM 11734 N N . ALA A 1 48 ? -10.811 7.547 5.243 1.00 0.00 48 ALA A N 11
ATOM 11735 C CA . ALA A 1 48 ? -10.934 7.771 6.681 1.00 0.00 48 ALA A CA 11
ATOM 11736 C C . ALA A 1 48 ? -10.046 6.818 7.477 1.00 0.00 48 ALA A C 11
ATOM 11737 O O . ALA A 1 48 ? -9.680 7.105 8.618 1.00 0.00 48 ALA A O 11
ATOM 11744 N N . GLU A 1 49 ? -9.702 5.686 6.874 1.00 0.00 49 GLU A N 11
ATOM 11745 C CA . GLU A 1 49 ? -8.854 4.698 7.529 1.00 0.00 49 GLU A CA 11
ATOM 11746 C C . GLU A 1 49 ? -7.519 4.585 6.801 1.00 0.00 49 GLU A C 11
ATOM 11747 O O . GLU A 1 49 ? -6.700 3.715 7.101 1.00 0.00 49 GLU A O 11
ATOM 11759 N N . ALA A 1 50 ? -7.311 5.470 5.838 1.00 0.00 50 ALA A N 11
ATOM 11760 C CA . ALA A 1 50 ? -6.071 5.505 5.088 1.00 0.00 50 ALA A CA 11
ATOM 11761 C C . ALA A 1 50 ? -5.116 6.511 5.708 1.00 0.00 50 ALA A C 11
ATOM 11762 O O . ALA A 1 50 ? -5.545 7.466 6.356 1.00 0.00 50 ALA A O 11
ATOM 11769 N N . ARG A 1 51 ? -3.827 6.300 5.507 1.00 0.00 51 ARG A N 11
ATOM 11770 C CA . ARG A 1 51 ? -2.820 7.154 6.116 1.00 0.00 51 ARG A CA 11
ATOM 11771 C C . ARG A 1 51 ? -2.321 8.188 5.115 1.00 0.00 51 ARG A C 11
ATOM 11772 O O . ARG A 1 51 ? -2.261 7.922 3.914 1.00 0.00 51 ARG A O 11
ATOM 11793 N N . SER A 1 52 ? -1.986 9.368 5.610 1.00 0.00 52 SER A N 11
ATOM 11794 C CA . SER A 1 52 ? -1.439 10.420 4.771 1.00 0.00 52 SER A CA 11
ATOM 11795 C C . SER A 1 52 ? 0.077 10.320 4.708 1.00 0.00 52 SER A C 11
ATOM 11796 O O . SER A 1 52 ? 0.704 9.677 5.547 1.00 0.00 52 SER A O 11
ATOM 11804 N N . LEU A 1 53 ? 0.656 10.959 3.710 1.00 0.00 53 LEU A N 11
ATOM 11805 C CA . LEU A 1 53 ? 2.103 10.974 3.550 1.00 0.00 53 LEU A CA 11
ATOM 11806 C C . LEU A 1 53 ? 2.709 12.118 4.349 1.00 0.00 53 LEU A C 11
ATOM 11807 O O . LEU A 1 53 ? 3.922 12.189 4.538 1.00 0.00 53 LEU A O 11
ATOM 11823 N N . ASP A 1 54 ? 1.853 13.013 4.816 1.00 0.00 54 ASP A N 11
ATOM 11824 C CA . ASP A 1 54 ? 2.308 14.174 5.568 1.00 0.00 54 ASP A CA 11
ATOM 11825 C C . ASP A 1 54 ? 2.001 14.010 7.049 1.00 0.00 54 ASP A C 11
ATOM 11826 O O . ASP A 1 54 ? 2.750 14.473 7.909 1.00 0.00 54 ASP A O 11
ATOM 11835 N N . ALA A 1 55 ? 0.904 13.326 7.338 1.00 0.00 55 ALA A N 11
ATOM 11836 C CA . ALA A 1 55 ? 0.469 13.123 8.715 1.00 0.00 55 ALA A CA 11
ATOM 11837 C C . ALA A 1 55 ? 1.066 11.847 9.298 1.00 0.00 55 ALA A C 11
ATOM 11838 O O . ALA A 1 55 ? 0.802 11.496 10.447 1.00 0.00 55 ALA A O 11
ATOM 11845 N N . GLU A 1 56 ? 1.875 11.165 8.500 1.00 0.00 56 GLU A N 11
ATOM 11846 C CA . GLU A 1 56 ? 2.517 9.926 8.922 1.00 0.00 56 GLU A CA 11
ATOM 11847 C C . GLU A 1 56 ? 3.999 9.961 8.580 1.00 0.00 56 GLU A C 11
ATOM 11848 O O . GLU A 1 56 ? 4.451 10.825 7.825 1.00 0.00 56 GLU A O 11
ATOM 11860 N N . ALA A 1 57 ? 4.751 9.027 9.135 1.00 0.00 57 ALA A N 11
ATOM 11861 C CA . ALA A 1 57 ? 6.176 8.954 8.880 1.00 0.00 57 ALA A CA 11
ATOM 11862 C C . ALA A 1 57 ? 6.527 7.652 8.171 1.00 0.00 57 ALA A C 11
ATOM 11863 O O . ALA A 1 57 ? 5.898 6.617 8.412 1.00 0.00 57 ALA A O 11
ATOM 11870 N N . PRO A 1 58 ? 7.524 7.689 7.269 1.00 0.00 58 PRO A N 11
ATOM 11871 C CA . PRO A 1 58 ? 8.020 6.490 6.588 1.00 0.00 58 PRO A CA 11
ATOM 11872 C C . PRO A 1 58 ? 8.518 5.450 7.584 1.00 0.00 58 PRO A C 11
ATOM 11873 O O . PRO A 1 58 ? 9.328 5.751 8.463 1.00 0.00 58 PRO A O 11
ATOM 11884 N N . ALA A 1 59 ? 8.027 4.231 7.450 1.00 0.00 59 ALA A N 11
ATOM 11885 C CA . ALA A 1 59 ? 8.348 3.177 8.397 1.00 0.00 59 ALA A CA 11
ATOM 11886 C C . ALA A 1 59 ? 9.626 2.450 8.001 1.00 0.00 59 ALA A C 11
ATOM 11887 O O . ALA A 1 59 ? 10.038 2.478 6.838 1.00 0.00 59 ALA A O 11
ATOM 11894 N N . GLN A 1 60 ? 10.252 1.818 8.981 1.00 0.00 60 GLN A N 11
ATOM 11895 C CA . GLN A 1 60 ? 11.469 1.058 8.759 1.00 0.00 60 GLN A CA 11
ATOM 11896 C C . GLN A 1 60 ? 11.119 -0.367 8.343 1.00 0.00 60 GLN A C 11
ATOM 11897 O O . GLN A 1 60 ? 10.203 -0.974 8.901 1.00 0.00 60 GLN A O 11
ATOM 11911 N N . PRO A 1 61 ? 11.835 -0.917 7.357 1.00 0.00 61 PRO A N 11
ATOM 11912 C CA . PRO A 1 61 ? 11.581 -2.269 6.861 1.00 0.00 61 PRO A CA 11
ATOM 11913 C C . PRO A 1 61 ? 12.010 -3.333 7.869 1.00 0.00 61 PRO A C 11
ATOM 11914 O O . PRO A 1 61 ? 12.920 -3.111 8.671 1.00 0.00 61 PRO A O 11
ATOM 11925 N N . SER A 1 62 ? 11.347 -4.479 7.840 1.00 0.00 62 SER A N 11
ATOM 11926 C CA . SER A 1 62 ? 11.692 -5.573 8.731 1.00 0.00 62 SER A CA 11
ATOM 11927 C C . SER A 1 62 ? 12.969 -6.248 8.237 1.00 0.00 62 SER A C 11
ATOM 11928 O O . SER A 1 62 ? 13.049 -6.671 7.081 1.00 0.00 62 SER A O 11
ATOM 11936 N N . LEU A 1 63 ? 13.969 -6.320 9.102 1.00 0.00 63 LEU A N 11
ATOM 11937 C CA . LEU A 1 63 ? 15.246 -6.908 8.740 1.00 0.00 63 LEU A CA 11
ATOM 11938 C C . LEU A 1 63 ? 15.154 -8.426 8.737 1.00 0.00 63 LEU A C 11
ATOM 11939 O O . LEU A 1 63 ? 14.999 -9.049 9.788 1.00 0.00 63 LEU A O 11
ATOM 11955 N N . GLU A 1 64 ? 15.218 -9.008 7.549 1.00 0.00 64 GLU A N 11
ATOM 11956 C CA . GLU A 1 64 ? 15.194 -10.456 7.401 1.00 0.00 64 GLU A CA 11
ATOM 11957 C C . GLU A 1 64 ? 16.406 -11.086 8.072 1.00 0.00 64 GLU A C 11
ATOM 11958 O O . GLU A 1 64 ? 17.512 -10.549 8.005 1.00 0.00 64 GLU A O 11
ATOM 11970 N N . HIS A 1 65 ? 16.199 -12.223 8.709 1.00 0.00 65 HIS A N 11
ATOM 11971 C CA . HIS A 1 65 ? 17.289 -12.950 9.336 1.00 0.00 65 HIS A CA 11
ATOM 11972 C C . HIS A 1 65 ? 17.411 -14.329 8.715 1.00 0.00 65 HIS A C 11
ATOM 11973 O O . HIS A 1 65 ? 16.553 -15.191 8.907 1.00 0.00 65 HIS A O 11
ATOM 11988 N N . HIS A 1 66 ? 18.464 -14.522 7.941 1.00 0.00 66 HIS A N 11
ATOM 11989 C CA . HIS A 1 66 ? 18.671 -15.780 7.248 1.00 0.00 66 HIS A CA 11
ATOM 11990 C C . HIS A 1 66 ? 19.690 -16.625 7.991 1.00 0.00 66 HIS A C 11
ATOM 11991 O O . HIS A 1 66 ? 20.723 -16.120 8.429 1.00 0.00 66 HIS A O 11
ATOM 12006 N N . HIS A 1 67 ? 19.388 -17.902 8.160 1.00 0.00 67 HIS A N 11
ATOM 12007 C CA . HIS A 1 67 ? 20.329 -18.821 8.776 1.00 0.00 67 HIS A CA 11
ATOM 12008 C C . HIS A 1 67 ? 21.477 -19.089 7.812 1.00 0.00 67 HIS A C 11
ATOM 12009 O O . HIS A 1 67 ? 22.635 -19.204 8.215 1.00 0.00 67 HIS A O 11
ATOM 12024 N N . HIS A 1 68 ? 21.134 -19.199 6.535 1.00 0.00 68 HIS A N 11
ATOM 12025 C CA . HIS A 1 68 ? 22.127 -19.292 5.482 1.00 0.00 68 HIS A CA 11
ATOM 12026 C C . HIS A 1 68 ? 22.715 -17.906 5.248 1.00 0.00 68 HIS A C 11
ATOM 12027 O O . HIS A 1 68 ? 21.985 -16.915 5.257 1.00 0.00 68 HIS A O 11
ATOM 12042 N N . HIS A 1 69 ? 24.025 -17.841 5.052 1.00 0.00 69 HIS A N 11
ATOM 12043 C CA . HIS A 1 69 ? 24.721 -16.561 4.946 1.00 0.00 69 HIS A CA 11
ATOM 12044 C C . HIS A 1 69 ? 24.173 -15.711 3.799 1.00 0.00 69 HIS A C 11
ATOM 12045 O O . HIS A 1 69 ? 24.069 -16.177 2.663 1.00 0.00 69 HIS A O 11
ATOM 12060 N N . HIS A 1 70 ? 23.833 -14.463 4.129 1.00 0.00 70 HIS A N 11
ATOM 12061 C CA . HIS A 1 70 ? 23.344 -13.478 3.163 1.00 0.00 70 HIS A CA 11
ATOM 12062 C C . HIS A 1 70 ? 21.933 -13.824 2.692 1.00 0.00 70 HIS A C 11
ATOM 12063 O O . HIS A 1 70 ? 21.792 -14.619 1.741 1.00 0.00 70 HIS A O 11
ATOM 12079 N N . MET A 1 1 ? -11.603 -9.458 -18.242 1.00 0.00 1 MET A N 12
ATOM 12080 C CA . MET A 1 1 ? -11.380 -8.704 -19.499 1.00 0.00 1 MET A CA 12
ATOM 12081 C C . MET A 1 1 ? -12.390 -7.566 -19.627 1.00 0.00 1 MET A C 12
ATOM 12082 O O . MET A 1 1 ? -12.006 -6.403 -19.746 1.00 0.00 1 MET A O 12
ATOM 12098 N N . GLU A 1 2 ? -13.674 -7.894 -19.580 1.00 0.00 2 GLU A N 12
ATOM 12099 C CA . GLU A 1 2 ? -14.714 -6.882 -19.555 1.00 0.00 2 GLU A CA 12
ATOM 12100 C C . GLU A 1 2 ? -15.227 -6.751 -18.132 1.00 0.00 2 GLU A C 12
ATOM 12101 O O . GLU A 1 2 ? -16.115 -7.491 -17.709 1.00 0.00 2 GLU A O 12
ATOM 12113 N N . SER A 1 3 ? -14.627 -5.847 -17.384 1.00 0.00 3 SER A N 12
ATOM 12114 C CA . SER A 1 3 ? -14.934 -5.703 -15.973 1.00 0.00 3 SER A CA 12
ATOM 12115 C C . SER A 1 3 ? -14.499 -4.334 -15.461 1.00 0.00 3 SER A C 12
ATOM 12116 O O . SER A 1 3 ? -13.319 -3.985 -15.518 1.00 0.00 3 SER A O 12
ATOM 12124 N N . ARG A 1 4 ? -15.459 -3.562 -14.973 1.00 0.00 4 ARG A N 12
ATOM 12125 C CA . ARG A 1 4 ? -15.192 -2.229 -14.462 1.00 0.00 4 ARG A CA 12
ATOM 12126 C C . ARG A 1 4 ? -15.853 -2.049 -13.099 1.00 0.00 4 ARG A C 12
ATOM 12127 O O . ARG A 1 4 ? -17.030 -1.701 -13.007 1.00 0.00 4 ARG A O 12
ATOM 12148 N N . LEU A 1 5 ? -15.099 -2.327 -12.045 1.00 0.00 5 LEU A N 12
ATOM 12149 C CA . LEU A 1 5 ? -15.594 -2.184 -10.682 1.00 0.00 5 LEU A CA 12
ATOM 12150 C C . LEU A 1 5 ? -14.708 -1.214 -9.915 1.00 0.00 5 LEU A C 12
ATOM 12151 O O . LEU A 1 5 ? -13.556 -1.530 -9.621 1.00 0.00 5 LEU A O 12
ATOM 12167 N N . LEU A 1 6 ? -15.248 -0.029 -9.616 1.00 0.00 6 LEU A N 12
ATOM 12168 C CA . LEU A 1 6 ? -14.500 1.011 -8.905 1.00 0.00 6 LEU A CA 12
ATOM 12169 C C . LEU A 1 6 ? -13.245 1.386 -9.693 1.00 0.00 6 LEU A C 12
ATOM 12170 O O . LEU A 1 6 ? -12.206 1.715 -9.126 1.00 0.00 6 LEU A O 12
ATOM 12186 N N . ASP A 1 7 ? -13.387 1.388 -11.013 1.00 0.00 7 ASP A N 12
ATOM 12187 C CA . ASP A 1 7 ? -12.258 1.554 -11.930 1.00 0.00 7 ASP A CA 12
ATOM 12188 C C . ASP A 1 7 ? -11.787 3.010 -11.973 1.00 0.00 7 ASP A C 12
ATOM 12189 O O . ASP A 1 7 ? -10.731 3.322 -12.522 1.00 0.00 7 ASP A O 12
ATOM 12198 N N . ILE A 1 8 ? -12.565 3.894 -11.363 1.00 0.00 8 ILE A N 12
ATOM 12199 C CA . ILE A 1 8 ? -12.275 5.324 -11.392 1.00 0.00 8 ILE A CA 12
ATOM 12200 C C . ILE A 1 8 ? -11.966 5.883 -10.002 1.00 0.00 8 ILE A C 12
ATOM 12201 O O . ILE A 1 8 ? -12.133 7.076 -9.754 1.00 0.00 8 ILE A O 12
ATOM 12217 N N . LEU A 1 9 ? -11.495 5.027 -9.108 1.00 0.00 9 LEU A N 12
ATOM 12218 C CA . LEU A 1 9 ? -11.166 5.453 -7.749 1.00 0.00 9 LEU A CA 12
ATOM 12219 C C . LEU A 1 9 ? -9.945 6.368 -7.729 1.00 0.00 9 LEU A C 12
ATOM 12220 O O . LEU A 1 9 ? -8.903 6.050 -8.306 1.00 0.00 9 LEU A O 12
ATOM 12236 N N . VAL A 1 10 ? -10.086 7.504 -7.062 1.00 0.00 10 VAL A N 12
ATOM 12237 C CA . VAL A 1 10 ? -8.987 8.441 -6.890 1.00 0.00 10 VAL A CA 12
ATOM 12238 C C . VAL A 1 10 ? -8.770 8.739 -5.411 1.00 0.00 10 VAL A C 12
ATOM 12239 O O . VAL A 1 10 ? -9.696 8.613 -4.605 1.00 0.00 10 VAL A O 12
ATOM 12252 N N . CYS A 1 11 ? -7.545 9.105 -5.062 1.00 0.00 11 CYS A N 12
ATOM 12253 C CA . CYS A 1 11 ? -7.215 9.501 -3.701 1.00 0.00 11 CYS A CA 12
ATOM 12254 C C . CYS A 1 11 ? -8.042 10.718 -3.291 1.00 0.00 11 CYS A C 12
ATOM 12255 O O . CYS A 1 11 ? -8.036 11.735 -3.981 1.00 0.00 11 CYS A O 12
ATOM 12263 N N . PRO A 1 12 ? -8.755 10.637 -2.159 1.00 0.00 12 PRO A N 12
ATOM 12264 C CA . PRO A 1 12 ? -9.619 11.727 -1.685 1.00 0.00 12 PRO A CA 12
ATOM 12265 C C . PRO A 1 12 ? -8.846 13.014 -1.387 1.00 0.00 12 PRO A C 12
ATOM 12266 O O . PRO A 1 12 ? -9.406 14.112 -1.429 1.00 0.00 12 PRO A O 12
ATOM 12277 N N . VAL A 1 13 ? -7.561 12.883 -1.097 1.00 0.00 13 VAL A N 12
ATOM 12278 C CA . VAL A 1 13 ? -6.751 14.037 -0.732 1.00 0.00 13 VAL A CA 12
ATOM 12279 C C . VAL A 1 13 ? -6.104 14.681 -1.957 1.00 0.00 13 VAL A C 12
ATOM 12280 O O . VAL A 1 13 ? -6.446 15.802 -2.326 1.00 0.00 13 VAL A O 12
ATOM 12293 N N . CYS A 1 14 ? -5.186 13.968 -2.597 1.00 0.00 14 CYS A N 12
ATOM 12294 C CA . CYS A 1 14 ? -4.417 14.537 -3.703 1.00 0.00 14 CYS A CA 12
ATOM 12295 C C . CYS A 1 14 ? -5.051 14.210 -5.058 1.00 0.00 14 CYS A C 12
ATOM 12296 O O . CYS A 1 14 ? -4.486 14.519 -6.107 1.00 0.00 14 CYS A O 12
ATOM 12304 N N . LYS A 1 15 ? -6.239 13.604 -5.024 1.00 0.00 15 LYS A N 12
ATOM 12305 C CA . LYS A 1 15 ? -6.962 13.203 -6.235 1.00 0.00 15 LYS A CA 12
ATOM 12306 C C . LYS A 1 15 ? -6.105 12.337 -7.157 1.00 0.00 15 LYS A C 12
ATOM 12307 O O . LYS A 1 15 ? -6.348 12.264 -8.360 1.00 0.00 15 LYS A O 12
ATOM 12326 N N . GLY A 1 16 ? -5.121 11.661 -6.577 1.00 0.00 16 GLY A N 12
ATOM 12327 C CA . GLY A 1 16 ? -4.278 10.769 -7.341 1.00 0.00 16 GLY A CA 12
ATOM 12328 C C . GLY A 1 16 ? -5.022 9.524 -7.767 1.00 0.00 16 GLY A C 12
ATOM 12329 O O . GLY A 1 16 ? -5.540 8.790 -6.925 1.00 0.00 16 GLY A O 12
ATOM 12333 N N . ARG A 1 17 ? -5.093 9.303 -9.070 1.00 0.00 17 ARG A N 12
ATOM 12334 C CA . ARG A 1 17 ? -5.785 8.149 -9.623 1.00 0.00 17 ARG A CA 12
ATOM 12335 C C . ARG A 1 17 ? -5.119 6.859 -9.155 1.00 0.00 17 ARG A C 12
ATOM 12336 O O . ARG A 1 17 ? -3.920 6.660 -9.367 1.00 0.00 17 ARG A O 12
ATOM 12357 N N . LEU A 1 18 ? -5.895 6.000 -8.512 1.00 0.00 18 LEU A N 12
ATOM 12358 C CA . LEU A 1 18 ? -5.372 4.763 -7.948 1.00 0.00 18 LEU A CA 12
ATOM 12359 C C . LEU A 1 18 ? -5.089 3.751 -9.050 1.00 0.00 18 LEU A C 12
ATOM 12360 O O . LEU A 1 18 ? -5.701 3.797 -10.118 1.00 0.00 18 LEU A O 12
ATOM 12376 N N . GLU A 1 19 ? -4.161 2.843 -8.791 1.00 0.00 19 GLU A N 12
ATOM 12377 C CA . GLU A 1 19 ? -3.805 1.828 -9.766 1.00 0.00 19 GLU A CA 12
ATOM 12378 C C . GLU A 1 19 ? -3.903 0.446 -9.136 1.00 0.00 19 GLU A C 12
ATOM 12379 O O . GLU A 1 19 ? -3.251 0.156 -8.133 1.00 0.00 19 GLU A O 12
ATOM 12391 N N . PHE A 1 20 ? -4.721 -0.397 -9.730 1.00 0.00 20 PHE A N 12
ATOM 12392 C CA . PHE A 1 20 ? -4.992 -1.717 -9.186 1.00 0.00 20 PHE A CA 12
ATOM 12393 C C . PHE A 1 20 ? -3.977 -2.731 -9.699 1.00 0.00 20 PHE A C 12
ATOM 12394 O O . PHE A 1 20 ? -3.968 -3.067 -10.885 1.00 0.00 20 PHE A O 12
ATOM 12411 N N . GLN A 1 21 ? -3.114 -3.202 -8.812 1.00 0.00 21 GLN A N 12
ATOM 12412 C CA . GLN A 1 21 ? -2.146 -4.217 -9.174 1.00 0.00 21 GLN A CA 12
ATOM 12413 C C . GLN A 1 21 ? -2.787 -5.595 -9.099 1.00 0.00 21 GLN A C 12
ATOM 12414 O O . GLN A 1 21 ? -3.591 -5.872 -8.208 1.00 0.00 21 GLN A O 12
ATOM 12428 N N . ARG A 1 22 ? -2.419 -6.458 -10.032 1.00 0.00 22 ARG A N 12
ATOM 12429 C CA . ARG A 1 22 ? -3.023 -7.781 -10.132 1.00 0.00 22 ARG A CA 12
ATOM 12430 C C . ARG A 1 22 ? -2.225 -8.795 -9.323 1.00 0.00 22 ARG A C 12
ATOM 12431 O O . ARG A 1 22 ? -2.477 -9.998 -9.393 1.00 0.00 22 ARG A O 12
ATOM 12452 N N . ALA A 1 23 ? -1.274 -8.294 -8.545 1.00 0.00 23 ALA A N 12
ATOM 12453 C CA . ALA A 1 23 ? -0.420 -9.144 -7.732 1.00 0.00 23 ALA A CA 12
ATOM 12454 C C . ALA A 1 23 ? -1.176 -9.665 -6.513 1.00 0.00 23 ALA A C 12
ATOM 12455 O O . ALA A 1 23 ? -1.540 -10.840 -6.457 1.00 0.00 23 ALA A O 12
ATOM 12462 N N . GLN A 1 24 ? -1.417 -8.794 -5.539 1.00 0.00 24 GLN A N 12
ATOM 12463 C CA . GLN A 1 24 ? -2.181 -9.173 -4.356 1.00 0.00 24 GLN A CA 12
ATOM 12464 C C . GLN A 1 24 ? -3.499 -8.409 -4.306 1.00 0.00 24 GLN A C 12
ATOM 12465 O O . GLN A 1 24 ? -4.218 -8.462 -3.306 1.00 0.00 24 GLN A O 12
ATOM 12479 N N . ALA A 1 25 ? -3.798 -7.710 -5.404 1.00 0.00 25 ALA A N 12
ATOM 12480 C CA . ALA A 1 25 ? -5.035 -6.943 -5.556 1.00 0.00 25 ALA A CA 12
ATOM 12481 C C . ALA A 1 25 ? -5.043 -5.716 -4.653 1.00 0.00 25 ALA A C 12
ATOM 12482 O O . ALA A 1 25 ? -6.005 -5.466 -3.924 1.00 0.00 25 ALA A O 12
ATOM 12489 N N . GLU A 1 26 ? -3.962 -4.956 -4.703 1.00 0.00 26 GLU A N 12
ATOM 12490 C CA . GLU A 1 26 ? -3.875 -3.707 -3.965 1.00 0.00 26 GLU A CA 12
ATOM 12491 C C . GLU A 1 26 ? -3.959 -2.514 -4.914 1.00 0.00 26 GLU A C 12
ATOM 12492 O O . GLU A 1 26 ? -3.504 -2.583 -6.057 1.00 0.00 26 GLU A O 12
ATOM 12504 N N . LEU A 1 27 ? -4.548 -1.426 -4.442 1.00 0.00 27 LEU A N 12
ATOM 12505 C CA . LEU A 1 27 ? -4.649 -0.212 -5.238 1.00 0.00 27 LEU A CA 12
ATOM 12506 C C . LEU A 1 27 ? -3.569 0.768 -4.811 1.00 0.00 27 LEU A C 12
ATOM 12507 O O . LEU A 1 27 ? -3.649 1.371 -3.743 1.00 0.00 27 LEU A O 12
ATOM 12523 N N . VAL A 1 28 ? -2.559 0.916 -5.646 1.00 0.00 28 VAL A N 12
ATOM 12524 C CA . VAL A 1 28 ? -1.403 1.727 -5.304 1.00 0.00 28 VAL A CA 12
ATOM 12525 C C . VAL A 1 28 ? -1.631 3.195 -5.638 1.00 0.00 28 VAL A C 12
ATOM 12526 O O . VAL A 1 28 ? -1.947 3.545 -6.776 1.00 0.00 28 VAL A O 12
ATOM 12539 N N . CYS A 1 29 ? -1.493 4.041 -4.628 1.00 0.00 29 CYS A N 12
ATOM 12540 C CA . CYS A 1 29 ? -1.474 5.475 -4.833 1.00 0.00 29 CYS A CA 12
ATOM 12541 C C . CYS A 1 29 ? -0.137 5.856 -5.441 1.00 0.00 29 CYS A C 12
ATOM 12542 O O . CYS A 1 29 ? 0.879 5.859 -4.751 1.00 0.00 29 CYS A O 12
ATOM 12550 N N . ASN A 1 30 ? -0.135 6.173 -6.724 1.00 0.00 30 ASN A N 12
ATOM 12551 C CA . ASN A 1 30 ? 1.107 6.423 -7.454 1.00 0.00 30 ASN A CA 12
ATOM 12552 C C . ASN A 1 30 ? 1.727 7.775 -7.103 1.00 0.00 30 ASN A C 12
ATOM 12553 O O . ASN A 1 30 ? 2.492 8.339 -7.882 1.00 0.00 30 ASN A O 12
ATOM 12564 N N . ALA A 1 31 ? 1.407 8.279 -5.921 1.00 0.00 31 ALA A N 12
ATOM 12565 C CA . ALA A 1 31 ? 2.020 9.492 -5.408 1.00 0.00 31 ALA A CA 12
ATOM 12566 C C . ALA A 1 31 ? 3.028 9.135 -4.321 1.00 0.00 31 ALA A C 12
ATOM 12567 O O . ALA A 1 31 ? 4.236 9.247 -4.520 1.00 0.00 31 ALA A O 12
ATOM 12574 N N . ASP A 1 32 ? 2.516 8.665 -3.187 1.00 0.00 32 ASP A N 12
ATOM 12575 C CA . ASP A 1 32 ? 3.355 8.266 -2.056 1.00 0.00 32 ASP A CA 12
ATOM 12576 C C . ASP A 1 32 ? 3.654 6.775 -2.095 1.00 0.00 32 ASP A C 12
ATOM 12577 O O . ASP A 1 32 ? 4.262 6.232 -1.173 1.00 0.00 32 ASP A O 12
ATOM 12586 N N . ARG A 1 33 ? 3.197 6.118 -3.159 1.00 0.00 33 ARG A N 12
ATOM 12587 C CA . ARG A 1 33 ? 3.394 4.683 -3.337 1.00 0.00 33 ARG A CA 12
ATOM 12588 C C . ARG A 1 33 ? 2.732 3.895 -2.212 1.00 0.00 33 ARG A C 12
ATOM 12589 O O . ARG A 1 33 ? 3.249 2.877 -1.752 1.00 0.00 33 ARG A O 12
ATOM 12610 N N . LEU A 1 34 ? 1.565 4.371 -1.799 1.00 0.00 34 LEU A N 12
ATOM 12611 C CA . LEU A 1 34 ? 0.779 3.714 -0.763 1.00 0.00 34 LEU A CA 12
ATOM 12612 C C . LEU A 1 34 ? -0.253 2.791 -1.388 1.00 0.00 34 LEU A C 12
ATOM 12613 O O . LEU A 1 34 ? -1.165 3.242 -2.077 1.00 0.00 34 LEU A O 12
ATOM 12629 N N . ALA A 1 35 ? -0.099 1.505 -1.152 1.00 0.00 35 ALA A N 12
ATOM 12630 C CA . ALA A 1 35 ? -0.993 0.514 -1.726 1.00 0.00 35 ALA A CA 12
ATOM 12631 C C . ALA A 1 35 ? -2.125 0.177 -0.768 1.00 0.00 35 ALA A C 12
ATOM 12632 O O . ALA A 1 35 ? -1.895 -0.378 0.310 1.00 0.00 35 ALA A O 12
ATOM 12639 N N . PHE A 1 36 ? -3.341 0.532 -1.165 1.00 0.00 36 PHE A N 12
ATOM 12640 C CA . PHE A 1 36 ? -4.533 0.173 -0.411 1.00 0.00 36 PHE A CA 12
ATOM 12641 C C . PHE A 1 36 ? -4.861 -1.293 -0.652 1.00 0.00 36 PHE A C 12
ATOM 12642 O O . PHE A 1 36 ? -5.209 -1.681 -1.767 1.00 0.00 36 PHE A O 12
ATOM 12659 N N . PRO A 1 37 ? -4.736 -2.131 0.382 1.00 0.00 37 PRO A N 12
ATOM 12660 C CA . PRO A 1 37 ? -4.944 -3.566 0.265 1.00 0.00 37 PRO A CA 12
ATOM 12661 C C . PRO A 1 37 ? -6.415 -3.949 0.354 1.00 0.00 37 PRO A C 12
ATOM 12662 O O . PRO A 1 37 ? -7.125 -3.527 1.269 1.00 0.00 37 PRO A O 12
ATOM 12673 N N . VAL A 1 38 ? -6.881 -4.730 -0.608 1.00 0.00 38 VAL A N 12
ATOM 12674 C CA . VAL A 1 38 ? -8.215 -5.292 -0.529 1.00 0.00 38 VAL A CA 12
ATOM 12675 C C . VAL A 1 38 ? -8.182 -6.510 0.377 1.00 0.00 38 VAL A C 12
ATOM 12676 O O . VAL A 1 38 ? -7.654 -7.562 0.006 1.00 0.00 38 VAL A O 12
ATOM 12689 N N . ARG A 1 39 ? -8.727 -6.358 1.572 1.00 0.00 39 ARG A N 12
ATOM 12690 C CA . ARG A 1 39 ? -8.676 -7.410 2.569 1.00 0.00 39 ARG A CA 12
ATOM 12691 C C . ARG A 1 39 ? -9.892 -8.314 2.435 1.00 0.00 39 ARG A C 12
ATOM 12692 O O . ARG A 1 39 ? -10.880 -8.153 3.153 1.00 0.00 39 ARG A O 12
ATOM 12713 N N . ASP A 1 40 ? -9.802 -9.227 1.471 1.00 0.00 40 ASP A N 12
ATOM 12714 C CA . ASP A 1 40 ? -10.865 -10.185 1.150 1.00 0.00 40 ASP A CA 12
ATOM 12715 C C . ASP A 1 40 ? -12.251 -9.543 1.157 1.00 0.00 40 ASP A C 12
ATOM 12716 O O . ASP A 1 40 ? -12.985 -9.618 2.145 1.00 0.00 40 ASP A O 12
ATOM 12725 N N . GLY A 1 41 ? -12.587 -8.879 0.062 1.00 0.00 41 GLY A N 12
ATOM 12726 C CA . GLY A 1 41 ? -13.896 -8.274 -0.065 1.00 0.00 41 GLY A CA 12
ATOM 12727 C C . GLY A 1 41 ? -13.916 -6.811 0.335 1.00 0.00 41 GLY A C 12
ATOM 12728 O O . GLY A 1 41 ? -14.581 -5.999 -0.306 1.00 0.00 41 GLY A O 12
ATOM 12732 N N . VAL A 1 42 ? -13.182 -6.468 1.388 1.00 0.00 42 VAL A N 12
ATOM 12733 C CA . VAL A 1 42 ? -13.189 -5.105 1.904 1.00 0.00 42 VAL A CA 12
ATOM 12734 C C . VAL A 1 42 ? -11.882 -4.388 1.584 1.00 0.00 42 VAL A C 12
ATOM 12735 O O . VAL A 1 42 ? -10.825 -4.745 2.101 1.00 0.00 42 VAL A O 12
ATOM 12748 N N . PRO A 1 43 ? -11.934 -3.375 0.707 1.00 0.00 43 PRO A N 12
ATOM 12749 C CA . PRO A 1 43 ? -10.770 -2.551 0.386 1.00 0.00 43 PRO A CA 12
ATOM 12750 C C . PRO A 1 43 ? -10.424 -1.596 1.525 1.00 0.00 43 PRO A C 12
ATOM 12751 O O . PRO A 1 43 ? -11.262 -0.807 1.964 1.00 0.00 43 PRO A O 12
ATOM 12762 N N . ILE A 1 44 ? -9.201 -1.688 2.021 1.00 0.00 44 ILE A N 12
ATOM 12763 C CA . ILE A 1 44 ? -8.760 -0.821 3.100 1.00 0.00 44 ILE A CA 12
ATOM 12764 C C . ILE A 1 44 ? -8.331 0.529 2.542 1.00 0.00 44 ILE A C 12
ATOM 12765 O O . ILE A 1 44 ? -7.243 0.663 1.988 1.00 0.00 44 ILE A O 12
ATOM 12781 N N . MET A 1 45 ? -9.201 1.517 2.687 1.00 0.00 45 MET A N 12
ATOM 12782 C CA . MET A 1 45 ? -8.954 2.848 2.150 1.00 0.00 45 MET A CA 12
ATOM 12783 C C . MET A 1 45 ? -8.187 3.698 3.153 1.00 0.00 45 MET A C 12
ATOM 12784 O O . MET A 1 45 ? -7.926 4.879 2.918 1.00 0.00 45 MET A O 12
ATOM 12798 N N . LEU A 1 46 ? -7.833 3.093 4.275 1.00 0.00 46 LEU A N 12
ATOM 12799 C CA . LEU A 1 46 ? -7.075 3.781 5.310 1.00 0.00 46 LEU A CA 12
ATOM 12800 C C . LEU A 1 46 ? -5.580 3.621 5.068 1.00 0.00 46 LEU A C 12
ATOM 12801 O O . LEU A 1 46 ? -5.061 2.504 5.078 1.00 0.00 46 LEU A O 12
ATOM 12817 N N . GLU A 1 47 ? -4.887 4.736 4.868 1.00 0.00 47 GLU A N 12
ATOM 12818 C CA . GLU A 1 47 ? -3.447 4.707 4.618 1.00 0.00 47 GLU A CA 12
ATOM 12819 C C . GLU A 1 47 ? -2.669 4.352 5.881 1.00 0.00 47 GLU A C 12
ATOM 12820 O O . GLU A 1 47 ? -1.448 4.203 5.850 1.00 0.00 47 GLU A O 12
ATOM 12832 N N . ALA A 1 48 ? -3.388 4.209 6.984 1.00 0.00 48 ALA A N 12
ATOM 12833 C CA . ALA A 1 48 ? -2.796 3.771 8.236 1.00 0.00 48 ALA A CA 12
ATOM 12834 C C . ALA A 1 48 ? -2.527 2.270 8.205 1.00 0.00 48 ALA A C 12
ATOM 12835 O O . ALA A 1 48 ? -1.596 1.782 8.843 1.00 0.00 48 ALA A O 12
ATOM 12842 N N . GLU A 1 49 ? -3.348 1.542 7.456 1.00 0.00 49 GLU A N 12
ATOM 12843 C CA . GLU A 1 49 ? -3.194 0.096 7.343 1.00 0.00 49 GLU A CA 12
ATOM 12844 C C . GLU A 1 49 ? -2.657 -0.275 5.963 1.00 0.00 49 GLU A C 12
ATOM 12845 O O . GLU A 1 49 ? -2.332 -1.434 5.698 1.00 0.00 49 GLU A O 12
ATOM 12857 N N . ALA A 1 50 ? -2.559 0.722 5.095 1.00 0.00 50 ALA A N 12
ATOM 12858 C CA . ALA A 1 50 ? -2.067 0.518 3.742 1.00 0.00 50 ALA A CA 12
ATOM 12859 C C . ALA A 1 50 ? -0.567 0.265 3.745 1.00 0.00 50 ALA A C 12
ATOM 12860 O O . ALA A 1 50 ? 0.141 0.682 4.664 1.00 0.00 50 ALA A O 12
ATOM 12867 N N . ARG A 1 51 ? -0.089 -0.412 2.715 1.00 0.00 51 ARG A N 12
ATOM 12868 C CA . ARG A 1 51 ? 1.319 -0.762 2.620 1.00 0.00 51 ARG A CA 12
ATOM 12869 C C . ARG A 1 51 ? 2.026 0.141 1.622 1.00 0.00 51 ARG A C 12
ATOM 12870 O O . ARG A 1 51 ? 1.702 0.135 0.436 1.00 0.00 51 ARG A O 12
ATOM 12891 N N . SER A 1 52 ? 2.976 0.923 2.100 1.00 0.00 52 SER A N 12
ATOM 12892 C CA . SER A 1 52 ? 3.794 1.727 1.214 1.00 0.00 52 SER A CA 12
ATOM 12893 C C . SER A 1 52 ? 4.900 0.886 0.609 1.00 0.00 52 SER A C 12
ATOM 12894 O O . SER A 1 52 ? 5.389 -0.064 1.223 1.00 0.00 52 SER A O 12
ATOM 12902 N N . LEU A 1 53 ? 5.299 1.259 -0.590 1.00 0.00 53 LEU A N 12
ATOM 12903 C CA . LEU A 1 53 ? 6.327 0.534 -1.318 1.00 0.00 53 LEU A CA 12
ATOM 12904 C C . LEU A 1 53 ? 7.707 0.896 -0.784 1.00 0.00 53 LEU A C 12
ATOM 12905 O O . LEU A 1 53 ? 8.683 0.187 -1.019 1.00 0.00 53 LEU A O 12
ATOM 12921 N N . ASP A 1 54 ? 7.777 1.999 -0.054 1.00 0.00 54 ASP A N 12
ATOM 12922 C CA . ASP A 1 54 ? 9.024 2.451 0.541 1.00 0.00 54 ASP A CA 12
ATOM 12923 C C . ASP A 1 54 ? 9.149 1.915 1.956 1.00 0.00 54 ASP A C 12
ATOM 12924 O O . ASP A 1 54 ? 10.225 1.956 2.559 1.00 0.00 54 ASP A O 12
ATOM 12933 N N . ALA A 1 55 ? 8.037 1.409 2.478 1.00 0.00 55 ALA A N 12
ATOM 12934 C CA . ALA A 1 55 ? 8.012 0.810 3.803 1.00 0.00 55 ALA A CA 12
ATOM 12935 C C . ALA A 1 55 ? 8.616 -0.588 3.763 1.00 0.00 55 ALA A C 12
ATOM 12936 O O . ALA A 1 55 ? 9.050 -1.117 4.789 1.00 0.00 55 ALA A O 12
ATOM 12943 N N . GLU A 1 56 ? 8.630 -1.186 2.577 1.00 0.00 56 GLU A N 12
ATOM 12944 C CA . GLU A 1 56 ? 9.253 -2.483 2.391 1.00 0.00 56 GLU A CA 12
ATOM 12945 C C . GLU A 1 56 ? 10.450 -2.355 1.472 1.00 0.00 56 GLU A C 12
ATOM 12946 O O . GLU A 1 56 ? 10.331 -2.370 0.248 1.00 0.00 56 GLU A O 12
ATOM 12958 N N . ALA A 1 57 ? 11.593 -2.201 2.087 1.00 0.00 57 ALA A N 12
ATOM 12959 C CA . ALA A 1 57 ? 12.853 -2.056 1.376 1.00 0.00 57 ALA A CA 12
ATOM 12960 C C . ALA A 1 57 ? 14.004 -2.398 2.309 1.00 0.00 57 ALA A C 12
ATOM 12961 O O . ALA A 1 57 ? 13.999 -1.984 3.470 1.00 0.00 57 ALA A O 12
ATOM 12968 N N . PRO A 1 58 ? 14.990 -3.171 1.827 1.00 0.00 58 PRO A N 12
ATOM 12969 C CA . PRO A 1 58 ? 16.140 -3.585 2.634 1.00 0.00 58 PRO A CA 12
ATOM 12970 C C . PRO A 1 58 ? 16.980 -2.396 3.088 1.00 0.00 58 PRO A C 12
ATOM 12971 O O . PRO A 1 58 ? 17.715 -1.802 2.300 1.00 0.00 58 PRO A O 12
ATOM 12982 N N . ALA A 1 59 ? 16.848 -2.040 4.353 1.00 0.00 59 ALA A N 12
ATOM 12983 C CA . ALA A 1 59 ? 17.596 -0.933 4.917 1.00 0.00 59 ALA A CA 12
ATOM 12984 C C . ALA A 1 59 ? 18.747 -1.450 5.761 1.00 0.00 59 ALA A C 12
ATOM 12985 O O . ALA A 1 59 ? 18.783 -2.628 6.124 1.00 0.00 59 ALA A O 12
ATOM 12992 N N . GLN A 1 60 ? 19.693 -0.578 6.065 1.00 0.00 60 GLN A N 12
ATOM 12993 C CA . GLN A 1 60 ? 20.828 -0.956 6.889 1.00 0.00 60 GLN A CA 12
ATOM 12994 C C . GLN A 1 60 ? 21.010 0.037 8.029 1.00 0.00 60 GLN A C 12
ATOM 12995 O O . GLN A 1 60 ? 21.613 1.094 7.850 1.00 0.00 60 GLN A O 12
ATOM 13009 N N . PRO A 1 61 ? 20.451 -0.271 9.206 1.00 0.00 61 PRO A N 12
ATOM 13010 C CA . PRO A 1 61 ? 20.633 0.528 10.407 1.00 0.00 61 PRO A CA 12
ATOM 13011 C C . PRO A 1 61 ? 21.930 0.161 11.117 1.00 0.00 61 PRO A C 12
ATOM 13012 O O . PRO A 1 61 ? 22.678 -0.700 10.648 1.00 0.00 61 PRO A O 12
ATOM 13023 N N . SER A 1 62 ? 22.207 0.805 12.236 1.00 0.00 62 SER A N 12
ATOM 13024 C CA . SER A 1 62 ? 23.389 0.476 13.009 1.00 0.00 62 SER A CA 12
ATOM 13025 C C . SER A 1 62 ? 23.070 -0.667 13.964 1.00 0.00 62 SER A C 12
ATOM 13026 O O . SER A 1 62 ? 22.322 -0.492 14.929 1.00 0.00 62 SER A O 12
ATOM 13034 N N . LEU A 1 63 ? 23.605 -1.841 13.674 1.00 0.00 63 LEU A N 12
ATOM 13035 C CA . LEU A 1 63 ? 23.410 -2.996 14.533 1.00 0.00 63 LEU A CA 12
ATOM 13036 C C . LEU A 1 63 ? 24.380 -2.917 15.703 1.00 0.00 63 LEU A C 12
ATOM 13037 O O . LEU A 1 63 ? 25.511 -3.398 15.625 1.00 0.00 63 LEU A O 12
ATOM 13053 N N . GLU A 1 64 ? 23.938 -2.281 16.775 1.00 0.00 64 GLU A N 12
ATOM 13054 C CA . GLU A 1 64 ? 24.822 -1.955 17.879 1.00 0.00 64 GLU A CA 12
ATOM 13055 C C . GLU A 1 64 ? 24.968 -3.104 18.865 1.00 0.00 64 GLU A C 12
ATOM 13056 O O . GLU A 1 64 ? 24.053 -3.415 19.629 1.00 0.00 64 GLU A O 12
ATOM 13068 N N . HIS A 1 65 ? 26.125 -3.735 18.825 1.00 0.00 65 HIS A N 12
ATOM 13069 C CA . HIS A 1 65 ? 26.528 -4.665 19.861 1.00 0.00 65 HIS A CA 12
ATOM 13070 C C . HIS A 1 65 ? 27.848 -4.178 20.433 1.00 0.00 65 HIS A C 12
ATOM 13071 O O . HIS A 1 65 ? 28.695 -3.688 19.689 1.00 0.00 65 HIS A O 12
ATOM 13086 N N . HIS A 1 66 ? 28.021 -4.267 21.737 1.00 0.00 66 HIS A N 12
ATOM 13087 C CA . HIS A 1 66 ? 29.248 -3.785 22.353 1.00 0.00 66 HIS A CA 12
ATOM 13088 C C . HIS A 1 66 ? 30.157 -4.943 22.722 1.00 0.00 66 HIS A C 12
ATOM 13089 O O . HIS A 1 66 ? 29.843 -5.756 23.590 1.00 0.00 66 HIS A O 12
ATOM 13104 N N . HIS A 1 67 ? 31.284 -5.002 22.030 1.00 0.00 67 HIS A N 12
ATOM 13105 C CA . HIS A 1 67 ? 32.253 -6.073 22.190 1.00 0.00 67 HIS A CA 12
ATOM 13106 C C . HIS A 1 67 ? 32.869 -6.049 23.587 1.00 0.00 67 HIS A C 12
ATOM 13107 O O . HIS A 1 67 ? 33.665 -5.170 23.913 1.00 0.00 67 HIS A O 12
ATOM 13122 N N . HIS A 1 68 ? 32.471 -7.004 24.413 1.00 0.00 68 HIS A N 12
ATOM 13123 C CA . HIS A 1 68 ? 32.994 -7.120 25.766 1.00 0.00 68 HIS A CA 12
ATOM 13124 C C . HIS A 1 68 ? 33.701 -8.452 25.943 1.00 0.00 68 HIS A C 12
ATOM 13125 O O . HIS A 1 68 ? 33.080 -9.507 25.832 1.00 0.00 68 HIS A O 12
ATOM 13140 N N . HIS A 1 69 ? 34.999 -8.397 26.203 1.00 0.00 69 HIS A N 12
ATOM 13141 C CA . HIS A 1 69 ? 35.791 -9.602 26.447 1.00 0.00 69 HIS A CA 12
ATOM 13142 C C . HIS A 1 69 ? 37.136 -9.209 27.043 1.00 0.00 69 HIS A C 12
ATOM 13143 O O . HIS A 1 69 ? 37.622 -9.828 27.988 1.00 0.00 69 HIS A O 12
ATOM 13158 N N . HIS A 1 70 ? 37.727 -8.168 26.477 1.00 0.00 70 HIS A N 12
ATOM 13159 C CA . HIS A 1 70 ? 38.966 -7.606 26.987 1.00 0.00 70 HIS A CA 12
ATOM 13160 C C . HIS A 1 70 ? 39.034 -6.146 26.594 1.00 0.00 70 HIS A C 12
ATOM 13161 O O . HIS A 1 70 ? 39.732 -5.374 27.275 1.00 0.00 70 HIS A O 12
ATOM 13177 N N . MET A 1 1 ? -14.651 -19.178 -17.461 1.00 0.00 1 MET A N 13
ATOM 13178 C CA . MET A 1 1 ? -13.740 -19.413 -16.323 1.00 0.00 1 MET A CA 13
ATOM 13179 C C . MET A 1 1 ? -13.887 -18.291 -15.308 1.00 0.00 1 MET A C 13
ATOM 13180 O O . MET A 1 1 ? -13.657 -17.125 -15.627 1.00 0.00 1 MET A O 13
ATOM 13196 N N . GLU A 1 2 ? -14.292 -18.636 -14.093 1.00 0.00 2 GLU A N 13
ATOM 13197 C CA . GLU A 1 2 ? -14.489 -17.641 -13.049 1.00 0.00 2 GLU A CA 13
ATOM 13198 C C . GLU A 1 2 ? -13.145 -17.193 -12.474 1.00 0.00 2 GLU A C 13
ATOM 13199 O O . GLU A 1 2 ? -12.709 -17.667 -11.424 1.00 0.00 2 GLU A O 13
ATOM 13211 N N . SER A 1 3 ? -12.479 -16.304 -13.190 1.00 0.00 3 SER A N 13
ATOM 13212 C CA . SER A 1 3 ? -11.207 -15.760 -12.751 1.00 0.00 3 SER A CA 13
ATOM 13213 C C . SER A 1 3 ? -11.426 -14.385 -12.129 1.00 0.00 3 SER A C 13
ATOM 13214 O O . SER A 1 3 ? -11.486 -13.376 -12.834 1.00 0.00 3 SER A O 13
ATOM 13222 N N . ARG A 1 4 ? -11.577 -14.350 -10.814 1.00 0.00 4 ARG A N 13
ATOM 13223 C CA . ARG A 1 4 ? -11.884 -13.110 -10.118 1.00 0.00 4 ARG A CA 13
ATOM 13224 C C . ARG A 1 4 ? -10.646 -12.554 -9.431 1.00 0.00 4 ARG A C 13
ATOM 13225 O O . ARG A 1 4 ? -10.249 -13.026 -8.366 1.00 0.00 4 ARG A O 13
ATOM 13246 N N . LEU A 1 5 ? -10.026 -11.568 -10.059 1.00 0.00 5 LEU A N 13
ATOM 13247 C CA . LEU A 1 5 ? -8.871 -10.900 -9.486 1.00 0.00 5 LEU A CA 13
ATOM 13248 C C . LEU A 1 5 ? -8.857 -9.441 -9.919 1.00 0.00 5 LEU A C 13
ATOM 13249 O O . LEU A 1 5 ? -8.690 -9.133 -11.098 1.00 0.00 5 LEU A O 13
ATOM 13265 N N . LEU A 1 6 ? -9.076 -8.549 -8.968 1.00 0.00 6 LEU A N 13
ATOM 13266 C CA . LEU A 1 6 ? -9.081 -7.121 -9.247 1.00 0.00 6 LEU A CA 13
ATOM 13267 C C . LEU A 1 6 ? -7.913 -6.446 -8.540 1.00 0.00 6 LEU A C 13
ATOM 13268 O O . LEU A 1 6 ? -8.093 -5.584 -7.680 1.00 0.00 6 LEU A O 13
ATOM 13284 N N . ASP A 1 7 ? -6.711 -6.860 -8.908 1.00 0.00 7 ASP A N 13
ATOM 13285 C CA . ASP A 1 7 ? -5.490 -6.350 -8.293 1.00 0.00 7 ASP A CA 13
ATOM 13286 C C . ASP A 1 7 ? -4.956 -5.146 -9.063 1.00 0.00 7 ASP A C 13
ATOM 13287 O O . ASP A 1 7 ? -3.912 -4.590 -8.728 1.00 0.00 7 ASP A O 13
ATOM 13296 N N . ILE A 1 8 ? -5.685 -4.739 -10.092 1.00 0.00 8 ILE A N 13
ATOM 13297 C CA . ILE A 1 8 ? -5.274 -3.615 -10.924 1.00 0.00 8 ILE A CA 13
ATOM 13298 C C . ILE A 1 8 ? -5.603 -2.276 -10.261 1.00 0.00 8 ILE A C 13
ATOM 13299 O O . ILE A 1 8 ? -6.492 -1.542 -10.701 1.00 0.00 8 ILE A O 13
ATOM 13315 N N . LEU A 1 9 ? -4.885 -1.975 -9.193 1.00 0.00 9 LEU A N 13
ATOM 13316 C CA . LEU A 1 9 ? -5.066 -0.730 -8.460 1.00 0.00 9 LEU A CA 13
ATOM 13317 C C . LEU A 1 9 ? -3.789 0.097 -8.503 1.00 0.00 9 LEU A C 13
ATOM 13318 O O . LEU A 1 9 ? -2.702 -0.412 -8.223 1.00 0.00 9 LEU A O 13
ATOM 13334 N N . VAL A 1 10 ? -3.924 1.369 -8.851 1.00 0.00 10 VAL A N 13
ATOM 13335 C CA . VAL A 1 10 ? -2.772 2.250 -8.962 1.00 0.00 10 VAL A CA 13
ATOM 13336 C C . VAL A 1 10 ? -2.911 3.463 -8.047 1.00 0.00 10 VAL A C 13
ATOM 13337 O O . VAL A 1 10 ? -4.019 3.941 -7.792 1.00 0.00 10 VAL A O 13
ATOM 13350 N N . CYS A 1 11 ? -1.777 3.927 -7.543 1.00 0.00 11 CYS A N 13
ATOM 13351 C CA . CYS A 1 11 ? -1.709 5.135 -6.731 1.00 0.00 11 CYS A CA 13
ATOM 13352 C C . CYS A 1 11 ? -2.211 6.335 -7.528 1.00 0.00 11 CYS A C 13
ATOM 13353 O O . CYS A 1 11 ? -1.824 6.522 -8.678 1.00 0.00 11 CYS A O 13
ATOM 13361 N N . PRO A 1 12 ? -3.084 7.162 -6.932 1.00 0.00 12 PRO A N 13
ATOM 13362 C CA . PRO A 1 12 ? -3.636 8.345 -7.604 1.00 0.00 12 PRO A CA 13
ATOM 13363 C C . PRO A 1 12 ? -2.553 9.341 -8.017 1.00 0.00 12 PRO A C 13
ATOM 13364 O O . PRO A 1 12 ? -2.718 10.093 -8.977 1.00 0.00 12 PRO A O 13
ATOM 13375 N N . VAL A 1 13 ? -1.438 9.330 -7.298 1.00 0.00 13 VAL A N 13
ATOM 13376 C CA . VAL A 1 13 ? -0.357 10.270 -7.551 1.00 0.00 13 VAL A CA 13
ATOM 13377 C C . VAL A 1 13 ? 0.634 9.712 -8.574 1.00 0.00 13 VAL A C 13
ATOM 13378 O O . VAL A 1 13 ? 0.675 10.160 -9.720 1.00 0.00 13 VAL A O 13
ATOM 13391 N N . CYS A 1 14 ? 1.407 8.711 -8.165 1.00 0.00 14 CYS A N 13
ATOM 13392 C CA . CYS A 1 14 ? 2.495 8.195 -8.993 1.00 0.00 14 CYS A CA 13
ATOM 13393 C C . CYS A 1 14 ? 2.042 7.046 -9.892 1.00 0.00 14 CYS A C 13
ATOM 13394 O O . CYS A 1 14 ? 2.840 6.502 -10.660 1.00 0.00 14 CYS A O 13
ATOM 13402 N N . LYS A 1 15 ? 0.765 6.683 -9.792 1.00 0.00 15 LYS A N 13
ATOM 13403 C CA . LYS A 1 15 ? 0.199 5.575 -10.565 1.00 0.00 15 LYS A CA 13
ATOM 13404 C C . LYS A 1 15 ? 0.968 4.272 -10.330 1.00 0.00 15 LYS A C 13
ATOM 13405 O O . LYS A 1 15 ? 1.020 3.402 -11.197 1.00 0.00 15 LYS A O 13
ATOM 13424 N N . GLY A 1 16 ? 1.550 4.144 -9.141 1.00 0.00 16 GLY A N 13
ATOM 13425 C CA . GLY A 1 16 ? 2.266 2.934 -8.785 1.00 0.00 16 GLY A CA 13
ATOM 13426 C C . GLY A 1 16 ? 1.322 1.856 -8.297 1.00 0.00 16 GLY A C 13
ATOM 13427 O O . GLY A 1 16 ? 0.195 2.155 -7.907 1.00 0.00 16 GLY A O 13
ATOM 13431 N N . ARG A 1 17 ? 1.780 0.613 -8.303 1.00 0.00 17 ARG A N 13
ATOM 13432 C CA . ARG A 1 17 ? 0.936 -0.515 -7.916 1.00 0.00 17 ARG A CA 13
ATOM 13433 C C . ARG A 1 17 ? 0.559 -0.476 -6.435 1.00 0.00 17 ARG A C 13
ATOM 13434 O O . ARG A 1 17 ? 1.416 -0.305 -5.559 1.00 0.00 17 ARG A O 13
ATOM 13455 N N . LEU A 1 18 ? -0.735 -0.637 -6.177 1.00 0.00 18 LEU A N 13
ATOM 13456 C CA . LEU A 1 18 ? -1.251 -0.759 -4.824 1.00 0.00 18 LEU A CA 13
ATOM 13457 C C . LEU A 1 18 ? -1.495 -2.228 -4.505 1.00 0.00 18 LEU A C 13
ATOM 13458 O O . LEU A 1 18 ? -1.962 -2.985 -5.356 1.00 0.00 18 LEU A O 13
ATOM 13474 N N . GLU A 1 19 ? -1.175 -2.634 -3.289 1.00 0.00 19 GLU A N 13
ATOM 13475 C CA . GLU A 1 19 ? -1.380 -4.009 -2.872 1.00 0.00 19 GLU A CA 13
ATOM 13476 C C . GLU A 1 19 ? -2.179 -4.070 -1.580 1.00 0.00 19 GLU A C 13
ATOM 13477 O O . GLU A 1 19 ? -1.878 -3.361 -0.622 1.00 0.00 19 GLU A O 13
ATOM 13489 N N . PHE A 1 20 ? -3.195 -4.918 -1.563 1.00 0.00 20 PHE A N 13
ATOM 13490 C CA . PHE A 1 20 ? -4.060 -5.051 -0.402 1.00 0.00 20 PHE A CA 13
ATOM 13491 C C . PHE A 1 20 ? -3.402 -5.925 0.658 1.00 0.00 20 PHE A C 13
ATOM 13492 O O . PHE A 1 20 ? -3.319 -7.145 0.512 1.00 0.00 20 PHE A O 13
ATOM 13509 N N . GLN A 1 21 ? -2.911 -5.292 1.708 1.00 0.00 21 GLN A N 13
ATOM 13510 C CA . GLN A 1 21 ? -2.327 -6.010 2.824 1.00 0.00 21 GLN A CA 13
ATOM 13511 C C . GLN A 1 21 ? -3.371 -6.225 3.908 1.00 0.00 21 GLN A C 13
ATOM 13512 O O . GLN A 1 21 ? -4.199 -5.349 4.167 1.00 0.00 21 GLN A O 13
ATOM 13526 N N . ARG A 1 22 ? -3.321 -7.382 4.548 1.00 0.00 22 ARG A N 13
ATOM 13527 C CA . ARG A 1 22 ? -4.352 -7.772 5.498 1.00 0.00 22 ARG A CA 13
ATOM 13528 C C . ARG A 1 22 ? -3.968 -7.394 6.927 1.00 0.00 22 ARG A C 13
ATOM 13529 O O . ARG A 1 22 ? -4.444 -7.995 7.890 1.00 0.00 22 ARG A O 13
ATOM 13550 N N . ALA A 1 23 ? -3.111 -6.389 7.060 1.00 0.00 23 ALA A N 13
ATOM 13551 C CA . ALA A 1 23 ? -2.750 -5.872 8.373 1.00 0.00 23 ALA A CA 13
ATOM 13552 C C . ALA A 1 23 ? -3.893 -5.029 8.926 1.00 0.00 23 ALA A C 13
ATOM 13553 O O . ALA A 1 23 ? -4.646 -5.472 9.793 1.00 0.00 23 ALA A O 13
ATOM 13560 N N . GLN A 1 24 ? -4.025 -3.817 8.405 1.00 0.00 24 GLN A N 13
ATOM 13561 C CA . GLN A 1 24 ? -5.149 -2.951 8.742 1.00 0.00 24 GLN A CA 13
ATOM 13562 C C . GLN A 1 24 ? -6.147 -2.939 7.593 1.00 0.00 24 GLN A C 13
ATOM 13563 O O . GLN A 1 24 ? -7.077 -2.132 7.575 1.00 0.00 24 GLN A O 13
ATOM 13577 N N . ALA A 1 25 ? -5.950 -3.865 6.652 1.00 0.00 25 ALA A N 13
ATOM 13578 C CA . ALA A 1 25 ? -6.717 -3.904 5.409 1.00 0.00 25 ALA A CA 13
ATOM 13579 C C . ALA A 1 25 ? -6.502 -2.615 4.627 1.00 0.00 25 ALA A C 13
ATOM 13580 O O . ALA A 1 25 ? -7.363 -1.737 4.593 1.00 0.00 25 ALA A O 13
ATOM 13587 N N . GLU A 1 26 ? -5.338 -2.502 4.008 1.00 0.00 26 GLU A N 13
ATOM 13588 C CA . GLU A 1 26 ? -4.930 -1.259 3.377 1.00 0.00 26 GLU A CA 13
ATOM 13589 C C . GLU A 1 26 ? -4.168 -1.522 2.081 1.00 0.00 26 GLU A C 13
ATOM 13590 O O . GLU A 1 26 ? -3.521 -2.558 1.928 1.00 0.00 26 GLU A O 13
ATOM 13602 N N . LEU A 1 27 ? -4.266 -0.582 1.150 1.00 0.00 27 LEU A N 13
ATOM 13603 C CA . LEU A 1 27 ? -3.587 -0.692 -0.134 1.00 0.00 27 LEU A CA 13
ATOM 13604 C C . LEU A 1 27 ? -2.224 -0.017 -0.070 1.00 0.00 27 LEU A C 13
ATOM 13605 O O . LEU A 1 27 ? -2.124 1.211 -0.094 1.00 0.00 27 LEU A O 13
ATOM 13621 N N . VAL A 1 28 ? -1.185 -0.827 0.025 1.00 0.00 28 VAL A N 13
ATOM 13622 C CA . VAL A 1 28 ? 0.175 -0.328 0.113 1.00 0.00 28 VAL A CA 13
ATOM 13623 C C . VAL A 1 28 ? 0.653 0.202 -1.235 1.00 0.00 28 VAL A C 13
ATOM 13624 O O . VAL A 1 28 ? 0.579 -0.490 -2.250 1.00 0.00 28 VAL A O 13
ATOM 13637 N N . CYS A 1 29 ? 1.122 1.440 -1.230 1.00 0.00 29 CYS A N 13
ATOM 13638 C CA . CYS A 1 29 ? 1.696 2.054 -2.413 1.00 0.00 29 CYS A CA 13
ATOM 13639 C C . CYS A 1 29 ? 3.174 1.702 -2.489 1.00 0.00 29 CYS A C 13
ATOM 13640 O O . CYS A 1 29 ? 3.991 2.279 -1.768 1.00 0.00 29 CYS A O 13
ATOM 13648 N N . ASN A 1 30 ? 3.520 0.757 -3.352 1.00 0.00 30 ASN A N 13
ATOM 13649 C CA . ASN A 1 30 ? 4.886 0.233 -3.404 1.00 0.00 30 ASN A CA 13
ATOM 13650 C C . ASN A 1 30 ? 5.824 1.165 -4.170 1.00 0.00 30 ASN A C 13
ATOM 13651 O O . ASN A 1 30 ? 6.612 0.731 -5.012 1.00 0.00 30 ASN A O 13
ATOM 13662 N N . ALA A 1 31 ? 5.745 2.441 -3.843 1.00 0.00 31 ALA A N 13
ATOM 13663 C CA . ALA A 1 31 ? 6.590 3.462 -4.437 1.00 0.00 31 ALA A CA 13
ATOM 13664 C C . ALA A 1 31 ? 6.610 4.684 -3.533 1.00 0.00 31 ALA A C 13
ATOM 13665 O O . ALA A 1 31 ? 7.661 5.264 -3.267 1.00 0.00 31 ALA A O 13
ATOM 13672 N N . ASP A 1 32 ? 5.429 5.052 -3.045 1.00 0.00 32 ASP A N 13
ATOM 13673 C CA . ASP A 1 32 ? 5.280 6.207 -2.166 1.00 0.00 32 ASP A CA 13
ATOM 13674 C C . ASP A 1 32 ? 5.493 5.820 -0.706 1.00 0.00 32 ASP A C 13
ATOM 13675 O O . ASP A 1 32 ? 5.593 6.689 0.159 1.00 0.00 32 ASP A O 13
ATOM 13684 N N . ARG A 1 33 ? 5.565 4.508 -0.447 1.00 0.00 33 ARG A N 13
ATOM 13685 C CA . ARG A 1 33 ? 5.688 3.976 0.916 1.00 0.00 33 ARG A CA 13
ATOM 13686 C C . ARG A 1 33 ? 4.455 4.340 1.738 1.00 0.00 33 ARG A C 13
ATOM 13687 O O . ARG A 1 33 ? 4.538 4.549 2.949 1.00 0.00 33 ARG A O 13
ATOM 13708 N N . LEU A 1 34 ? 3.312 4.399 1.072 1.00 0.00 34 LEU A N 13
ATOM 13709 C CA . LEU A 1 34 ? 2.071 4.809 1.720 1.00 0.00 34 LEU A CA 13
ATOM 13710 C C . LEU A 1 34 ? 1.066 3.668 1.721 1.00 0.00 34 LEU A C 13
ATOM 13711 O O . LEU A 1 34 ? 1.326 2.601 1.162 1.00 0.00 34 LEU A O 13
ATOM 13727 N N . ALA A 1 35 ? -0.077 3.896 2.340 1.00 0.00 35 ALA A N 13
ATOM 13728 C CA . ALA A 1 35 ? -1.123 2.889 2.396 1.00 0.00 35 ALA A CA 13
ATOM 13729 C C . ALA A 1 35 ? -2.503 3.531 2.473 1.00 0.00 35 ALA A C 13
ATOM 13730 O O . ALA A 1 35 ? -2.741 4.410 3.303 1.00 0.00 35 ALA A O 13
ATOM 13737 N N . PHE A 1 36 ? -3.395 3.105 1.587 1.00 0.00 36 PHE A N 13
ATOM 13738 C CA . PHE A 1 36 ? -4.777 3.567 1.597 1.00 0.00 36 PHE A CA 13
ATOM 13739 C C . PHE A 1 36 ? -5.664 2.548 2.305 1.00 0.00 36 PHE A C 13
ATOM 13740 O O . PHE A 1 36 ? -5.903 1.459 1.785 1.00 0.00 36 PHE A O 13
ATOM 13757 N N . PRO A 1 37 ? -6.154 2.884 3.502 1.00 0.00 37 PRO A N 13
ATOM 13758 C CA . PRO A 1 37 ? -6.940 1.956 4.320 1.00 0.00 37 PRO A CA 13
ATOM 13759 C C . PRO A 1 37 ? -8.335 1.685 3.755 1.00 0.00 37 PRO A C 13
ATOM 13760 O O . PRO A 1 37 ? -8.991 2.575 3.216 1.00 0.00 37 PRO A O 13
ATOM 13771 N N . VAL A 1 38 ? -8.778 0.445 3.878 1.00 0.00 38 VAL A N 13
ATOM 13772 C CA . VAL A 1 38 ? -10.125 0.069 3.488 1.00 0.00 38 VAL A CA 13
ATOM 13773 C C . VAL A 1 38 ? -10.951 -0.195 4.741 1.00 0.00 38 VAL A C 13
ATOM 13774 O O . VAL A 1 38 ? -10.689 -1.149 5.476 1.00 0.00 38 VAL A O 13
ATOM 13787 N N . ARG A 1 39 ? -11.943 0.649 4.984 1.00 0.00 39 ARG A N 13
ATOM 13788 C CA . ARG A 1 39 ? -12.741 0.564 6.198 1.00 0.00 39 ARG A CA 13
ATOM 13789 C C . ARG A 1 39 ? -13.856 -0.464 6.024 1.00 0.00 39 ARG A C 13
ATOM 13790 O O . ARG A 1 39 ? -15.038 -0.141 6.134 1.00 0.00 39 ARG A O 13
ATOM 13811 N N . ASP A 1 40 ? -13.442 -1.699 5.734 1.00 0.00 40 ASP A N 13
ATOM 13812 C CA . ASP A 1 40 ? -14.348 -2.830 5.522 1.00 0.00 40 ASP A CA 13
ATOM 13813 C C . ASP A 1 40 ? -15.422 -2.504 4.487 1.00 0.00 40 ASP A C 13
ATOM 13814 O O . ASP A 1 40 ? -16.519 -2.060 4.822 1.00 0.00 40 ASP A O 13
ATOM 13823 N N . GLY A 1 41 ? -15.088 -2.712 3.227 1.00 0.00 41 GLY A N 13
ATOM 13824 C CA . GLY A 1 41 ? -16.023 -2.432 2.156 1.00 0.00 41 GLY A CA 13
ATOM 13825 C C . GLY A 1 41 ? -15.812 -1.061 1.550 1.00 0.00 41 GLY A C 13
ATOM 13826 O O . GLY A 1 41 ? -15.917 -0.888 0.336 1.00 0.00 41 GLY A O 13
ATOM 13830 N N . VAL A 1 42 ? -15.512 -0.084 2.394 1.00 0.00 42 VAL A N 13
ATOM 13831 C CA . VAL A 1 42 ? -15.291 1.283 1.940 1.00 0.00 42 VAL A CA 13
ATOM 13832 C C . VAL A 1 42 ? -13.797 1.554 1.778 1.00 0.00 42 VAL A C 13
ATOM 13833 O O . VAL A 1 42 ? -13.072 1.671 2.765 1.00 0.00 42 VAL A O 13
ATOM 13846 N N . PRO A 1 43 ? -13.313 1.639 0.533 1.00 0.00 43 PRO A N 13
ATOM 13847 C CA . PRO A 1 43 ? -11.907 1.897 0.256 1.00 0.00 43 PRO A CA 13
ATOM 13848 C C . PRO A 1 43 ? -11.572 3.382 0.351 1.00 0.00 43 PRO A C 13
ATOM 13849 O O . PRO A 1 43 ? -12.017 4.188 -0.471 1.00 0.00 43 PRO A O 13
ATOM 13860 N N . ILE A 1 44 ? -10.794 3.747 1.356 1.00 0.00 44 ILE A N 13
ATOM 13861 C CA . ILE A 1 44 ? -10.419 5.135 1.547 1.00 0.00 44 ILE A CA 13
ATOM 13862 C C . ILE A 1 44 ? -9.257 5.493 0.631 1.00 0.00 44 ILE A C 13
ATOM 13863 O O . ILE A 1 44 ? -8.090 5.333 0.986 1.00 0.00 44 ILE A O 13
ATOM 13879 N N . MET A 1 45 ? -9.597 5.946 -0.568 1.00 0.00 45 MET A N 13
ATOM 13880 C CA . MET A 1 45 ? -8.602 6.368 -1.545 1.00 0.00 45 MET A CA 13
ATOM 13881 C C . MET A 1 45 ? -8.290 7.847 -1.369 1.00 0.00 45 MET A C 13
ATOM 13882 O O . MET A 1 45 ? -7.700 8.482 -2.243 1.00 0.00 45 MET A O 13
ATOM 13896 N N . LEU A 1 46 ? -8.684 8.381 -0.222 1.00 0.00 46 LEU A N 13
ATOM 13897 C CA . LEU A 1 46 ? -8.465 9.779 0.090 1.00 0.00 46 LEU A CA 13
ATOM 13898 C C . LEU A 1 46 ? -6.983 10.025 0.345 1.00 0.00 46 LEU A C 13
ATOM 13899 O O . LEU A 1 46 ? -6.418 9.536 1.323 1.00 0.00 46 LEU A O 13
ATOM 13915 N N . GLU A 1 47 ? -6.374 10.776 -0.562 1.00 0.00 47 GLU A N 13
ATOM 13916 C CA . GLU A 1 47 ? -4.926 10.972 -0.603 1.00 0.00 47 GLU A CA 13
ATOM 13917 C C . GLU A 1 47 ? -4.356 11.465 0.724 1.00 0.00 47 GLU A C 13
ATOM 13918 O O . GLU A 1 47 ? -3.335 10.961 1.186 1.00 0.00 47 GLU A O 13
ATOM 13930 N N . ALA A 1 48 ? -5.017 12.432 1.341 1.00 0.00 48 ALA A N 13
ATOM 13931 C CA . ALA A 1 48 ? -4.491 13.049 2.550 1.00 0.00 48 ALA A CA 13
ATOM 13932 C C . ALA A 1 48 ? -4.761 12.190 3.783 1.00 0.00 48 ALA A C 13
ATOM 13933 O O . ALA A 1 48 ? -4.452 12.592 4.904 1.00 0.00 48 ALA A O 13
ATOM 13940 N N . GLU A 1 49 ? -5.340 11.011 3.582 1.00 0.00 49 GLU A N 13
ATOM 13941 C CA . GLU A 1 49 ? -5.600 10.100 4.687 1.00 0.00 49 GLU A CA 13
ATOM 13942 C C . GLU A 1 49 ? -4.780 8.819 4.559 1.00 0.00 49 GLU A C 13
ATOM 13943 O O . GLU A 1 49 ? -4.892 7.915 5.392 1.00 0.00 49 GLU A O 13
ATOM 13955 N N . ALA A 1 50 ? -3.961 8.741 3.517 1.00 0.00 50 ALA A N 13
ATOM 13956 C CA . ALA A 1 50 ? -3.036 7.625 3.364 1.00 0.00 50 ALA A CA 13
ATOM 13957 C C . ALA A 1 50 ? -1.905 7.743 4.381 1.00 0.00 50 ALA A C 13
ATOM 13958 O O . ALA A 1 50 ? -1.282 8.799 4.500 1.00 0.00 50 ALA A O 13
ATOM 13965 N N . ARG A 1 51 ? -1.641 6.671 5.116 1.00 0.00 51 ARG A N 13
ATOM 13966 C CA . ARG A 1 51 ? -0.606 6.704 6.144 1.00 0.00 51 ARG A CA 13
ATOM 13967 C C . ARG A 1 51 ? 0.745 6.317 5.557 1.00 0.00 51 ARG A C 13
ATOM 13968 O O . ARG A 1 51 ? 0.815 5.729 4.477 1.00 0.00 51 ARG A O 13
ATOM 13989 N N . SER A 1 52 ? 1.811 6.650 6.270 1.00 0.00 52 SER A N 13
ATOM 13990 C CA . SER A 1 52 ? 3.150 6.285 5.842 1.00 0.00 52 SER A CA 13
ATOM 13991 C C . SER A 1 52 ? 3.580 4.971 6.467 1.00 0.00 52 SER A C 13
ATOM 13992 O O . SER A 1 52 ? 3.085 4.569 7.522 1.00 0.00 52 SER A O 13
ATOM 14000 N N . LEU A 1 53 ? 4.505 4.314 5.799 1.00 0.00 53 LEU A N 13
ATOM 14001 C CA . LEU A 1 53 ? 5.025 3.039 6.253 1.00 0.00 53 LEU A CA 13
ATOM 14002 C C . LEU A 1 53 ? 6.451 3.201 6.765 1.00 0.00 53 LEU A C 13
ATOM 14003 O O . LEU A 1 53 ? 7.046 2.262 7.287 1.00 0.00 53 LEU A O 13
ATOM 14019 N N . ASP A 1 54 ? 6.995 4.403 6.617 1.00 0.00 54 ASP A N 13
ATOM 14020 C CA . ASP A 1 54 ? 8.370 4.668 7.023 1.00 0.00 54 ASP A CA 13
ATOM 14021 C C . ASP A 1 54 ? 8.414 5.236 8.435 1.00 0.00 54 ASP A C 13
ATOM 14022 O O . ASP A 1 54 ? 9.410 5.103 9.146 1.00 0.00 54 ASP A O 13
ATOM 14031 N N . ALA A 1 55 ? 7.314 5.847 8.844 1.00 0.00 55 ALA A N 13
ATOM 14032 C CA . ALA A 1 55 ? 7.239 6.501 10.145 1.00 0.00 55 ALA A CA 13
ATOM 14033 C C . ALA A 1 55 ? 6.838 5.523 11.245 1.00 0.00 55 ALA A C 13
ATOM 14034 O O . ALA A 1 55 ? 6.467 5.931 12.344 1.00 0.00 55 ALA A O 13
ATOM 14041 N N . GLU A 1 56 ? 6.932 4.234 10.953 1.00 0.00 56 GLU A N 13
ATOM 14042 C CA . GLU A 1 56 ? 6.581 3.206 11.919 1.00 0.00 56 GLU A CA 13
ATOM 14043 C C . GLU A 1 56 ? 7.846 2.678 12.589 1.00 0.00 56 GLU A C 13
ATOM 14044 O O . GLU A 1 56 ? 8.847 2.414 11.921 1.00 0.00 56 GLU A O 13
ATOM 14056 N N . ALA A 1 57 ? 7.797 2.540 13.910 1.00 0.00 57 ALA A N 13
ATOM 14057 C CA . ALA A 1 57 ? 8.968 2.150 14.690 1.00 0.00 57 ALA A CA 13
ATOM 14058 C C . ALA A 1 57 ? 9.286 0.661 14.542 1.00 0.00 57 ALA A C 13
ATOM 14059 O O . ALA A 1 57 ? 8.464 -0.198 14.864 1.00 0.00 57 ALA A O 13
ATOM 14066 N N . PRO A 1 58 ? 10.491 0.340 14.049 1.00 0.00 58 PRO A N 13
ATOM 14067 C CA . PRO A 1 58 ? 10.954 -1.037 13.889 1.00 0.00 58 PRO A CA 13
ATOM 14068 C C . PRO A 1 58 ? 11.490 -1.619 15.194 1.00 0.00 58 PRO A C 13
ATOM 14069 O O . PRO A 1 58 ? 12.263 -0.973 15.906 1.00 0.00 58 PRO A O 13
ATOM 14080 N N . ALA A 1 59 ? 11.067 -2.838 15.504 1.00 0.00 59 ALA A N 13
ATOM 14081 C CA . ALA A 1 59 ? 11.522 -3.521 16.706 1.00 0.00 59 ALA A CA 13
ATOM 14082 C C . ALA A 1 59 ? 12.788 -4.317 16.420 1.00 0.00 59 ALA A C 13
ATOM 14083 O O . ALA A 1 59 ? 13.765 -4.243 17.167 1.00 0.00 59 ALA A O 13
ATOM 14090 N N . GLN A 1 60 ? 12.766 -5.073 15.331 1.00 0.00 60 GLN A N 13
ATOM 14091 C CA . GLN A 1 60 ? 13.905 -5.884 14.941 1.00 0.00 60 GLN A CA 13
ATOM 14092 C C . GLN A 1 60 ? 14.746 -5.145 13.905 1.00 0.00 60 GLN A C 13
ATOM 14093 O O . GLN A 1 60 ? 14.211 -4.434 13.048 1.00 0.00 60 GLN A O 13
ATOM 14107 N N . PRO A 1 61 ? 16.077 -5.276 13.990 1.00 0.00 61 PRO A N 13
ATOM 14108 C CA . PRO A 1 61 ? 16.992 -4.651 13.036 1.00 0.00 61 PRO A CA 13
ATOM 14109 C C . PRO A 1 61 ? 17.073 -5.430 11.726 1.00 0.00 61 PRO A C 13
ATOM 14110 O O . PRO A 1 61 ? 16.803 -6.634 11.693 1.00 0.00 61 PRO A O 13
ATOM 14121 N N . SER A 1 62 ? 17.441 -4.749 10.652 1.00 0.00 62 SER A N 13
ATOM 14122 C CA . SER A 1 62 ? 17.565 -5.385 9.350 1.00 0.00 62 SER A CA 13
ATOM 14123 C C . SER A 1 62 ? 18.995 -5.223 8.848 1.00 0.00 62 SER A C 13
ATOM 14124 O O . SER A 1 62 ? 19.674 -4.258 9.200 1.00 0.00 62 SER A O 13
ATOM 14132 N N . LEU A 1 63 ? 19.462 -6.176 8.055 1.00 0.00 63 LEU A N 13
ATOM 14133 C CA . LEU A 1 63 ? 20.835 -6.149 7.581 1.00 0.00 63 LEU A CA 13
ATOM 14134 C C . LEU A 1 63 ? 20.894 -6.020 6.065 1.00 0.00 63 LEU A C 13
ATOM 14135 O O . LEU A 1 63 ? 20.725 -7.001 5.336 1.00 0.00 63 LEU A O 13
ATOM 14151 N N . GLU A 1 64 ? 21.092 -4.801 5.600 1.00 0.00 64 GLU A N 13
ATOM 14152 C CA . GLU A 1 64 ? 21.318 -4.542 4.190 1.00 0.00 64 GLU A CA 13
ATOM 14153 C C . GLU A 1 64 ? 22.777 -4.157 3.976 1.00 0.00 64 GLU A C 13
ATOM 14154 O O . GLU A 1 64 ? 23.491 -3.876 4.940 1.00 0.00 64 GLU A O 13
ATOM 14166 N N . HIS A 1 65 ? 23.227 -4.158 2.728 1.00 0.00 65 HIS A N 13
ATOM 14167 C CA . HIS A 1 65 ? 24.596 -3.767 2.424 1.00 0.00 65 HIS A CA 13
ATOM 14168 C C . HIS A 1 65 ? 24.826 -2.304 2.770 1.00 0.00 65 HIS A C 13
ATOM 14169 O O . HIS A 1 65 ? 24.250 -1.404 2.146 1.00 0.00 65 HIS A O 13
ATOM 14184 N N . HIS A 1 66 ? 25.649 -2.074 3.781 1.00 0.00 66 HIS A N 13
ATOM 14185 C CA . HIS A 1 66 ? 26.023 -0.727 4.177 1.00 0.00 66 HIS A CA 13
ATOM 14186 C C . HIS A 1 66 ? 26.976 -0.149 3.141 1.00 0.00 66 HIS A C 13
ATOM 14187 O O . HIS A 1 66 ? 28.195 -0.187 3.310 1.00 0.00 66 HIS A O 13
ATOM 14202 N N . HIS A 1 67 ? 26.410 0.337 2.045 1.00 0.00 67 HIS A N 13
ATOM 14203 C CA . HIS A 1 67 ? 27.201 0.851 0.940 1.00 0.00 67 HIS A CA 13
ATOM 14204 C C . HIS A 1 67 ? 26.506 2.038 0.279 1.00 0.00 67 HIS A C 13
ATOM 14205 O O . HIS A 1 67 ? 27.163 2.896 -0.308 1.00 0.00 67 HIS A O 13
ATOM 14220 N N . HIS A 1 68 ? 25.173 2.082 0.373 1.00 0.00 68 HIS A N 13
ATOM 14221 C CA . HIS A 1 68 ? 24.396 3.170 -0.225 1.00 0.00 68 HIS A CA 13
ATOM 14222 C C . HIS A 1 68 ? 24.522 4.435 0.624 1.00 0.00 68 HIS A C 13
ATOM 14223 O O . HIS A 1 68 ? 23.564 4.885 1.257 1.00 0.00 68 HIS A O 13
ATOM 14238 N N . HIS A 1 69 ? 25.729 4.972 0.624 1.00 0.00 69 HIS A N 13
ATOM 14239 C CA . HIS A 1 69 ? 26.116 6.128 1.419 1.00 0.00 69 HIS A CA 13
ATOM 14240 C C . HIS A 1 69 ? 27.625 6.240 1.310 1.00 0.00 69 HIS A C 13
ATOM 14241 O O . HIS A 1 69 ? 28.163 7.270 0.903 1.00 0.00 69 HIS A O 13
ATOM 14256 N N . HIS A 1 70 ? 28.276 5.140 1.691 1.00 0.00 70 HIS A N 13
ATOM 14257 C CA . HIS A 1 70 ? 29.689 4.889 1.428 1.00 0.00 70 HIS A CA 13
ATOM 14258 C C . HIS A 1 70 ? 30.144 3.706 2.268 1.00 0.00 70 HIS A C 13
ATOM 14259 O O . HIS A 1 70 ? 30.244 2.593 1.723 1.00 0.00 70 HIS A O 13
ATOM 14275 N N . MET A 1 1 ? -16.839 -8.840 -17.994 1.00 0.00 1 MET A N 14
ATOM 14276 C CA . MET A 1 1 ? -17.606 -8.894 -16.728 1.00 0.00 1 MET A CA 14
ATOM 14277 C C . MET A 1 1 ? -16.666 -8.948 -15.532 1.00 0.00 1 MET A C 14
ATOM 14278 O O . MET A 1 1 ? -15.638 -9.628 -15.566 1.00 0.00 1 MET A O 14
ATOM 14294 N N . GLU A 1 2 ? -17.013 -8.219 -14.479 1.00 0.00 2 GLU A N 14
ATOM 14295 C CA . GLU A 1 2 ? -16.249 -8.265 -13.245 1.00 0.00 2 GLU A CA 14
ATOM 14296 C C . GLU A 1 2 ? -16.987 -9.115 -12.222 1.00 0.00 2 GLU A C 14
ATOM 14297 O O . GLU A 1 2 ? -17.691 -8.597 -11.358 1.00 0.00 2 GLU A O 14
ATOM 14309 N N . SER A 1 3 ? -16.860 -10.425 -12.353 1.00 0.00 3 SER A N 14
ATOM 14310 C CA . SER A 1 3 ? -17.536 -11.347 -11.454 1.00 0.00 3 SER A CA 14
ATOM 14311 C C . SER A 1 3 ? -16.700 -11.591 -10.202 1.00 0.00 3 SER A C 14
ATOM 14312 O O . SER A 1 3 ? -17.230 -11.917 -9.140 1.00 0.00 3 SER A O 14
ATOM 14320 N N . ARG A 1 4 ? -15.392 -11.419 -10.336 1.00 0.00 4 ARG A N 14
ATOM 14321 C CA . ARG A 1 4 ? -14.467 -11.627 -9.235 1.00 0.00 4 ARG A CA 14
ATOM 14322 C C . ARG A 1 4 ? -13.156 -10.920 -9.546 1.00 0.00 4 ARG A C 14
ATOM 14323 O O . ARG A 1 4 ? -12.663 -11.016 -10.670 1.00 0.00 4 ARG A O 14
ATOM 14344 N N . LEU A 1 5 ? -12.614 -10.214 -8.551 1.00 0.00 5 LEU A N 14
ATOM 14345 C CA . LEU A 1 5 ? -11.409 -9.392 -8.716 1.00 0.00 5 LEU A CA 14
ATOM 14346 C C . LEU A 1 5 ? -11.724 -8.163 -9.577 1.00 0.00 5 LEU A C 14
ATOM 14347 O O . LEU A 1 5 ? -11.916 -8.264 -10.789 1.00 0.00 5 LEU A O 14
ATOM 14363 N N . LEU A 1 6 ? -11.786 -7.002 -8.934 1.00 0.00 6 LEU A N 14
ATOM 14364 C CA . LEU A 1 6 ? -12.104 -5.760 -9.628 1.00 0.00 6 LEU A CA 14
ATOM 14365 C C . LEU A 1 6 ? -10.871 -5.227 -10.353 1.00 0.00 6 LEU A C 14
ATOM 14366 O O . LEU A 1 6 ? -9.758 -5.288 -9.828 1.00 0.00 6 LEU A O 14
ATOM 14382 N N . ASP A 1 7 ? -11.077 -4.707 -11.555 1.00 0.00 7 ASP A N 14
ATOM 14383 C CA . ASP A 1 7 ? -9.973 -4.261 -12.402 1.00 0.00 7 ASP A CA 14
ATOM 14384 C C . ASP A 1 7 ? -9.475 -2.871 -11.998 1.00 0.00 7 ASP A C 14
ATOM 14385 O O . ASP A 1 7 ? -8.313 -2.699 -11.630 1.00 0.00 7 ASP A O 14
ATOM 14394 N N . ILE A 1 8 ? -10.362 -1.888 -12.059 1.00 0.00 8 ILE A N 14
ATOM 14395 C CA . ILE A 1 8 ? -9.979 -0.502 -11.826 1.00 0.00 8 ILE A CA 14
ATOM 14396 C C . ILE A 1 8 ? -10.209 -0.089 -10.375 1.00 0.00 8 ILE A C 14
ATOM 14397 O O . ILE A 1 8 ? -11.301 -0.263 -9.831 1.00 0.00 8 ILE A O 14
ATOM 14413 N N . LEU A 1 9 ? -9.170 0.452 -9.755 1.00 0.00 9 LEU A N 14
ATOM 14414 C CA . LEU A 1 9 ? -9.267 0.990 -8.405 1.00 0.00 9 LEU A CA 14
ATOM 14415 C C . LEU A 1 9 ? -8.726 2.417 -8.373 1.00 0.00 9 LEU A C 14
ATOM 14416 O O . LEU A 1 9 ? -7.716 2.718 -9.013 1.00 0.00 9 LEU A O 14
ATOM 14432 N N . VAL A 1 10 ? -9.405 3.292 -7.644 1.00 0.00 10 VAL A N 14
ATOM 14433 C CA . VAL A 1 10 ? -9.007 4.691 -7.565 1.00 0.00 10 VAL A CA 14
ATOM 14434 C C . VAL A 1 10 ? -8.910 5.154 -6.116 1.00 0.00 10 VAL A C 14
ATOM 14435 O O . VAL A 1 10 ? -9.396 4.483 -5.204 1.00 0.00 10 VAL A O 14
ATOM 14448 N N . CYS A 1 11 ? -8.259 6.290 -5.918 1.00 0.00 11 CYS A N 14
ATOM 14449 C CA . CYS A 1 11 ? -8.166 6.911 -4.607 1.00 0.00 11 CYS A CA 14
ATOM 14450 C C . CYS A 1 11 ? -9.564 7.304 -4.131 1.00 0.00 11 CYS A C 14
ATOM 14451 O O . CYS A 1 11 ? -10.245 8.088 -4.789 1.00 0.00 11 CYS A O 14
ATOM 14459 N N . PRO A 1 12 ? -10.006 6.771 -2.980 1.00 0.00 12 PRO A N 14
ATOM 14460 C CA . PRO A 1 12 ? -11.368 6.984 -2.475 1.00 0.00 12 PRO A CA 14
ATOM 14461 C C . PRO A 1 12 ? -11.684 8.456 -2.215 1.00 0.00 12 PRO A C 14
ATOM 14462 O O . PRO A 1 12 ? -12.848 8.851 -2.201 1.00 0.00 12 PRO A O 14
ATOM 14473 N N . VAL A 1 13 ? -10.650 9.266 -2.019 1.00 0.00 13 VAL A N 14
ATOM 14474 C CA . VAL A 1 13 ? -10.843 10.675 -1.711 1.00 0.00 13 VAL A CA 14
ATOM 14475 C C . VAL A 1 13 ? -10.582 11.561 -2.929 1.00 0.00 13 VAL A C 14
ATOM 14476 O O . VAL A 1 13 ? -11.473 12.272 -3.387 1.00 0.00 13 VAL A O 14
ATOM 14489 N N . CYS A 1 14 ? -9.366 11.506 -3.458 1.00 0.00 14 CYS A N 14
ATOM 14490 C CA . CYS A 1 14 ? -8.964 12.405 -4.537 1.00 0.00 14 CYS A CA 14
ATOM 14491 C C . CYS A 1 14 ? -9.332 11.848 -5.913 1.00 0.00 14 CYS A C 14
ATOM 14492 O O . CYS A 1 14 ? -9.155 12.526 -6.926 1.00 0.00 14 CYS A O 14
ATOM 14500 N N . LYS A 1 15 ? -9.847 10.615 -5.939 1.00 0.00 15 LYS A N 14
ATOM 14501 C CA . LYS A 1 15 ? -10.288 9.963 -7.179 1.00 0.00 15 LYS A CA 14
ATOM 14502 C C . LYS A 1 15 ? -9.146 9.816 -8.189 1.00 0.00 15 LYS A C 14
ATOM 14503 O O . LYS A 1 15 ? -9.379 9.670 -9.389 1.00 0.00 15 LYS A O 14
ATOM 14522 N N . GLY A 1 16 ? -7.918 9.837 -7.690 1.00 0.00 16 GLY A N 14
ATOM 14523 C CA . GLY A 1 16 ? -6.766 9.631 -8.542 1.00 0.00 16 GLY A CA 14
ATOM 14524 C C . GLY A 1 16 ? -6.584 8.168 -8.882 1.00 0.00 16 GLY A C 14
ATOM 14525 O O . GLY A 1 16 ? -7.168 7.302 -8.227 1.00 0.00 16 GLY A O 14
ATOM 14529 N N . ARG A 1 17 ? -5.775 7.885 -9.889 1.00 0.00 17 ARG A N 14
ATOM 14530 C CA . ARG A 1 17 ? -5.583 6.516 -10.349 1.00 0.00 17 ARG A CA 14
ATOM 14531 C C . ARG A 1 17 ? -4.603 5.774 -9.446 1.00 0.00 17 ARG A C 14
ATOM 14532 O O . ARG A 1 17 ? -3.510 6.270 -9.163 1.00 0.00 17 ARG A O 14
ATOM 14553 N N . LEU A 1 18 ? -5.003 4.594 -8.992 1.00 0.00 18 LEU A N 14
ATOM 14554 C CA . LEU A 1 18 ? -4.126 3.747 -8.198 1.00 0.00 18 LEU A CA 14
ATOM 14555 C C . LEU A 1 18 ? -3.323 2.836 -9.113 1.00 0.00 18 LEU A C 14
ATOM 14556 O O . LEU A 1 18 ? -3.868 2.256 -10.058 1.00 0.00 18 LEU A O 14
ATOM 14572 N N . GLU A 1 19 ? -2.036 2.715 -8.842 1.00 0.00 19 GLU A N 14
ATOM 14573 C CA . GLU A 1 19 ? -1.166 1.896 -9.659 1.00 0.00 19 GLU A CA 14
ATOM 14574 C C . GLU A 1 19 ? -0.403 0.898 -8.797 1.00 0.00 19 GLU A C 14
ATOM 14575 O O . GLU A 1 19 ? 0.234 1.265 -7.809 1.00 0.00 19 GLU A O 14
ATOM 14587 N N . PHE A 1 20 ? -0.481 -0.366 -9.180 1.00 0.00 20 PHE A N 14
ATOM 14588 C CA . PHE A 1 20 ? 0.069 -1.452 -8.380 1.00 0.00 20 PHE A CA 14
ATOM 14589 C C . PHE A 1 20 ? 1.586 -1.539 -8.538 1.00 0.00 20 PHE A C 14
ATOM 14590 O O . PHE A 1 20 ? 2.110 -1.476 -9.654 1.00 0.00 20 PHE A O 14
ATOM 14607 N N . GLN A 1 21 ? 2.286 -1.663 -7.418 1.00 0.00 21 GLN A N 14
ATOM 14608 C CA . GLN A 1 21 ? 3.727 -1.827 -7.428 1.00 0.00 21 GLN A CA 14
ATOM 14609 C C . GLN A 1 21 ? 4.107 -3.238 -7.008 1.00 0.00 21 GLN A C 14
ATOM 14610 O O . GLN A 1 21 ? 3.296 -3.970 -6.437 1.00 0.00 21 GLN A O 14
ATOM 14624 N N . ARG A 1 22 ? 5.347 -3.611 -7.286 1.00 0.00 22 ARG A N 14
ATOM 14625 C CA . ARG A 1 22 ? 5.813 -4.971 -7.053 1.00 0.00 22 ARG A CA 14
ATOM 14626 C C . ARG A 1 22 ? 6.749 -5.030 -5.850 1.00 0.00 22 ARG A C 14
ATOM 14627 O O . ARG A 1 22 ? 7.581 -5.933 -5.745 1.00 0.00 22 ARG A O 14
ATOM 14648 N N . ALA A 1 23 ? 6.607 -4.073 -4.941 1.00 0.00 23 ALA A N 14
ATOM 14649 C CA . ALA A 1 23 ? 7.455 -4.022 -3.759 1.00 0.00 23 ALA A CA 14
ATOM 14650 C C . ALA A 1 23 ? 6.857 -4.863 -2.641 1.00 0.00 23 ALA A C 14
ATOM 14651 O O . ALA A 1 23 ? 7.366 -5.936 -2.316 1.00 0.00 23 ALA A O 14
ATOM 14658 N N . GLN A 1 24 ? 5.758 -4.393 -2.073 1.00 0.00 24 GLN A N 14
ATOM 14659 C CA . GLN A 1 24 ? 5.092 -5.116 -1.002 1.00 0.00 24 GLN A CA 14
ATOM 14660 C C . GLN A 1 24 ? 3.613 -5.275 -1.337 1.00 0.00 24 GLN A C 14
ATOM 14661 O O . GLN A 1 24 ? 2.775 -5.443 -0.446 1.00 0.00 24 GLN A O 14
ATOM 14675 N N . ALA A 1 25 ? 3.313 -5.230 -2.631 1.00 0.00 25 ALA A N 14
ATOM 14676 C CA . ALA A 1 25 ? 1.942 -5.299 -3.126 1.00 0.00 25 ALA A CA 14
ATOM 14677 C C . ALA A 1 25 ? 1.135 -4.106 -2.631 1.00 0.00 25 ALA A C 14
ATOM 14678 O O . ALA A 1 25 ? 0.332 -4.212 -1.703 1.00 0.00 25 ALA A O 14
ATOM 14685 N N . GLU A 1 26 ? 1.386 -2.961 -3.233 1.00 0.00 26 GLU A N 14
ATOM 14686 C CA . GLU A 1 26 ? 0.720 -1.734 -2.841 1.00 0.00 26 GLU A CA 14
ATOM 14687 C C . GLU A 1 26 ? 0.148 -1.008 -4.049 1.00 0.00 26 GLU A C 14
ATOM 14688 O O . GLU A 1 26 ? 0.682 -1.100 -5.158 1.00 0.00 26 GLU A O 14
ATOM 14700 N N . LEU A 1 27 ? -0.950 -0.303 -3.826 1.00 0.00 27 LEU A N 14
ATOM 14701 C CA . LEU A 1 27 ? -1.536 0.560 -4.841 1.00 0.00 27 LEU A CA 14
ATOM 14702 C C . LEU A 1 27 ? -1.075 1.985 -4.594 1.00 0.00 27 LEU A C 14
ATOM 14703 O O . LEU A 1 27 ? -1.505 2.627 -3.635 1.00 0.00 27 LEU A O 14
ATOM 14719 N N . VAL A 1 28 ? -0.184 2.465 -5.438 1.00 0.00 28 VAL A N 14
ATOM 14720 C CA . VAL A 1 28 ? 0.393 3.783 -5.263 1.00 0.00 28 VAL A CA 14
ATOM 14721 C C . VAL A 1 28 ? -0.503 4.860 -5.855 1.00 0.00 28 VAL A C 14
ATOM 14722 O O . VAL A 1 28 ? -0.923 4.779 -7.011 1.00 0.00 28 VAL A O 14
ATOM 14735 N N . CYS A 1 29 ? -0.810 5.854 -5.041 1.00 0.00 29 CYS A N 14
ATOM 14736 C CA . CYS A 1 29 ? -1.546 7.014 -5.495 1.00 0.00 29 CYS A CA 14
ATOM 14737 C C . CYS A 1 29 ? -0.576 7.995 -6.131 1.00 0.00 29 CYS A C 14
ATOM 14738 O O . CYS A 1 29 ? 0.054 8.794 -5.428 1.00 0.00 29 CYS A O 14
ATOM 14746 N N . ASN A 1 30 ? -0.437 7.925 -7.449 1.00 0.00 30 ASN A N 14
ATOM 14747 C CA . ASN A 1 30 ? 0.502 8.786 -8.168 1.00 0.00 30 ASN A CA 14
ATOM 14748 C C . ASN A 1 30 ? -0.045 10.205 -8.302 1.00 0.00 30 ASN A C 14
ATOM 14749 O O . ASN A 1 30 ? -0.099 10.784 -9.389 1.00 0.00 30 ASN A O 14
ATOM 14760 N N . ALA A 1 31 ? -0.439 10.745 -7.162 1.00 0.00 31 ALA A N 14
ATOM 14761 C CA . ALA A 1 31 ? -0.933 12.104 -7.043 1.00 0.00 31 ALA A CA 14
ATOM 14762 C C . ALA A 1 31 ? -0.798 12.546 -5.594 1.00 0.00 31 ALA A C 14
ATOM 14763 O O . ALA A 1 31 ? -0.275 13.619 -5.301 1.00 0.00 31 ALA A O 14
ATOM 14770 N N . ASP A 1 32 ? -1.242 11.674 -4.694 1.00 0.00 32 ASP A N 14
ATOM 14771 C CA . ASP A 1 32 ? -1.189 11.934 -3.259 1.00 0.00 32 ASP A CA 14
ATOM 14772 C C . ASP A 1 32 ? 0.159 11.525 -2.672 1.00 0.00 32 ASP A C 14
ATOM 14773 O O . ASP A 1 32 ? 0.486 11.892 -1.545 1.00 0.00 32 ASP A O 14
ATOM 14782 N N . ARG A 1 33 ? 0.928 10.757 -3.447 1.00 0.00 33 ARG A N 14
ATOM 14783 C CA . ARG A 1 33 ? 2.170 10.142 -2.965 1.00 0.00 33 ARG A CA 14
ATOM 14784 C C . ARG A 1 33 ? 1.869 9.141 -1.851 1.00 0.00 33 ARG A C 14
ATOM 14785 O O . ARG A 1 33 ? 2.658 8.970 -0.925 1.00 0.00 33 ARG A O 14
ATOM 14806 N N . LEU A 1 34 ? 0.727 8.478 -1.954 1.00 0.00 34 LEU A N 14
ATOM 14807 C CA . LEU A 1 34 ? 0.320 7.494 -0.958 1.00 0.00 34 LEU A CA 14
ATOM 14808 C C . LEU A 1 34 ? 0.423 6.087 -1.529 1.00 0.00 34 LEU A C 14
ATOM 14809 O O . LEU A 1 34 ? 0.617 5.912 -2.731 1.00 0.00 34 LEU A O 14
ATOM 14825 N N . ALA A 1 35 ? 0.290 5.095 -0.666 1.00 0.00 35 ALA A N 14
ATOM 14826 C CA . ALA A 1 35 ? 0.312 3.705 -1.089 1.00 0.00 35 ALA A CA 14
ATOM 14827 C C . ALA A 1 35 ? -0.615 2.864 -0.223 1.00 0.00 35 ALA A C 14
ATOM 14828 O O . ALA A 1 35 ? -0.399 2.731 0.982 1.00 0.00 35 ALA A O 14
ATOM 14835 N N . PHE A 1 36 ? -1.650 2.317 -0.836 1.00 0.00 36 PHE A N 14
ATOM 14836 C CA . PHE A 1 36 ? -2.571 1.434 -0.135 1.00 0.00 36 PHE A CA 14
ATOM 14837 C C . PHE A 1 36 ? -2.042 0.009 -0.174 1.00 0.00 36 PHE A C 14
ATOM 14838 O O . PHE A 1 36 ? -1.905 -0.575 -1.250 1.00 0.00 36 PHE A O 14
ATOM 14855 N N . PRO A 1 37 ? -1.730 -0.562 0.997 1.00 0.00 37 PRO A N 14
ATOM 14856 C CA . PRO A 1 37 ? -1.143 -1.897 1.091 1.00 0.00 37 PRO A CA 14
ATOM 14857 C C . PRO A 1 37 ? -2.169 -3.005 0.878 1.00 0.00 37 PRO A C 14
ATOM 14858 O O . PRO A 1 37 ? -3.221 -3.026 1.520 1.00 0.00 37 PRO A O 14
ATOM 14869 N N . VAL A 1 38 ? -1.863 -3.918 -0.030 1.00 0.00 38 VAL A N 14
ATOM 14870 C CA . VAL A 1 38 ? -2.718 -5.064 -0.274 1.00 0.00 38 VAL A CA 14
ATOM 14871 C C . VAL A 1 38 ? -2.265 -6.227 0.597 1.00 0.00 38 VAL A C 14
ATOM 14872 O O . VAL A 1 38 ? -1.381 -6.999 0.221 1.00 0.00 38 VAL A O 14
ATOM 14885 N N . ARG A 1 39 ? -2.865 -6.331 1.771 1.00 0.00 39 ARG A N 14
ATOM 14886 C CA . ARG A 1 39 ? -2.469 -7.327 2.754 1.00 0.00 39 ARG A CA 14
ATOM 14887 C C . ARG A 1 39 ? -3.016 -8.698 2.381 1.00 0.00 39 ARG A C 14
ATOM 14888 O O . ARG A 1 39 ? -4.161 -9.027 2.694 1.00 0.00 39 ARG A O 14
ATOM 14909 N N . ASP A 1 40 ? -2.194 -9.469 1.671 1.00 0.00 40 ASP A N 14
ATOM 14910 C CA . ASP A 1 40 ? -2.528 -10.839 1.283 1.00 0.00 40 ASP A CA 14
ATOM 14911 C C . ASP A 1 40 ? -3.847 -10.888 0.510 1.00 0.00 40 ASP A C 14
ATOM 14912 O O . ASP A 1 40 ? -4.677 -11.774 0.706 1.00 0.00 40 ASP A O 14
ATOM 14921 N N . GLY A 1 41 ? -4.033 -9.927 -0.378 1.00 0.00 41 GLY A N 14
ATOM 14922 C CA . GLY A 1 41 ? -5.215 -9.918 -1.212 1.00 0.00 41 GLY A CA 14
ATOM 14923 C C . GLY A 1 41 ? -6.216 -8.861 -0.794 1.00 0.00 41 GLY A C 14
ATOM 14924 O O . GLY A 1 41 ? -7.017 -8.407 -1.607 1.00 0.00 41 GLY A O 14
ATOM 14928 N N . VAL A 1 42 ? -6.165 -8.461 0.470 1.00 0.00 42 VAL A N 14
ATOM 14929 C CA . VAL A 1 42 ? -7.078 -7.450 0.991 1.00 0.00 42 VAL A CA 14
ATOM 14930 C C . VAL A 1 42 ? -6.432 -6.066 0.940 1.00 0.00 42 VAL A C 14
ATOM 14931 O O . VAL A 1 42 ? -5.539 -5.757 1.731 1.00 0.00 42 VAL A O 14
ATOM 14944 N N . PRO A 1 43 ? -6.860 -5.221 -0.009 1.00 0.00 43 PRO A N 14
ATOM 14945 C CA . PRO A 1 43 ? -6.331 -3.869 -0.163 1.00 0.00 43 PRO A CA 14
ATOM 14946 C C . PRO A 1 43 ? -6.836 -2.938 0.931 1.00 0.00 43 PRO A C 14
ATOM 14947 O O . PRO A 1 43 ? -8.025 -2.614 0.993 1.00 0.00 43 PRO A O 14
ATOM 14958 N N . ILE A 1 44 ? -5.934 -2.525 1.804 1.00 0.00 44 ILE A N 14
ATOM 14959 C CA . ILE A 1 44 ? -6.289 -1.631 2.886 1.00 0.00 44 ILE A CA 14
ATOM 14960 C C . ILE A 1 44 ? -6.433 -0.207 2.361 1.00 0.00 44 ILE A C 14
ATOM 14961 O O . ILE A 1 44 ? -5.459 0.537 2.266 1.00 0.00 44 ILE A O 14
ATOM 14977 N N . MET A 1 45 ? -7.655 0.151 1.992 1.00 0.00 45 MET A N 14
ATOM 14978 C CA . MET A 1 45 ? -7.946 1.484 1.479 1.00 0.00 45 MET A CA 14
ATOM 14979 C C . MET A 1 45 ? -8.274 2.436 2.622 1.00 0.00 45 MET A C 14
ATOM 14980 O O . MET A 1 45 ? -8.744 3.551 2.403 1.00 0.00 45 MET A O 14
ATOM 14994 N N . LEU A 1 46 ? -8.025 1.978 3.841 1.00 0.00 46 LEU A N 14
ATOM 14995 C CA . LEU A 1 46 ? -8.252 2.786 5.030 1.00 0.00 46 LEU A CA 14
ATOM 14996 C C . LEU A 1 46 ? -7.089 3.747 5.231 1.00 0.00 46 LEU A C 14
ATOM 14997 O O . LEU A 1 46 ? -5.970 3.320 5.506 1.00 0.00 46 LEU A O 14
ATOM 15013 N N . GLU A 1 47 ? -7.362 5.039 5.103 1.00 0.00 47 GLU A N 14
ATOM 15014 C CA . GLU A 1 47 ? -6.328 6.066 5.204 1.00 0.00 47 GLU A CA 14
ATOM 15015 C C . GLU A 1 47 ? -5.660 6.043 6.582 1.00 0.00 47 GLU A C 14
ATOM 15016 O O . GLU A 1 47 ? -4.470 6.330 6.712 1.00 0.00 47 GLU A O 14
ATOM 15028 N N . ALA A 1 48 ? -6.424 5.675 7.602 1.00 0.00 48 ALA A N 14
ATOM 15029 C CA . ALA A 1 48 ? -5.902 5.598 8.962 1.00 0.00 48 ALA A CA 14
ATOM 15030 C C . ALA A 1 48 ? -4.856 4.488 9.096 1.00 0.00 48 ALA A C 14
ATOM 15031 O O . ALA A 1 48 ? -4.000 4.531 9.979 1.00 0.00 48 ALA A O 14
ATOM 15038 N N . GLU A 1 49 ? -4.924 3.503 8.206 1.00 0.00 49 GLU A N 14
ATOM 15039 C CA . GLU A 1 49 ? -4.024 2.356 8.255 1.00 0.00 49 GLU A CA 14
ATOM 15040 C C . GLU A 1 49 ? -3.192 2.266 6.979 1.00 0.00 49 GLU A C 14
ATOM 15041 O O . GLU A 1 49 ? -2.685 1.200 6.628 1.00 0.00 49 GLU A O 14
ATOM 15053 N N . ALA A 1 50 ? -3.044 3.395 6.295 1.00 0.00 50 ALA A N 14
ATOM 15054 C CA . ALA A 1 50 ? -2.276 3.441 5.060 1.00 0.00 50 ALA A CA 14
ATOM 15055 C C . ALA A 1 50 ? -0.879 4.011 5.303 1.00 0.00 50 ALA A C 14
ATOM 15056 O O . ALA A 1 50 ? -0.507 4.302 6.440 1.00 0.00 50 ALA A O 14
ATOM 15063 N N . ARG A 1 51 ? -0.110 4.167 4.232 1.00 0.00 51 ARG A N 14
ATOM 15064 C CA . ARG A 1 51 ? 1.240 4.709 4.331 1.00 0.00 51 ARG A CA 14
ATOM 15065 C C . ARG A 1 51 ? 1.536 5.637 3.160 1.00 0.00 51 ARG A C 14
ATOM 15066 O O . ARG A 1 51 ? 1.031 5.438 2.054 1.00 0.00 51 ARG A O 14
ATOM 15087 N N . SER A 1 52 ? 2.333 6.663 3.417 1.00 0.00 52 SER A N 14
ATOM 15088 C CA . SER A 1 52 ? 2.767 7.574 2.376 1.00 0.00 52 SER A CA 14
ATOM 15089 C C . SER A 1 52 ? 4.129 7.166 1.846 1.00 0.00 52 SER A C 14
ATOM 15090 O O . SER A 1 52 ? 4.906 6.521 2.541 1.00 0.00 52 SER A O 14
ATOM 15098 N N . LEU A 1 53 ? 4.412 7.571 0.623 1.00 0.00 53 LEU A N 14
ATOM 15099 C CA . LEU A 1 53 ? 5.650 7.198 -0.054 1.00 0.00 53 LEU A CA 14
ATOM 15100 C C . LEU A 1 53 ? 6.845 7.942 0.531 1.00 0.00 53 LEU A C 14
ATOM 15101 O O . LEU A 1 53 ? 7.986 7.494 0.417 1.00 0.00 53 LEU A O 14
ATOM 15117 N N . ASP A 1 54 ? 6.577 9.075 1.160 1.00 0.00 54 ASP A N 14
ATOM 15118 C CA . ASP A 1 54 ? 7.640 9.907 1.708 1.00 0.00 54 ASP A CA 14
ATOM 15119 C C .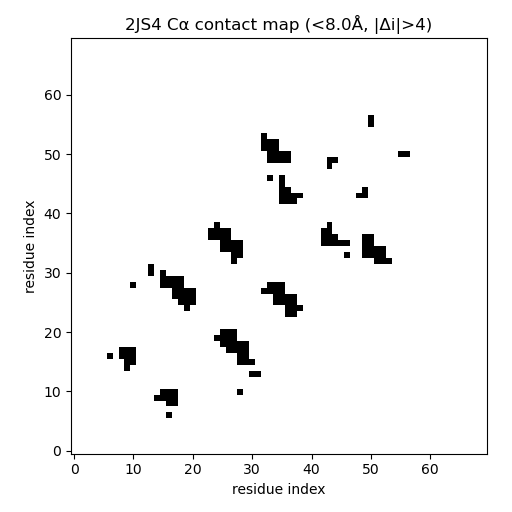 ASP A 1 54 ? 7.674 9.804 3.231 1.00 0.00 54 ASP A C 14
ATOM 15120 O O . ASP A 1 54 ? 8.618 10.251 3.882 1.00 0.00 54 ASP A O 14
ATOM 15129 N N . ALA A 1 55 ? 6.648 9.185 3.796 1.00 0.00 55 ALA A N 14
ATOM 15130 C CA . ALA A 1 55 ? 6.523 9.086 5.243 1.00 0.00 55 ALA A CA 14
ATOM 15131 C C . ALA A 1 55 ? 6.841 7.677 5.734 1.00 0.00 55 ALA A C 14
ATOM 15132 O O . ALA A 1 55 ? 6.431 7.283 6.827 1.00 0.00 55 ALA A O 14
ATOM 15139 N N . GLU A 1 56 ? 7.573 6.921 4.928 1.00 0.00 56 GLU A N 14
ATOM 15140 C CA . GLU A 1 56 ? 8.007 5.592 5.330 1.00 0.00 56 GLU A CA 14
ATOM 15141 C C . GLU A 1 56 ? 9.350 5.669 6.044 1.00 0.00 56 GLU A C 14
ATOM 15142 O O . GLU A 1 56 ? 9.885 6.763 6.246 1.00 0.00 56 GLU A O 14
ATOM 15154 N N . ALA A 1 57 ? 9.883 4.498 6.411 1.00 0.00 57 ALA A N 14
ATOM 15155 C CA . ALA A 1 57 ? 11.146 4.389 7.145 1.00 0.00 57 ALA A CA 14
ATOM 15156 C C . ALA A 1 57 ? 10.992 4.890 8.583 1.00 0.00 57 ALA A C 14
ATOM 15157 O O . ALA A 1 57 ? 10.175 5.768 8.866 1.00 0.00 57 ALA A O 14
ATOM 15164 N N . PRO A 1 58 ? 11.750 4.307 9.523 1.00 0.00 58 PRO A N 14
ATOM 15165 C CA . PRO A 1 58 ? 11.705 4.703 10.934 1.00 0.00 58 PRO A CA 14
ATOM 15166 C C . PRO A 1 58 ? 12.160 6.141 11.157 1.00 0.00 58 PRO A C 14
ATOM 15167 O O . PRO A 1 58 ? 13.358 6.428 11.218 1.00 0.00 58 PRO A O 14
ATOM 15178 N N . ALA A 1 59 ? 11.193 7.046 11.240 1.00 0.00 59 ALA A N 14
ATOM 15179 C CA . ALA A 1 59 ? 11.471 8.441 11.558 1.00 0.00 59 ALA A CA 14
ATOM 15180 C C . ALA A 1 59 ? 11.904 8.564 13.011 1.00 0.00 59 ALA A C 14
ATOM 15181 O O . ALA A 1 59 ? 12.778 9.362 13.351 1.00 0.00 59 ALA A O 14
ATOM 15188 N N . GLN A 1 60 ? 11.278 7.764 13.861 1.00 0.00 60 GLN A N 14
ATOM 15189 C CA . GLN A 1 60 ? 11.689 7.645 15.250 1.00 0.00 60 GLN A CA 14
ATOM 15190 C C . GLN A 1 60 ? 12.971 6.821 15.307 1.00 0.00 60 GLN A C 14
ATOM 15191 O O . GLN A 1 60 ? 13.018 5.728 14.741 1.00 0.00 60 GLN A O 14
ATOM 15205 N N . PRO A 1 61 ? 14.025 7.338 15.961 1.00 0.00 61 PRO A N 14
ATOM 15206 C CA . PRO A 1 61 ? 15.322 6.655 16.056 1.00 0.00 61 PRO A CA 14
ATOM 15207 C C . PRO A 1 61 ? 15.192 5.225 16.575 1.00 0.00 61 PRO A C 14
ATOM 15208 O O . PRO A 1 61 ? 14.827 4.998 17.732 1.00 0.00 61 PRO A O 14
ATOM 15219 N N . SER A 1 62 ? 15.479 4.264 15.708 1.00 0.00 62 SER A N 14
ATOM 15220 C CA . SER A 1 62 ? 15.369 2.861 16.061 1.00 0.00 62 SER A CA 14
ATOM 15221 C C . SER A 1 62 ? 16.747 2.271 16.335 1.00 0.00 62 SER A C 14
ATOM 15222 O O . SER A 1 62 ? 17.622 2.271 15.463 1.00 0.00 62 SER A O 14
ATOM 15230 N N . LEU A 1 63 ? 16.942 1.802 17.559 1.00 0.00 63 LEU A N 14
ATOM 15231 C CA . LEU A 1 63 ? 18.178 1.143 17.942 1.00 0.00 63 LEU A CA 14
ATOM 15232 C C . LEU A 1 63 ? 18.192 -0.254 17.333 1.00 0.00 63 LEU A C 14
ATOM 15233 O O . LEU A 1 63 ? 17.248 -1.025 17.518 1.00 0.00 63 LEU A O 14
ATOM 15249 N N . GLU A 1 64 ? 19.239 -0.573 16.589 1.00 0.00 64 GLU A N 14
ATOM 15250 C CA . GLU A 1 64 ? 19.291 -1.840 15.885 1.00 0.00 64 GLU A CA 14
ATOM 15251 C C . GLU A 1 64 ? 19.563 -3.005 16.819 1.00 0.00 64 GLU A C 14
ATOM 15252 O O . GLU A 1 64 ? 20.401 -2.926 17.719 1.00 0.00 64 GLU A O 14
ATOM 15264 N N . HIS A 1 65 ? 18.824 -4.076 16.597 1.00 0.00 65 HIS A N 14
ATOM 15265 C CA . HIS A 1 65 ? 19.051 -5.336 17.285 1.00 0.00 65 HIS A CA 14
ATOM 15266 C C . HIS A 1 65 ? 18.688 -6.484 16.351 1.00 0.00 65 HIS A C 14
ATOM 15267 O O . HIS A 1 65 ? 18.206 -7.528 16.785 1.00 0.00 65 HIS A O 14
ATOM 15282 N N . HIS A 1 66 ? 18.951 -6.282 15.060 1.00 0.00 66 HIS A N 14
ATOM 15283 C CA . HIS A 1 66 ? 18.583 -7.260 14.038 1.00 0.00 66 HIS A CA 14
ATOM 15284 C C . HIS A 1 66 ? 19.276 -8.596 14.293 1.00 0.00 66 HIS A C 14
ATOM 15285 O O . HIS A 1 66 ? 20.441 -8.638 14.690 1.00 0.00 66 HIS A O 14
ATOM 15300 N N . HIS A 1 67 ? 18.552 -9.684 14.080 1.00 0.00 67 HIS A N 14
ATOM 15301 C CA . HIS A 1 67 ? 19.072 -11.011 14.376 1.00 0.00 67 HIS A CA 14
ATOM 15302 C C . HIS A 1 67 ? 19.667 -11.655 13.126 1.00 0.00 67 HIS A C 14
ATOM 15303 O O . HIS A 1 67 ? 18.962 -11.893 12.143 1.00 0.00 67 HIS A O 14
ATOM 15318 N N . HIS A 1 68 ? 20.964 -11.922 13.172 1.00 0.00 68 HIS A N 14
ATOM 15319 C CA . HIS A 1 68 ? 21.653 -12.618 12.093 1.00 0.00 68 HIS A CA 14
ATOM 15320 C C . HIS A 1 68 ? 21.734 -14.104 12.423 1.00 0.00 68 HIS A C 14
ATOM 15321 O O . HIS A 1 68 ? 22.456 -14.507 13.335 1.00 0.00 68 HIS A O 14
ATOM 15336 N N . HIS A 1 69 ? 21.001 -14.913 11.678 1.00 0.00 69 HIS A N 14
ATOM 15337 C CA . HIS A 1 69 ? 20.895 -16.333 11.987 1.00 0.00 69 HIS A CA 14
ATOM 15338 C C . 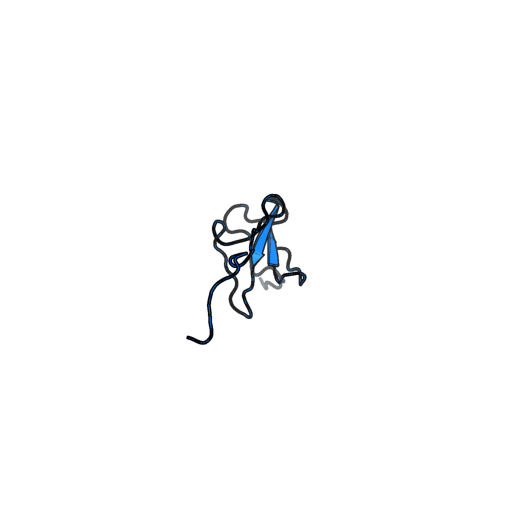HIS A 1 69 ? 21.730 -17.180 11.030 1.00 0.00 69 HIS A C 14
ATOM 15339 O O . HIS A 1 69 ? 21.204 -17.802 10.105 1.00 0.00 69 HIS A O 14
ATOM 15354 N N . HIS A 1 70 ? 23.042 -17.161 11.260 1.00 0.00 70 HIS A N 14
ATOM 15355 C CA . HIS A 1 70 ? 24.001 -17.980 10.522 1.00 0.00 70 HIS A CA 14
ATOM 15356 C C . HIS A 1 70 ? 25.408 -17.647 10.993 1.00 0.00 70 HIS A C 14
ATOM 15357 O O . HIS A 1 70 ? 26.057 -16.789 10.356 1.00 0.00 70 HIS A O 14
ATOM 15373 N N . MET A 1 1 ? -0.276 -15.945 -8.140 1.00 0.00 1 MET A N 15
ATOM 15374 C CA . MET A 1 1 ? -1.505 -16.609 -7.639 1.00 0.00 1 MET A CA 15
ATOM 15375 C C . MET A 1 1 ? -2.700 -15.685 -7.814 1.00 0.00 1 MET A C 15
ATOM 15376 O O . MET A 1 1 ? -2.637 -14.714 -8.572 1.00 0.00 1 MET A O 15
ATOM 15392 N N . GLU A 1 2 ? -3.791 -15.993 -7.125 1.00 0.00 2 GLU A N 15
ATOM 15393 C CA . GLU A 1 2 ? -4.989 -15.175 -7.176 1.00 0.00 2 GLU A CA 15
ATOM 15394 C C . GLU A 1 2 ? -4.795 -13.885 -6.377 1.00 0.00 2 GLU A C 15
ATOM 15395 O O . GLU A 1 2 ? -3.663 -13.516 -6.044 1.00 0.00 2 GLU A O 15
ATOM 15407 N N . SER A 1 3 ? -5.908 -13.207 -6.088 1.00 0.00 3 SER A N 15
ATOM 15408 C CA . SER A 1 3 ? -5.912 -11.889 -5.445 1.00 0.00 3 SER A CA 15
ATOM 15409 C C . SER A 1 3 ? -5.391 -10.799 -6.391 1.00 0.00 3 SER A C 15
ATOM 15410 O O . SER A 1 3 ? -5.968 -9.716 -6.482 1.00 0.00 3 SER A O 15
ATOM 15418 N N . ARG A 1 4 ? -4.311 -11.090 -7.102 1.00 0.00 4 ARG A N 15
ATOM 15419 C CA . ARG A 1 4 ? -3.753 -10.149 -8.064 1.00 0.00 4 ARG A CA 15
ATOM 15420 C C . ARG A 1 4 ? -3.934 -10.672 -9.487 1.00 0.00 4 ARG A C 15
ATOM 15421 O O . ARG A 1 4 ? -3.114 -11.450 -9.977 1.00 0.00 4 ARG A O 15
ATOM 15442 N N . LEU A 1 5 ? -5.025 -10.279 -10.133 1.00 0.00 5 LEU A N 15
ATOM 15443 C CA . LEU A 1 5 ? -5.253 -10.644 -11.527 1.00 0.00 5 LEU A CA 15
ATOM 15444 C C . LEU A 1 5 ? -5.432 -9.389 -12.373 1.00 0.00 5 LEU A C 15
ATOM 15445 O O . LEU A 1 5 ? -4.455 -8.762 -12.783 1.00 0.00 5 LEU A O 15
ATOM 15461 N N . LEU A 1 6 ? -6.680 -9.003 -12.605 1.00 0.00 6 LEU A N 15
ATOM 15462 C CA . LEU A 1 6 ? -6.973 -7.790 -13.348 1.00 0.00 6 LEU A CA 15
ATOM 15463 C C . LEU A 1 6 ? -8.060 -7.003 -12.635 1.00 0.00 6 LEU A C 15
ATOM 15464 O O . LEU A 1 6 ? -9.174 -7.489 -12.447 1.00 0.00 6 LEU A O 15
ATOM 15480 N N . ASP A 1 7 ? -7.704 -5.797 -12.231 1.00 0.00 7 ASP A N 15
ATOM 15481 C CA . ASP A 1 7 ? -8.621 -4.875 -11.572 1.00 0.00 7 ASP A CA 15
ATOM 15482 C C . ASP A 1 7 ? -7.948 -3.517 -11.529 1.00 0.00 7 ASP A C 15
ATOM 15483 O O . ASP A 1 7 ? -8.580 -2.476 -11.709 1.00 0.00 7 ASP A O 15
ATOM 15492 N N . ILE A 1 8 ? -6.635 -3.568 -11.304 1.00 0.00 8 ILE A N 15
ATOM 15493 C CA . ILE A 1 8 ? -5.757 -2.404 -11.390 1.00 0.00 8 ILE A CA 15
ATOM 15494 C C . ILE A 1 8 ? -6.059 -1.384 -10.299 1.00 0.00 8 ILE A C 15
ATOM 15495 O O . ILE A 1 8 ? -6.887 -0.489 -10.470 1.00 0.00 8 ILE A O 15
ATOM 15511 N N . LEU A 1 9 ? -5.389 -1.543 -9.168 1.00 0.00 9 LEU A N 15
ATOM 15512 C CA . LEU A 1 9 ? -5.476 -0.582 -8.088 1.00 0.00 9 LEU A CA 15
ATOM 15513 C C . LEU A 1 9 ? -4.166 0.186 -7.988 1.00 0.00 9 LEU A C 15
ATOM 15514 O O . LEU A 1 9 ? -3.116 -0.391 -7.706 1.00 0.00 9 LEU A O 15
ATOM 15530 N N . VAL A 1 10 ? -4.226 1.476 -8.258 1.00 0.00 10 VAL A N 15
ATOM 15531 C CA . VAL A 1 10 ? -3.047 2.325 -8.199 1.00 0.00 10 VAL A CA 15
ATOM 15532 C C . VAL A 1 10 ? -3.349 3.604 -7.439 1.00 0.00 10 VAL A C 15
ATOM 15533 O O . VAL A 1 10 ? -4.480 4.088 -7.450 1.00 0.00 10 VAL A O 15
ATOM 15546 N N . CYS A 1 11 ? -2.342 4.130 -6.760 1.00 0.00 11 CYS A N 15
ATOM 15547 C CA . CYS A 1 11 ? -2.475 5.389 -6.052 1.00 0.00 11 CYS A CA 15
ATOM 15548 C C . CYS A 1 11 ? -2.774 6.508 -7.044 1.00 0.00 11 CYS A C 15
ATOM 15549 O O . CYS A 1 11 ? -2.070 6.653 -8.044 1.00 0.00 11 CYS A O 15
ATOM 15557 N N . PRO A 1 12 ? -3.823 7.307 -6.789 1.00 0.00 12 PRO A N 15
ATOM 15558 C CA . PRO A 1 12 ? -4.236 8.388 -7.695 1.00 0.00 12 PRO A CA 15
ATOM 15559 C C . PRO A 1 12 ? -3.098 9.354 -8.007 1.00 0.00 12 PRO A C 15
ATOM 15560 O O . PRO A 1 12 ? -2.987 9.854 -9.125 1.00 0.00 12 PRO A O 15
ATOM 15571 N N . VAL A 1 13 ? -2.235 9.582 -7.024 1.00 0.00 13 VAL A N 15
ATOM 15572 C CA . VAL A 1 13 ? -1.182 10.582 -7.148 1.00 0.00 13 VAL A CA 15
ATOM 15573 C C . VAL A 1 13 ? 0.028 10.050 -7.927 1.00 0.00 13 VAL A C 15
ATOM 15574 O O . VAL A 1 13 ? 0.172 10.318 -9.121 1.00 0.00 13 VAL A O 15
ATOM 15587 N N . CYS A 1 14 ? 0.883 9.276 -7.269 1.00 0.00 14 CYS A N 15
ATOM 15588 C CA . CYS A 1 14 ? 2.152 8.874 -7.875 1.00 0.00 14 CYS A CA 15
ATOM 15589 C C . CYS A 1 14 ? 2.001 7.623 -8.736 1.00 0.00 14 CYS A C 15
ATOM 15590 O O . CYS A 1 14 ? 2.925 7.256 -9.464 1.00 0.00 14 CYS A O 15
ATOM 15598 N N . LYS A 1 15 ? 0.827 6.989 -8.670 1.00 0.00 15 LYS A N 15
ATOM 15599 C CA . LYS A 1 15 ? 0.594 5.718 -9.351 1.00 0.00 15 LYS A CA 15
ATOM 15600 C C . LYS A 1 15 ? 1.666 4.707 -8.946 1.00 0.00 15 LYS A C 15
ATOM 15601 O O . LYS A 1 15 ? 2.109 3.896 -9.760 1.00 0.00 15 LYS A O 15
ATOM 15620 N N . GLY A 1 16 ? 2.046 4.739 -7.670 1.00 0.00 16 GLY A N 15
ATOM 15621 C CA . GLY A 1 16 ? 3.202 3.992 -7.207 1.00 0.00 16 GLY A CA 15
ATOM 15622 C C . GLY A 1 16 ? 2.947 2.522 -6.957 1.00 0.00 16 GLY A C 15
ATOM 15623 O O . GLY A 1 16 ? 3.671 1.900 -6.180 1.00 0.00 16 GLY A O 15
ATOM 15627 N N . ARG A 1 17 ? 1.929 1.983 -7.611 1.00 0.00 17 ARG A N 15
ATOM 15628 C CA . ARG A 1 17 ? 1.598 0.552 -7.552 1.00 0.00 17 ARG A CA 15
ATOM 15629 C C . ARG A 1 17 ? 1.091 0.136 -6.167 1.00 0.00 17 ARG A C 15
ATOM 15630 O O . ARG A 1 17 ? 1.737 0.392 -5.150 1.00 0.00 17 ARG A O 15
ATOM 15651 N N . LEU A 1 18 ? -0.064 -0.519 -6.136 1.00 0.00 18 LEU A N 15
ATOM 15652 C CA . LEU A 1 18 ? -0.618 -1.029 -4.889 1.00 0.00 18 LEU A CA 15
ATOM 15653 C C . LEU A 1 18 ? -0.461 -2.540 -4.812 1.00 0.00 18 LEU A C 15
ATOM 15654 O O . LEU A 1 18 ? -0.744 -3.256 -5.776 1.00 0.00 18 LEU A O 15
ATOM 15670 N N . GLU A 1 19 ? -0.013 -3.012 -3.662 1.00 0.00 19 GLU A N 15
ATOM 15671 C CA . GLU A 1 19 ? 0.167 -4.438 -3.429 1.00 0.00 19 GLU A CA 15
ATOM 15672 C C . GLU A 1 19 ? -0.645 -4.877 -2.223 1.00 0.00 19 GLU A C 15
ATOM 15673 O O . GLU A 1 19 ? -0.476 -4.346 -1.124 1.00 0.00 19 GLU A O 15
ATOM 15685 N N . PHE A 1 20 ? -1.530 -5.838 -2.439 1.00 0.00 20 PHE A N 15
ATOM 15686 C CA . PHE A 1 20 ? -2.400 -6.327 -1.381 1.00 0.00 20 PHE A CA 15
ATOM 15687 C C . PHE A 1 20 ? -1.650 -7.288 -0.467 1.00 0.00 20 PHE A C 15
ATOM 15688 O O . PHE A 1 20 ? -1.225 -8.364 -0.893 1.00 0.00 20 PHE A O 15
ATOM 15705 N N . GLN A 1 21 ? -1.471 -6.888 0.779 1.00 0.00 21 GLN A N 15
ATOM 15706 C CA . GLN A 1 21 ? -0.868 -7.747 1.777 1.00 0.00 21 GLN A CA 15
ATOM 15707 C C . GLN A 1 21 ? -1.936 -8.310 2.698 1.00 0.00 21 GLN A C 15
ATOM 15708 O O . GLN A 1 21 ? -3.111 -7.950 2.592 1.00 0.00 21 GLN A O 15
ATOM 15722 N N . ARG A 1 22 ? -1.532 -9.194 3.596 1.00 0.00 22 ARG A N 15
ATOM 15723 C CA . ARG A 1 22 ? -2.478 -9.892 4.455 1.00 0.00 22 ARG A CA 15
ATOM 15724 C C . ARG A 1 22 ? -2.070 -9.783 5.918 1.00 0.00 22 ARG A C 15
ATOM 15725 O O . ARG A 1 22 ? -2.497 -10.582 6.755 1.00 0.00 22 ARG A O 15
ATOM 15746 N N . ALA A 1 23 ? -1.268 -8.777 6.230 1.00 0.00 23 ALA A N 15
ATOM 15747 C CA . ALA A 1 23 ? -0.829 -8.555 7.597 1.00 0.00 23 ALA A CA 15
ATOM 15748 C C . ALA A 1 23 ? -1.897 -7.794 8.365 1.00 0.00 23 ALA A C 15
ATOM 15749 O O . ALA A 1 23 ? -2.316 -8.201 9.453 1.00 0.00 23 ALA A O 15
ATOM 15756 N N . GLN A 1 24 ? -2.335 -6.690 7.783 1.00 0.00 24 GLN A N 15
ATOM 15757 C CA . GLN A 1 24 ? -3.416 -5.898 8.342 1.00 0.00 24 GLN A CA 15
ATOM 15758 C C . GLN A 1 24 ? -4.498 -5.718 7.282 1.00 0.00 24 GLN A C 15
ATOM 15759 O O . GLN A 1 24 ? -5.482 -5.005 7.496 1.00 0.00 24 GLN A O 15
ATOM 15773 N N . ALA A 1 25 ? -4.301 -6.400 6.147 1.00 0.00 25 ALA A N 15
ATOM 15774 C CA . ALA A 1 25 ? -5.123 -6.219 4.952 1.00 0.00 25 ALA A CA 15
ATOM 15775 C C . ALA A 1 25 ? -4.894 -4.824 4.390 1.00 0.00 25 ALA A C 15
ATOM 15776 O O . ALA A 1 25 ? -5.798 -3.988 4.347 1.00 0.00 25 ALA A O 15
ATOM 15783 N N . GLU A 1 26 ? -3.657 -4.574 3.995 1.00 0.00 26 GLU A N 15
ATOM 15784 C CA . GLU A 1 26 ? -3.248 -3.265 3.526 1.00 0.00 26 GLU A CA 15
ATOM 15785 C C . GLU A 1 26 ? -2.802 -3.304 2.065 1.00 0.00 26 GLU A C 15
ATOM 15786 O O . GLU A 1 26 ? -2.289 -4.318 1.583 1.00 0.00 26 GLU A O 15
ATOM 15798 N N . LEU A 1 27 ? -3.023 -2.198 1.364 1.00 0.00 27 LEU A N 15
ATOM 15799 C CA . LEU A 1 27 ? -2.490 -2.019 0.023 1.00 0.00 27 LEU A CA 15
ATOM 15800 C C . LEU A 1 27 ? -1.230 -1.170 0.098 1.00 0.00 27 LEU A C 15
ATOM 15801 O O . LEU A 1 27 ? -1.297 0.050 0.272 1.00 0.00 27 LEU A O 15
ATOM 15817 N N . VAL A 1 28 ? -0.086 -1.823 -0.009 1.00 0.00 28 VAL A N 15
ATOM 15818 C CA . VAL A 1 28 ? 1.197 -1.145 0.099 1.00 0.00 28 VAL A CA 15
ATOM 15819 C C . VAL A 1 28 ? 1.439 -0.240 -1.104 1.00 0.00 28 VAL A C 15
ATOM 15820 O O . VAL A 1 28 ? 1.396 -0.689 -2.248 1.00 0.00 28 VAL A O 15
ATOM 15833 N N . CYS A 1 29 ? 1.668 1.036 -0.833 1.00 0.00 29 CYS A N 15
ATOM 15834 C CA . CYS A 1 29 ? 1.972 2.003 -1.875 1.00 0.00 29 CYS A CA 15
ATOM 15835 C C . CYS A 1 29 ? 3.481 2.186 -1.960 1.00 0.00 29 CYS A C 15
ATOM 15836 O O . CYS A 1 29 ? 4.096 2.727 -1.038 1.00 0.00 29 CYS A O 15
ATOM 15844 N N . ASN A 1 30 ? 4.069 1.729 -3.058 1.00 0.00 30 ASN A N 15
ATOM 15845 C CA . ASN A 1 30 ? 5.524 1.716 -3.206 1.00 0.00 30 ASN A CA 15
ATOM 15846 C C . ASN A 1 30 ? 6.094 3.125 -3.323 1.00 0.00 30 ASN A C 15
ATOM 15847 O O . ASN A 1 30 ? 6.767 3.606 -2.413 1.00 0.00 30 ASN A O 15
ATOM 15858 N N . ALA A 1 31 ? 5.809 3.788 -4.438 1.00 0.00 31 ALA A N 15
ATOM 15859 C CA . ALA A 1 31 ? 6.384 5.104 -4.717 1.00 0.00 31 ALA A CA 15
ATOM 15860 C C . ALA A 1 31 ? 5.821 6.176 -3.786 1.00 0.00 31 ALA A C 15
ATOM 15861 O O . ALA A 1 31 ? 6.494 7.159 -3.471 1.00 0.00 31 ALA A O 15
ATOM 15868 N N . ASP A 1 32 ? 4.587 5.980 -3.351 1.00 0.00 32 ASP A N 15
ATOM 15869 C CA . ASP A 1 32 ? 3.920 6.939 -2.476 1.00 0.00 32 ASP A CA 15
ATOM 15870 C C . ASP A 1 32 ? 4.378 6.756 -1.031 1.00 0.00 32 ASP A C 15
ATOM 15871 O O . ASP A 1 32 ? 4.323 7.694 -0.229 1.00 0.00 32 ASP A O 15
ATOM 15880 N N . ARG A 1 33 ? 4.848 5.543 -0.721 1.00 0.00 33 ARG A N 15
ATOM 15881 C CA . ARG A 1 33 ? 5.266 5.171 0.632 1.00 0.00 33 ARG A CA 15
ATOM 15882 C C . ARG A 1 33 ? 4.112 5.331 1.617 1.00 0.00 33 ARG A C 15
ATOM 15883 O O . ARG A 1 33 ? 4.215 6.033 2.628 1.00 0.00 33 ARG A O 15
ATOM 15904 N N . LEU A 1 34 ? 3.019 4.651 1.305 1.00 0.00 34 LEU A N 15
ATOM 15905 C CA . LEU A 1 34 ? 1.796 4.699 2.096 1.00 0.00 34 LEU A CA 15
ATOM 15906 C C . LEU A 1 34 ? 1.205 3.299 2.203 1.00 0.00 34 LEU A C 15
ATOM 15907 O O . LEU A 1 34 ? 1.760 2.344 1.661 1.00 0.00 34 LEU A O 15
ATOM 15923 N N . ALA A 1 35 ? 0.080 3.184 2.890 1.00 0.00 35 ALA A N 15
ATOM 15924 C CA . ALA A 1 35 ? -0.626 1.914 3.004 1.00 0.00 35 ALA A CA 15
ATOM 15925 C C . ALA A 1 35 ? -2.124 2.141 3.168 1.00 0.00 35 ALA A C 15
ATOM 15926 O O . ALA A 1 35 ? -2.582 2.580 4.227 1.00 0.00 35 ALA A O 15
ATOM 15933 N N . PHE A 1 36 ? -2.881 1.860 2.113 1.00 0.00 36 PHE A N 15
ATOM 15934 C CA . PHE A 1 36 ? -4.332 1.989 2.160 1.00 0.00 36 PHE A CA 15
ATOM 15935 C C . PHE A 1 36 ? -4.942 0.777 2.854 1.00 0.00 36 PHE A C 15
ATOM 15936 O O . PHE A 1 36 ? -4.718 -0.360 2.440 1.00 0.00 36 PHE A O 15
ATOM 15953 N N . PRO A 1 37 ? -5.707 1.002 3.931 1.00 0.00 37 PRO A N 15
ATOM 15954 C CA . PRO A 1 37 ? -6.322 -0.077 4.697 1.00 0.00 37 PRO A CA 15
ATOM 15955 C C . PRO A 1 37 ? -7.580 -0.627 4.026 1.00 0.00 37 PRO A C 15
ATOM 15956 O O . PRO A 1 37 ? -8.510 0.121 3.702 1.00 0.00 37 PRO A O 15
ATOM 15967 N N . VAL A 1 38 ? -7.601 -1.932 3.805 1.00 0.00 38 VAL A N 15
ATOM 15968 C CA . VAL A 1 38 ? -8.772 -2.589 3.251 1.00 0.00 38 VAL A CA 15
ATOM 15969 C C . VAL A 1 38 ? -9.703 -3.000 4.380 1.00 0.00 38 VAL A C 15
ATOM 15970 O O . VAL A 1 38 ? -9.495 -4.023 5.034 1.00 0.00 38 VAL A O 15
ATOM 15983 N N . ARG A 1 39 ? -10.722 -2.193 4.624 1.00 0.00 39 ARG A N 15
ATOM 15984 C CA . ARG A 1 39 ? -11.616 -2.446 5.734 1.00 0.00 39 ARG A CA 15
ATOM 15985 C C . ARG A 1 39 ? -12.759 -3.349 5.299 1.00 0.00 39 ARG A C 15
ATOM 15986 O O . ARG A 1 39 ? -13.867 -2.886 5.024 1.00 0.00 39 ARG A O 15
ATOM 16007 N N . ASP A 1 40 ? -12.444 -4.636 5.191 1.00 0.00 40 ASP A N 15
ATOM 16008 C CA . ASP A 1 40 ? -13.429 -5.676 4.897 1.00 0.00 40 ASP A CA 15
ATOM 16009 C C . ASP A 1 40 ? -14.252 -5.350 3.653 1.00 0.00 40 ASP A C 15
ATOM 16010 O O . ASP A 1 40 ? -15.441 -5.046 3.739 1.00 0.00 40 ASP A O 15
ATOM 16019 N N . GLY A 1 41 ? -13.602 -5.387 2.498 1.00 0.00 41 GLY A N 15
ATOM 16020 C CA . GLY A 1 41 ? -14.304 -5.168 1.249 1.00 0.00 41 GLY A CA 15
ATOM 16021 C C . GLY A 1 41 ? -14.055 -3.791 0.671 1.00 0.00 41 GLY A C 15
ATOM 16022 O O . GLY A 1 41 ? -13.962 -3.630 -0.545 1.00 0.00 41 GLY A O 15
ATOM 16026 N N . VAL A 1 42 ? -13.944 -2.794 1.536 1.00 0.00 42 VAL A N 15
ATOM 16027 C CA . VAL A 1 42 ? -13.755 -1.425 1.083 1.00 0.00 42 VAL A CA 15
ATOM 16028 C C . VAL A 1 42 ? -12.384 -0.896 1.493 1.00 0.00 42 VAL A C 15
ATOM 16029 O O . VAL A 1 42 ? -12.128 -0.647 2.675 1.00 0.00 42 VAL A O 15
ATOM 16042 N N . PRO A 1 43 ? -11.475 -0.743 0.521 1.00 0.00 43 PRO A N 15
ATOM 16043 C CA . PRO A 1 43 ? -10.165 -0.142 0.745 1.00 0.00 43 PRO A CA 15
ATOM 16044 C C . PRO A 1 43 ? -10.260 1.372 0.856 1.00 0.00 43 PRO A C 15
ATOM 16045 O O . PRO A 1 43 ? -10.711 2.045 -0.071 1.00 0.00 43 PRO A O 15
ATOM 16056 N N . ILE A 1 44 ? -9.841 1.902 1.995 1.00 0.00 44 ILE A N 15
ATOM 16057 C CA . ILE A 1 44 ? -9.910 3.333 2.241 1.00 0.00 44 ILE A CA 15
ATOM 16058 C C . ILE A 1 44 ? -8.854 4.055 1.419 1.00 0.00 44 ILE A C 15
ATOM 16059 O O . ILE A 1 44 ? -7.678 4.068 1.773 1.00 0.00 44 ILE A O 15
ATOM 16075 N N . MET A 1 45 ? -9.286 4.643 0.312 1.00 0.00 45 MET A N 15
ATOM 16076 C CA . MET A 1 45 ? -8.380 5.322 -0.606 1.00 0.00 45 MET A CA 15
ATOM 16077 C C . MET A 1 45 ? -8.202 6.789 -0.225 1.00 0.00 45 MET A C 15
ATOM 16078 O O . MET A 1 45 ? -7.684 7.584 -1.008 1.00 0.00 45 MET A O 15
ATOM 16092 N N . LEU A 1 46 ? -8.627 7.135 0.982 1.00 0.00 46 LEU A N 15
ATOM 16093 C CA . LEU A 1 46 ? -8.473 8.490 1.496 1.00 0.00 46 LEU A CA 15
ATOM 16094 C C . LEU A 1 46 ? -7.181 8.594 2.287 1.00 0.00 46 LEU A C 15
ATOM 16095 O O . LEU A 1 46 ? -6.985 7.859 3.254 1.00 0.00 46 LEU A O 15
ATOM 16111 N N . GLU A 1 47 ? -6.307 9.506 1.883 1.00 0.00 47 GLU A N 15
ATOM 16112 C CA . GLU A 1 47 ? -5.008 9.670 2.530 1.00 0.00 47 GLU A CA 15
ATOM 16113 C C . GLU A 1 47 ? -5.166 10.076 3.995 1.00 0.00 47 GLU A C 15
ATOM 16114 O O . GLU A 1 47 ? -4.300 9.796 4.823 1.00 0.00 47 GLU A O 15
ATOM 16126 N N . ALA A 1 48 ? -6.282 10.723 4.312 1.00 0.00 48 ALA A N 15
ATOM 16127 C CA . ALA A 1 48 ? -6.537 11.194 5.666 1.00 0.00 48 ALA A CA 15
ATOM 16128 C C . ALA A 1 48 ? -6.902 10.048 6.605 1.00 0.00 48 ALA A C 15
ATOM 16129 O O . ALA A 1 48 ? -7.000 10.240 7.819 1.00 0.00 48 ALA A O 15
ATOM 16136 N N . GLU A 1 49 ? -7.105 8.860 6.049 1.00 0.00 49 GLU A N 15
ATOM 16137 C CA . GLU A 1 49 ? -7.400 7.686 6.860 1.00 0.00 49 GLU A CA 15
ATOM 16138 C C . GLU A 1 49 ? -6.420 6.559 6.547 1.00 0.00 49 GLU A C 15
ATOM 16139 O O . GLU A 1 49 ? -6.589 5.425 6.998 1.00 0.00 49 GLU A O 15
ATOM 16151 N N . ALA A 1 50 ? -5.386 6.887 5.785 1.00 0.00 50 ALA A N 15
ATOM 16152 C CA . ALA A 1 50 ? -4.381 5.911 5.399 1.00 0.00 50 ALA A CA 15
ATOM 16153 C C . ALA A 1 50 ? -3.092 6.147 6.169 1.00 0.00 50 ALA A C 15
ATOM 16154 O O . ALA A 1 50 ? -2.723 7.290 6.442 1.00 0.00 50 ALA A O 15
ATOM 16161 N N . ARG A 1 51 ? -2.413 5.074 6.531 1.00 0.00 51 ARG A N 15
ATOM 16162 C CA . ARG A 1 51 ? -1.174 5.192 7.282 1.00 0.00 51 ARG A CA 15
ATOM 16163 C C . ARG A 1 51 ? 0.009 5.272 6.322 1.00 0.00 51 ARG A C 15
ATOM 16164 O O . ARG A 1 51 ? -0.049 4.758 5.204 1.00 0.00 51 ARG A O 15
ATOM 16185 N N . SER A 1 52 ? 1.070 5.935 6.747 1.00 0.00 52 SER A N 15
ATOM 16186 C CA . SER A 1 52 ? 2.217 6.158 5.886 1.00 0.00 52 SER A CA 15
ATOM 16187 C C . SER A 1 52 ? 3.371 5.238 6.243 1.00 0.00 52 SER A C 15
ATOM 16188 O O . SER A 1 52 ? 3.405 4.641 7.315 1.00 0.00 52 SER A O 15
ATOM 16196 N N . LEU A 1 53 ? 4.310 5.136 5.319 1.00 0.00 53 LEU A N 15
ATOM 16197 C CA . LEU A 1 53 ? 5.533 4.380 5.533 1.00 0.00 53 LEU A CA 15
ATOM 16198 C C . LEU A 1 53 ? 6.715 5.340 5.571 1.00 0.00 53 LEU A C 15
ATOM 16199 O O . LEU A 1 53 ? 7.866 4.936 5.733 1.00 0.00 53 LEU A O 15
ATOM 16215 N N . ASP A 1 54 ? 6.406 6.620 5.415 1.00 0.00 54 ASP A N 15
ATOM 16216 C CA . ASP A 1 54 ? 7.420 7.662 5.389 1.00 0.00 54 ASP A CA 15
ATOM 16217 C C . ASP A 1 54 ? 7.215 8.626 6.550 1.00 0.00 54 ASP A C 15
ATOM 16218 O O . ASP A 1 54 ? 8.173 9.124 7.140 1.00 0.00 54 ASP A O 15
ATOM 16227 N N . ALA A 1 55 ? 5.952 8.859 6.889 1.00 0.00 55 ALA A N 15
ATOM 16228 C CA . ALA A 1 55 ? 5.599 9.808 7.940 1.00 0.00 55 ALA A CA 15
ATOM 16229 C C . ALA A 1 55 ? 5.013 9.096 9.157 1.00 0.00 55 ALA A C 15
ATOM 16230 O O . ALA A 1 55 ? 4.287 9.692 9.954 1.00 0.00 55 ALA A O 15
ATOM 16237 N N . GLU A 1 56 ? 5.344 7.825 9.297 1.00 0.00 56 GLU A N 15
ATOM 16238 C CA . GLU A 1 56 ? 4.879 7.027 10.420 1.00 0.00 56 GLU A CA 15
ATOM 16239 C C . GLU A 1 56 ? 5.983 6.055 10.829 1.00 0.00 56 GLU A C 15
ATOM 16240 O O . GLU A 1 56 ? 7.153 6.305 10.535 1.00 0.00 56 GLU A O 15
ATOM 16252 N N . ALA A 1 57 ? 5.602 4.955 11.485 1.00 0.00 57 ALA A N 15
ATOM 16253 C CA . ALA A 1 57 ? 6.551 3.973 12.015 1.00 0.00 57 ALA A CA 15
ATOM 16254 C C . ALA A 1 57 ? 7.353 4.569 13.178 1.00 0.00 57 ALA A C 15
ATOM 16255 O O . ALA A 1 57 ? 7.346 5.787 13.384 1.00 0.00 57 ALA A O 15
ATOM 16262 N N . PRO A 1 58 ? 8.014 3.722 13.993 1.00 0.00 58 PRO A N 15
ATOM 16263 C CA . PRO A 1 58 ? 8.866 4.192 15.096 1.00 0.00 58 PRO A CA 15
ATOM 16264 C C . PRO A 1 58 ? 9.925 5.188 14.628 1.00 0.00 58 PRO A C 15
ATOM 16265 O O . PRO A 1 58 ? 10.413 5.100 13.497 1.00 0.00 58 PRO A O 15
ATOM 16276 N N . ALA A 1 59 ? 10.255 6.142 15.502 1.00 0.00 59 ALA A N 15
ATOM 16277 C CA . ALA A 1 59 ? 11.243 7.175 15.206 1.00 0.00 59 ALA A CA 15
ATOM 16278 C C . ALA A 1 59 ? 12.526 6.576 14.641 1.00 0.00 59 ALA A C 15
ATOM 16279 O O . ALA A 1 59 ? 13.238 5.842 15.331 1.00 0.00 59 ALA A O 15
ATOM 16286 N N . GLN A 1 60 ? 12.791 6.903 13.378 1.00 0.00 60 GLN A N 15
ATOM 16287 C CA . GLN A 1 60 ? 13.946 6.389 12.643 1.00 0.00 60 GLN A CA 15
ATOM 16288 C C . GLN A 1 60 ? 13.855 4.876 12.464 1.00 0.00 60 GLN A C 15
ATOM 16289 O O . GLN A 1 60 ? 14.271 4.104 13.333 1.00 0.00 60 GLN A O 15
ATOM 16303 N N . PRO A 1 61 ? 13.288 4.438 11.329 1.00 0.00 61 PRO A N 15
ATOM 16304 C CA . PRO A 1 61 ? 13.160 3.017 11.003 1.00 0.00 61 PRO A CA 15
ATOM 16305 C C . PRO A 1 61 ? 14.502 2.302 11.082 1.00 0.00 61 PRO A C 15
ATOM 16306 O O . PRO A 1 61 ? 15.496 2.769 10.526 1.00 0.00 61 PRO A O 15
ATOM 16317 N N . SER A 1 62 ? 14.523 1.172 11.773 1.00 0.00 62 SER A N 15
ATOM 16318 C CA . SER A 1 62 ? 15.752 0.420 11.997 1.00 0.00 62 SER A CA 15
ATOM 16319 C C . SER A 1 62 ? 16.162 -0.374 10.751 1.00 0.00 62 SER A C 15
ATOM 16320 O O . SER A 1 62 ? 16.539 -1.544 10.843 1.00 0.00 62 SER A O 15
ATOM 16328 N N . LEU A 1 63 ? 16.103 0.292 9.600 1.00 0.00 63 LEU A N 15
ATOM 16329 C CA . LEU A 1 63 ? 16.485 -0.287 8.313 1.00 0.00 63 LEU A CA 15
ATOM 16330 C C . LEU A 1 63 ? 15.640 -1.510 7.960 1.00 0.00 63 LEU A C 15
ATOM 16331 O O . LEU A 1 63 ? 15.990 -2.646 8.291 1.00 0.00 63 LEU A O 15
ATOM 16347 N N . GLU A 1 64 ? 14.522 -1.266 7.297 1.00 0.00 64 GLU A N 15
ATOM 16348 C CA . GLU A 1 64 ? 13.689 -2.347 6.790 1.00 0.00 64 GLU A CA 15
ATOM 16349 C C . GLU A 1 64 ? 14.274 -2.865 5.485 1.00 0.00 64 GLU A C 15
ATOM 16350 O O . GLU A 1 64 ? 14.988 -2.138 4.795 1.00 0.00 64 GLU A O 15
ATOM 16362 N N . HIS A 1 65 ? 13.986 -4.117 5.157 1.00 0.00 65 HIS A N 15
ATOM 16363 C CA . HIS A 1 65 ? 14.536 -4.732 3.956 1.00 0.00 65 HIS A CA 15
ATOM 16364 C C . HIS A 1 65 ? 13.854 -4.157 2.718 1.00 0.00 65 HIS A C 15
ATOM 16365 O O . HIS A 1 65 ? 12.856 -4.692 2.235 1.00 0.00 65 HIS A O 15
ATOM 16380 N N . HIS A 1 66 ? 14.397 -3.058 2.215 1.00 0.00 66 HIS A N 15
ATOM 16381 C CA . HIS A 1 66 ? 13.782 -2.340 1.109 1.00 0.00 66 HIS A CA 15
ATOM 16382 C C . HIS A 1 66 ? 14.435 -2.702 -0.222 1.00 0.00 66 HIS A C 15
ATOM 16383 O O . HIS A 1 66 ? 15.409 -2.084 -0.645 1.00 0.00 66 HIS A O 15
ATOM 16398 N N . HIS A 1 67 ? 13.893 -3.719 -0.881 1.00 0.00 67 HIS A N 15
ATOM 16399 C CA . HIS A 1 67 ? 14.412 -4.155 -2.177 1.00 0.00 67 HIS A CA 15
ATOM 16400 C C . HIS A 1 67 ? 13.829 -3.300 -3.304 1.00 0.00 67 HIS A C 15
ATOM 16401 O O . HIS A 1 67 ? 13.222 -3.808 -4.248 1.00 0.00 67 HIS A O 15
ATOM 16416 N N . HIS A 1 68 ? 14.006 -1.995 -3.178 1.00 0.00 68 HIS A N 15
ATOM 16417 C CA . HIS A 1 68 ? 13.588 -1.040 -4.199 1.00 0.00 68 HIS A CA 15
ATOM 16418 C C . HIS A 1 68 ? 14.650 0.045 -4.338 1.00 0.00 68 HIS A C 15
ATOM 16419 O O . HIS A 1 68 ? 14.632 1.043 -3.618 1.00 0.00 68 HIS A O 15
ATOM 16434 N N . HIS A 1 69 ? 15.592 -0.175 -5.241 1.00 0.00 69 HIS A N 15
ATOM 16435 C CA . HIS A 1 69 ? 16.702 0.746 -5.430 1.00 0.00 69 HIS A CA 15
ATOM 16436 C C . HIS A 1 69 ? 16.850 1.108 -6.902 1.00 0.00 69 HIS A C 15
ATOM 16437 O O . HIS A 1 69 ? 17.111 0.246 -7.739 1.00 0.00 69 HIS A O 15
ATOM 16452 N N . HIS A 1 70 ? 16.670 2.380 -7.211 1.00 0.00 70 HIS A N 15
ATOM 16453 C CA . HIS A 1 70 ? 16.882 2.867 -8.563 1.00 0.00 70 HIS A CA 15
ATOM 16454 C C . HIS A 1 70 ? 18.168 3.680 -8.615 1.00 0.00 70 HIS A C 15
ATOM 16455 O O . HIS A 1 70 ? 18.129 4.877 -8.261 1.00 0.00 70 HIS A O 15
ATOM 16471 N N . MET A 1 1 ? -24.440 -11.742 -11.691 1.00 0.00 1 MET A N 16
ATOM 16472 C CA . MET A 1 1 ? -23.353 -11.515 -10.715 1.00 0.00 1 MET A CA 16
ATOM 16473 C C . MET A 1 1 ? -22.058 -11.135 -11.425 1.00 0.00 1 MET A C 16
ATOM 16474 O O . MET A 1 1 ? -21.628 -11.807 -12.365 1.00 0.00 1 MET A O 16
ATOM 16490 N N . GLU A 1 2 ? -21.448 -10.049 -10.976 1.00 0.00 2 GLU A N 16
ATOM 16491 C CA . GLU A 1 2 ? -20.203 -9.570 -11.551 1.00 0.00 2 GLU A CA 16
ATOM 16492 C C . GLU A 1 2 ? -19.058 -9.907 -10.599 1.00 0.00 2 GLU A C 16
ATOM 16493 O O . GLU A 1 2 ? -18.957 -9.340 -9.510 1.00 0.00 2 GLU A O 16
ATOM 16505 N N . SER A 1 3 ? -18.213 -10.849 -11.004 1.00 0.00 3 SER A N 16
ATOM 16506 C CA . SER A 1 3 ? -17.196 -11.398 -10.114 1.00 0.00 3 SER A CA 16
ATOM 16507 C C . SER A 1 3 ? -15.810 -10.792 -10.356 1.00 0.00 3 SER A C 16
ATOM 16508 O O . SER A 1 3 ? -14.853 -11.130 -9.664 1.00 0.00 3 SER A O 16
ATOM 16516 N N . ARG A 1 4 ? -15.691 -9.904 -11.331 1.00 0.00 4 ARG A N 16
ATOM 16517 C CA . ARG A 1 4 ? -14.411 -9.256 -11.595 1.00 0.00 4 ARG A CA 16
ATOM 16518 C C . ARG A 1 4 ? -14.223 -8.063 -10.669 1.00 0.00 4 ARG A C 16
ATOM 16519 O O . ARG A 1 4 ? -13.159 -7.902 -10.070 1.00 0.00 4 ARG A O 16
ATOM 16540 N N . LEU A 1 5 ? -15.270 -7.233 -10.571 1.00 0.00 5 LEU A N 16
ATOM 16541 C CA . LEU A 1 5 ? -15.274 -6.036 -9.724 1.00 0.00 5 LEU A CA 16
ATOM 16542 C C . LEU A 1 5 ? -14.361 -4.970 -10.333 1.00 0.00 5 LEU A C 16
ATOM 16543 O O . LEU A 1 5 ? -14.831 -3.927 -10.792 1.00 0.00 5 LEU A O 16
ATOM 16559 N N . LEU A 1 6 ? -13.064 -5.251 -10.342 1.00 0.00 6 LEU A N 16
ATOM 16560 C CA . LEU A 1 6 ? -12.068 -4.380 -10.951 1.00 0.00 6 LEU A CA 16
ATOM 16561 C C . LEU A 1 6 ? -10.951 -5.227 -11.540 1.00 0.00 6 LEU A C 16
ATOM 16562 O O . LEU A 1 6 ? -10.448 -6.140 -10.880 1.00 0.00 6 LEU A O 16
ATOM 16578 N N . ASP A 1 7 ? -10.584 -4.944 -12.783 1.00 0.00 7 ASP A N 16
ATOM 16579 C CA . ASP A 1 7 ? -9.492 -5.659 -13.439 1.00 0.00 7 ASP A CA 16
ATOM 16580 C C . ASP A 1 7 ? -8.179 -5.347 -12.734 1.00 0.00 7 ASP A C 16
ATOM 16581 O O . ASP A 1 7 ? -7.418 -6.249 -12.368 1.00 0.00 7 ASP A O 16
ATOM 16590 N N . ILE A 1 8 ? -7.939 -4.064 -12.518 1.00 0.00 8 ILE A N 16
ATOM 16591 C CA . ILE A 1 8 ? -6.765 -3.608 -11.795 1.00 0.00 8 ILE A CA 16
ATOM 16592 C C . ILE A 1 8 ? -7.177 -2.819 -10.556 1.00 0.00 8 ILE A C 16
ATOM 16593 O O . ILE A 1 8 ? -8.053 -1.955 -10.620 1.00 0.00 8 ILE A O 16
ATOM 16609 N N . LEU A 1 9 ? -6.565 -3.140 -9.427 1.00 0.00 9 LEU A N 16
ATOM 16610 C CA . LEU A 1 9 ? -6.846 -2.437 -8.184 1.00 0.00 9 LEU A CA 16
ATOM 16611 C C . LEU A 1 9 ? -5.967 -1.193 -8.092 1.00 0.00 9 LEU A C 16
ATOM 16612 O O . LEU A 1 9 ? -4.754 -1.261 -8.306 1.00 0.00 9 LEU A O 16
ATOM 16628 N N . VAL A 1 10 ? -6.585 -0.063 -7.783 1.00 0.00 10 VAL A N 16
ATOM 16629 C CA . VAL A 1 10 ? -5.885 1.213 -7.732 1.00 0.00 10 VAL A CA 16
ATOM 16630 C C . VAL A 1 10 ? -6.226 1.967 -6.448 1.00 0.00 10 VAL A C 16
ATOM 16631 O O . VAL A 1 10 ? -6.864 1.415 -5.553 1.00 0.00 10 VAL A O 16
ATOM 16644 N N . CYS A 1 11 ? -5.812 3.227 -6.369 1.00 0.00 11 CYS A N 16
ATOM 16645 C CA . CYS A 1 11 ? -5.998 4.019 -5.159 1.00 0.00 11 CYS A CA 16
ATOM 16646 C C . CYS A 1 11 ? -7.446 4.466 -5.032 1.00 0.00 11 CYS A C 16
ATOM 16647 O O . CYS A 1 11 ? -8.049 4.881 -6.017 1.00 0.00 11 CYS A O 16
ATOM 16655 N N . PRO A 1 12 ? -8.016 4.386 -3.818 1.00 0.00 12 PRO A N 16
ATOM 16656 C CA . PRO A 1 12 ? -9.380 4.850 -3.551 1.00 0.00 12 PRO A CA 16
ATOM 16657 C C . PRO A 1 12 ? -9.575 6.318 -3.924 1.00 0.00 12 PRO A C 16
ATOM 16658 O O . PRO A 1 12 ? -10.639 6.708 -4.407 1.00 0.00 12 PRO A O 16
ATOM 16669 N N . VAL A 1 13 ? -8.542 7.127 -3.708 1.00 0.00 13 VAL A N 16
ATOM 16670 C CA . VAL A 1 13 ? -8.607 8.545 -4.029 1.00 0.00 13 VAL A CA 16
ATOM 16671 C C . VAL A 1 13 ? -8.003 8.806 -5.405 1.00 0.00 13 VAL A C 16
ATOM 16672 O O . VAL A 1 13 ? -8.726 8.975 -6.389 1.00 0.00 13 VAL A O 16
ATOM 16685 N N . CYS A 1 14 ? -6.679 8.818 -5.480 1.00 0.00 14 CYS A N 16
ATOM 16686 C CA . CYS A 1 14 ? -6.002 9.037 -6.746 1.00 0.00 14 CYS A CA 16
ATOM 16687 C C . CYS A 1 14 ? -5.834 7.721 -7.489 1.00 0.00 14 CYS A C 16
ATOM 16688 O O . CYS A 1 14 ? -4.820 7.047 -7.341 1.00 0.00 14 CYS A O 16
ATOM 16696 N N . LYS A 1 15 ? -6.881 7.361 -8.233 1.00 0.00 15 LYS A N 16
ATOM 16697 C CA . LYS A 1 15 ? -6.958 6.168 -9.083 1.00 0.00 15 LYS A CA 16
ATOM 16698 C C . LYS A 1 15 ? -5.841 6.120 -10.133 1.00 0.00 15 LYS A C 16
ATOM 16699 O O . LYS A 1 15 ? -6.102 5.974 -11.328 1.00 0.00 15 LYS A O 16
ATOM 16718 N N . GLY A 1 16 ? -4.613 6.240 -9.677 1.00 0.00 16 GLY A N 16
ATOM 16719 C CA . GLY A 1 16 ? -3.465 6.189 -10.557 1.00 0.00 16 GLY A CA 16
ATOM 16720 C C . GLY A 1 16 ? -2.854 4.803 -10.619 1.00 0.00 16 GLY A C 16
ATOM 16721 O O . GLY A 1 16 ? -3.567 3.814 -10.760 1.00 0.00 16 GLY A O 16
ATOM 16725 N N . ARG A 1 17 ? -1.536 4.728 -10.502 1.00 0.00 17 ARG A N 16
ATOM 16726 C CA . ARG A 1 17 ? -0.834 3.456 -10.610 1.00 0.00 17 ARG A CA 16
ATOM 16727 C C . ARG A 1 17 ? -0.122 3.124 -9.304 1.00 0.00 17 ARG A C 16
ATOM 16728 O O . ARG A 1 17 ? 0.587 3.959 -8.738 1.00 0.00 17 ARG A O 16
ATOM 16749 N N . LEU A 1 18 ? -0.327 1.903 -8.828 1.00 0.00 18 LEU A N 16
ATOM 16750 C CA . LEU A 1 18 ? 0.307 1.434 -7.603 1.00 0.00 18 LEU A CA 16
ATOM 16751 C C . LEU A 1 18 ? 1.526 0.585 -7.939 1.00 0.00 18 LEU A C 16
ATOM 16752 O O . LEU A 1 18 ? 1.519 -0.158 -8.923 1.00 0.00 18 LEU A O 16
ATOM 16768 N N . GLU A 1 19 ? 2.570 0.697 -7.131 1.00 0.00 19 GLU A N 16
ATOM 16769 C CA . GLU A 1 19 ? 3.796 -0.043 -7.366 1.00 0.00 19 GLU A CA 16
ATOM 16770 C C . GLU A 1 19 ? 4.144 -0.897 -6.155 1.00 0.00 19 GLU A C 16
ATOM 16771 O O . GLU A 1 19 ? 4.111 -0.423 -5.021 1.00 0.00 19 GLU A O 16
ATOM 16783 N N . PHE A 1 20 ? 4.469 -2.157 -6.402 1.00 0.00 20 PHE A N 16
ATOM 16784 C CA . PHE A 1 20 ? 4.724 -3.105 -5.329 1.00 0.00 20 PHE A CA 16
ATOM 16785 C C . PHE A 1 20 ? 6.217 -3.237 -5.060 1.00 0.00 20 PHE A C 16
ATOM 16786 O O . PHE A 1 20 ? 6.981 -3.658 -5.929 1.00 0.00 20 PHE A O 16
ATOM 16803 N N . GLN A 1 21 ? 6.631 -2.861 -3.861 1.00 0.00 21 GLN A N 16
ATOM 16804 C CA . GLN A 1 21 ? 8.007 -3.050 -3.443 1.00 0.00 21 GLN A CA 16
ATOM 16805 C C . GLN A 1 21 ? 8.187 -4.447 -2.858 1.00 0.00 21 GLN A C 16
ATOM 16806 O O . GLN A 1 21 ? 7.507 -4.823 -1.901 1.00 0.00 21 GLN A O 16
ATOM 16820 N N . ARG A 1 22 ? 9.094 -5.216 -3.444 1.00 0.00 22 ARG A N 16
ATOM 16821 C CA . ARG A 1 22 ? 9.310 -6.588 -3.040 1.00 0.00 22 ARG A CA 16
ATOM 16822 C C . ARG A 1 22 ? 9.907 -6.651 -1.645 1.00 0.00 22 ARG A C 16
ATOM 16823 O O . ARG A 1 22 ? 10.722 -5.809 -1.262 1.00 0.00 22 ARG A O 16
ATOM 16844 N N . ALA A 1 23 ? 9.457 -7.652 -0.903 1.00 0.00 23 ALA A N 16
ATOM 16845 C CA . ALA A 1 23 ? 9.863 -7.896 0.489 1.00 0.00 23 ALA A CA 16
ATOM 16846 C C . ALA A 1 23 ? 9.209 -6.897 1.444 1.00 0.00 23 ALA A C 16
ATOM 16847 O O . ALA A 1 23 ? 8.707 -7.281 2.499 1.00 0.00 23 ALA A O 16
ATOM 16854 N N . GLN A 1 24 ? 9.219 -5.621 1.072 1.00 0.00 24 GLN A N 16
ATOM 16855 C CA . GLN A 1 24 ? 8.551 -4.589 1.858 1.00 0.00 24 GLN A CA 16
ATOM 16856 C C . GLN A 1 24 ? 7.044 -4.786 1.798 1.00 0.00 24 GLN A C 16
ATOM 16857 O O . GLN A 1 24 ? 6.329 -4.488 2.755 1.00 0.00 24 GLN A O 16
ATOM 16871 N N . ALA A 1 25 ? 6.582 -5.284 0.650 1.00 0.00 25 ALA A N 16
ATOM 16872 C CA . ALA A 1 25 ? 5.183 -5.645 0.447 1.00 0.00 25 ALA A CA 16
ATOM 16873 C C . ALA A 1 25 ? 4.266 -4.436 0.583 1.00 0.00 25 ALA A C 16
ATOM 16874 O O . ALA A 1 25 ? 3.147 -4.549 1.066 1.00 0.00 25 ALA A O 16
ATOM 16881 N N . GLU A 1 26 ? 4.734 -3.285 0.131 1.00 0.00 26 GLU A N 16
ATOM 16882 C CA . GLU A 1 26 ? 3.939 -2.071 0.191 1.00 0.00 26 GLU A CA 16
ATOM 16883 C C . GLU A 1 26 ? 3.691 -1.517 -1.206 1.00 0.00 26 GLU A C 16
ATOM 16884 O O . GLU A 1 26 ? 4.571 -1.564 -2.070 1.00 0.00 26 GLU A O 16
ATOM 16896 N N . LEU A 1 27 ? 2.476 -1.031 -1.429 1.00 0.00 27 LEU A N 16
ATOM 16897 C CA . LEU A 1 27 ? 2.113 -0.417 -2.698 1.00 0.00 27 LEU A CA 16
ATOM 16898 C C . LEU A 1 27 ? 2.314 1.088 -2.617 1.00 0.00 27 LEU A C 16
ATOM 16899 O O . LEU A 1 27 ? 1.560 1.793 -1.939 1.00 0.00 27 LEU A O 16
ATOM 16915 N N . VAL A 1 28 ? 3.338 1.570 -3.294 1.00 0.00 28 VAL A N 16
ATOM 16916 C CA . VAL A 1 28 ? 3.663 2.983 -3.284 1.00 0.00 28 VAL A CA 16
ATOM 16917 C C . VAL A 1 28 ? 2.833 3.729 -4.320 1.00 0.00 28 VAL A C 16
ATOM 16918 O O . VAL A 1 28 ? 2.999 3.533 -5.524 1.00 0.00 28 VAL A O 16
ATOM 16931 N N . CYS A 1 29 ? 1.918 4.558 -3.843 1.00 0.00 29 CYS A N 16
ATOM 16932 C CA . CYS A 1 29 ? 1.151 5.422 -4.719 1.00 0.00 29 CYS A CA 16
ATOM 16933 C C . CYS A 1 29 ? 1.930 6.707 -4.948 1.00 0.00 29 CYS A C 16
ATOM 16934 O O . CYS A 1 29 ? 2.069 7.523 -4.039 1.00 0.00 29 CYS A O 16
ATOM 16942 N N . ASN A 1 30 ? 2.439 6.886 -6.158 1.00 0.00 30 ASN A N 16
ATOM 16943 C CA . ASN A 1 30 ? 3.277 8.042 -6.471 1.00 0.00 30 ASN A CA 16
ATOM 16944 C C . ASN A 1 30 ? 2.427 9.280 -6.741 1.00 0.00 30 ASN A C 16
ATOM 16945 O O . ASN A 1 30 ? 2.931 10.311 -7.186 1.00 0.00 30 ASN A O 16
ATOM 16956 N N . ALA A 1 31 ? 1.134 9.170 -6.476 1.00 0.00 31 ALA A N 16
ATOM 16957 C CA . ALA A 1 31 ? 0.227 10.298 -6.605 1.00 0.00 31 ALA A CA 16
ATOM 16958 C C . ALA A 1 31 ? -0.069 10.898 -5.233 1.00 0.00 31 ALA A C 16
ATOM 16959 O O . ALA A 1 31 ? 0.125 12.093 -5.009 1.00 0.00 31 ALA A O 16
ATOM 16966 N N . ASP A 1 32 ? -0.524 10.055 -4.308 1.00 0.00 32 ASP A N 16
ATOM 16967 C CA . ASP A 1 32 ? -0.829 10.495 -2.944 1.00 0.00 32 ASP A CA 16
ATOM 16968 C C . ASP A 1 32 ? 0.432 10.503 -2.088 1.00 0.00 32 ASP A C 16
ATOM 16969 O O . ASP A 1 32 ? 0.470 11.128 -1.028 1.00 0.00 32 ASP A O 16
ATOM 16978 N N . ARG A 1 33 ? 1.460 9.806 -2.570 1.00 0.00 33 ARG A N 16
ATOM 16979 C CA . ARG A 1 33 ? 2.686 9.569 -1.809 1.00 0.00 33 ARG A CA 16
ATOM 16980 C C . ARG A 1 33 ? 2.373 8.773 -0.547 1.00 0.00 33 ARG A C 16
ATOM 16981 O O . ARG A 1 33 ? 2.866 9.068 0.539 1.00 0.00 33 ARG A O 16
ATOM 17002 N N . LEU A 1 34 ? 1.543 7.754 -0.718 1.00 0.00 34 LEU A N 16
ATOM 17003 C CA . LEU A 1 34 ? 1.178 6.855 0.367 1.00 0.00 34 LEU A CA 16
ATOM 17004 C C . LEU A 1 34 ? 1.609 5.438 0.041 1.00 0.00 34 LEU A C 16
ATOM 17005 O O . LEU A 1 34 ? 1.593 5.031 -1.121 1.00 0.00 34 LEU A O 16
ATOM 17021 N N . ALA A 1 35 ? 1.999 4.698 1.062 1.00 0.00 35 ALA A N 16
ATOM 17022 C CA . ALA A 1 35 ? 2.393 3.310 0.893 1.00 0.00 35 ALA A CA 16
ATOM 17023 C C . ALA A 1 35 ? 1.402 2.390 1.591 1.00 0.00 35 ALA A C 16
ATOM 17024 O O . ALA A 1 35 ? 1.332 2.360 2.821 1.00 0.00 35 ALA A O 16
ATOM 17031 N N . PHE A 1 36 ? 0.626 1.659 0.801 1.00 0.00 36 PHE A N 16
ATOM 17032 C CA . PHE A 1 36 ? -0.359 0.732 1.339 1.00 0.00 36 PHE A CA 16
ATOM 17033 C C . PHE A 1 36 ? 0.273 -0.635 1.561 1.00 0.00 36 PHE A C 16
ATOM 17034 O O . PHE A 1 36 ? 0.664 -1.305 0.607 1.00 0.00 36 PHE A O 16
ATOM 17051 N N . PRO A 1 37 ? 0.399 -1.054 2.827 1.00 0.00 37 PRO A N 16
ATOM 17052 C CA . PRO A 1 37 ? 1.024 -2.328 3.185 1.00 0.00 37 PRO A CA 16
ATOM 17053 C C . PRO A 1 37 ? 0.154 -3.528 2.816 1.00 0.00 37 PRO A C 16
ATOM 17054 O O . PRO A 1 37 ? -1.040 -3.567 3.117 1.00 0.00 37 PRO A O 16
ATOM 17065 N N . VAL A 1 38 ? 0.757 -4.498 2.151 1.00 0.00 38 VAL A N 16
ATOM 17066 C CA . VAL A 1 38 ? 0.074 -5.732 1.812 1.00 0.00 38 VAL A CA 16
ATOM 17067 C C . VAL A 1 38 ? 0.414 -6.801 2.840 1.00 0.00 38 VAL A C 16
ATOM 17068 O O . VAL A 1 38 ? 1.565 -7.228 2.955 1.00 0.00 38 VAL A O 16
ATOM 17081 N N . ARG A 1 39 ? -0.587 -7.216 3.595 1.00 0.00 39 ARG A N 16
ATOM 17082 C CA . ARG A 1 39 ? -0.404 -8.194 4.649 1.00 0.00 39 ARG A CA 16
ATOM 17083 C C . ARG A 1 39 ? -0.623 -9.600 4.106 1.00 0.00 39 ARG A C 16
ATOM 17084 O O . ARG A 1 39 ? -1.733 -10.136 4.161 1.00 0.00 39 ARG A O 16
ATOM 17105 N N . ASP A 1 40 ? 0.441 -10.154 3.530 1.00 0.00 40 ASP A N 16
ATOM 17106 C CA . ASP A 1 40 ? 0.449 -11.522 3.009 1.00 0.00 40 ASP A CA 16
ATOM 17107 C C . ASP A 1 40 ? -0.733 -11.762 2.069 1.00 0.00 40 ASP A C 16
ATOM 17108 O O . ASP A 1 40 ? -1.690 -12.458 2.415 1.00 0.00 40 ASP A O 16
ATOM 17117 N N . GLY A 1 41 ? -0.684 -11.137 0.900 1.00 0.00 41 GLY A N 16
ATOM 17118 C CA . GLY A 1 41 ? -1.741 -11.305 -0.081 1.00 0.00 41 GLY A CA 16
ATOM 17119 C C . GLY A 1 41 ? -2.880 -10.312 0.087 1.00 0.00 41 GLY A C 16
ATOM 17120 O O . GLY A 1 41 ? -3.509 -9.911 -0.894 1.00 0.00 41 GLY A O 16
ATOM 17124 N N . VAL A 1 42 ? -3.141 -9.903 1.322 1.00 0.00 42 VAL A N 16
ATOM 17125 C CA . VAL A 1 42 ? -4.250 -9.000 1.613 1.00 0.00 42 VAL A CA 16
ATOM 17126 C C . VAL A 1 42 ? -3.755 -7.564 1.794 1.00 0.00 42 VAL A C 16
ATOM 17127 O O . VAL A 1 42 ? -3.122 -7.240 2.796 1.00 0.00 42 VAL A O 16
ATOM 17140 N N . PRO A 1 43 ? -4.020 -6.687 0.816 1.00 0.00 43 PRO A N 16
ATOM 17141 C CA . PRO A 1 43 ? -3.625 -5.276 0.896 1.00 0.00 43 PRO A CA 16
ATOM 17142 C C . PRO A 1 43 ? -4.450 -4.514 1.928 1.00 0.00 43 PRO A C 16
ATOM 17143 O O . PRO A 1 43 ? -5.682 -4.527 1.887 1.00 0.00 43 PRO A O 16
ATOM 17154 N N . ILE A 1 44 ? -3.771 -3.866 2.862 1.00 0.00 44 ILE A N 16
ATOM 17155 C CA . ILE A 1 44 ? -4.449 -3.104 3.896 1.00 0.00 44 ILE A CA 16
ATOM 17156 C C . ILE A 1 44 ? -4.965 -1.790 3.326 1.00 0.00 44 ILE A C 16
ATOM 17157 O O . ILE A 1 44 ? -4.237 -0.797 3.249 1.00 0.00 44 ILE A O 16
ATOM 17173 N N . MET A 1 45 ? -6.218 -1.801 2.900 1.00 0.00 45 MET A N 16
ATOM 17174 C CA . MET A 1 45 ? -6.844 -0.617 2.332 1.00 0.00 45 MET A CA 16
ATOM 17175 C C . MET A 1 45 ? -7.393 0.271 3.441 1.00 0.00 45 MET A C 16
ATOM 17176 O O . MET A 1 45 ? -8.600 0.493 3.538 1.00 0.00 45 MET A O 16
ATOM 17190 N N . LEU A 1 46 ? -6.499 0.749 4.295 1.00 0.00 46 LEU A N 16
ATOM 17191 C CA . LEU A 1 46 ? -6.866 1.647 5.381 1.00 0.00 46 LEU A CA 16
ATOM 17192 C C . LEU A 1 46 ? -5.953 2.860 5.373 1.00 0.00 46 LEU A C 16
ATOM 17193 O O . LEU A 1 46 ? -4.773 2.764 5.715 1.00 0.00 46 LEU A O 16
ATOM 17209 N N . GLU A 1 47 ? -6.507 3.991 4.965 1.00 0.00 47 GLU A N 16
ATOM 17210 C CA . GLU A 1 47 ? -5.749 5.228 4.799 1.00 0.00 47 GLU A CA 16
ATOM 17211 C C . GLU A 1 47 ? -5.092 5.673 6.107 1.00 0.00 47 GLU A C 16
ATOM 17212 O O . GLU A 1 47 ? -4.010 6.258 6.095 1.00 0.00 47 GLU A O 16
ATOM 17224 N N . ALA A 1 48 ? -5.732 5.381 7.230 1.00 0.00 48 ALA A N 16
ATOM 17225 C CA . ALA A 1 48 ? -5.235 5.832 8.527 1.00 0.00 48 ALA A CA 16
ATOM 17226 C C . ALA A 1 48 ? -4.182 4.881 9.095 1.00 0.00 48 ALA A C 16
ATOM 17227 O O . ALA A 1 48 ? -3.667 5.096 10.195 1.00 0.00 48 ALA A O 16
ATOM 17234 N N . GLU A 1 49 ? -3.868 3.829 8.348 1.00 0.00 49 GLU A N 16
ATOM 17235 C CA . GLU A 1 49 ? -2.839 2.885 8.765 1.00 0.00 49 GLU A CA 16
ATOM 17236 C C . GLU A 1 49 ? -1.831 2.661 7.645 1.00 0.00 49 GLU A C 16
ATOM 17237 O O . GLU A 1 49 ? -1.051 1.706 7.671 1.00 0.00 49 GLU A O 16
ATOM 17249 N N . ALA A 1 50 ? -1.849 3.553 6.666 1.00 0.00 50 ALA A N 16
ATOM 17250 C CA . ALA A 1 50 ? -0.908 3.491 5.564 1.00 0.00 50 ALA A CA 16
ATOM 17251 C C . ALA A 1 50 ? 0.245 4.449 5.812 1.00 0.00 50 ALA A C 16
ATOM 17252 O O . ALA A 1 50 ? 0.025 5.625 6.106 1.00 0.00 50 ALA A O 16
ATOM 17259 N N . ARG A 1 51 ? 1.469 3.948 5.704 1.00 0.00 51 ARG A N 16
ATOM 17260 C CA . ARG A 1 51 ? 2.647 4.768 5.943 1.00 0.00 51 ARG A CA 16
ATOM 17261 C C . ARG A 1 51 ? 2.798 5.806 4.841 1.00 0.00 51 ARG A C 16
ATOM 17262 O O . ARG A 1 51 ? 2.873 5.470 3.660 1.00 0.00 51 ARG A O 16
ATOM 17283 N N . SER A 1 52 ? 2.823 7.066 5.232 1.00 0.00 52 SER A N 16
ATOM 17284 C CA . SER A 1 52 ? 2.900 8.147 4.276 1.00 0.00 52 SER A CA 16
ATOM 17285 C C . SER A 1 52 ? 4.336 8.502 3.948 1.00 0.00 52 SER A C 16
ATOM 17286 O O . SER A 1 52 ? 5.253 8.316 4.751 1.00 0.00 52 SER A O 16
ATOM 17294 N N . LEU A 1 53 ? 4.502 9.013 2.750 1.00 0.00 53 LEU A N 16
ATOM 17295 C CA . LEU A 1 53 ? 5.783 9.498 2.273 1.00 0.00 53 LEU A CA 16
ATOM 17296 C C . LEU A 1 53 ? 5.636 10.971 1.933 1.00 0.00 53 LEU A C 16
ATOM 17297 O O . LEU A 1 53 ? 6.552 11.607 1.415 1.00 0.00 53 LEU A O 16
ATOM 17313 N N . ASP A 1 54 ? 4.463 11.504 2.250 1.00 0.00 54 ASP A N 16
ATOM 17314 C CA . ASP A 1 54 ? 4.098 12.865 1.883 1.00 0.00 54 ASP A CA 16
ATOM 17315 C C . ASP A 1 54 ? 4.435 13.848 2.999 1.00 0.00 54 ASP A C 16
ATOM 17316 O O . ASP A 1 54 ? 4.634 15.039 2.756 1.00 0.00 54 ASP A O 16
ATOM 17325 N N . ALA A 1 55 ? 4.507 13.346 4.222 1.00 0.00 55 ALA A N 16
ATOM 17326 C CA . ALA A 1 55 ? 4.755 14.201 5.374 1.00 0.00 55 ALA A CA 16
ATOM 17327 C C . ALA A 1 55 ? 5.785 13.593 6.316 1.00 0.00 55 ALA A C 16
ATOM 17328 O O . ALA A 1 55 ? 5.859 13.977 7.485 1.00 0.00 55 ALA A O 16
ATOM 17335 N N . GLU A 1 56 ? 6.595 12.673 5.789 1.00 0.00 56 GLU A N 16
ATOM 17336 C CA . GLU A 1 56 ? 7.538 11.908 6.605 1.00 0.00 56 GLU A CA 16
ATOM 17337 C C . GLU A 1 56 ? 6.738 11.088 7.618 1.00 0.00 56 GLU A C 16
ATOM 17338 O O . GLU A 1 56 ? 5.632 10.646 7.309 1.00 0.00 56 GLU A O 16
ATOM 17350 N N . ALA A 1 57 ? 7.303 10.891 8.804 1.00 0.00 57 ALA A N 16
ATOM 17351 C CA . ALA A 1 57 ? 6.640 10.173 9.891 1.00 0.00 57 ALA A CA 16
ATOM 17352 C C . ALA A 1 57 ? 6.343 8.722 9.526 1.00 0.00 57 ALA A C 16
ATOM 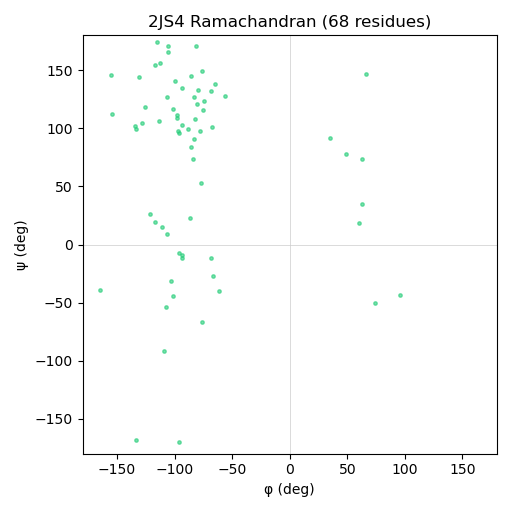17353 O O . ALA A 1 57 ? 5.316 8.419 8.912 1.00 0.00 57 ALA A O 16
ATOM 17360 N N . PRO A 1 58 ? 7.248 7.802 9.888 1.00 0.00 58 PRO A N 16
ATOM 17361 C CA . PRO A 1 58 ? 7.037 6.370 9.688 1.00 0.00 58 PRO A CA 16
ATOM 17362 C C . PRO A 1 58 ? 5.939 5.836 10.599 1.00 0.00 58 PRO A C 16
ATOM 17363 O O . PRO A 1 58 ? 6.206 5.250 11.647 1.00 0.00 58 PRO A O 16
ATOM 17374 N N . ALA A 1 59 ? 4.704 6.064 10.189 1.00 0.00 59 ALA A N 16
ATOM 17375 C CA . ALA A 1 59 ? 3.535 5.675 10.967 1.00 0.00 59 ALA A CA 16
ATOM 17376 C C . ALA A 1 59 ? 3.183 4.209 10.740 1.00 0.00 59 ALA A C 16
ATOM 17377 O O . ALA A 1 59 ? 2.010 3.842 10.682 1.00 0.00 59 ALA A O 16
ATOM 17384 N N . GLN A 1 60 ? 4.206 3.377 10.643 1.00 0.00 60 GLN A N 16
ATOM 17385 C CA . GLN A 1 60 ? 4.019 1.949 10.461 1.00 0.00 60 GLN A CA 16
ATOM 17386 C C . GLN A 1 60 ? 4.726 1.202 11.591 1.00 0.00 60 GLN A C 16
ATOM 17387 O O . GLN A 1 60 ? 5.865 0.754 11.444 1.00 0.00 60 GLN A O 16
ATOM 17401 N N . PRO A 1 61 ? 4.062 1.099 12.754 1.00 0.00 61 PRO A N 16
ATOM 17402 C CA . PRO A 1 61 ? 4.645 0.524 13.960 1.00 0.00 61 PRO A CA 16
ATOM 17403 C C . PRO A 1 61 ? 4.656 -1.000 13.936 1.00 0.00 61 PRO A C 16
ATOM 17404 O O . PRO A 1 61 ? 3.700 -1.651 14.364 1.00 0.00 61 PRO A O 16
ATOM 17415 N N . SER A 1 62 ? 5.731 -1.565 13.420 1.00 0.00 62 SER A N 16
ATOM 17416 C CA . SER A 1 62 ? 5.885 -3.005 13.380 1.00 0.00 62 SER A CA 16
ATOM 17417 C C . SER A 1 62 ? 7.161 -3.410 14.103 1.00 0.00 62 SER A C 16
ATOM 17418 O O . SER A 1 62 ? 8.260 -3.026 13.704 1.00 0.00 62 SER A O 16
ATOM 17426 N N . LEU A 1 63 ? 7.004 -4.181 15.171 1.00 0.00 63 LEU A N 16
ATOM 17427 C CA . LEU A 1 63 ? 8.136 -4.638 15.969 1.00 0.00 63 LEU A CA 16
ATOM 17428 C C . LEU A 1 63 ? 8.470 -6.085 15.637 1.00 0.00 63 LEU A C 16
ATOM 17429 O O . LEU A 1 63 ? 9.310 -6.711 16.284 1.00 0.00 63 LEU A O 16
ATOM 17445 N N . GLU A 1 64 ? 7.805 -6.611 14.617 1.00 0.00 64 GLU A N 16
ATOM 17446 C CA . GLU A 1 64 ? 8.061 -7.963 14.156 1.00 0.00 64 GLU A CA 16
ATOM 17447 C C . GLU A 1 64 ? 9.428 -8.019 13.479 1.00 0.00 64 GLU A C 16
ATOM 17448 O O . GLU A 1 64 ? 9.919 -7.000 12.984 1.00 0.00 64 GLU A O 16
ATOM 17460 N N . HIS A 1 65 ? 10.034 -9.203 13.486 1.00 0.00 65 HIS A N 16
ATOM 17461 C CA . HIS A 1 65 ? 11.392 -9.401 12.979 1.00 0.00 65 HIS A CA 16
ATOM 17462 C C . HIS A 1 65 ? 11.613 -8.699 11.635 1.00 0.00 65 HIS A C 16
ATOM 17463 O O . HIS A 1 65 ? 11.005 -9.047 10.625 1.00 0.00 65 HIS A O 16
ATOM 17478 N N . HIS A 1 66 ? 12.486 -7.699 11.644 1.00 0.00 66 HIS A N 16
ATOM 17479 C CA . HIS A 1 66 ? 12.799 -6.933 10.443 1.00 0.00 66 HIS A CA 16
ATOM 17480 C C . HIS A 1 66 ? 14.052 -7.473 9.760 1.00 0.00 66 HIS A C 16
ATOM 17481 O O . HIS A 1 66 ? 14.648 -8.445 10.221 1.00 0.00 66 HIS A O 16
ATOM 17496 N N . HIS A 1 67 ? 14.438 -6.828 8.663 1.00 0.00 67 HIS A N 16
ATOM 17497 C CA . HIS A 1 67 ? 15.590 -7.247 7.869 1.00 0.00 67 HIS A CA 16
ATOM 17498 C C . HIS A 1 67 ? 15.931 -6.153 6.861 1.00 0.00 67 HIS A C 16
ATOM 17499 O O . HIS A 1 67 ? 15.193 -5.176 6.745 1.00 0.00 67 HIS A O 16
ATOM 17514 N N . HIS A 1 68 ? 17.029 -6.317 6.135 1.00 0.00 68 HIS A N 16
ATOM 17515 C CA . HIS A 1 68 ? 17.403 -5.355 5.100 1.00 0.00 68 HIS A CA 16
ATOM 17516 C C . HIS A 1 68 ? 17.087 -5.900 3.711 1.00 0.00 68 HIS A C 16
ATOM 17517 O O . HIS A 1 68 ? 16.225 -5.365 3.014 1.00 0.00 68 HIS A O 16
ATOM 17532 N N . HIS A 1 69 ? 17.788 -6.973 3.333 1.00 0.00 69 HIS A N 16
ATOM 17533 C CA . HIS A 1 69 ? 17.641 -7.606 2.016 1.00 0.00 69 HIS A CA 16
ATOM 17534 C C . HIS A 1 69 ? 18.197 -6.716 0.905 1.00 0.00 69 HIS A C 16
ATOM 17535 O O . HIS A 1 69 ? 17.743 -5.591 0.697 1.00 0.00 69 HIS A O 16
ATOM 17550 N N . HIS A 1 70 ? 19.170 -7.242 0.184 1.00 0.00 70 HIS A N 16
ATOM 17551 C CA . HIS A 1 70 ? 19.777 -6.532 -0.932 1.00 0.00 70 HIS A CA 16
ATOM 17552 C C . HIS A 1 70 ? 20.243 -7.524 -1.986 1.00 0.00 70 HIS A C 16
ATOM 17553 O O . HIS A 1 70 ? 19.609 -7.600 -3.053 1.00 0.00 70 HIS A O 16
ATOM 17569 N N . MET A 1 1 ? -18.256 -15.506 -12.587 1.00 0.00 1 MET A N 17
ATOM 17570 C CA . MET A 1 1 ? -16.782 -15.623 -12.482 1.00 0.00 1 MET A CA 17
ATOM 17571 C C . MET A 1 1 ? -16.115 -15.148 -13.763 1.00 0.00 1 MET A C 17
ATOM 17572 O O . MET A 1 1 ? -16.784 -14.640 -14.666 1.00 0.00 1 MET A O 17
ATOM 17588 N N . GLU A 1 2 ? -14.793 -15.306 -13.817 1.00 0.00 2 GLU A N 17
ATOM 17589 C CA . GLU A 1 2 ? -14.003 -15.002 -15.010 1.00 0.00 2 GLU A CA 17
ATOM 17590 C C . GLU A 1 2 ? -14.121 -13.542 -15.429 1.00 0.00 2 GLU A C 17
ATOM 17591 O O . GLU A 1 2 ? -14.387 -13.241 -16.594 1.00 0.00 2 GLU A O 17
ATOM 17603 N N . SER A 1 3 ? -13.921 -12.636 -14.487 1.00 0.00 3 SER A N 17
ATOM 17604 C CA . SER A 1 3 ? -13.853 -11.222 -14.812 1.00 0.00 3 SER A CA 17
ATOM 17605 C C . SER A 1 3 ? -12.524 -10.923 -15.501 1.00 0.00 3 SER A C 17
ATOM 17606 O O . SER A 1 3 ? -12.469 -10.145 -16.453 1.00 0.00 3 SER A O 17
ATOM 17614 N N . ARG A 1 4 ? -11.471 -11.582 -15.010 1.00 0.00 4 ARG A N 17
ATOM 17615 C CA . ARG A 1 4 ? -10.126 -11.511 -15.582 1.00 0.00 4 ARG A CA 17
ATOM 17616 C C . ARG A 1 4 ? -9.622 -10.078 -15.716 1.00 0.00 4 ARG A C 17
ATOM 17617 O O . ARG A 1 4 ? -9.676 -9.482 -16.795 1.00 0.00 4 ARG A O 17
ATOM 17638 N N . LEU A 1 5 ? -9.152 -9.528 -14.612 1.00 0.00 5 LEU A N 17
ATOM 17639 C CA . LEU A 1 5 ? -8.490 -8.235 -14.624 1.00 0.00 5 LEU A CA 17
ATOM 17640 C C . LEU A 1 5 ? -7.094 -8.384 -14.042 1.00 0.00 5 LEU A C 17
ATOM 17641 O O . LEU A 1 5 ? -6.749 -9.439 -13.511 1.00 0.00 5 LEU A O 17
ATOM 17657 N N . LEU A 1 6 ? -6.292 -7.339 -14.146 1.00 0.00 6 LEU A N 17
ATOM 17658 C CA . LEU A 1 6 ? -4.970 -7.343 -13.545 1.00 0.00 6 LEU A CA 17
ATOM 17659 C C . LEU A 1 6 ? -5.082 -6.944 -12.082 1.00 0.00 6 LEU A C 17
ATOM 17660 O O . LEU A 1 6 ? -5.217 -5.758 -11.759 1.00 0.00 6 LEU A O 17
ATOM 17676 N N . ASP A 1 7 ? -5.057 -7.935 -11.205 1.00 0.00 7 ASP A N 17
ATOM 17677 C CA . ASP A 1 7 ? -5.223 -7.696 -9.778 1.00 0.00 7 ASP A CA 17
ATOM 17678 C C . ASP A 1 7 ? -3.904 -7.279 -9.146 1.00 0.00 7 ASP A C 17
ATOM 17679 O O . ASP A 1 7 ? -3.322 -8.010 -8.341 1.00 0.00 7 ASP A O 17
ATOM 17688 N N . ILE A 1 8 ? -3.433 -6.103 -9.531 1.00 0.00 8 ILE A N 17
ATOM 17689 C CA . ILE A 1 8 ? -2.182 -5.565 -9.009 1.00 0.00 8 ILE A CA 17
ATOM 17690 C C . ILE A 1 8 ? -2.442 -4.596 -7.861 1.00 0.00 8 ILE A C 17
ATOM 17691 O O . ILE A 1 8 ? -1.507 -4.058 -7.273 1.00 0.00 8 ILE A O 17
ATOM 17707 N N . LEU A 1 9 ? -3.726 -4.398 -7.559 1.00 0.00 9 LEU A N 17
ATOM 17708 C CA . LEU A 1 9 ? -4.170 -3.506 -6.488 1.00 0.00 9 LEU A CA 17
ATOM 17709 C C . LEU A 1 9 ? -3.900 -2.042 -6.829 1.00 0.00 9 LEU A C 17
ATOM 17710 O O . LEU A 1 9 ? -2.751 -1.598 -6.891 1.00 0.00 9 LEU A O 17
ATOM 17726 N N . VAL A 1 10 ? -4.971 -1.296 -7.053 1.00 0.00 10 VAL A N 17
ATOM 17727 C CA . VAL A 1 10 ? -4.866 0.125 -7.346 1.00 0.00 10 VAL A CA 17
ATOM 17728 C C . VAL A 1 10 ? -5.519 0.951 -6.247 1.00 0.00 10 VAL A C 17
ATOM 17729 O O . VAL A 1 10 ? -6.400 0.469 -5.529 1.00 0.00 10 VAL A O 17
ATOM 17742 N N . CYS A 1 11 ? -5.065 2.186 -6.113 1.00 0.00 11 CYS A N 17
ATOM 17743 C CA . CYS A 1 11 ? -5.631 3.114 -5.149 1.00 0.00 11 CYS A CA 17
ATOM 17744 C C . CYS A 1 11 ? -7.072 3.446 -5.525 1.00 0.00 11 CYS A C 17
ATOM 17745 O O . CYS A 1 11 ? -7.349 3.814 -6.663 1.00 0.00 11 CYS A O 17
ATOM 17753 N N . PRO A 1 12 ? -8.011 3.326 -4.573 1.00 0.00 12 PRO A N 17
ATOM 17754 C CA . PRO A 1 12 ? -9.420 3.646 -4.817 1.00 0.00 12 PRO A CA 17
ATOM 17755 C C . PRO A 1 12 ? -9.615 5.118 -5.166 1.00 0.00 12 PRO A C 17
ATOM 17756 O O . PRO A 1 12 ? -10.582 5.485 -5.832 1.00 0.00 12 PRO A O 17
ATOM 17767 N N . VAL A 1 13 ? -8.673 5.948 -4.735 1.00 0.00 13 VAL A N 17
ATOM 17768 C CA . VAL A 1 13 ? -8.752 7.381 -4.961 1.00 0.00 13 VAL A CA 17
ATOM 17769 C C . VAL A 1 13 ? -8.247 7.741 -6.359 1.00 0.00 13 VAL A C 17
ATOM 17770 O O . VAL A 1 13 ? -9.037 7.893 -7.289 1.00 0.00 13 VAL A O 17
ATOM 17783 N N . CYS A 1 14 ? -6.930 7.822 -6.515 1.00 0.00 14 CYS A N 17
ATOM 17784 C CA . CYS A 1 14 ? -6.338 8.294 -7.765 1.00 0.00 14 CYS A CA 17
ATOM 17785 C C . CYS A 1 14 ? -6.065 7.156 -8.748 1.00 0.00 14 CYS A C 17
ATOM 17786 O O . CYS A 1 14 ? -5.423 7.362 -9.778 1.00 0.00 14 CYS A O 17
ATOM 17794 N N . LYS A 1 15 ? -6.555 5.962 -8.418 1.00 0.00 15 LYS A N 17
ATOM 17795 C CA . LYS A 1 15 ? -6.460 4.788 -9.296 1.00 0.00 15 LYS A CA 17
ATOM 17796 C C . LYS A 1 15 ? -5.014 4.456 -9.671 1.00 0.00 15 LYS A C 17
ATOM 17797 O O . LYS A 1 15 ? -4.763 3.783 -10.674 1.00 0.00 15 LYS A O 17
ATOM 17816 N N . GLY A 1 16 ? -4.072 4.906 -8.857 1.00 0.00 16 GLY A N 17
ATOM 17817 C CA . GLY A 1 16 ? -2.674 4.642 -9.125 1.00 0.00 16 GLY A CA 17
ATOM 17818 C C . GLY A 1 16 ? -2.250 3.278 -8.627 1.00 0.00 16 GLY A C 17
ATOM 17819 O O . GLY A 1 16 ? -2.903 2.708 -7.751 1.00 0.00 16 GLY A O 17
ATOM 17823 N N . ARG A 1 17 ? -1.168 2.752 -9.188 1.00 0.00 17 ARG A N 17
ATOM 17824 C CA . ARG A 1 17 ? -0.647 1.454 -8.770 1.00 0.00 17 ARG A CA 17
ATOM 17825 C C . ARG A 1 17 ? -0.075 1.538 -7.360 1.00 0.00 17 ARG A C 17
ATOM 17826 O O . ARG A 1 17 ? 0.671 2.466 -7.035 1.00 0.00 17 ARG A O 17
ATOM 17847 N N . LEU A 1 18 ? -0.434 0.573 -6.528 1.00 0.00 18 LEU A N 17
ATOM 17848 C CA . LEU A 1 18 ? 0.022 0.551 -5.147 1.00 0.00 18 LEU A CA 17
ATOM 17849 C C . LEU A 1 18 ? 1.379 -0.129 -5.038 1.00 0.00 18 LEU A C 17
ATOM 17850 O O . LEU A 1 18 ? 1.720 -0.992 -5.849 1.00 0.00 18 LEU A O 17
ATOM 17866 N N . GLU A 1 19 ? 2.145 0.266 -4.035 1.00 0.00 19 GLU A N 17
ATOM 17867 C CA . GLU A 1 19 ? 3.449 -0.324 -3.789 1.00 0.00 19 GLU A CA 17
ATOM 17868 C C . GLU A 1 19 ? 3.498 -0.841 -2.362 1.00 0.00 19 GLU A C 17
ATOM 17869 O O . GLU A 1 19 ? 3.184 -0.107 -1.418 1.00 0.00 19 GLU A O 17
ATOM 17881 N N . PHE A 1 20 ? 3.877 -2.099 -2.210 1.00 0.00 20 PHE A N 17
ATOM 17882 C CA . PHE A 1 20 ? 3.905 -2.735 -0.903 1.00 0.00 20 PHE A CA 17
ATOM 17883 C C . PHE A 1 20 ? 5.180 -2.352 -0.167 1.00 0.00 20 PHE A C 17
ATOM 17884 O O . PHE A 1 20 ? 6.174 -3.073 -0.210 1.00 0.00 20 PHE A O 17
ATOM 17901 N N . GLN A 1 21 ? 5.150 -1.199 0.487 1.00 0.00 21 GLN A N 17
ATOM 17902 C CA . GLN A 1 21 ? 6.323 -0.681 1.168 1.00 0.00 21 GLN A CA 17
ATOM 17903 C C . GLN A 1 21 ? 6.665 -1.512 2.386 1.00 0.00 21 GLN A C 17
ATOM 17904 O O . GLN A 1 21 ? 5.785 -2.061 3.054 1.00 0.00 21 GLN A O 17
ATOM 17918 N N . ARG A 1 22 ? 7.953 -1.595 2.669 1.00 0.00 22 ARG A N 17
ATOM 17919 C CA . ARG A 1 22 ? 8.439 -2.452 3.730 1.00 0.00 22 ARG A CA 17
ATOM 17920 C C . ARG A 1 22 ? 9.023 -1.619 4.855 1.00 0.00 22 ARG A C 17
ATOM 17921 O O . ARG A 1 22 ? 10.188 -1.229 4.815 1.00 0.00 22 ARG A O 17
ATOM 17942 N N . ALA A 1 23 ? 8.181 -1.310 5.819 1.00 0.00 23 ALA A N 17
ATOM 17943 C CA . ALA A 1 23 ? 8.602 -0.653 7.041 1.00 0.00 23 ALA A CA 17
ATOM 17944 C C . ALA A 1 23 ? 7.757 -1.179 8.183 1.00 0.00 23 ALA A C 17
ATOM 17945 O O . ALA A 1 23 ? 8.267 -1.598 9.225 1.00 0.00 23 ALA A O 17
ATOM 17952 N N . GLN A 1 24 ? 6.451 -1.163 7.969 1.00 0.00 24 GLN A N 17
ATOM 17953 C CA . GLN A 1 24 ? 5.521 -1.777 8.895 1.00 0.00 24 GLN A CA 17
ATOM 17954 C C . GLN A 1 24 ? 4.626 -2.765 8.155 1.00 0.00 24 GLN A C 17
ATOM 17955 O O . GLN A 1 24 ? 4.524 -3.928 8.562 1.00 0.00 24 GLN A O 17
ATOM 17969 N N . ALA A 1 25 ? 4.044 -2.283 7.042 1.00 0.00 25 ALA A N 17
ATOM 17970 C CA . ALA A 1 25 ? 3.069 -3.015 6.213 1.00 0.00 25 ALA A CA 17
ATOM 17971 C C . ALA A 1 25 ? 2.080 -2.027 5.606 1.00 0.00 25 ALA A C 17
ATOM 17972 O O . ALA A 1 25 ? 0.984 -1.836 6.136 1.00 0.00 25 ALA A O 17
ATOM 17979 N N . GLU A 1 26 ? 2.461 -1.377 4.520 1.00 0.00 26 GLU A N 17
ATOM 17980 C CA . GLU A 1 26 ? 1.606 -0.356 3.933 1.00 0.00 26 GLU A CA 17
ATOM 17981 C C . GLU A 1 26 ? 1.703 -0.316 2.412 1.00 0.00 26 GLU A C 17
ATOM 17982 O O . GLU A 1 26 ? 2.766 -0.549 1.833 1.00 0.00 26 GLU A O 17
ATOM 17994 N N . LEU A 1 27 ? 0.577 -0.025 1.775 1.00 0.00 27 LEU A N 17
ATOM 17995 C CA . LEU A 1 27 ? 0.539 0.206 0.338 1.00 0.00 27 LEU A CA 17
ATOM 17996 C C . LEU A 1 27 ? 0.557 1.706 0.079 1.00 0.00 27 LEU A C 17
ATOM 17997 O O . LEU A 1 27 ? -0.429 2.402 0.331 1.00 0.00 27 LEU A O 17
ATOM 18013 N N . VAL A 1 28 ? 1.681 2.205 -0.405 1.00 0.00 28 VAL A N 17
ATOM 18014 C CA . VAL A 1 28 ? 1.875 3.639 -0.538 1.00 0.00 28 VAL A CA 17
ATOM 18015 C C . VAL A 1 28 ? 1.553 4.133 -1.945 1.00 0.00 28 VAL A C 17
ATOM 18016 O O . VAL A 1 28 ? 2.018 3.574 -2.938 1.00 0.00 28 VAL A O 17
ATOM 18029 N N . CYS A 1 29 ? 0.735 5.173 -2.015 1.00 0.00 29 CYS A N 17
ATOM 18030 C CA . CYS A 1 29 ? 0.512 5.893 -3.257 1.00 0.00 29 CYS A CA 17
ATOM 18031 C C . CYS A 1 29 ? 1.594 6.950 -3.400 1.00 0.00 29 CYS A C 17
ATOM 18032 O O . CYS A 1 29 ? 1.871 7.680 -2.449 1.00 0.00 29 CYS A O 17
ATOM 18040 N N . ASN A 1 30 ? 2.208 7.034 -4.569 1.00 0.00 30 ASN A N 17
ATOM 18041 C CA . ASN A 1 30 ? 3.368 7.902 -4.747 1.00 0.00 30 ASN A CA 17
ATOM 18042 C C . ASN A 1 30 ? 2.965 9.365 -4.834 1.00 0.00 30 ASN A C 17
ATOM 18043 O O . ASN A 1 30 ? 3.515 10.209 -4.126 1.00 0.00 30 ASN A O 17
ATOM 18054 N N . ALA A 1 31 ? 2.006 9.663 -5.697 1.00 0.00 31 ALA A N 17
ATOM 18055 C CA . ALA A 1 31 ? 1.536 11.033 -5.866 1.00 0.00 31 ALA A CA 17
ATOM 18056 C C . ALA A 1 31 ? 0.867 11.548 -4.596 1.00 0.00 31 ALA A C 17
ATOM 18057 O O . ALA A 1 31 ? 1.220 12.610 -4.085 1.00 0.00 31 ALA A O 17
ATOM 18064 N N . ASP A 1 32 ? -0.089 10.777 -4.087 1.00 0.00 32 ASP A N 17
ATOM 18065 C CA . ASP A 1 32 ? -0.835 11.154 -2.888 1.00 0.00 32 ASP A CA 17
ATOM 18066 C C . ASP A 1 32 ? 0.056 11.134 -1.651 1.00 0.00 32 ASP A C 17
ATOM 18067 O O . ASP A 1 32 ? -0.208 11.840 -0.675 1.00 0.00 32 ASP A O 17
ATOM 18076 N N . ARG A 1 33 ? 1.115 10.320 -1.704 1.00 0.00 33 ARG A N 17
ATOM 18077 C CA . ARG A 1 33 ? 1.975 10.072 -0.544 1.00 0.00 33 ARG A CA 17
ATOM 18078 C C . ARG A 1 33 ? 1.145 9.553 0.626 1.00 0.00 33 ARG A C 17
ATOM 18079 O O . ARG A 1 33 ? 1.324 9.952 1.778 1.00 0.00 33 ARG A O 17
ATOM 18100 N N . LEU A 1 34 ? 0.239 8.642 0.303 1.00 0.00 34 LEU A N 17
ATOM 18101 C CA . LEU A 1 34 ? -0.637 8.033 1.293 1.00 0.00 34 LEU A CA 17
ATOM 18102 C C . LEU A 1 34 ? -0.335 6.554 1.430 1.00 0.00 34 LEU A C 17
ATOM 18103 O O . LEU A 1 34 ? -0.285 5.828 0.438 1.00 0.00 34 LEU A O 17
ATOM 18119 N N . ALA A 1 35 ? -0.124 6.120 2.657 1.00 0.00 35 ALA A N 17
ATOM 18120 C CA . ALA A 1 35 ? 0.170 4.725 2.935 1.00 0.00 35 ALA A CA 17
ATOM 18121 C C . ALA A 1 35 ? -1.041 4.029 3.540 1.00 0.00 35 ALA A C 17
ATOM 18122 O O . ALA A 1 35 ? -1.439 4.323 4.669 1.00 0.00 35 ALA A O 17
ATOM 18129 N N . PHE A 1 36 ? -1.636 3.129 2.771 1.00 0.00 36 PHE A N 17
ATOM 18130 C CA . PHE A 1 36 ? -2.762 2.344 3.250 1.00 0.00 36 PHE A CA 17
ATOM 18131 C C . PHE A 1 36 ? -2.253 1.172 4.077 1.00 0.00 36 PHE A C 17
ATOM 18132 O O . PHE A 1 36 ? -1.540 0.305 3.566 1.00 0.00 36 PHE A O 17
ATOM 18149 N N . PRO A 1 37 ? -2.607 1.139 5.368 1.00 0.00 37 PRO A N 17
ATOM 18150 C CA . PRO A 1 37 ? -2.081 0.157 6.313 1.00 0.00 37 PRO A CA 17
ATOM 18151 C C . PRO A 1 37 ? -2.650 -1.240 6.091 1.00 0.00 37 PRO A C 17
ATOM 18152 O O . PRO A 1 37 ? -3.869 -1.437 6.073 1.00 0.00 37 PRO A O 17
ATOM 18163 N N . VAL A 1 38 ? -1.761 -2.205 5.923 1.00 0.00 38 VAL A N 17
ATOM 18164 C CA . VAL A 1 38 ? -2.157 -3.596 5.833 1.00 0.00 38 VAL A CA 17
ATOM 18165 C C . VAL A 1 38 ? -2.195 -4.185 7.233 1.00 0.00 38 VAL A C 17
ATOM 18166 O O . VAL A 1 38 ? -1.167 -4.598 7.772 1.00 0.00 38 VAL A O 17
ATOM 18179 N N . ARG A 1 39 ? -3.377 -4.194 7.834 1.00 0.00 39 ARG A N 17
ATOM 18180 C CA . ARG A 1 39 ? -3.516 -4.597 9.220 1.00 0.00 39 ARG A CA 17
ATOM 18181 C C . ARG A 1 39 ? -3.599 -6.112 9.334 1.00 0.00 39 ARG A C 17
ATOM 18182 O O . ARG A 1 39 ? -4.691 -6.690 9.293 1.00 0.00 39 ARG A O 17
ATOM 18203 N N . ASP A 1 40 ? -2.425 -6.736 9.427 1.00 0.00 40 ASP A N 17
ATOM 18204 C CA . ASP A 1 40 ? -2.302 -8.177 9.632 1.00 0.00 40 ASP A CA 17
ATOM 18205 C C . ASP A 1 40 ? -3.196 -8.951 8.666 1.00 0.00 40 ASP A C 17
ATOM 18206 O O . ASP A 1 40 ? -4.170 -9.592 9.067 1.00 0.00 40 ASP A O 17
ATOM 18215 N N . GLY A 1 41 ? -2.883 -8.839 7.382 1.00 0.00 41 GLY A N 17
ATOM 18216 C CA . GLY A 1 41 ? -3.615 -9.574 6.370 1.00 0.00 41 GLY A CA 17
ATOM 18217 C C . GLY A 1 41 ? -4.646 -8.726 5.640 1.00 0.00 41 GLY A C 17
ATOM 18218 O O . GLY A 1 41 ? -4.852 -8.899 4.439 1.00 0.00 41 GLY A O 17
ATOM 18222 N N . VAL A 1 42 ? -5.288 -7.805 6.351 1.00 0.00 42 VAL A N 17
ATOM 18223 C CA . VAL A 1 42 ? -6.373 -7.014 5.773 1.00 0.00 42 VAL A CA 17
ATOM 18224 C C . VAL A 1 42 ? -5.959 -5.555 5.597 1.00 0.00 42 VAL A C 17
ATOM 18225 O O . VAL A 1 42 ? -5.765 -4.833 6.578 1.00 0.00 42 VAL A O 17
ATOM 18238 N N . PRO A 1 43 ? -5.795 -5.111 4.343 1.00 0.00 43 PRO A N 17
ATOM 18239 C CA . PRO A 1 43 ? -5.477 -3.720 4.026 1.00 0.00 43 PRO A CA 17
ATOM 18240 C C . PRO A 1 43 ? -6.676 -2.800 4.220 1.00 0.00 43 PRO A C 17
ATOM 18241 O O . PRO A 1 43 ? -7.764 -3.058 3.699 1.00 0.00 43 PRO A O 17
ATOM 18252 N N . ILE A 1 44 ? -6.476 -1.734 4.982 1.00 0.00 44 ILE A N 17
ATOM 18253 C CA . ILE A 1 44 ? -7.521 -0.745 5.198 1.00 0.00 44 ILE A CA 17
ATOM 18254 C C . ILE A 1 44 ? -7.401 0.357 4.154 1.00 0.00 44 ILE A C 17
ATOM 18255 O O . ILE A 1 44 ? -6.541 1.231 4.252 1.00 0.00 44 ILE A O 17
ATOM 18271 N N . MET A 1 45 ? -8.259 0.300 3.144 1.00 0.00 45 MET A N 17
ATOM 18272 C CA . MET A 1 45 ? -8.176 1.219 2.016 1.00 0.00 45 MET A CA 17
ATOM 18273 C C . MET A 1 45 ? -8.947 2.507 2.293 1.00 0.00 45 MET A C 17
ATOM 18274 O O . MET A 1 45 ? -9.284 3.250 1.373 1.00 0.00 45 MET A O 17
ATOM 18288 N N . LEU A 1 46 ? -9.215 2.772 3.563 1.00 0.00 46 LEU A N 17
ATOM 18289 C CA . LEU A 1 46 ? -9.886 3.998 3.958 1.00 0.00 46 LEU A CA 17
ATOM 18290 C C . LEU A 1 46 ? -8.858 5.099 4.184 1.00 0.00 46 LEU A C 17
ATOM 18291 O O . LEU A 1 46 ? -8.015 4.996 5.076 1.00 0.00 46 LEU A O 17
ATOM 18307 N N . GLU A 1 47 ? -8.939 6.151 3.382 1.00 0.00 47 GLU A N 17
ATOM 18308 C CA . GLU A 1 47 ? -7.959 7.233 3.420 1.00 0.00 47 GLU A CA 17
ATOM 18309 C C . GLU A 1 47 ? -7.949 7.939 4.779 1.00 0.00 47 GLU A C 17
ATOM 18310 O O . GLU A 1 47 ? -6.911 8.422 5.224 1.00 0.00 47 GLU A O 17
ATOM 18322 N N . ALA A 1 48 ? -9.103 7.973 5.438 1.00 0.00 48 ALA A N 17
ATOM 18323 C CA . ALA A 1 48 ? -9.228 8.618 6.744 1.00 0.00 48 ALA A CA 17
ATOM 18324 C C . ALA A 1 48 ? -8.497 7.833 7.833 1.00 0.00 48 ALA A C 17
ATOM 18325 O O . ALA A 1 48 ? -8.148 8.382 8.879 1.00 0.00 48 ALA A O 17
ATOM 18332 N N . GLU A 1 49 ? -8.262 6.552 7.586 1.00 0.00 49 GLU A N 17
ATOM 18333 C CA . GLU A 1 49 ? -7.567 5.710 8.549 1.00 0.00 49 GLU A CA 17
ATOM 18334 C C . GLU A 1 49 ? -6.197 5.308 8.019 1.00 0.00 49 GLU A C 17
ATOM 18335 O O . GLU A 1 49 ? -5.496 4.497 8.623 1.00 0.00 49 GLU A O 17
ATOM 18347 N N . ALA A 1 50 ? -5.821 5.895 6.890 1.00 0.00 50 ALA A N 17
ATOM 18348 C CA . ALA A 1 50 ? -4.529 5.634 6.283 1.00 0.00 50 ALA A CA 17
ATOM 18349 C C . ALA A 1 50 ? -3.476 6.551 6.881 1.00 0.00 50 ALA A C 17
ATOM 18350 O O . ALA A 1 50 ? -3.804 7.550 7.522 1.00 0.00 50 ALA A O 17
ATOM 18357 N N . ARG A 1 51 ? -2.216 6.215 6.679 1.00 0.00 51 ARG A N 17
ATOM 18358 C CA . ARG A 1 51 ? -1.131 7.007 7.225 1.00 0.00 51 ARG A CA 17
ATOM 18359 C C . ARG A 1 51 ? -0.450 7.794 6.113 1.00 0.00 51 ARG A C 17
ATOM 18360 O O . ARG A 1 51 ? 0.211 7.222 5.250 1.00 0.00 51 ARG A O 17
ATOM 18381 N N . SER A 1 52 ? -0.640 9.102 6.122 1.00 0.00 52 SER A N 17
ATOM 18382 C CA . SER A 1 52 ? -0.018 9.962 5.132 1.00 0.00 52 SER A CA 17
ATOM 18383 C C . SER A 1 52 ? 1.467 10.110 5.405 1.00 0.00 52 SER A C 17
ATOM 18384 O O . SER A 1 52 ? 1.923 9.959 6.536 1.00 0.00 52 SER A O 17
ATOM 18392 N N . LEU A 1 53 ? 2.209 10.392 4.356 1.00 0.00 53 LEU A N 17
ATOM 18393 C CA . LEU A 1 53 ? 3.636 10.626 4.470 1.00 0.00 53 LEU A CA 17
ATOM 18394 C C . LEU A 1 53 ? 3.926 12.091 4.209 1.00 0.00 53 LEU A C 17
ATOM 18395 O O . LEU A 1 53 ? 5.078 12.510 4.112 1.00 0.00 53 LEU A O 17
ATOM 18411 N N . ASP A 1 54 ? 2.861 12.864 4.090 1.00 0.00 54 ASP A N 17
ATOM 18412 C CA . ASP A 1 54 ? 2.975 14.280 3.795 1.00 0.00 54 ASP A CA 17
ATOM 18413 C C . ASP A 1 54 ? 2.523 15.113 4.986 1.00 0.00 54 ASP A C 17
ATOM 18414 O O . ASP A 1 54 ? 3.188 16.073 5.377 1.00 0.00 54 ASP A O 17
ATOM 18423 N N . ALA A 1 55 ? 1.403 14.722 5.576 1.00 0.00 55 ALA A N 17
ATOM 18424 C CA . ALA A 1 55 ? 0.795 15.510 6.637 1.00 0.00 55 ALA A CA 17
ATOM 18425 C C . ALA A 1 55 ? 0.761 14.742 7.951 1.00 0.00 55 ALA A C 17
ATOM 18426 O O . ALA A 1 55 ? 0.478 15.307 9.008 1.00 0.00 55 ALA A O 17
ATOM 18433 N N . GLU A 1 56 ? 1.058 13.455 7.886 1.00 0.00 56 GLU A N 17
ATOM 18434 C CA . GLU A 1 56 ? 1.049 12.611 9.068 1.00 0.00 56 GLU A CA 17
ATOM 18435 C C . GLU A 1 56 ? 2.469 12.161 9.386 1.00 0.00 56 GLU A C 17
ATOM 18436 O O . GLU A 1 56 ? 3.277 11.970 8.479 1.00 0.00 56 GLU A O 17
ATOM 18448 N N . ALA A 1 57 ? 2.770 12.016 10.673 1.00 0.00 57 ALA A N 17
ATOM 18449 C CA . ALA A 1 57 ? 4.104 11.617 11.113 1.00 0.00 57 ALA A CA 17
ATOM 18450 C C . ALA A 1 57 ? 4.459 10.230 10.586 1.00 0.00 57 ALA A C 17
ATOM 18451 O O . ALA A 1 57 ? 3.834 9.230 10.959 1.00 0.00 57 ALA A O 17
ATOM 18458 N N . PRO A 1 58 ? 5.467 10.158 9.709 1.00 0.00 58 PRO A N 17
ATOM 18459 C CA . PRO A 1 58 ? 5.867 8.929 9.058 1.00 0.00 58 PRO A CA 17
ATOM 18460 C C . PRO A 1 58 ? 6.949 8.177 9.825 1.00 0.00 58 PRO A C 17
ATOM 18461 O O . PRO A 1 58 ? 8.133 8.512 9.749 1.00 0.00 58 PRO A O 17
ATOM 18472 N N . ALA A 1 59 ? 6.535 7.184 10.590 1.00 0.00 59 ALA A N 17
ATOM 18473 C CA . ALA A 1 59 ? 7.475 6.297 11.253 1.00 0.00 59 ALA A CA 17
ATOM 18474 C C . ALA A 1 59 ? 7.872 5.190 10.291 1.00 0.00 59 ALA A C 17
ATOM 18475 O O . ALA A 1 59 ? 7.178 4.175 10.182 1.00 0.00 59 ALA A O 17
ATOM 18482 N N . GLN A 1 60 ? 8.977 5.393 9.581 1.00 0.00 60 GLN A N 17
ATOM 18483 C CA . GLN A 1 60 ? 9.354 4.504 8.489 1.00 0.00 60 GLN A CA 17
ATOM 18484 C C . GLN A 1 60 ? 10.764 3.933 8.671 1.00 0.00 60 GLN A C 17
ATOM 18485 O O . GLN A 1 60 ? 11.681 4.282 7.924 1.00 0.00 60 GLN A O 17
ATOM 18499 N N . PRO A 1 61 ? 10.975 3.079 9.687 1.00 0.00 61 PRO A N 17
ATOM 18500 C CA . PRO A 1 61 ? 12.229 2.376 9.881 1.00 0.00 61 PRO A CA 17
ATOM 18501 C C . PRO A 1 61 ? 12.162 0.932 9.376 1.00 0.00 61 PRO A C 17
ATOM 18502 O O . PRO A 1 61 ? 11.087 0.443 9.028 1.00 0.00 61 PRO A O 17
ATOM 18513 N N . SER A 1 62 ? 13.313 0.264 9.343 1.00 0.00 62 SER A N 17
ATOM 18514 C CA . SER A 1 62 ? 13.397 -1.149 8.968 1.00 0.00 62 SER A CA 17
ATOM 18515 C C . SER A 1 62 ? 12.965 -1.372 7.519 1.00 0.00 62 SER A C 17
ATOM 18516 O O . SER A 1 62 ? 11.827 -1.752 7.247 1.00 0.00 62 SER A O 17
ATOM 18524 N N . LEU A 1 63 ? 13.883 -1.126 6.597 1.00 0.00 63 LEU A N 17
ATOM 18525 C CA . LEU A 1 63 ? 13.596 -1.258 5.175 1.00 0.00 63 LEU A CA 17
ATOM 18526 C C . LEU A 1 63 ? 14.224 -2.532 4.627 1.00 0.00 63 LEU A C 17
ATOM 18527 O O . LEU A 1 63 ? 15.440 -2.596 4.433 1.00 0.00 63 LEU A O 17
ATOM 18543 N N . GLU A 1 64 ? 13.404 -3.543 4.384 1.00 0.00 64 GLU A N 17
ATOM 18544 C CA . GLU A 1 64 ? 13.903 -4.829 3.919 1.00 0.00 64 GLU A CA 17
ATOM 18545 C C . GLU A 1 64 ? 13.710 -4.979 2.407 1.00 0.00 64 GLU A C 17
ATOM 18546 O O . GLU A 1 64 ? 12.935 -4.247 1.793 1.00 0.00 64 GLU A O 17
ATOM 18558 N N . HIS A 1 65 ? 14.426 -5.931 1.813 1.00 0.00 65 HIS A N 17
ATOM 18559 C CA . HIS A 1 65 ? 14.430 -6.106 0.357 1.00 0.00 65 HIS A CA 17
ATOM 18560 C C . HIS A 1 65 ? 13.652 -7.361 -0.043 1.00 0.00 65 HIS A C 17
ATOM 18561 O O . HIS A 1 65 ? 13.832 -7.876 -1.147 1.00 0.00 65 HIS A O 17
ATOM 18576 N N . HIS A 1 66 ? 12.784 -7.835 0.856 1.00 0.00 66 HIS A N 17
ATOM 18577 C CA . HIS A 1 66 ? 12.117 -9.142 0.725 1.00 0.00 66 HIS A CA 17
ATOM 18578 C C . HIS A 1 66 ? 13.130 -10.278 0.852 1.00 0.00 66 HIS A C 17
ATOM 18579 O O . HIS A 1 66 ? 12.974 -11.170 1.685 1.00 0.00 66 HIS A O 17
ATOM 18594 N N . HIS A 1 67 ? 14.176 -10.239 0.040 1.00 0.00 67 HIS A N 17
ATOM 18595 C CA . HIS A 1 67 ? 15.325 -11.106 0.249 1.00 0.00 67 HIS A CA 17
ATOM 18596 C C . HIS A 1 67 ? 16.200 -10.493 1.332 1.00 0.00 67 HIS A C 17
ATOM 18597 O O . HIS A 1 67 ? 17.246 -9.912 1.056 1.00 0.00 67 HIS A O 17
ATOM 18612 N N . HIS A 1 68 ? 15.727 -10.576 2.567 1.00 0.00 68 HIS A N 17
ATOM 18613 C CA . HIS A 1 68 ? 16.413 -9.948 3.688 1.00 0.00 68 HIS A CA 17
ATOM 18614 C C . HIS A 1 68 ? 16.995 -10.999 4.622 1.00 0.00 68 HIS A C 17
ATOM 18615 O O . HIS A 1 68 ? 17.460 -10.685 5.715 1.00 0.00 68 HIS A O 17
ATOM 18630 N N . HIS A 1 69 ? 16.990 -12.241 4.168 1.00 0.00 69 HIS A N 17
ATOM 18631 C CA . HIS A 1 69 ? 17.466 -13.354 4.977 1.00 0.00 69 HIS A CA 17
ATOM 18632 C C . HIS A 1 69 ? 17.910 -14.485 4.062 1.00 0.00 69 HIS A C 17
ATOM 18633 O O . HIS A 1 69 ? 18.944 -15.113 4.282 1.00 0.00 69 HIS A O 17
ATOM 18648 N N . HIS A 1 70 ? 17.108 -14.740 3.041 1.00 0.00 70 HIS A N 17
ATOM 18649 C CA . HIS A 1 70 ? 17.463 -15.693 2.005 1.00 0.00 70 HIS A CA 17
ATOM 18650 C C . HIS A 1 70 ? 16.745 -15.333 0.715 1.00 0.00 70 HIS A C 17
ATOM 18651 O O . HIS A 1 70 ? 15.827 -16.074 0.316 1.00 0.00 70 HIS A O 17
ATOM 18667 N N . MET A 1 1 ? -23.028 10.438 -17.879 1.00 0.00 1 MET A N 18
ATOM 18668 C CA . MET A 1 1 ? -21.652 10.432 -17.340 1.00 0.00 1 MET A CA 18
ATOM 18669 C C . MET A 1 1 ? -21.078 9.024 -17.372 1.00 0.00 1 MET A C 18
ATOM 18670 O O . MET A 1 1 ? -21.645 8.102 -16.783 1.00 0.00 1 MET A O 18
ATOM 18686 N N . GLU A 1 2 ? -19.959 8.856 -18.065 1.00 0.00 2 GLU A N 18
ATOM 18687 C CA . GLU A 1 2 ? -19.300 7.561 -18.125 1.00 0.00 2 GLU A CA 18
ATOM 18688 C C . GLU A 1 2 ? -18.419 7.362 -16.898 1.00 0.00 2 GLU A C 18
ATOM 18689 O O . GLU A 1 2 ? -17.323 7.915 -16.808 1.00 0.00 2 GLU A O 18
ATOM 18701 N N . SER A 1 3 ? -18.922 6.589 -15.948 1.00 0.00 3 SER A N 18
ATOM 18702 C CA . SER A 1 3 ? -18.185 6.274 -14.737 1.00 0.00 3 SER A CA 18
ATOM 18703 C C . SER A 1 3 ? -18.854 5.103 -14.026 1.00 0.00 3 SER A C 18
ATOM 18704 O O . SER A 1 3 ? -19.776 5.284 -13.230 1.00 0.00 3 SER A O 18
ATOM 18712 N N . ARG A 1 4 ? -18.415 3.898 -14.352 1.00 0.00 4 ARG A N 18
ATOM 18713 C CA . ARG A 1 4 ? -19.007 2.692 -13.790 1.00 0.00 4 ARG A CA 18
ATOM 18714 C C . ARG A 1 4 ? -17.979 1.933 -12.958 1.00 0.00 4 ARG A C 18
ATOM 18715 O O . ARG A 1 4 ? -17.029 2.529 -12.447 1.00 0.00 4 ARG A O 18
ATOM 18736 N N . LEU A 1 5 ? -18.166 0.625 -12.817 1.00 0.00 5 LEU A N 18
ATOM 18737 C CA . LEU A 1 5 ? -17.279 -0.193 -11.994 1.00 0.00 5 LEU A CA 18
ATOM 18738 C C . LEU A 1 5 ? -15.950 -0.436 -12.716 1.00 0.00 5 LEU A C 18
ATOM 18739 O O . LEU A 1 5 ? -15.656 -1.548 -13.159 1.00 0.00 5 LEU A O 18
ATOM 18755 N N . LEU A 1 6 ? -15.175 0.631 -12.869 1.00 0.00 6 LEU A N 18
ATOM 18756 C CA . LEU A 1 6 ? -13.852 0.552 -13.479 1.00 0.00 6 LEU A CA 18
ATOM 18757 C C . LEU A 1 6 ? -12.822 1.262 -12.605 1.00 0.00 6 LEU A C 18
ATOM 18758 O O . LEU A 1 6 ? -11.809 0.679 -12.217 1.00 0.00 6 LEU A O 18
ATOM 18774 N N . ASP A 1 7 ? -13.090 2.523 -12.292 1.00 0.00 7 ASP A N 18
ATOM 18775 C CA . ASP A 1 7 ? -12.149 3.342 -11.530 1.00 0.00 7 ASP A CA 18
ATOM 18776 C C . ASP A 1 7 ? -12.738 3.775 -10.193 1.00 0.00 7 ASP A C 18
ATOM 18777 O O . ASP A 1 7 ? -12.459 4.869 -9.702 1.00 0.00 7 ASP A O 18
ATOM 18786 N N . ILE A 1 8 ? -13.527 2.904 -9.587 1.00 0.00 8 ILE A N 18
ATOM 18787 C CA . ILE A 1 8 ? -14.140 3.214 -8.303 1.00 0.00 8 ILE A CA 18
ATOM 18788 C C . ILE A 1 8 ? -13.190 2.907 -7.148 1.00 0.00 8 ILE A C 18
ATOM 18789 O O . ILE A 1 8 ? -13.530 3.105 -5.983 1.00 0.00 8 ILE A O 18
ATOM 18805 N N . LEU A 1 9 ? -11.996 2.426 -7.477 1.00 0.00 9 LEU A N 18
ATOM 18806 C CA . LEU A 1 9 ? -11.022 2.049 -6.466 1.00 0.00 9 LEU A CA 18
ATOM 18807 C C . LEU A 1 9 ? -9.847 3.021 -6.447 1.00 0.00 9 LEU A C 18
ATOM 18808 O O . LEU A 1 9 ? -8.910 2.900 -7.237 1.00 0.00 9 LEU A O 18
ATOM 18824 N N . VAL A 1 10 ? -9.927 4.001 -5.563 1.00 0.00 10 VAL A N 18
ATOM 18825 C CA . VAL A 1 10 ? -8.846 4.953 -5.356 1.00 0.00 10 VAL A CA 18
ATOM 18826 C C . VAL A 1 10 ? -8.574 5.102 -3.868 1.00 0.00 10 VAL A C 18
ATOM 18827 O O . VAL A 1 10 ? -9.399 4.707 -3.040 1.00 0.00 10 VAL A O 18
ATOM 18840 N N . CYS A 1 11 ? -7.427 5.663 -3.532 1.00 0.00 11 CYS A N 18
ATOM 18841 C CA . CYS A 1 11 ? -7.098 5.927 -2.142 1.00 0.00 11 CYS A CA 18
ATOM 18842 C C . CYS A 1 11 ? -7.839 7.171 -1.660 1.00 0.00 11 CYS A C 18
ATOM 18843 O O . CYS A 1 11 ? -7.784 8.217 -2.301 1.00 0.00 11 CYS A O 18
ATOM 18851 N N . PRO A 1 12 ? -8.559 7.068 -0.531 1.00 0.00 12 PRO A N 18
ATOM 18852 C CA . PRO A 1 12 ? -9.326 8.188 0.027 1.00 0.00 12 PRO A CA 18
ATOM 18853 C C . PRO A 1 12 ? -8.433 9.292 0.587 1.00 0.00 12 PRO A C 18
ATOM 18854 O O . PRO A 1 12 ? -8.908 10.378 0.913 1.00 0.00 12 PRO A O 18
ATOM 18865 N N . VAL A 1 13 ? -7.139 9.012 0.683 1.00 0.00 13 VAL A N 18
ATOM 18866 C CA . VAL A 1 13 ? -6.199 9.965 1.244 1.00 0.00 13 VAL A CA 18
ATOM 18867 C C . VAL A 1 13 ? -5.779 11.006 0.203 1.00 0.00 13 VAL A C 18
ATOM 18868 O O . VAL A 1 13 ? -6.211 12.158 0.273 1.00 0.00 13 VAL A O 18
ATOM 18881 N N . CYS A 1 14 ? -4.956 10.611 -0.768 1.00 0.00 14 CYS A N 18
ATOM 18882 C CA . CYS A 1 14 ? -4.477 11.556 -1.776 1.00 0.00 14 CYS A CA 18
ATOM 18883 C C . CYS A 1 14 ? -5.158 11.333 -3.128 1.00 0.00 14 CYS A C 18
ATOM 18884 O O . CYS A 1 14 ? -4.756 11.930 -4.132 1.00 0.00 14 CYS A O 18
ATOM 18892 N N . LYS A 1 15 ? -6.197 10.492 -3.142 1.00 0.00 15 LYS A N 18
ATOM 18893 C CA . LYS A 1 15 ? -6.913 10.144 -4.370 1.00 0.00 15 LYS A CA 18
ATOM 18894 C C . LYS A 1 15 ? -5.970 9.598 -5.433 1.00 0.00 15 LYS A C 18
ATOM 18895 O O . LYS A 1 15 ? -6.081 9.928 -6.617 1.00 0.00 15 LYS A O 18
ATOM 18914 N N . GLY A 1 16 ? -5.047 8.752 -5.003 1.00 0.00 16 GLY A N 18
ATOM 18915 C CA . GLY A 1 16 ? -4.152 8.105 -5.932 1.00 0.00 16 GLY A CA 18
ATOM 18916 C C . GLY A 1 16 ? -4.767 6.853 -6.519 1.00 0.00 16 GLY A C 18
ATOM 18917 O O . GLY A 1 16 ? -5.552 6.170 -5.854 1.00 0.00 16 GLY A O 18
ATOM 18921 N N . ARG A 1 17 ? -4.418 6.559 -7.766 1.00 0.00 17 ARG A N 18
ATOM 18922 C CA . ARG A 1 17 ? -4.925 5.376 -8.452 1.00 0.00 17 ARG A CA 18
ATOM 18923 C C . ARG A 1 17 ? -4.131 4.136 -8.038 1.00 0.00 17 ARG A C 18
ATOM 18924 O O . ARG A 1 17 ? -2.916 4.203 -7.833 1.00 0.00 17 ARG A O 18
ATOM 18945 N N . LEU A 1 18 ? -4.825 3.013 -7.915 1.00 0.00 18 LEU A N 18
ATOM 18946 C CA . LEU A 1 18 ? -4.228 1.788 -7.395 1.00 0.00 18 LEU A CA 18
ATOM 18947 C C . LEU A 1 18 ? -3.810 0.848 -8.523 1.00 0.00 18 LEU A C 18
ATOM 18948 O O . LEU A 1 18 ? -4.350 0.907 -9.627 1.00 0.00 18 LEU A O 18
ATOM 18964 N N . GLU A 1 19 ? -2.846 -0.017 -8.231 1.00 0.00 19 GLU A N 18
ATOM 18965 C CA . GLU A 1 19 ? -2.422 -1.055 -9.160 1.00 0.00 19 GLU A CA 18
ATOM 18966 C C . GLU A 1 19 ? -2.660 -2.423 -8.547 1.00 0.00 19 GLU A C 18
ATOM 18967 O O . GLU A 1 19 ? -2.300 -2.651 -7.396 1.00 0.00 19 GLU A O 18
ATOM 18979 N N . PHE A 1 20 ? -3.247 -3.329 -9.309 1.00 0.00 20 PHE A N 18
ATOM 18980 C CA . PHE A 1 20 ? -3.475 -4.683 -8.831 1.00 0.00 20 PHE A CA 18
ATOM 18981 C C . PHE A 1 20 ? -2.304 -5.567 -9.234 1.00 0.00 20 PHE A C 18
ATOM 18982 O O . PHE A 1 20 ? -2.095 -5.832 -10.422 1.00 0.00 20 PHE A O 18
ATOM 18999 N N . GLN A 1 21 ? -1.519 -5.992 -8.257 1.00 0.00 21 GLN A N 18
ATOM 19000 C CA . GLN A 1 21 ? -0.349 -6.798 -8.532 1.00 0.00 21 GLN A CA 18
ATOM 19001 C C . GLN A 1 21 ? -0.623 -8.277 -8.270 1.00 0.00 21 GLN A C 18
ATOM 19002 O O . GLN A 1 21 ? -1.627 -8.645 -7.651 1.00 0.00 21 GLN A O 18
ATOM 19016 N N . ARG A 1 22 ? 0.268 -9.125 -8.759 1.00 0.00 22 ARG A N 18
ATOM 19017 C CA . ARG A 1 22 ? 0.081 -10.566 -8.678 1.00 0.00 22 ARG A CA 18
ATOM 19018 C C . ARG A 1 22 ? 1.014 -11.192 -7.647 1.00 0.00 22 ARG A C 18
ATOM 19019 O O . ARG A 1 22 ? 1.436 -12.338 -7.801 1.00 0.00 22 ARG A O 18
ATOM 19040 N N . ALA A 1 23 ? 1.326 -10.451 -6.594 1.00 0.00 23 ALA A N 18
ATOM 19041 C CA . ALA A 1 23 ? 2.192 -10.967 -5.546 1.00 0.00 23 ALA A CA 18
ATOM 19042 C C . ALA A 1 23 ? 1.382 -11.327 -4.304 1.00 0.00 23 ALA A C 18
ATOM 19043 O O . ALA A 1 23 ? 1.046 -12.493 -4.082 1.00 0.00 23 ALA A O 18
ATOM 19050 N N . GLN A 1 24 ? 1.045 -10.321 -3.513 1.00 0.00 24 GLN A N 18
ATOM 19051 C CA . GLN A 1 24 ? 0.265 -10.518 -2.298 1.00 0.00 24 GLN A CA 18
ATOM 19052 C C . GLN A 1 24 ? -1.193 -10.162 -2.551 1.00 0.00 24 GLN A C 18
ATOM 19053 O O . GLN A 1 24 ? -1.982 -10.050 -1.608 1.00 0.00 24 GLN A O 18
ATOM 19067 N N . ALA A 1 25 ? -1.537 -9.984 -3.830 1.00 0.00 25 ALA A N 18
ATOM 19068 C CA . ALA A 1 25 ? -2.858 -9.495 -4.225 1.00 0.00 25 ALA A CA 18
ATOM 19069 C C . ALA A 1 25 ? -3.073 -8.111 -3.634 1.00 0.00 25 ALA A C 18
ATOM 19070 O O . ALA A 1 25 ? -4.047 -7.854 -2.920 1.00 0.00 25 ALA A O 18
ATOM 19077 N N . GLU A 1 26 ? -2.129 -7.234 -3.924 1.00 0.00 26 GLU A N 18
ATOM 19078 C CA . GLU A 1 26 ? -2.091 -5.909 -3.340 1.00 0.00 26 GLU A CA 18
ATOM 19079 C C . GLU A 1 26 ? -2.466 -4.836 -4.355 1.00 0.00 26 GLU A C 18
ATOM 19080 O O . GLU A 1 26 ? -2.245 -4.991 -5.561 1.00 0.00 26 GLU A O 18
ATOM 19092 N N . LEU A 1 27 ? -3.050 -3.762 -3.849 1.00 0.00 27 LEU A N 18
ATOM 19093 C CA . LEU A 1 27 ? -3.325 -2.580 -4.641 1.00 0.00 27 LEU A CA 18
ATOM 19094 C C . LEU A 1 27 ? -2.334 -1.489 -4.265 1.00 0.00 27 LEU A C 18
ATOM 19095 O O . LEU A 1 27 ? -2.455 -0.862 -3.209 1.00 0.00 27 LEU A O 18
ATOM 19111 N N . VAL A 1 28 ? -1.343 -1.285 -5.112 1.00 0.00 28 VAL A N 18
ATOM 19112 C CA . VAL A 1 28 ? -0.293 -0.318 -4.835 1.00 0.00 28 VAL A CA 18
ATOM 19113 C C . VAL A 1 28 ? -0.636 1.052 -5.409 1.00 0.00 28 VAL A C 18
ATOM 19114 O O . VAL A 1 28 ? -0.851 1.198 -6.610 1.00 0.00 28 VAL A O 18
ATOM 19127 N N . CYS A 1 29 ? -0.700 2.050 -4.545 1.00 0.00 29 CYS A N 18
ATOM 19128 C CA . CYS A 1 29 ? -0.922 3.413 -4.980 1.00 0.00 29 CYS A CA 18
ATOM 19129 C C . CYS A 1 29 ? 0.414 4.107 -5.184 1.00 0.00 29 CYS A C 18
ATOM 19130 O O . CYS A 1 29 ? 1.195 4.246 -4.244 1.00 0.00 29 CYS A O 18
ATOM 19138 N N . ASN A 1 30 ? 0.668 4.549 -6.406 1.00 0.00 30 ASN A N 18
ATOM 19139 C CA . ASN A 1 30 ? 1.931 5.195 -6.738 1.00 0.00 30 ASN A CA 18
ATOM 19140 C C . ASN A 1 30 ? 1.923 6.669 -6.343 1.00 0.00 30 ASN A C 18
ATOM 19141 O O . ASN A 1 30 ? 2.883 7.397 -6.602 1.00 0.00 30 ASN A O 18
ATOM 19152 N N . ALA A 1 31 ? 0.835 7.106 -5.731 1.00 0.00 31 ALA A N 18
ATOM 19153 C CA . ALA A 1 31 ? 0.729 8.477 -5.255 1.00 0.00 31 ALA A CA 18
ATOM 19154 C C . ALA A 1 31 ? 0.904 8.531 -3.743 1.00 0.00 31 ALA A C 18
ATOM 19155 O O . ALA A 1 31 ? 1.751 9.258 -3.232 1.00 0.00 31 ALA A O 18
ATOM 19162 N N . ASP A 1 32 ? 0.106 7.741 -3.038 1.00 0.00 32 ASP A N 18
ATOM 19163 C CA . ASP A 1 32 ? 0.151 7.693 -1.577 1.00 0.00 32 ASP A CA 18
ATOM 19164 C C . ASP A 1 32 ? 1.330 6.850 -1.098 1.00 0.00 32 ASP A C 18
ATOM 19165 O O . ASP A 1 32 ? 1.715 6.911 0.075 1.00 0.00 32 ASP A O 18
ATOM 19174 N N . ARG A 1 33 ? 1.887 6.060 -2.021 1.00 0.00 33 ARG A N 18
ATOM 19175 C CA . ARG A 1 33 ? 2.934 5.088 -1.707 1.00 0.00 33 ARG A CA 18
ATOM 19176 C C . ARG A 1 33 ? 2.400 4.034 -0.738 1.00 0.00 33 ARG A C 18
ATOM 19177 O O . ARG A 1 33 ? 3.128 3.507 0.099 1.00 0.00 33 ARG A O 18
ATOM 19198 N N . LEU A 1 34 ? 1.125 3.711 -0.895 1.00 0.00 34 LEU A N 18
ATOM 19199 C CA . LEU A 1 34 ? 0.447 2.764 -0.021 1.00 0.00 34 LEU A CA 18
ATOM 19200 C C . LEU A 1 34 ? 0.118 1.481 -0.767 1.00 0.00 34 LEU A C 18
ATOM 19201 O O . LEU A 1 34 ? -0.297 1.516 -1.926 1.00 0.00 34 LEU A O 18
ATOM 19217 N N . ALA A 1 35 ? 0.305 0.357 -0.098 1.00 0.00 35 ALA A N 18
ATOM 19218 C CA . ALA A 1 35 ? -0.037 -0.938 -0.666 1.00 0.00 35 ALA A CA 18
ATOM 19219 C C . ALA A 1 35 ? -1.187 -1.562 0.112 1.00 0.00 35 ALA A C 18
ATOM 19220 O O . ALA A 1 35 ? -1.013 -1.988 1.253 1.00 0.00 35 ALA A O 18
ATOM 19227 N N . PHE A 1 36 ? -2.361 -1.592 -0.501 1.00 0.00 36 PHE A N 18
ATOM 19228 C CA . PHE A 1 36 ? -3.554 -2.119 0.149 1.00 0.00 36 PHE A CA 18
ATOM 19229 C C . PHE A 1 36 ? -3.773 -3.583 -0.227 1.00 0.00 36 PHE A C 18
ATOM 19230 O O . PHE A 1 36 ? -4.087 -3.893 -1.375 1.00 0.00 36 PHE A O 18
ATOM 19247 N N . PRO A 1 37 ? -3.599 -4.502 0.728 1.00 0.00 37 PRO A N 18
ATOM 19248 C CA . PRO A 1 37 ? -3.787 -5.931 0.490 1.00 0.00 37 PRO A CA 18
ATOM 19249 C C . PRO A 1 37 ? -5.262 -6.292 0.340 1.00 0.00 37 PRO A C 18
ATOM 19250 O O . PRO A 1 37 ? -6.079 -5.957 1.199 1.00 0.00 37 PRO A O 18
ATOM 19261 N N . VAL A 1 38 ? -5.603 -6.958 -0.755 1.00 0.00 38 VAL A N 18
ATOM 19262 C CA . VAL A 1 38 ? -6.969 -7.407 -0.976 1.00 0.00 38 VAL A CA 18
ATOM 19263 C C . VAL A 1 38 ? -7.221 -8.691 -0.200 1.00 0.00 38 VAL A C 18
ATOM 19264 O O . VAL A 1 38 ? -6.672 -9.744 -0.527 1.00 0.00 38 VAL A O 18
ATOM 19277 N N . ARG A 1 39 ? -8.038 -8.587 0.836 1.00 0.00 39 ARG A N 18
ATOM 19278 C CA . ARG A 1 39 ? -8.350 -9.720 1.691 1.00 0.00 39 ARG A CA 18
ATOM 19279 C C . ARG A 1 39 ? -9.657 -10.359 1.238 1.00 0.00 39 ARG A C 18
ATOM 19280 O O . ARG A 1 39 ? -10.706 -10.145 1.842 1.00 0.00 39 ARG A O 18
ATOM 19301 N N . ASP A 1 40 ? -9.575 -11.108 0.138 1.00 0.00 40 ASP A N 18
ATOM 19302 C CA . ASP A 1 40 ? -10.739 -11.753 -0.481 1.00 0.00 40 ASP A CA 18
ATOM 19303 C C . ASP A 1 40 ? -11.871 -10.762 -0.728 1.00 0.00 40 ASP A C 18
ATOM 19304 O O . ASP A 1 40 ? -12.855 -10.718 0.011 1.00 0.00 40 ASP A O 18
ATOM 19313 N N . GLY A 1 41 ? -11.709 -9.943 -1.759 1.00 0.00 41 GLY A N 18
ATOM 19314 C CA . GLY A 1 41 ? -12.747 -9.000 -2.126 1.00 0.00 41 GLY A CA 18
ATOM 19315 C C . GLY A 1 41 ? -12.619 -7.668 -1.415 1.00 0.00 41 GLY A C 18
ATOM 19316 O O . GLY A 1 41 ? -12.835 -6.615 -2.018 1.00 0.00 41 GLY A O 18
ATOM 19320 N N . VAL A 1 42 ? -12.268 -7.707 -0.136 1.00 0.00 42 VAL A N 18
ATOM 19321 C CA . VAL A 1 42 ? -12.170 -6.491 0.666 1.00 0.00 42 VAL A CA 18
ATOM 19322 C C . VAL A 1 42 ? -10.712 -6.091 0.880 1.00 0.00 42 VAL A C 18
ATOM 19323 O O . VAL A 1 42 ? -9.964 -6.778 1.574 1.00 0.00 42 VAL A O 18
ATOM 19336 N N . PRO A 1 43 ? -10.282 -4.979 0.270 1.00 0.00 43 PRO A N 18
ATOM 19337 C CA . PRO A 1 43 ? -8.930 -4.456 0.439 1.00 0.00 43 PRO A CA 18
ATOM 19338 C C . PRO A 1 43 ? -8.756 -3.762 1.786 1.00 0.00 43 PRO A C 18
ATOM 19339 O O . PRO A 1 43 ? -9.644 -3.043 2.246 1.00 0.00 43 PRO A O 18
ATOM 19350 N N . ILE A 1 44 ? -7.616 -3.990 2.420 1.00 0.00 44 ILE A N 18
ATOM 19351 C CA . ILE A 1 44 ? -7.314 -3.358 3.694 1.00 0.00 44 ILE A CA 18
ATOM 19352 C C . ILE A 1 44 ? -6.904 -1.907 3.468 1.00 0.00 44 ILE A C 18
ATOM 19353 O O . ILE A 1 44 ? -5.734 -1.605 3.237 1.00 0.00 44 ILE A O 18
ATOM 19369 N N . MET A 1 45 ? -7.884 -1.015 3.519 1.00 0.00 45 MET A N 18
ATOM 19370 C CA . MET A 1 45 ? -7.656 0.401 3.246 1.00 0.00 45 MET A CA 18
ATOM 19371 C C . MET A 1 45 ? -7.255 1.153 4.513 1.00 0.00 45 MET A C 18
ATOM 19372 O O . MET A 1 45 ? -7.223 2.382 4.536 1.00 0.00 45 MET A O 18
ATOM 19386 N N . LEU A 1 46 ? -6.956 0.410 5.568 1.00 0.00 46 LEU A N 18
ATOM 19387 C CA . LEU A 1 46 ? -6.552 1.007 6.833 1.00 0.00 46 LEU A CA 18
ATOM 19388 C C . LEU A 1 46 ? -5.044 1.208 6.866 1.00 0.00 46 LEU A C 18
ATOM 19389 O O . LEU A 1 46 ? -4.284 0.246 6.771 1.00 0.00 46 LEU A O 18
ATOM 19405 N N . GLU A 1 47 ? -4.622 2.457 7.025 1.00 0.00 47 GLU A N 18
ATOM 19406 C CA . GLU A 1 47 ? -3.200 2.804 7.041 1.00 0.00 47 GLU A CA 18
ATOM 19407 C C . GLU A 1 47 ? -2.470 2.077 8.167 1.00 0.00 47 GLU A C 18
ATOM 19408 O O . GLU A 1 47 ? -1.280 1.787 8.069 1.00 0.00 47 GLU A O 18
ATOM 19420 N N . ALA A 1 48 ? -3.199 1.794 9.239 1.00 0.00 48 ALA A N 18
ATOM 19421 C CA . ALA A 1 48 ? -2.635 1.117 10.401 1.00 0.00 48 ALA A CA 18
ATOM 19422 C C . ALA A 1 48 ? -2.215 -0.318 10.078 1.00 0.00 48 ALA A C 18
ATOM 19423 O O . ALA A 1 48 ? -1.390 -0.903 10.784 1.00 0.00 48 ALA A O 18
ATOM 19430 N N . GLU A 1 49 ? -2.791 -0.890 9.026 1.00 0.00 49 GLU A N 18
ATOM 19431 C CA . GLU A 1 49 ? -2.463 -2.258 8.638 1.00 0.00 49 GLU A CA 18
ATOM 19432 C C . GLU A 1 49 ? -1.744 -2.294 7.294 1.00 0.00 49 GLU A C 18
ATOM 19433 O O . GLU A 1 49 ? -0.890 -3.151 7.057 1.00 0.00 49 GLU A O 18
ATOM 19445 N N . ALA A 1 50 ? -2.096 -1.367 6.411 1.00 0.00 50 ALA A N 18
ATOM 19446 C CA . ALA A 1 50 ? -1.475 -1.288 5.101 1.00 0.00 50 ALA A CA 18
ATOM 19447 C C . ALA A 1 50 ? -0.015 -0.871 5.230 1.00 0.00 50 ALA A C 18
ATOM 19448 O O . ALA A 1 50 ? 0.319 0.046 5.978 1.00 0.00 50 ALA A O 18
ATOM 19455 N N . ARG A 1 51 ? 0.854 -1.568 4.526 1.00 0.00 51 ARG A N 18
ATOM 19456 C CA . ARG A 1 51 ? 2.270 -1.265 4.572 1.00 0.00 51 ARG A CA 18
ATOM 19457 C C . ARG A 1 51 ? 2.615 -0.214 3.527 1.00 0.00 51 ARG A C 18
ATOM 19458 O O . ARG A 1 51 ? 2.472 -0.441 2.327 1.00 0.00 51 ARG A O 18
ATOM 19479 N N . SER A 1 52 ? 3.032 0.953 3.997 1.00 0.00 52 SER A N 18
ATOM 19480 C CA . SER A 1 52 ? 3.398 2.039 3.109 1.00 0.00 52 SER A CA 18
ATOM 19481 C C . SER A 1 52 ? 4.859 1.967 2.718 1.00 0.00 52 SER A C 18
ATOM 19482 O O . SER A 1 52 ? 5.702 1.508 3.485 1.00 0.00 52 SER A O 18
ATOM 19490 N N . LEU A 1 53 ? 5.140 2.452 1.528 1.00 0.00 53 LEU A N 18
ATOM 19491 C CA . LEU A 1 53 ? 6.500 2.503 1.012 1.00 0.00 53 LEU A CA 18
ATOM 19492 C C . LEU A 1 53 ? 7.207 3.715 1.592 1.00 0.00 53 LEU A C 18
ATOM 19493 O O . LEU A 1 53 ? 8.433 3.814 1.576 1.00 0.00 53 LEU A O 18
ATOM 19509 N N . ASP A 1 54 ? 6.402 4.629 2.118 1.00 0.00 54 ASP A N 18
ATOM 19510 C CA . ASP A 1 54 ? 6.903 5.832 2.766 1.00 0.00 54 ASP A CA 18
ATOM 19511 C C . ASP A 1 54 ? 7.475 5.480 4.133 1.00 0.00 54 ASP A C 18
ATOM 19512 O O . ASP A 1 54 ? 8.292 6.212 4.691 1.00 0.00 54 ASP A O 18
ATOM 19521 N N . ALA A 1 55 ? 7.051 4.335 4.652 1.00 0.00 55 ALA A N 18
ATOM 19522 C CA . ALA A 1 55 ? 7.482 3.881 5.964 1.00 0.00 55 ALA A CA 18
ATOM 19523 C C . ALA A 1 55 ? 8.257 2.568 5.869 1.00 0.00 55 ALA A C 18
ATOM 19524 O O . ALA A 1 55 ? 8.432 1.873 6.869 1.00 0.00 55 ALA A O 18
ATOM 19531 N N . GLU A 1 56 ? 8.722 2.229 4.670 1.00 0.00 56 GLU A N 18
ATOM 19532 C CA . GLU A 1 56 ? 9.499 1.009 4.473 1.00 0.00 56 GLU A CA 18
ATOM 19533 C C . GLU A 1 56 ? 10.976 1.265 4.713 1.00 0.00 56 GLU A C 18
ATOM 19534 O O . GLU A 1 56 ? 11.570 2.163 4.114 1.00 0.00 56 GLU A O 18
ATOM 19546 N N . ALA A 1 57 ? 11.558 0.472 5.601 1.00 0.00 57 ALA A N 18
ATOM 19547 C CA . ALA A 1 57 ? 12.971 0.581 5.920 1.00 0.00 57 ALA A CA 18
ATOM 19548 C C . ALA A 1 57 ? 13.816 0.045 4.770 1.00 0.00 57 ALA A C 18
ATOM 19549 O O . ALA A 1 57 ? 13.369 -0.824 4.017 1.00 0.00 57 ALA A O 18
ATOM 19556 N N . PRO A 1 58 ? 15.042 0.565 4.606 1.00 0.00 58 PRO A N 18
ATOM 19557 C CA . PRO A 1 58 ? 15.958 0.097 3.565 1.00 0.00 58 PRO A CA 18
ATOM 19558 C C . PRO A 1 58 ? 16.456 -1.320 3.832 1.00 0.00 58 PRO A C 18
ATOM 19559 O O . PRO A 1 58 ? 16.149 -1.917 4.866 1.00 0.00 58 PRO A O 18
ATOM 19570 N N . ALA A 1 59 ? 17.215 -1.859 2.896 1.00 0.00 59 ALA A N 18
ATOM 19571 C CA . ALA A 1 59 ? 17.746 -3.206 3.029 1.00 0.00 59 ALA A CA 18
ATOM 19572 C C . ALA A 1 59 ? 19.165 -3.170 3.582 1.00 0.00 59 ALA A C 18
ATOM 19573 O O . ALA A 1 59 ? 19.805 -4.208 3.745 1.00 0.00 59 ALA A O 18
ATOM 19580 N N . GLN A 1 60 ? 19.646 -1.968 3.870 1.00 0.00 60 GLN A N 18
ATOM 19581 C CA . GLN A 1 60 ? 20.990 -1.780 4.396 1.00 0.00 60 GLN A CA 18
ATOM 19582 C C . GLN A 1 60 ? 21.000 -1.966 5.910 1.00 0.00 60 GLN A C 18
ATOM 19583 O O . GLN A 1 60 ? 19.969 -1.796 6.568 1.00 0.00 60 GLN A O 18
ATOM 19597 N N . PRO A 1 61 ? 22.157 -2.339 6.477 1.00 0.00 61 PRO A N 18
ATOM 19598 C CA . PRO A 1 61 ? 22.335 -2.440 7.927 1.00 0.00 61 PRO A CA 18
ATOM 19599 C C . PRO A 1 61 ? 22.368 -1.062 8.584 1.00 0.00 61 PRO A C 18
ATOM 19600 O O . PRO A 1 61 ? 22.510 -0.043 7.901 1.00 0.00 61 PRO A O 18
ATOM 19611 N N . SER A 1 62 ? 22.249 -1.029 9.903 1.00 0.00 62 SER A N 18
ATOM 19612 C CA . SER A 1 62 ? 22.262 0.229 10.627 1.00 0.00 62 SER A CA 18
ATOM 19613 C C . SER A 1 62 ? 23.694 0.727 10.784 1.00 0.00 62 SER A C 18
ATOM 19614 O O . SER A 1 62 ? 24.603 -0.055 11.069 1.00 0.00 62 SER A O 18
ATOM 19622 N N . LEU A 1 63 ? 23.895 2.024 10.582 1.00 0.00 63 LEU A N 18
ATOM 19623 C CA . LEU A 1 63 ? 25.226 2.612 10.669 1.00 0.00 63 LEU A CA 18
ATOM 19624 C C . LEU A 1 63 ? 25.622 2.812 12.121 1.00 0.00 63 LEU A C 18
ATOM 19625 O O . LEU A 1 63 ? 26.801 2.845 12.464 1.00 0.00 63 LEU A O 18
ATOM 19641 N N . GLU A 1 64 ? 24.617 2.940 12.966 1.00 0.00 64 GLU A N 18
ATOM 19642 C CA . GLU A 1 64 ? 24.828 3.097 14.394 1.00 0.00 64 GLU A CA 18
ATOM 19643 C C . GLU A 1 64 ? 24.642 1.772 15.105 1.00 0.00 64 GLU A C 18
ATOM 19644 O O . GLU A 1 64 ? 23.522 1.393 15.447 1.00 0.00 64 GLU A O 18
ATOM 19656 N N . HIS A 1 65 ? 25.732 1.056 15.303 1.00 0.00 65 HIS A N 18
ATOM 19657 C CA . HIS A 1 65 ? 25.681 -0.186 16.048 1.00 0.00 65 HIS A CA 18
ATOM 19658 C C . HIS A 1 65 ? 25.937 0.085 17.521 1.00 0.00 65 HIS A C 18
ATOM 19659 O O . HIS A 1 65 ? 27.040 -0.111 18.034 1.00 0.00 65 HIS A O 18
ATOM 19674 N N . HIS A 1 66 ? 24.902 0.583 18.178 1.00 0.00 66 HIS A N 18
ATOM 19675 C CA . HIS A 1 66 ? 24.954 0.896 19.591 1.00 0.00 66 HIS A CA 18
ATOM 19676 C C . HIS A 1 66 ? 24.777 -0.393 20.383 1.00 0.00 66 HIS A C 18
ATOM 19677 O O . HIS A 1 66 ? 23.668 -0.734 20.797 1.00 0.00 66 HIS A O 18
ATOM 19692 N N . HIS A 1 67 ? 25.871 -1.127 20.541 1.00 0.00 67 HIS A N 18
ATOM 19693 C CA . HIS A 1 67 ? 25.830 -2.438 21.176 1.00 0.00 67 HIS A CA 18
ATOM 19694 C C . HIS A 1 67 ? 25.375 -2.335 22.627 1.00 0.00 67 HIS A C 18
ATOM 19695 O O . HIS A 1 67 ? 26.070 -1.781 23.482 1.00 0.00 67 HIS A O 18
ATOM 19710 N N . HIS A 1 68 ? 24.182 -2.849 22.892 1.00 0.00 68 HIS A N 18
ATOM 19711 C CA . HIS A 1 68 ? 23.638 -2.830 24.241 1.00 0.00 68 HIS A CA 18
ATOM 19712 C C . HIS A 1 68 ? 24.253 -3.959 25.070 1.00 0.00 68 HIS A C 18
ATOM 19713 O O . HIS A 1 68 ? 23.831 -5.114 24.997 1.00 0.00 68 HIS A O 18
ATOM 19728 N N . HIS A 1 69 ? 25.297 -3.619 25.812 1.00 0.00 69 HIS A N 18
ATOM 19729 C CA . HIS A 1 69 ? 25.969 -4.577 26.677 1.00 0.00 69 HIS A CA 18
ATOM 19730 C C . HIS A 1 69 ? 26.927 -3.864 27.622 1.00 0.00 69 HIS A C 18
ATOM 19731 O O . HIS A 1 69 ? 28.004 -3.423 27.216 1.00 0.00 69 HIS A O 18
ATOM 19746 N N . HIS A 1 70 ? 26.534 -3.759 28.877 1.00 0.00 70 HIS A N 18
ATOM 19747 C CA . HIS A 1 70 ? 27.374 -3.144 29.890 1.00 0.00 70 HIS A CA 18
ATOM 19748 C C . HIS A 1 70 ? 27.748 -4.180 30.942 1.00 0.00 70 HIS A C 18
ATOM 19749 O O . HIS A 1 70 ? 26.962 -4.374 31.892 1.00 0.00 70 HIS A O 18
ATOM 19765 N N . MET A 1 1 ? -22.900 -0.044 -17.322 1.00 0.00 1 MET A N 19
ATOM 19766 C CA . MET A 1 1 ? -23.527 1.295 -17.265 1.00 0.00 1 MET A CA 19
ATOM 19767 C C . MET A 1 1 ? -22.945 2.203 -18.344 1.00 0.00 1 MET A C 19
ATOM 19768 O O . MET A 1 1 ? -23.643 2.595 -19.278 1.00 0.00 1 MET A O 19
ATOM 19784 N N . GLU A 1 2 ? -21.660 2.516 -18.217 1.00 0.00 2 GLU A N 19
ATOM 19785 C CA . GLU A 1 2 ? -20.963 3.342 -19.194 1.00 0.00 2 GLU A CA 19
ATOM 19786 C C . GLU A 1 2 ? -19.456 3.232 -19.001 1.00 0.00 2 GLU A C 19
ATOM 19787 O O . GLU A 1 2 ? -18.700 3.248 -19.971 1.00 0.00 2 GLU A O 19
ATOM 19799 N N . SER A 1 3 ? -19.025 3.132 -17.746 1.00 0.00 3 SER A N 19
ATOM 19800 C CA . SER A 1 3 ? -17.631 2.861 -17.434 1.00 0.00 3 SER A CA 19
ATOM 19801 C C . SER A 1 3 ? -17.316 1.411 -17.781 1.00 0.00 3 SER A C 19
ATOM 19802 O O . SER A 1 3 ? -17.700 0.490 -17.056 1.00 0.00 3 SER A O 19
ATOM 19810 N N . ARG A 1 4 ? -16.632 1.213 -18.896 1.00 0.00 4 ARG A N 19
ATOM 19811 C CA . ARG A 1 4 ? -16.441 -0.120 -19.452 1.00 0.00 4 ARG A CA 19
ATOM 19812 C C . ARG A 1 4 ? -15.276 -0.858 -18.796 1.00 0.00 4 ARG A C 19
ATOM 19813 O O . ARG A 1 4 ? -14.257 -1.129 -19.430 1.00 0.00 4 ARG A O 19
ATOM 19834 N N . LEU A 1 5 ? -15.444 -1.155 -17.508 1.00 0.00 5 LEU A N 19
ATOM 19835 C CA . LEU A 1 5 ? -14.501 -1.975 -16.740 1.00 0.00 5 LEU A CA 19
ATOM 19836 C C . LEU A 1 5 ? -13.108 -1.351 -16.664 1.00 0.00 5 LEU A C 19
ATOM 19837 O O . LEU A 1 5 ? -12.132 -2.032 -16.351 1.00 0.00 5 LEU A O 19
ATOM 19853 N N . LEU A 1 6 ? -13.020 -0.054 -16.926 1.00 0.00 6 LEU A N 19
ATOM 19854 C CA . LEU A 1 6 ? -11.758 0.660 -16.803 1.00 0.00 6 LEU A CA 19
ATOM 19855 C C . LEU A 1 6 ? -11.627 1.250 -15.407 1.00 0.00 6 LEU A C 19
ATOM 19856 O O . LEU A 1 6 ? -10.586 1.797 -15.040 1.00 0.00 6 LEU A O 19
ATOM 19872 N N . ASP A 1 7 ? -12.694 1.117 -14.629 1.00 0.00 7 ASP A N 19
ATOM 19873 C CA . ASP A 1 7 ? -12.728 1.652 -13.278 1.00 0.00 7 ASP A CA 19
ATOM 19874 C C . ASP A 1 7 ? -13.120 0.570 -12.284 1.00 0.00 7 ASP A C 19
ATOM 19875 O O . ASP A 1 7 ? -14.301 0.383 -11.990 1.00 0.00 7 ASP A O 19
ATOM 19884 N N . ILE A 1 8 ? -12.137 -0.172 -11.796 1.00 0.00 8 ILE A N 19
ATOM 19885 C CA . ILE A 1 8 ? -12.382 -1.144 -10.741 1.00 0.00 8 ILE A CA 19
ATOM 19886 C C . ILE A 1 8 ? -12.449 -0.426 -9.399 1.00 0.00 8 ILE A C 19
ATOM 19887 O O . ILE A 1 8 ? -13.287 -0.730 -8.554 1.00 0.00 8 ILE A O 19
ATOM 19903 N N . LEU A 1 9 ? -11.561 0.542 -9.242 1.00 0.00 9 LEU A N 19
ATOM 19904 C CA . LEU A 1 9 ? -11.523 1.411 -8.083 1.00 0.00 9 LEU A CA 19
ATOM 19905 C C . LEU A 1 9 ? -10.459 2.462 -8.344 1.00 0.00 9 LEU A C 19
ATOM 19906 O O . LEU A 1 9 ? -9.308 2.126 -8.615 1.00 0.00 9 LEU A O 19
ATOM 19922 N N . VAL A 1 10 ? -10.849 3.723 -8.296 1.00 0.00 10 VAL A N 19
ATOM 19923 C CA . VAL A 1 10 ? -9.951 4.805 -8.663 1.00 0.00 10 VAL A CA 19
ATOM 19924 C C . VAL A 1 10 ? -9.520 5.613 -7.449 1.00 0.00 10 VAL A C 19
ATOM 19925 O O . VAL A 1 10 ? -10.227 5.670 -6.443 1.00 0.00 10 VAL A O 19
ATOM 19938 N N . CYS A 1 11 ? -8.341 6.216 -7.550 1.00 0.00 11 CYS A N 19
ATOM 19939 C CA . CYS A 1 11 ? -7.844 7.123 -6.523 1.00 0.00 11 CYS A CA 19
ATOM 19940 C C . CYS A 1 11 ? -8.835 8.261 -6.307 1.00 0.00 11 CYS A C 19
ATOM 19941 O O . CYS A 1 11 ? -9.158 8.995 -7.243 1.00 0.00 11 CYS A O 19
ATOM 19949 N N . PRO A 1 12 ? -9.318 8.427 -5.066 1.00 0.00 12 PRO A N 19
ATOM 19950 C CA . PRO A 1 12 ? -10.346 9.424 -4.732 1.00 0.00 12 PRO A CA 19
ATOM 19951 C C . PRO A 1 12 ? -9.825 10.859 -4.764 1.00 0.00 12 PRO A C 19
ATOM 19952 O O . PRO A 1 12 ? -10.571 11.802 -4.513 1.00 0.00 12 PRO A O 19
ATOM 19963 N N . VAL A 1 13 ? -8.545 11.023 -5.065 1.00 0.00 13 VAL A N 19
ATOM 19964 C CA . VAL A 1 13 ? -7.950 12.349 -5.118 1.00 0.00 13 VAL A CA 19
ATOM 19965 C C . VAL A 1 13 ? -7.792 12.825 -6.561 1.00 0.00 13 VAL A C 19
ATOM 19966 O O . VAL A 1 13 ? -8.463 13.759 -6.992 1.00 0.00 13 VAL A O 19
ATOM 19979 N N . CYS A 1 14 ? -6.912 12.172 -7.309 1.00 0.00 14 CYS A N 19
ATOM 19980 C CA . CYS A 1 14 ? -6.600 12.609 -8.667 1.00 0.00 14 CYS A CA 19
ATOM 19981 C C . CYS A 1 14 ? -7.323 11.772 -9.719 1.00 0.00 14 CYS A C 19
ATOM 19982 O O . CYS A 1 14 ? -7.093 11.948 -10.918 1.00 0.00 14 CYS A O 19
ATOM 19990 N N . LYS A 1 15 ? -8.204 10.878 -9.268 1.00 0.00 15 LYS A N 19
ATOM 19991 C CA . LYS A 1 15 ? -8.927 9.971 -10.161 1.00 0.00 15 LYS A CA 19
ATOM 19992 C C . LYS A 1 15 ? -7.960 9.199 -11.053 1.00 0.00 15 LYS A C 19
ATOM 19993 O O . LYS A 1 15 ? -7.749 9.543 -12.220 1.00 0.00 15 LYS A O 19
ATOM 20012 N N . GLY A 1 16 ? -7.351 8.173 -10.481 1.00 0.00 16 GLY A N 19
ATOM 20013 C CA . GLY A 1 16 ? -6.375 7.389 -11.204 1.00 0.00 16 GLY A CA 19
ATOM 20014 C C . GLY A 1 16 ? -6.532 5.905 -10.941 1.00 0.00 16 GLY A C 19
ATOM 20015 O O . GLY A 1 16 ? -7.244 5.509 -10.018 1.00 0.00 16 GLY A O 19
ATOM 20019 N N . ARG A 1 17 ? -5.857 5.093 -11.741 1.00 0.00 17 ARG A N 19
ATOM 20020 C CA . ARG A 1 17 ? -5.972 3.639 -11.658 1.00 0.00 17 ARG A CA 19
ATOM 20021 C C . ARG A 1 17 ? -5.231 3.105 -10.435 1.00 0.00 17 ARG A C 19
ATOM 20022 O O . ARG A 1 17 ? -4.148 3.592 -10.095 1.00 0.00 17 ARG A O 19
ATOM 20043 N N . LEU A 1 18 ? -5.817 2.116 -9.775 1.00 0.00 18 LEU A N 19
ATOM 20044 C CA . LEU A 1 18 ? -5.181 1.479 -8.629 1.00 0.00 18 LEU A CA 19
ATOM 20045 C C . LEU A 1 18 ? -4.732 0.070 -8.997 1.00 0.00 18 LEU A C 19
ATOM 20046 O O . LEU A 1 18 ? -5.261 -0.534 -9.935 1.00 0.00 18 LEU A O 19
ATOM 20062 N N . GLU A 1 19 ? -3.763 -0.453 -8.258 1.00 0.00 19 GLU A N 19
ATOM 20063 C CA . GLU A 1 19 ? -3.199 -1.757 -8.559 1.00 0.00 19 GLU A CA 19
ATOM 20064 C C . GLU A 1 19 ? -3.459 -2.744 -7.435 1.00 0.00 19 GLU A C 19
ATOM 20065 O O . GLU A 1 19 ? -2.897 -2.626 -6.349 1.00 0.00 19 GLU A O 19
ATOM 20077 N N . PHE A 1 20 ? -4.305 -3.720 -7.706 1.00 0.00 20 PHE A N 19
ATOM 20078 C CA . PHE A 1 20 ? -4.620 -4.746 -6.722 1.00 0.00 20 PHE A CA 19
ATOM 20079 C C . PHE A 1 20 ? -3.524 -5.802 -6.695 1.00 0.00 20 PHE A C 19
ATOM 20080 O O . PHE A 1 20 ? -3.392 -6.597 -7.627 1.00 0.00 20 PHE A O 19
ATOM 20097 N N . GLN A 1 21 ? -2.732 -5.797 -5.638 1.00 0.00 21 GLN A N 19
ATOM 20098 C CA . GLN A 1 21 ? -1.649 -6.746 -5.502 1.00 0.00 21 GLN A CA 19
ATOM 20099 C C . GLN A 1 21 ? -2.077 -7.914 -4.626 1.00 0.00 21 GLN A C 19
ATOM 20100 O O . GLN A 1 21 ? -2.938 -7.772 -3.759 1.00 0.00 21 GLN A O 19
ATOM 20114 N N . ARG A 1 22 ? -1.473 -9.067 -4.859 1.00 0.00 22 ARG A N 19
ATOM 20115 C CA . ARG A 1 22 ? -1.846 -10.277 -4.146 1.00 0.00 22 ARG A CA 19
ATOM 20116 C C . ARG A 1 22 ? -0.799 -10.630 -3.100 1.00 0.00 22 ARG A C 19
ATOM 20117 O O . ARG A 1 22 ? -0.656 -11.793 -2.717 1.00 0.00 22 ARG A O 19
ATOM 20138 N N . ALA A 1 23 ? -0.064 -9.624 -2.643 1.00 0.00 23 ALA A N 19
ATOM 20139 C CA . ALA A 1 23 ? 0.881 -9.814 -1.555 1.00 0.00 23 ALA A CA 19
ATOM 20140 C C . ALA A 1 23 ? 0.112 -10.167 -0.291 1.00 0.00 23 ALA A C 19
ATOM 20141 O O . ALA A 1 23 ? 0.340 -11.209 0.329 1.00 0.00 23 ALA A O 19
ATOM 20148 N N . GLN A 1 24 ? -0.808 -9.288 0.077 1.00 0.00 24 GLN A N 19
ATOM 20149 C CA . GLN A 1 24 ? -1.782 -9.584 1.105 1.00 0.00 24 GLN A CA 19
ATOM 20150 C C . GLN A 1 24 ? -3.184 -9.401 0.535 1.00 0.00 24 GLN A C 19
ATOM 20151 O O . GLN A 1 24 ? -3.974 -10.349 0.513 1.00 0.00 24 GLN A O 19
ATOM 20165 N N . ALA A 1 25 ? -3.440 -8.185 0.023 1.00 0.00 25 ALA A N 19
ATOM 20166 C CA . ALA A 1 25 ? -4.753 -7.773 -0.504 1.00 0.00 25 ALA A CA 19
ATOM 20167 C C . ALA A 1 25 ? -4.849 -6.246 -0.545 1.00 0.00 25 ALA A C 19
ATOM 20168 O O . ALA A 1 25 ? -5.849 -5.668 -0.115 1.00 0.00 25 ALA A O 19
ATOM 20175 N N . GLU A 1 26 ? -3.814 -5.591 -1.050 1.00 0.00 26 GLU A N 19
ATOM 20176 C CA . GLU A 1 26 ? -3.761 -4.133 -1.025 1.00 0.00 26 GLU A CA 19
ATOM 20177 C C . GLU A 1 26 ? -3.803 -3.520 -2.424 1.00 0.00 26 GLU A C 19
ATOM 20178 O O . GLU A 1 26 ? -3.361 -4.123 -3.405 1.00 0.00 26 GLU A O 19
ATOM 20190 N N . LEU A 1 27 ? -4.350 -2.309 -2.494 1.00 0.00 27 LEU A N 19
ATOM 20191 C CA . LEU A 1 27 ? -4.385 -1.532 -3.726 1.00 0.00 27 LEU A CA 19
ATOM 20192 C C . LEU A 1 27 ? -3.245 -0.521 -3.731 1.00 0.00 27 LEU A C 19
ATOM 20193 O O . LEU A 1 27 ? -3.314 0.510 -3.057 1.00 0.00 27 LEU A O 19
ATOM 20209 N N . VAL A 1 28 ? -2.197 -0.823 -4.474 1.00 0.00 28 VAL A N 19
ATOM 20210 C CA . VAL A 1 28 ? -1.027 0.036 -4.527 1.00 0.00 28 VAL A CA 19
ATOM 20211 C C . VAL A 1 28 ? -1.259 1.223 -5.458 1.00 0.00 28 VAL A C 19
ATOM 20212 O O . VAL A 1 28 ? -1.764 1.069 -6.574 1.00 0.00 28 VAL A O 19
ATOM 20225 N N . CYS A 1 29 ? -0.907 2.403 -4.975 1.00 0.00 29 CYS A N 19
ATOM 20226 C CA . CYS A 1 29 ? -1.017 3.627 -5.747 1.00 0.00 29 CYS A CA 19
ATOM 20227 C C . CYS A 1 29 ? 0.368 4.065 -6.203 1.00 0.00 29 CYS A C 19
ATOM 20228 O O . CYS A 1 29 ? 1.187 4.505 -5.392 1.00 0.00 29 CYS A O 19
ATOM 20236 N N . ASN A 1 30 ? 0.629 3.951 -7.498 1.00 0.00 30 ASN A N 19
ATOM 20237 C CA . ASN A 1 30 ? 1.957 4.243 -8.044 1.00 0.00 30 ASN A CA 19
ATOM 20238 C C . ASN A 1 30 ? 2.211 5.747 -8.157 1.00 0.00 30 ASN A C 19
ATOM 20239 O O . ASN A 1 30 ? 3.139 6.182 -8.839 1.00 0.00 30 ASN A O 19
ATOM 20250 N N . ALA A 1 31 ? 1.391 6.538 -7.482 1.00 0.00 31 ALA A N 19
ATOM 20251 C CA . ALA A 1 31 ? 1.551 7.982 -7.480 1.00 0.00 31 ALA A CA 19
ATOM 20252 C C . ALA A 1 31 ? 2.379 8.441 -6.285 1.00 0.00 31 ALA A C 19
ATOM 20253 O O . ALA A 1 31 ? 3.304 9.243 -6.425 1.00 0.00 31 ALA A O 19
ATOM 20260 N N . ASP A 1 32 ? 2.064 7.909 -5.111 1.00 0.00 32 ASP A N 19
ATOM 20261 C CA . ASP A 1 32 ? 2.725 8.345 -3.881 1.00 0.00 32 ASP A CA 19
ATOM 20262 C C . ASP A 1 32 ? 3.307 7.163 -3.113 1.00 0.00 32 ASP A C 19
ATOM 20263 O O . ASP A 1 32 ? 3.726 7.309 -1.966 1.00 0.00 32 ASP A O 19
ATOM 20272 N N . ARG A 1 33 ? 3.333 5.998 -3.761 1.00 0.00 33 ARG A N 19
ATOM 20273 C CA . ARG A 1 33 ? 3.866 4.765 -3.164 1.00 0.00 33 ARG A CA 19
ATOM 20274 C C . ARG A 1 33 ? 3.079 4.362 -1.917 1.00 0.00 33 ARG A C 19
ATOM 20275 O O . ARG A 1 33 ? 3.645 3.910 -0.921 1.00 0.00 33 ARG A O 19
ATOM 20296 N N . LEU A 1 34 ? 1.765 4.507 -1.991 1.00 0.00 34 LEU A N 19
ATOM 20297 C CA . LEU A 1 34 ? 0.889 4.089 -0.907 1.00 0.00 34 LEU A CA 19
ATOM 20298 C C . LEU A 1 34 ? 0.081 2.877 -1.337 1.00 0.00 34 LEU A C 19
ATOM 20299 O O . LEU A 1 34 ? 0.088 2.508 -2.511 1.00 0.00 34 LEU A O 19
ATOM 20315 N N . ALA A 1 35 ? -0.614 2.267 -0.394 1.00 0.00 35 ALA A N 19
ATOM 20316 C CA . ALA A 1 35 ? -1.427 1.096 -0.681 1.00 0.00 35 ALA A CA 19
ATOM 20317 C C . ALA A 1 35 ? -2.598 0.996 0.287 1.00 0.00 35 ALA A C 19
ATOM 20318 O O . ALA A 1 35 ? -2.422 1.070 1.507 1.00 0.00 35 ALA A O 19
ATOM 20325 N N . PHE A 1 36 ? -3.786 0.837 -0.266 1.00 0.00 36 PHE A N 19
ATOM 20326 C CA . PHE A 1 36 ? -4.992 0.677 0.533 1.00 0.00 36 PHE A CA 19
ATOM 20327 C C . PHE A 1 36 ? -5.288 -0.802 0.743 1.00 0.00 36 PHE A C 19
ATOM 20328 O O . PHE A 1 36 ? -5.647 -1.508 -0.199 1.00 0.00 36 PHE A O 19
ATOM 20345 N N . PRO A 1 37 ? -5.117 -1.296 1.977 1.00 0.00 37 PRO A N 19
ATOM 20346 C CA . PRO A 1 37 ? -5.319 -2.705 2.310 1.00 0.00 37 PRO A CA 19
ATOM 20347 C C . PRO A 1 37 ? -6.797 -3.059 2.447 1.00 0.00 37 PRO A C 19
ATOM 20348 O O . PRO A 1 37 ? -7.531 -2.419 3.202 1.00 0.00 37 PRO A O 19
ATOM 20359 N N . VAL A 1 38 ? -7.231 -4.070 1.714 1.00 0.00 38 VAL A N 19
ATOM 20360 C CA . VAL A 1 38 ? -8.611 -4.524 1.790 1.00 0.00 38 VAL A CA 19
ATOM 20361 C C . VAL A 1 38 ? -8.739 -5.620 2.843 1.00 0.00 38 VAL A C 19
ATOM 20362 O O . VAL A 1 38 ? -8.482 -6.792 2.572 1.00 0.00 38 VAL A O 19
ATOM 20375 N N . ARG A 1 39 ? -9.114 -5.230 4.053 1.00 0.00 39 ARG A N 19
ATOM 20376 C CA . ARG A 1 39 ? -9.196 -6.174 5.156 1.00 0.00 39 ARG A CA 19
ATOM 20377 C C . ARG A 1 39 ? -10.610 -6.721 5.275 1.00 0.00 39 ARG A C 19
ATOM 20378 O O . ARG A 1 39 ? -11.554 -5.967 5.514 1.00 0.00 39 ARG A O 19
ATOM 20399 N N . ASP A 1 40 ? -10.748 -8.029 5.054 1.00 0.00 40 ASP A N 19
ATOM 20400 C CA . ASP A 1 40 ? -12.033 -8.727 5.190 1.00 0.00 40 ASP A CA 19
ATOM 20401 C C . ASP A 1 40 ? -13.041 -8.256 4.151 1.00 0.00 40 ASP A C 19
ATOM 20402 O O . ASP A 1 40 ? -14.219 -8.604 4.219 1.00 0.00 40 ASP A O 19
ATOM 20411 N N . GLY A 1 41 ? -12.574 -7.492 3.174 1.00 0.00 41 GLY A N 19
ATOM 20412 C CA . GLY A 1 41 ? -13.464 -6.951 2.169 1.00 0.00 41 GLY A CA 19
ATOM 20413 C C . GLY A 1 41 ? -13.669 -5.462 2.340 1.00 0.00 41 GLY A C 19
ATOM 20414 O O . GLY A 1 41 ? -14.312 -4.814 1.516 1.00 0.00 41 GLY A O 19
ATOM 20418 N N . VAL A 1 42 ? -13.129 -4.914 3.416 1.00 0.00 42 VAL A N 19
ATOM 20419 C CA . VAL A 1 42 ? -13.231 -3.489 3.671 1.00 0.00 42 VAL A CA 19
ATOM 20420 C C . VAL A 1 42 ? -11.892 -2.807 3.397 1.00 0.00 42 VAL A C 19
ATOM 20421 O O . VAL A 1 42 ? -10.914 -3.036 4.110 1.00 0.00 42 VAL A O 19
ATOM 20434 N N . PRO A 1 43 ? -11.819 -1.989 2.335 1.00 0.00 43 PRO A N 19
ATOM 20435 C CA . PRO A 1 43 ? -10.609 -1.236 1.996 1.00 0.00 43 PRO A CA 19
ATOM 20436 C C . PRO A 1 43 ? -10.316 -0.156 3.031 1.00 0.00 43 PRO A C 19
ATOM 20437 O O . PRO A 1 43 ? -11.092 0.787 3.197 1.00 0.00 43 PRO A O 19
ATOM 20448 N N . ILE A 1 44 ? -9.210 -0.312 3.738 1.00 0.00 44 ILE A N 19
ATOM 20449 C CA . ILE A 1 44 ? -8.817 0.639 4.761 1.00 0.00 44 ILE A CA 19
ATOM 20450 C C . ILE A 1 44 ? -8.315 1.927 4.120 1.00 0.00 44 ILE A C 19
ATOM 20451 O O . ILE A 1 44 ? -7.184 2.000 3.643 1.00 0.00 44 ILE A O 19
ATOM 20467 N N . MET A 1 45 ? -9.178 2.934 4.093 1.00 0.00 45 MET A N 19
ATOM 20468 C CA . MET A 1 45 ? -8.830 4.228 3.520 1.00 0.00 45 MET A CA 19
ATOM 20469 C C . MET A 1 45 ? -8.289 5.159 4.597 1.00 0.00 45 MET A C 19
ATOM 20470 O O . MET A 1 45 ? -8.127 6.360 4.377 1.00 0.00 45 MET A O 19
ATOM 20484 N N . LEU A 1 46 ? -8.013 4.592 5.766 1.00 0.00 46 LEU A N 19
ATOM 20485 C CA . LEU A 1 46 ? -7.450 5.353 6.872 1.00 0.00 46 LEU A CA 19
ATOM 20486 C C . LEU A 1 46 ? -5.979 5.619 6.616 1.00 0.00 46 LEU A C 19
ATOM 20487 O O . LEU A 1 46 ? -5.191 4.686 6.489 1.00 0.00 46 LEU A O 19
ATOM 20503 N N . GLU A 1 47 ? -5.621 6.891 6.551 1.00 0.00 47 GLU A N 19
ATOM 20504 C CA . GLU A 1 47 ? -4.263 7.307 6.228 1.00 0.00 47 GLU A CA 19
ATOM 20505 C C . GLU A 1 47 ? -3.254 6.710 7.210 1.00 0.00 47 GLU A C 19
ATOM 20506 O O . GLU A 1 47 ? -2.179 6.262 6.819 1.00 0.00 47 GLU A O 19
ATOM 20518 N N . ALA A 1 48 ? -3.627 6.682 8.482 1.00 0.00 48 ALA A N 19
ATOM 20519 C CA . ALA A 1 48 ? -2.736 6.208 9.532 1.00 0.00 48 ALA A CA 19
ATOM 20520 C C . ALA A 1 48 ? -2.553 4.690 9.487 1.00 0.00 48 ALA A C 19
ATOM 20521 O O . ALA A 1 48 ? -1.567 4.160 10.003 1.00 0.00 48 ALA A O 19
ATOM 20528 N N . GLU A 1 49 ? -3.491 3.991 8.858 1.00 0.00 49 GLU A N 19
ATOM 20529 C CA . GLU A 1 49 ? -3.445 2.533 8.818 1.00 0.00 49 GLU A CA 19
ATOM 20530 C C . GLU A 1 49 ? -3.278 2.011 7.395 1.00 0.00 49 GLU A C 19
ATOM 20531 O O . GLU A 1 49 ? -3.451 0.821 7.137 1.00 0.00 49 GLU A O 19
ATOM 20543 N N . ALA A 1 50 ? -2.926 2.900 6.477 1.00 0.00 50 ALA A N 19
ATOM 20544 C CA . ALA A 1 50 ? -2.645 2.501 5.106 1.00 0.00 50 ALA A CA 19
ATOM 20545 C C . ALA A 1 50 ? -1.234 1.935 5.008 1.00 0.00 50 ALA A C 19
ATOM 20546 O O . ALA A 1 50 ? -0.351 2.309 5.785 1.00 0.00 50 ALA A O 19
ATOM 20553 N N . ARG A 1 51 ? -1.016 1.031 4.065 1.00 0.00 51 ARG A N 19
ATOM 20554 C CA . ARG A 1 51 ? 0.292 0.419 3.911 1.00 0.00 51 ARG A CA 19
ATOM 20555 C C . ARG A 1 51 ? 1.155 1.244 2.972 1.00 0.00 51 ARG A C 19
ATOM 20556 O O . ARG A 1 51 ? 0.934 1.257 1.766 1.00 0.00 51 ARG A O 19
ATOM 20577 N N . SER A 1 52 ? 2.122 1.953 3.528 1.00 0.00 52 SER A N 19
ATOM 20578 C CA . SER A 1 52 ? 3.056 2.701 2.718 1.00 0.00 52 SER A CA 19
ATOM 20579 C C . SER A 1 52 ? 4.223 1.821 2.303 1.00 0.00 52 SER A C 19
ATOM 20580 O O . SER A 1 52 ? 4.587 0.864 2.996 1.00 0.00 52 SER A O 19
ATOM 20588 N N . LEU A 1 53 ? 4.805 2.153 1.171 1.00 0.00 53 LEU A N 19
ATOM 20589 C CA . LEU A 1 53 ? 5.945 1.412 0.652 1.00 0.00 53 LEU A CA 19
ATOM 20590 C C . LEU A 1 53 ? 7.238 1.972 1.233 1.00 0.00 53 LEU A C 19
ATOM 20591 O O . LEU A 1 53 ? 8.317 1.412 1.047 1.00 0.00 53 LEU A O 19
ATOM 20607 N N . ASP A 1 54 ? 7.108 3.079 1.952 1.00 0.00 54 ASP A N 19
ATOM 20608 C CA . ASP A 1 54 ? 8.240 3.723 2.605 1.00 0.00 54 ASP A CA 19
ATOM 20609 C C . ASP A 1 54 ? 8.239 3.422 4.097 1.00 0.00 54 ASP A C 19
ATOM 20610 O O . ASP A 1 54 ? 9.001 4.016 4.863 1.00 0.00 54 ASP A O 19
ATOM 20619 N N . ALA A 1 55 ? 7.388 2.486 4.497 1.00 0.00 55 ALA A N 19
ATOM 20620 C CA . ALA A 1 55 ? 7.220 2.145 5.905 1.00 0.00 55 ALA A CA 19
ATOM 20621 C C . ALA A 1 55 ? 8.339 1.237 6.405 1.00 0.00 55 ALA A C 19
ATOM 20622 O O . ALA A 1 55 ? 8.708 1.286 7.576 1.00 0.00 55 ALA A O 19
ATOM 20629 N N . GLU A 1 56 ? 8.877 0.410 5.515 1.00 0.00 56 GLU A N 19
ATOM 20630 C CA . GLU A 1 56 ? 9.932 -0.525 5.888 1.00 0.00 56 GLU A CA 19
ATOM 20631 C C . GLU A 1 56 ? 11.293 0.156 5.819 1.00 0.00 56 GLU A C 19
ATOM 20632 O O . GLU A 1 56 ? 11.491 1.094 5.042 1.00 0.00 56 GLU A O 19
ATOM 20644 N N . ALA A 1 57 ? 12.223 -0.313 6.637 1.00 0.00 57 ALA A N 19
ATOM 20645 C CA . ALA A 1 57 ? 13.551 0.276 6.708 1.00 0.00 57 ALA A CA 19
ATOM 20646 C C . ALA A 1 57 ? 14.596 -0.787 7.038 1.00 0.00 57 ALA A C 19
ATOM 20647 O O . ALA A 1 57 ? 14.261 -1.829 7.602 1.00 0.00 57 ALA A O 19
ATOM 20654 N N . PRO A 1 58 ? 15.867 -0.554 6.662 1.00 0.00 58 PRO A N 19
ATOM 20655 C CA . PRO A 1 58 ? 16.970 -1.473 6.979 1.00 0.00 58 PRO A CA 19
ATOM 20656 C C . PRO A 1 58 ? 17.115 -1.696 8.485 1.00 0.00 58 PRO A C 19
ATOM 20657 O O . PRO A 1 58 ? 16.852 -0.792 9.285 1.00 0.00 58 PRO A O 19
ATOM 20668 N N . ALA A 1 59 ? 17.539 -2.892 8.870 1.00 0.00 59 ALA A N 19
ATOM 20669 C CA . ALA A 1 59 ? 17.646 -3.238 10.280 1.00 0.00 59 ALA A CA 19
ATOM 20670 C C . ALA A 1 59 ? 19.099 -3.435 10.704 1.00 0.00 59 ALA A C 19
ATOM 20671 O O . ALA A 1 59 ? 19.586 -2.764 11.613 1.00 0.00 59 ALA A O 19
ATOM 20678 N N . GLN A 1 60 ? 19.792 -4.349 10.044 1.00 0.00 60 GLN A N 19
ATOM 20679 C CA . GLN A 1 60 ? 21.161 -4.676 10.423 1.00 0.00 60 GLN A CA 19
ATOM 20680 C C . GLN A 1 60 ? 22.180 -3.980 9.524 1.00 0.00 60 GLN A C 19
ATOM 20681 O O . GLN A 1 60 ? 22.254 -4.256 8.325 1.00 0.00 60 GLN A O 19
ATOM 20695 N N . PRO A 1 61 ? 22.976 -3.065 10.100 1.00 0.00 61 PRO A N 19
ATOM 20696 C CA . PRO A 1 61 ? 24.050 -2.383 9.392 1.00 0.00 61 PRO A CA 19
ATOM 20697 C C . PRO A 1 61 ? 25.373 -3.143 9.489 1.00 0.00 61 PRO A C 19
ATOM 20698 O O . PRO A 1 61 ? 25.395 -4.339 9.787 1.00 0.00 61 PRO A O 19
ATOM 20709 N N . SER A 1 62 ? 26.471 -2.447 9.237 1.00 0.00 62 SER A N 19
ATOM 20710 C CA . SER A 1 62 ? 27.789 -3.054 9.305 1.00 0.00 62 SER A CA 19
ATOM 20711 C C . SER A 1 62 ? 28.275 -3.113 10.750 1.00 0.00 62 SER A C 19
ATOM 20712 O O . SER A 1 62 ? 28.243 -2.108 11.465 1.00 0.00 62 SER A O 19
ATOM 20720 N N . LEU A 1 63 ? 28.709 -4.290 11.183 1.00 0.00 63 LEU A N 19
ATOM 20721 C CA . LEU A 1 63 ? 29.230 -4.450 12.533 1.00 0.00 63 LEU A CA 19
ATOM 20722 C C . LEU A 1 63 ? 30.693 -4.030 12.587 1.00 0.00 63 LEU A C 19
ATOM 20723 O O . LEU A 1 63 ? 31.600 -4.864 12.526 1.00 0.00 63 LEU A O 19
ATOM 20739 N N . GLU A 1 64 ? 30.910 -2.724 12.675 1.00 0.00 64 GLU A N 19
ATOM 20740 C CA . GLU A 1 64 ? 32.251 -2.161 12.709 1.00 0.00 64 GLU A CA 19
ATOM 20741 C C . GLU A 1 64 ? 32.911 -2.428 14.053 1.00 0.00 64 GLU A C 19
ATOM 20742 O O . GLU A 1 64 ? 34.072 -2.832 14.120 1.00 0.00 64 GLU A O 19
ATOM 20754 N N . HIS A 1 65 ? 32.160 -2.214 15.125 1.00 0.00 65 HIS A N 19
ATOM 20755 C CA . HIS A 1 65 ? 32.668 -2.460 16.469 1.00 0.00 65 HIS A CA 19
ATOM 20756 C C . HIS A 1 65 ? 32.458 -3.924 16.841 1.00 0.00 65 HIS A C 19
ATOM 20757 O O . HIS A 1 65 ? 31.713 -4.248 17.767 1.00 0.00 65 HIS A O 19
ATOM 20772 N N . HIS A 1 66 ? 33.105 -4.805 16.096 1.00 0.00 66 HIS A N 19
ATOM 20773 C CA . HIS A 1 66 ? 32.919 -6.239 16.275 1.00 0.00 66 HIS A CA 19
ATOM 20774 C C . HIS A 1 66 ? 33.829 -6.787 17.372 1.00 0.00 66 HIS A C 19
ATOM 20775 O O . HIS A 1 66 ? 35.039 -6.906 17.188 1.00 0.00 66 HIS A O 19
ATOM 20790 N N . HIS A 1 67 ? 33.215 -7.082 18.517 1.00 0.00 67 HIS A N 19
ATOM 20791 C CA . HIS A 1 67 ? 33.879 -7.730 19.652 1.00 0.00 67 HIS A CA 19
ATOM 20792 C C . HIS A 1 67 ? 35.203 -7.062 20.029 1.00 0.00 67 HIS A C 19
ATOM 20793 O O . HIS A 1 67 ? 36.276 -7.517 19.630 1.00 0.00 67 HIS A O 19
ATOM 20808 N N . HIS A 1 68 ? 35.116 -5.985 20.795 1.00 0.00 68 HIS A N 19
ATOM 20809 C CA . HIS A 1 68 ? 36.296 -5.346 21.360 1.00 0.00 68 HIS A CA 19
ATOM 20810 C C . HIS A 1 68 ? 35.880 -4.453 22.518 1.00 0.00 68 HIS A C 19
ATOM 20811 O O . HIS A 1 68 ? 35.501 -3.300 22.310 1.00 0.00 68 HIS A O 19
ATOM 20826 N N . HIS A 1 69 ? 35.937 -5.013 23.727 1.00 0.00 69 HIS A N 19
ATOM 20827 C CA . HIS A 1 69 ? 35.480 -4.333 24.939 1.00 0.00 69 HIS A CA 19
ATOM 20828 C C . HIS A 1 69 ? 33.965 -4.134 24.893 1.00 0.00 69 HIS A C 19
ATOM 20829 O O . HIS A 1 69 ? 33.464 -3.263 24.182 1.00 0.00 69 HIS A O 19
ATOM 20844 N N . HIS A 1 70 ? 33.251 -4.964 25.644 1.00 0.00 70 HIS A N 19
ATOM 20845 C CA . HIS A 1 70 ? 31.788 -4.935 25.672 1.00 0.00 70 HIS A CA 19
ATOM 20846 C C . HIS A 1 70 ? 31.260 -3.541 26.005 1.00 0.00 70 HIS A C 19
ATOM 20847 O O . HIS A 1 70 ? 31.616 -2.998 27.071 1.00 0.00 70 HIS A O 19
ATOM 20863 N N . MET A 1 1 ? -27.025 4.283 -9.405 1.00 0.00 1 MET A N 20
ATOM 20864 C CA . MET A 1 1 ? -25.772 5.034 -9.617 1.00 0.00 1 MET A CA 20
ATOM 20865 C C . MET A 1 1 ? -25.010 4.418 -10.779 1.00 0.00 1 MET A C 20
ATOM 20866 O O . MET A 1 1 ? -24.413 3.350 -10.652 1.00 0.00 1 MET A O 20
ATOM 20882 N N . GLU A 1 2 ? -25.039 5.091 -11.916 1.00 0.00 2 GLU A N 20
ATOM 20883 C CA . GLU A 1 2 ? -24.538 4.511 -13.148 1.00 0.00 2 GLU A CA 20
ATOM 20884 C C . GLU A 1 2 ? -23.048 4.778 -13.327 1.00 0.00 2 GLU A C 20
ATOM 20885 O O . GLU A 1 2 ? -22.645 5.807 -13.867 1.00 0.00 2 GLU A O 20
ATOM 20897 N N . SER A 1 3 ? -22.241 3.862 -12.815 1.00 0.00 3 SER A N 20
ATOM 20898 C CA . SER A 1 3 ? -20.803 3.867 -13.037 1.00 0.00 3 SER A CA 20
ATOM 20899 C C . SER A 1 3 ? -20.329 2.429 -13.219 1.00 0.00 3 SER A C 20
ATOM 20900 O O . SER A 1 3 ? -20.045 1.725 -12.250 1.00 0.00 3 SER A O 20
ATOM 20908 N N . ARG A 1 4 ? -20.284 1.991 -14.470 1.00 0.00 4 ARG A N 20
ATOM 20909 C CA . ARG A 1 4 ? -20.050 0.586 -14.781 1.00 0.00 4 ARG A CA 20
ATOM 20910 C C . ARG A 1 4 ? -18.559 0.280 -14.861 1.00 0.00 4 ARG A C 20
ATOM 20911 O O . ARG A 1 4 ? -18.025 -0.465 -14.044 1.00 0.00 4 ARG A O 20
ATOM 20932 N N . LEU A 1 5 ? -17.885 0.876 -15.836 1.00 0.00 5 LEU A N 20
ATOM 20933 C CA . LEU A 1 5 ? -16.460 0.627 -16.037 1.00 0.00 5 LEU A CA 20
ATOM 20934 C C . LEU A 1 5 ? -15.619 1.668 -15.305 1.00 0.00 5 LEU A C 20
ATOM 20935 O O . LEU A 1 5 ? -14.434 1.850 -15.596 1.00 0.00 5 LEU A O 20
ATOM 20951 N N . LEU A 1 6 ? -16.236 2.341 -14.347 1.00 0.00 6 LEU A N 20
ATOM 20952 C CA . LEU A 1 6 ? -15.545 3.346 -13.554 1.00 0.00 6 LEU A CA 20
ATOM 20953 C C . LEU A 1 6 ? -15.452 2.910 -12.099 1.00 0.00 6 LEU A C 20
ATOM 20954 O O . LEU A 1 6 ? -16.311 3.247 -11.285 1.00 0.00 6 LEU A O 20
ATOM 20970 N N . ASP A 1 7 ? -14.422 2.140 -11.780 1.00 0.00 7 ASP A N 20
ATOM 20971 C CA . ASP A 1 7 ? -14.176 1.743 -10.403 1.00 0.00 7 ASP A CA 20
ATOM 20972 C C . ASP A 1 7 ? -12.873 2.370 -9.932 1.00 0.00 7 ASP A C 20
ATOM 20973 O O . ASP A 1 7 ? -11.786 1.870 -10.222 1.00 0.00 7 ASP A O 20
ATOM 20982 N N . ILE A 1 8 ? -12.989 3.492 -9.242 1.00 0.00 8 ILE A N 20
ATOM 20983 C CA . ILE A 1 8 ? -11.821 4.244 -8.812 1.00 0.00 8 ILE A CA 20
ATOM 20984 C C . ILE A 1 8 ? -11.532 4.029 -7.332 1.00 0.00 8 ILE A C 20
ATOM 20985 O O . ILE A 1 8 ? -12.444 3.989 -6.507 1.00 0.00 8 ILE A O 20
ATOM 21001 N N . LEU A 1 9 ? -10.255 3.878 -7.013 1.00 0.00 9 LEU A N 20
ATOM 21002 C CA . LEU A 1 9 ? -9.814 3.717 -5.636 1.00 0.00 9 LEU A CA 20
ATOM 21003 C C . LEU A 1 9 ? -8.555 4.536 -5.392 1.00 0.00 9 LEU A C 20
ATOM 21004 O O . LEU A 1 9 ? -7.634 4.540 -6.212 1.00 0.00 9 LEU A O 20
ATOM 21020 N N . VAL A 1 10 ? -8.526 5.239 -4.274 1.00 0.00 10 VAL A N 20
ATOM 21021 C CA . VAL A 1 10 ? -7.374 6.049 -3.911 1.00 0.00 10 VAL A CA 20
ATOM 21022 C C . VAL A 1 10 ? -7.011 5.825 -2.450 1.00 0.00 10 VAL A C 20
ATOM 21023 O O . VAL A 1 10 ? -7.861 5.439 -1.647 1.00 0.00 10 VAL A O 20
ATOM 21036 N N . CYS A 1 11 ? -5.745 6.047 -2.123 1.00 0.00 11 CYS A N 20
ATOM 21037 C CA . CYS A 1 11 ? -5.267 5.903 -0.755 1.00 0.00 11 CYS A CA 20
ATOM 21038 C C . CYS A 1 11 ? -6.046 6.823 0.179 1.00 0.00 11 CYS A C 20
ATOM 21039 O O . CYS A 1 11 ? -6.233 8.001 -0.125 1.00 0.00 11 CYS A O 20
ATOM 21047 N N . PRO A 1 12 ? -6.517 6.295 1.318 1.00 0.00 12 PRO A N 20
ATOM 21048 C CA . PRO A 1 12 ? -7.280 7.073 2.297 1.00 0.00 12 PRO A CA 20
ATOM 21049 C C . PRO A 1 12 ? -6.516 8.304 2.780 1.00 0.00 12 PRO A C 20
ATOM 21050 O O . PRO A 1 12 ? -7.116 9.315 3.140 1.00 0.00 12 PRO A O 20
ATOM 21061 N N . VAL A 1 13 ? -5.189 8.226 2.761 1.00 0.00 13 VAL A N 20
ATOM 21062 C CA . VAL A 1 13 ? -4.357 9.319 3.240 1.00 0.00 13 VAL A CA 20
ATOM 21063 C C . VAL A 1 13 ? -4.104 10.353 2.140 1.00 0.00 13 VAL A C 20
ATOM 21064 O O . VAL A 1 13 ? -4.824 11.346 2.036 1.00 0.00 13 VAL A O 20
ATOM 21077 N N . CYS A 1 14 ? -3.113 10.096 1.292 1.00 0.00 14 CYS A N 20
ATOM 21078 C CA . CYS A 1 14 ? -2.665 11.084 0.310 1.00 0.00 14 CYS A CA 20
ATOM 21079 C C . CYS A 1 14 ? -3.495 11.049 -0.970 1.00 0.00 14 CYS A C 20
ATOM 21080 O O . CYS A 1 14 ? -3.283 11.865 -1.867 1.00 0.00 14 CYS A O 20
ATOM 21088 N N . LYS A 1 15 ? -4.441 10.107 -1.049 1.00 0.00 15 LYS A N 20
ATOM 21089 C CA . LYS A 1 15 ? -5.312 9.964 -2.221 1.00 0.00 15 LYS A CA 20
ATOM 21090 C C . LYS A 1 15 ? -4.490 9.753 -3.499 1.00 0.00 15 LYS A C 20
ATOM 21091 O O . LYS A 1 15 ? -4.968 10.018 -4.602 1.00 0.00 15 LYS A O 20
ATOM 21110 N N . GLY A 1 16 ? -3.278 9.220 -3.345 1.00 0.00 16 GLY A N 20
ATOM 21111 C CA . GLY A 1 16 ? -2.323 9.191 -4.445 1.00 0.00 16 GLY A CA 20
ATOM 21112 C C . GLY A 1 16 ? -2.492 8.030 -5.408 1.00 0.00 16 GLY A C 20
ATOM 21113 O O . GLY A 1 16 ? -1.519 7.352 -5.737 1.00 0.00 16 GLY A O 20
ATOM 21117 N N . ARG A 1 17 ? -3.724 7.830 -5.844 1.00 0.00 17 ARG A N 20
ATOM 21118 C CA . ARG A 1 17 ? -4.078 6.861 -6.897 1.00 0.00 17 ARG A CA 20
ATOM 21119 C C . ARG A 1 17 ? -3.621 5.429 -6.587 1.00 0.00 17 ARG A C 20
ATOM 21120 O O . ARG A 1 17 ? -2.430 5.115 -6.638 1.00 0.00 17 ARG A O 20
ATOM 21141 N N . LEU A 1 18 ? -4.571 4.552 -6.302 1.00 0.00 18 LEU A N 20
ATOM 21142 C CA . LEU A 1 18 ? -4.255 3.147 -6.095 1.00 0.00 18 LEU A CA 20
ATOM 21143 C C . LEU A 1 18 ? -4.217 2.420 -7.431 1.00 0.00 18 LEU A C 20
ATOM 21144 O O . LEU A 1 18 ? -4.972 2.747 -8.347 1.00 0.00 18 LEU A O 20
ATOM 21160 N N . GLU A 1 19 ? -3.323 1.456 -7.547 1.00 0.00 19 GLU A N 20
ATOM 21161 C CA . GLU A 1 19 ? -3.204 0.669 -8.762 1.00 0.00 19 GLU A CA 20
ATOM 21162 C C . GLU A 1 19 ? -3.348 -0.808 -8.434 1.00 0.00 19 GLU A C 20
ATOM 21163 O O . GLU A 1 19 ? -2.881 -1.262 -7.389 1.00 0.00 19 GLU A O 20
ATOM 21175 N N . PHE A 1 20 ? -3.985 -1.554 -9.324 1.00 0.00 20 PHE A N 20
ATOM 21176 C CA . PHE A 1 20 ? -4.285 -2.952 -9.066 1.00 0.00 20 PHE A CA 20
ATOM 21177 C C . PHE A 1 20 ? -3.163 -3.853 -9.562 1.00 0.00 20 PHE A C 20
ATOM 21178 O O . PHE A 1 20 ? -2.981 -4.037 -10.766 1.00 0.00 20 PHE A O 20
ATOM 21195 N N . GLN A 1 21 ? -2.413 -4.403 -8.621 1.00 0.00 21 GLN A N 20
ATOM 21196 C CA . GLN A 1 21 ? -1.370 -5.371 -8.932 1.00 0.00 21 GLN A CA 20
ATOM 21197 C C . GLN A 1 21 ? -1.992 -6.703 -9.329 1.00 0.00 21 GLN A C 20
ATOM 21198 O O . GLN A 1 21 ? -2.454 -7.462 -8.471 1.00 0.00 21 GLN A O 20
ATOM 21212 N N . ARG A 1 22 ? -2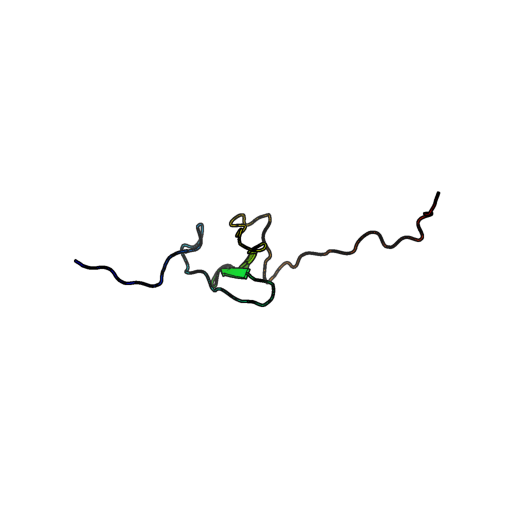.020 -6.974 -10.627 1.00 0.00 22 ARG A N 20
ATOM 21213 C CA . ARG A 1 22 ? -2.641 -8.186 -11.139 1.00 0.00 22 ARG A CA 20
ATOM 21214 C C . ARG A 1 22 ? -1.696 -9.371 -10.984 1.00 0.00 22 ARG A C 20
ATOM 21215 O O . ARG A 1 22 ? -1.048 -9.793 -11.944 1.00 0.00 22 ARG A O 20
ATOM 21236 N N . ALA A 1 23 ? -1.617 -9.881 -9.759 1.00 0.00 23 ALA A N 20
ATOM 21237 C CA . ALA A 1 23 ? -0.736 -10.993 -9.422 1.00 0.00 23 ALA A CA 20
ATOM 21238 C C . ALA A 1 23 ? -0.858 -11.337 -7.941 1.00 0.00 23 ALA A C 20
ATOM 21239 O O . ALA A 1 23 ? -1.384 -12.386 -7.577 1.00 0.00 23 ALA A O 20
ATOM 21246 N N . GLN A 1 24 ? -0.392 -10.427 -7.089 1.00 0.00 24 GLN A N 20
ATOM 21247 C CA . GLN A 1 24 ? -0.385 -10.657 -5.647 1.00 0.00 24 GLN A CA 20
ATOM 21248 C C . GLN A 1 24 ? -1.646 -10.074 -5.003 1.00 0.00 24 GLN A C 20
ATOM 21249 O O . GLN A 1 24 ? -1.860 -10.206 -3.797 1.00 0.00 24 GLN A O 20
ATOM 21263 N N . ALA A 1 25 ? -2.481 -9.445 -5.834 1.00 0.00 25 ALA A N 20
ATOM 21264 C CA . ALA A 1 25 ? -3.738 -8.837 -5.393 1.00 0.00 25 ALA A CA 20
ATOM 21265 C C . ALA A 1 25 ? -3.502 -7.766 -4.331 1.00 0.00 25 ALA A C 20
ATOM 21266 O O . ALA A 1 25 ? -3.755 -7.977 -3.144 1.00 0.00 25 ALA A O 20
ATOM 21273 N N . GLU A 1 26 ? -2.997 -6.625 -4.765 1.00 0.00 26 GLU A N 20
ATOM 21274 C CA . GLU A 1 26 ? -2.741 -5.505 -3.872 1.00 0.00 26 GLU A CA 20
ATOM 21275 C C . GLU A 1 26 ? -2.908 -4.187 -4.616 1.00 0.00 26 GLU A C 20
ATOM 21276 O O . GLU A 1 26 ? -2.721 -4.119 -5.833 1.00 0.00 26 GLU A O 20
ATOM 21288 N N . LEU A 1 27 ? -3.295 -3.155 -3.885 1.00 0.00 27 LEU A N 20
ATOM 21289 C CA . LEU A 1 27 ? -3.458 -1.831 -4.455 1.00 0.00 27 LEU A CA 20
ATOM 21290 C C . LEU A 1 27 ? -2.261 -0.966 -4.106 1.00 0.00 27 LEU A C 20
ATOM 21291 O O . LEU A 1 27 ? -2.069 -0.579 -2.951 1.00 0.00 27 LEU A O 20
ATOM 21307 N N . VAL A 1 28 ? -1.454 -0.677 -5.105 1.00 0.00 28 VAL A N 20
ATOM 21308 C CA . VAL A 1 28 ? -0.245 0.099 -4.914 1.00 0.00 28 VAL A CA 20
ATOM 21309 C C . VAL A 1 28 ? -0.547 1.593 -4.965 1.00 0.00 28 VAL A C 20
ATOM 21310 O O . VAL A 1 28 ? -1.085 2.092 -5.953 1.00 0.00 28 VAL A O 20
ATOM 21323 N N . CYS A 1 29 ? -0.222 2.296 -3.890 1.00 0.00 29 CYS A N 20
ATOM 21324 C CA . CYS A 1 29 ? -0.368 3.740 -3.853 1.00 0.00 29 CYS A CA 20
ATOM 21325 C C . CYS A 1 29 ? 0.877 4.387 -4.427 1.00 0.00 29 CYS A C 20
ATOM 21326 O O . CYS A 1 29 ? 1.991 4.158 -3.948 1.00 0.00 29 CYS A O 20
ATOM 21334 N N . ASN A 1 30 ? 0.687 5.206 -5.443 1.00 0.00 30 ASN A N 20
ATOM 21335 C CA . ASN A 1 30 ? 1.805 5.782 -6.171 1.00 0.00 30 ASN A CA 20
ATOM 21336 C C . ASN A 1 30 ? 2.424 6.952 -5.417 1.00 0.00 30 ASN A C 20
ATOM 21337 O O . ASN A 1 30 ? 3.595 7.280 -5.614 1.00 0.00 30 ASN A O 20
ATOM 21348 N N . ALA A 1 31 ? 1.645 7.571 -4.542 1.00 0.00 31 ALA A N 20
ATOM 21349 C CA . ALA A 1 31 ? 2.131 8.706 -3.769 1.00 0.00 31 ALA A CA 20
ATOM 21350 C C . ALA A 1 31 ? 2.783 8.247 -2.472 1.00 0.00 31 ALA A C 20
ATOM 21351 O O . ALA A 1 31 ? 3.898 8.656 -2.149 1.00 0.00 31 ALA A O 20
ATOM 21358 N N . ASP A 1 32 ? 2.091 7.376 -1.744 1.00 0.00 32 ASP A N 20
ATOM 21359 C CA . ASP A 1 32 ? 2.565 6.920 -0.435 1.00 0.00 32 ASP A CA 20
ATOM 21360 C C . ASP A 1 32 ? 3.648 5.861 -0.568 1.00 0.00 32 ASP A C 20
ATOM 21361 O O . ASP A 1 32 ? 4.308 5.527 0.415 1.00 0.00 32 ASP A O 20
ATOM 21370 N N . ARG A 1 33 ? 3.821 5.333 -1.783 1.00 0.00 33 ARG A N 20
ATOM 21371 C CA . ARG A 1 33 ? 4.794 4.268 -2.046 1.00 0.00 33 ARG A CA 20
ATOM 21372 C C . ARG A 1 33 ? 4.426 3.006 -1.273 1.00 0.00 33 ARG A C 20
ATOM 21373 O O . ARG A 1 33 ? 5.294 2.232 -0.877 1.00 0.00 33 ARG A O 20
ATOM 21394 N N . LEU A 1 34 ? 3.133 2.796 -1.083 1.00 0.00 34 LEU A N 20
ATOM 21395 C CA . LEU A 1 34 ? 2.646 1.685 -0.273 1.00 0.00 34 LEU A CA 20
ATOM 21396 C C . LEU A 1 34 ? 1.858 0.699 -1.118 1.00 0.00 34 LEU A C 20
ATOM 21397 O O . LEU A 1 34 ? 1.393 1.032 -2.203 1.00 0.00 34 LEU A O 20
ATOM 21413 N N . ALA A 1 35 ? 1.706 -0.507 -0.606 1.00 0.00 35 ALA A N 20
ATOM 21414 C CA . ALA A 1 35 ? 0.935 -1.542 -1.276 1.00 0.00 35 ALA A CA 20
ATOM 21415 C C . ALA A 1 35 ? -0.104 -2.118 -0.324 1.00 0.00 35 ALA A C 20
ATOM 21416 O O . ALA A 1 35 ? 0.239 -2.781 0.658 1.00 0.00 35 ALA A O 20
ATOM 21423 N N . PHE A 1 36 ? -1.368 -1.844 -0.608 1.00 0.00 36 PHE A N 20
ATOM 21424 C CA . PHE A 1 36 ? -2.465 -2.283 0.243 1.00 0.00 36 PHE A CA 20
ATOM 21425 C C . PHE A 1 36 ? -3.041 -3.598 -0.272 1.00 0.00 36 PHE A C 20
ATOM 21426 O O . PHE A 1 36 ? -3.702 -3.628 -1.307 1.00 0.00 36 PHE A O 20
ATOM 21443 N N . PRO A 1 37 ? -2.795 -4.703 0.443 1.00 0.00 37 PRO A N 20
ATOM 21444 C CA . PRO A 1 37 ? -3.209 -6.041 0.009 1.00 0.00 37 PRO A CA 20
ATOM 21445 C C . PRO A 1 37 ? -4.729 -6.207 -0.010 1.00 0.00 37 PRO A C 20
ATOM 21446 O O . PRO A 1 37 ? -5.434 -5.713 0.872 1.00 0.00 37 PRO A O 20
ATOM 21457 N N . VAL A 1 38 ? -5.230 -6.895 -1.023 1.00 0.00 38 VAL A N 20
ATOM 21458 C CA . VAL A 1 38 ? -6.650 -7.181 -1.115 1.00 0.00 38 VAL A CA 20
ATOM 21459 C C . VAL A 1 38 ? -6.938 -8.540 -0.497 1.00 0.00 38 VAL A C 20
ATOM 21460 O O . VAL A 1 38 ? -6.423 -9.562 -0.954 1.00 0.00 38 VAL A O 20
ATOM 21473 N N . ARG A 1 39 ? -7.757 -8.552 0.542 1.00 0.00 39 ARG A N 20
ATOM 21474 C CA . ARG A 1 39 ? -8.067 -9.785 1.242 1.00 0.00 39 ARG A CA 20
ATOM 21475 C C . ARG A 1 39 ? -9.326 -10.410 0.660 1.00 0.00 39 ARG A C 20
ATOM 21476 O O . ARG A 1 39 ? -10.404 -10.310 1.240 1.00 0.00 39 ARG A O 20
ATOM 21497 N N . ASP A 1 40 ? -9.170 -11.012 -0.518 1.00 0.00 40 ASP A N 20
ATOM 21498 C CA . ASP A 1 40 ? -10.264 -11.689 -1.220 1.00 0.00 40 ASP A CA 20
ATOM 21499 C C . ASP A 1 40 ? -11.517 -10.818 -1.301 1.00 0.00 40 ASP A C 20
ATOM 21500 O O . ASP A 1 40 ? -12.444 -10.952 -0.501 1.00 0.00 40 ASP A O 20
ATOM 21509 N N . GLY A 1 41 ? -11.520 -9.893 -2.249 1.00 0.00 41 GLY A N 20
ATOM 21510 C CA . GLY A 1 41 ? -12.666 -9.024 -2.433 1.00 0.00 41 GLY A CA 20
ATOM 21511 C C . GLY A 1 41 ? -12.542 -7.714 -1.678 1.00 0.00 41 GLY A C 20
ATOM 21512 O O . GLY A 1 41 ? -12.864 -6.655 -2.213 1.00 0.00 41 GLY A O 20
ATOM 21516 N N . VAL A 1 42 ? -12.066 -7.779 -0.441 1.00 0.00 42 VAL A N 20
ATOM 21517 C CA . VAL A 1 42 ? -11.968 -6.595 0.399 1.00 0.00 42 VAL A CA 20
ATOM 21518 C C . VAL A 1 42 ? -10.537 -6.067 0.431 1.00 0.00 42 VAL A C 20
ATOM 21519 O O . VAL A 1 42 ? -9.649 -6.694 1.009 1.00 0.00 42 VAL A O 20
ATOM 21532 N N . PRO A 1 43 ? -10.289 -4.916 -0.204 1.00 0.00 43 PRO A N 20
ATOM 21533 C CA . PRO A 1 43 ? -8.973 -4.277 -0.202 1.00 0.00 43 PRO A CA 20
ATOM 21534 C C . PRO A 1 43 ? -8.627 -3.707 1.170 1.00 0.00 43 PRO A C 20
ATOM 21535 O O . PRO A 1 43 ? -9.330 -2.835 1.684 1.00 0.00 43 PRO A O 20
ATOM 21546 N N . ILE A 1 44 ? -7.555 -4.202 1.767 1.00 0.00 44 ILE A N 20
ATOM 21547 C CA . ILE A 1 44 ? -7.149 -3.748 3.085 1.00 0.00 44 ILE A CA 20
ATOM 21548 C C . ILE A 1 44 ? -6.306 -2.490 2.959 1.00 0.00 44 ILE A C 20
ATOM 21549 O O . ILE A 1 44 ? -5.104 -2.552 2.704 1.00 0.00 44 ILE A O 20
ATOM 21565 N N . MET A 1 45 ? -6.954 -1.347 3.123 1.00 0.00 45 MET A N 20
ATOM 21566 C CA . MET A 1 45 ? -6.297 -0.060 2.948 1.00 0.00 45 MET A CA 20
ATOM 21567 C C . MET A 1 45 ? -5.747 0.456 4.272 1.00 0.00 45 MET A C 20
ATOM 21568 O O . MET A 1 45 ? -5.531 1.655 4.444 1.00 0.00 45 MET A O 20
ATOM 21582 N N . LEU A 1 46 ? -5.502 -0.458 5.203 1.00 0.00 46 LEU A N 20
ATOM 21583 C CA . LEU A 1 46 ? -4.937 -0.097 6.493 1.00 0.00 46 LEU A CA 20
ATOM 21584 C C . LEU A 1 46 ? -3.422 -0.091 6.418 1.00 0.00 46 LEU A C 20
ATOM 21585 O O . LEU A 1 46 ? -2.822 -0.998 5.844 1.00 0.00 46 LEU A O 20
ATOM 21601 N N . GLU A 1 47 ? -2.810 0.909 7.032 1.00 0.00 47 GLU A N 20
ATOM 21602 C CA . GLU A 1 47 ? -1.359 1.029 7.047 1.00 0.00 47 GLU A CA 20
ATOM 21603 C C . GLU A 1 47 ? -0.764 -0.043 7.954 1.00 0.00 47 GLU A C 20
ATOM 21604 O O . GLU A 1 47 ? 0.416 -0.381 7.861 1.00 0.00 47 GLU A O 20
ATOM 21616 N N . ALA A 1 48 ? -1.596 -0.566 8.839 1.00 0.00 48 ALA A N 20
ATOM 21617 C CA . ALA A 1 48 ? -1.173 -1.585 9.783 1.00 0.00 48 ALA A CA 20
ATOM 21618 C C . ALA A 1 48 ? -0.945 -2.932 9.100 1.00 0.00 48 ALA A C 20
ATOM 21619 O O . ALA A 1 48 ? -0.141 -3.740 9.565 1.00 0.00 48 ALA A O 20
ATOM 21626 N N . GLU A 1 49 ? -1.644 -3.171 7.995 1.00 0.00 49 GLU A N 20
ATOM 21627 C CA . GLU A 1 49 ? -1.565 -4.461 7.317 1.00 0.00 49 GLU A CA 20
ATOM 21628 C C . GLU A 1 49 ? -1.012 -4.318 5.901 1.00 0.00 49 GLU A C 20
ATOM 21629 O O . GLU A 1 49 ? -1.013 -5.277 5.129 1.00 0.00 49 GLU A O 20
ATOM 21641 N N . ALA A 1 50 ? -0.526 -3.132 5.571 1.00 0.00 50 ALA A N 20
ATOM 21642 C CA . ALA A 1 50 ? 0.003 -2.874 4.238 1.00 0.00 50 ALA A CA 20
ATOM 21643 C C . ALA A 1 50 ? 1.524 -2.940 4.232 1.00 0.00 50 ALA A C 20
ATOM 21644 O O . ALA A 1 50 ? 2.165 -2.816 5.278 1.00 0.00 50 ALA A O 20
ATOM 21651 N N . ARG A 1 51 ? 2.099 -3.135 3.053 1.00 0.00 51 ARG A N 20
ATOM 21652 C CA . ARG A 1 51 ? 3.545 -3.156 2.902 1.00 0.00 51 ARG A CA 20
ATOM 21653 C C . ARG A 1 51 ? 3.986 -1.941 2.098 1.00 0.00 51 ARG A C 20
ATOM 21654 O O . ARG A 1 51 ? 3.152 -1.228 1.545 1.00 0.00 51 ARG A O 20
ATOM 21675 N N . SER A 1 52 ? 5.282 -1.699 2.039 1.00 0.00 52 SER A N 20
ATOM 21676 C CA . SER A 1 52 ? 5.800 -0.539 1.340 1.00 0.00 52 SER A CA 20
ATOM 21677 C C . SER A 1 52 ? 6.681 -0.926 0.167 1.00 0.00 52 SER A C 20
ATOM 21678 O O . SER A 1 52 ? 7.215 -2.032 0.102 1.00 0.00 52 SER A O 20
ATOM 21686 N N . LEU A 1 53 ? 6.822 0.011 -0.752 1.00 0.00 53 LEU A N 20
ATOM 21687 C CA . LEU A 1 53 ? 7.721 -0.137 -1.889 1.00 0.00 53 LEU A CA 20
ATOM 21688 C C . LEU A 1 53 ? 9.085 0.406 -1.507 1.00 0.00 53 LEU A C 20
ATOM 21689 O O . LEU A 1 53 ? 10.114 -0.004 -2.038 1.00 0.00 53 LEU A O 20
ATOM 21705 N N . ASP A 1 54 ? 9.075 1.326 -0.550 1.00 0.00 54 ASP A N 20
ATOM 21706 C CA . ASP A 1 54 ? 10.298 1.920 -0.036 1.00 0.00 54 ASP A CA 20
ATOM 21707 C C . ASP A 1 54 ? 10.988 0.929 0.892 1.00 0.00 54 ASP A C 20
ATOM 21708 O O . ASP A 1 54 ? 12.180 1.035 1.183 1.00 0.00 54 ASP A O 20
ATOM 21717 N N . ALA A 1 55 ? 10.219 -0.058 1.338 1.00 0.00 55 ALA A N 20
ATOM 21718 C CA . ALA A 1 55 ? 10.750 -1.138 2.154 1.00 0.00 55 ALA A CA 20
ATOM 21719 C C . ALA A 1 55 ? 11.334 -2.232 1.266 1.00 0.00 55 ALA A C 20
ATOM 21720 O O . ALA A 1 55 ? 11.850 -3.237 1.752 1.00 0.00 55 ALA A O 20
ATOM 21727 N N . GLU A 1 56 ? 11.251 -2.027 -0.045 1.00 0.00 56 GLU A N 20
ATOM 21728 C CA . GLU A 1 56 ? 11.819 -2.965 -1.001 1.00 0.00 56 GLU A CA 20
ATOM 21729 C C . GLU A 1 56 ? 13.201 -2.499 -1.430 1.00 0.00 56 GLU A C 20
ATOM 21730 O O . GLU A 1 56 ? 13.772 -2.986 -2.405 1.00 0.00 56 GLU A O 20
ATOM 21742 N N . ALA A 1 57 ? 13.736 -1.567 -0.675 1.00 0.00 57 ALA A N 20
ATOM 21743 C CA . ALA A 1 57 ? 15.035 -0.994 -0.971 1.00 0.00 57 ALA A CA 20
ATOM 21744 C C . ALA A 1 57 ? 16.100 -1.586 -0.062 1.00 0.00 57 ALA A C 20
ATOM 21745 O O . ALA A 1 57 ? 15.844 -1.825 1.120 1.00 0.00 57 ALA A O 20
ATOM 21752 N N . PRO A 1 58 ? 17.298 -1.852 -0.608 1.00 0.00 58 PRO A N 20
ATOM 21753 C CA . PRO A 1 58 ? 18.419 -2.384 0.169 1.00 0.00 58 PRO A CA 20
ATOM 21754 C C . PRO A 1 58 ? 18.814 -1.443 1.297 1.00 0.00 58 PRO A C 20
ATOM 21755 O O . PRO A 1 58 ? 19.043 -0.256 1.071 1.00 0.00 58 PRO A O 20
ATOM 21766 N N . ALA A 1 59 ? 18.878 -1.971 2.508 1.00 0.00 59 ALA A N 20
ATOM 21767 C CA . ALA A 1 59 ? 19.191 -1.158 3.668 1.00 0.00 59 ALA A CA 20
ATOM 21768 C C . ALA A 1 59 ? 20.697 -0.988 3.836 1.00 0.00 59 ALA A C 20
ATOM 21769 O O . ALA A 1 59 ? 21.421 -1.961 4.068 1.00 0.00 59 ALA A O 20
ATOM 21776 N N . GLN A 1 60 ? 21.167 0.244 3.699 1.00 0.00 60 GLN A N 20
ATOM 21777 C CA . GLN A 1 60 ? 22.566 0.552 3.950 1.00 0.00 60 GLN A CA 20
ATOM 21778 C C . GLN A 1 60 ? 22.795 0.654 5.454 1.00 0.00 60 GLN A C 20
ATOM 21779 O O . GLN A 1 60 ? 21.943 1.180 6.174 1.00 0.00 60 GLN A O 20
ATOM 21793 N N . PRO A 1 61 ? 23.939 0.137 5.944 1.00 0.00 61 PRO A N 20
ATOM 21794 C CA . PRO A 1 61 ? 24.253 0.091 7.378 1.00 0.00 61 PRO A CA 20
ATOM 21795 C C . PRO A 1 61 ? 24.114 1.446 8.061 1.00 0.00 61 PRO A C 20
ATOM 21796 O O . PRO A 1 61 ? 24.969 2.321 7.919 1.00 0.00 61 PRO A O 20
ATOM 21807 N N . SER A 1 62 ? 23.024 1.612 8.787 1.00 0.00 62 SER A N 20
ATOM 21808 C CA . SER A 1 62 ? 22.766 2.829 9.531 1.00 0.00 62 SER A CA 20
ATOM 21809 C C . SER A 1 62 ? 22.385 2.465 10.960 1.00 0.00 62 SER A C 20
ATOM 21810 O O . SER A 1 62 ? 21.208 2.314 11.281 1.00 0.00 62 SER A O 20
ATOM 21818 N N . LEU A 1 63 ? 23.387 2.295 11.808 1.00 0.00 63 LEU A N 20
ATOM 21819 C CA . LEU A 1 63 ? 23.164 1.772 13.145 1.00 0.00 63 LEU A CA 20
ATOM 21820 C C . LEU A 1 63 ? 23.166 2.884 14.179 1.00 0.00 63 LEU A C 20
ATOM 21821 O O . LEU A 1 63 ? 24.010 3.780 14.138 1.00 0.00 63 LEU A O 20
ATOM 21837 N N . GLU A 1 64 ? 22.217 2.824 15.100 1.00 0.00 64 GLU A N 20
ATOM 21838 C CA . GLU A 1 64 ? 22.235 3.693 16.264 1.00 0.00 64 GLU A CA 20
ATOM 21839 C C . GLU A 1 64 ? 22.884 2.952 17.431 1.00 0.00 64 GLU A C 20
ATOM 21840 O O . GLU A 1 64 ? 23.376 1.835 17.257 1.00 0.00 64 GLU A O 20
ATOM 21852 N N . HIS A 1 65 ? 22.911 3.565 18.603 1.00 0.00 65 HIS A N 20
ATOM 21853 C CA . HIS A 1 65 ? 23.628 2.995 19.741 1.00 0.00 65 HIS A CA 20
ATOM 21854 C C . HIS A 1 65 ? 23.011 1.679 20.212 1.00 0.00 65 HIS A C 20
ATOM 21855 O O . HIS A 1 65 ? 23.721 0.681 20.353 1.00 0.00 65 HIS A O 20
ATOM 21870 N N . HIS A 1 66 ? 21.695 1.687 20.447 1.00 0.00 66 HIS A N 20
ATOM 21871 C CA . HIS A 1 66 ? 20.956 0.500 20.917 1.00 0.00 66 HIS A CA 20
ATOM 21872 C C . HIS A 1 66 ? 21.341 0.120 22.352 1.00 0.00 66 HIS A C 20
ATOM 21873 O O . HIS A 1 66 ? 20.488 0.064 23.236 1.00 0.00 66 HIS A O 20
ATOM 21888 N N . HIS A 1 67 ? 22.622 -0.141 22.578 1.00 0.00 67 HIS A N 20
ATOM 21889 C CA . HIS A 1 67 ? 23.123 -0.439 23.915 1.00 0.00 67 HIS A CA 20
ATOM 21890 C C . HIS A 1 67 ? 23.266 0.847 24.712 1.00 0.00 67 HIS A C 20
ATOM 21891 O O . HIS A 1 67 ? 23.639 1.883 24.163 1.00 0.00 67 HIS A O 20
ATOM 21906 N N . HIS A 1 68 ? 22.958 0.785 25.998 1.00 0.00 68 HIS A N 20
ATOM 21907 C CA . HIS A 1 68 ? 23.054 1.950 26.867 1.00 0.00 68 HIS A CA 20
ATOM 21908 C C . HIS A 1 68 ? 23.605 1.552 28.225 1.00 0.00 68 HIS A C 20
ATOM 21909 O O . HIS A 1 68 ? 23.003 0.730 28.913 1.00 0.00 68 HIS A O 20
ATOM 21924 N N . HIS A 1 69 ? 24.751 2.129 28.594 1.00 0.00 69 HIS A N 20
ATOM 21925 C CA . HIS A 1 69 ? 25.351 1.929 29.921 1.00 0.00 69 HIS A CA 20
ATOM 21926 C C . HIS A 1 69 ? 25.897 0.501 30.080 1.00 0.00 69 HIS A C 20
ATOM 21927 O O . HIS A 1 69 ? 25.428 -0.432 29.434 1.00 0.00 69 HIS A O 20
ATOM 21942 N N . HIS A 1 70 ? 26.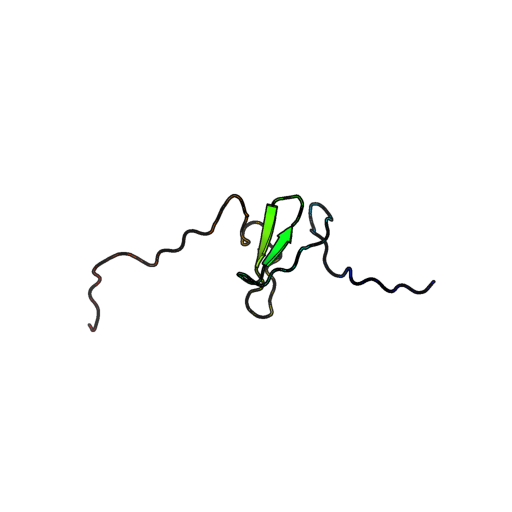909 0.340 30.923 1.00 0.00 70 HIS A N 20
ATOM 21943 C CA . HIS A 1 70 ? 27.442 -0.985 31.215 1.00 0.00 70 HIS A CA 20
ATOM 21944 C C . HIS A 1 70 ? 26.636 -1.622 32.341 1.00 0.00 70 HIS A C 20
ATOM 21945 O O . HIS A 1 70 ? 25.764 -2.463 32.052 1.00 0.00 70 HIS A O 20
#